Protein 2AKK (pdb70)

Organism: Rhodopseudomonas palustris (strain ATCC BAA-98 / CGA009) (NCBI:txid258594)

InterPro domains:
  IPR013988 Protein YjdM, C-terminal [PF03831] (5-72)

CATH classification: 2.30.30.40

Solvent-accessible surface area: 5125 Å² total; per-residue (Å²): 237,84,75,86,0,112,9,52,114,41,33,94,8,48,110,55,29,44,0,21,7,53,102,68,42,132,83,185,50,117,82,48,87,24,125,171,55,41,96,1,162,16,0,105,55,35,152,35,90,83,46,0,40,3,109,20,159,172,69,159,48,30,84,26,129,4,93,22,0,86,51,11,76,132

Secondary structure (DSSP, 8-state):
-----B-SS--B--TTEEEEESS-EEETTTTEEE-TT-EEEEEEE-S-SSEEEEE-SS-EEEEEETTSEEE---

Structure (mmCIF, N/CA/C/O backbone):
data_2AKK
#
_entry.id   2AKK
#
loop_
_atom_site.group_PDB
_atom_site.id
_atom_site.type_symbol
_atom_site.label_atom_id
_atom_site.label_alt_id
_atom_site.label_comp_id
_atom_site.label_asym_id
_atom_site.label_entity_id
_atom_site.label_seq_id
_atom_site.pdbx_PDB_ins_code
_atom_site.Cartn_x
_atom_site.Cartn_y
_atom_site.Cartn_z
_atom_site.occupancy
_atom_site.B_iso_or_equiv
_atom_site.auth_seq_id
_atom_site.auth_comp_id
_atom_site.auth_asym_id
_atom_site.auth_atom_id
_atom_site.pdbx_PDB_model_num
ATOM 1 N N . MET A 1 1 ? -12.166 -18.600 -7.188 1.00 0.00 1 MET A N 1
ATOM 2 C CA . MET A 1 1 ? -11.030 -17.654 -7.155 1.00 0.00 1 MET A CA 1
ATOM 3 C C . MET A 1 1 ? -11.044 -16.859 -5.857 1.00 0.00 1 MET A C 1
ATOM 4 O O . MET A 1 1 ? -11.963 -16.079 -5.604 1.00 0.00 1 MET A O 1
ATOM 20 N N . SER A 1 2 ? -10.032 -17.075 -5.032 1.00 0.00 2 SER A N 1
ATOM 21 C CA . SER A 1 2 ? -9.906 -16.364 -3.773 1.00 0.00 2 SER A CA 1
ATOM 22 C C . SER A 1 2 ? -8.467 -15.917 -3.551 1.00 0.00 2 SER A C 1
ATOM 23 O O . SER A 1 2 ? -7.637 -16.676 -3.049 1.00 0.00 2 SER A O 1
ATOM 31 N N . ILE A 1 3 ? -8.173 -14.692 -3.957 1.00 0.00 3 ILE A N 1
ATOM 32 C CA . ILE A 1 3 ? -6.857 -14.108 -3.755 1.00 0.00 3 ILE A CA 1
ATOM 33 C C . ILE A 1 3 ? -6.964 -12.940 -2.787 1.00 0.00 3 ILE A C 1
ATOM 34 O O . ILE A 1 3 ? -6.535 -11.826 -3.076 1.00 0.00 3 ILE A O 1
ATOM 50 N N . GLU A 1 4 ? -7.561 -13.212 -1.634 1.00 0.00 4 GLU A N 1
ATOM 51 C CA . GLU A 1 4 ? -7.791 -12.190 -0.624 1.00 0.00 4 GLU A CA 1
ATOM 52 C C . GLU A 1 4 ? -6.488 -11.632 -0.090 1.00 0.00 4 GLU A C 1
ATOM 53 O O . GLU A 1 4 ? -5.829 -12.239 0.756 1.00 0.00 4 GLU A O 1
ATOM 65 N N . VAL A 1 5 ? -6.126 -10.476 -0.603 1.00 0.00 5 VAL A N 1
ATOM 66 C CA . VAL A 1 5 ? -4.931 -9.785 -0.164 1.00 0.00 5 VAL A CA 1
ATOM 67 C C . VAL A 1 5 ? -5.252 -8.935 1.054 1.00 0.00 5 VAL A C 1
ATOM 68 O O . VAL A 1 5 ? -6.136 -8.078 1.008 1.00 0.00 5 VAL A O 1
ATOM 81 N N . ARG A 1 6 ? -4.563 -9.198 2.149 1.00 0.00 6 ARG A N 1
ATOM 82 C CA . ARG A 1 6 ? -4.773 -8.460 3.379 1.00 0.00 6 ARG A CA 1
ATOM 83 C C . ARG A 1 6 ? -3.457 -7.871 3.859 1.00 0.00 6 ARG A C 1
ATOM 84 O O . ARG A 1 6 ? -2.390 -8.403 3.554 1.00 0.00 6 ARG A O 1
ATOM 105 N N . ASP A 1 7 ? -3.538 -6.773 4.597 1.00 0.00 7 ASP A N 1
ATOM 106 C CA . ASP A 1 7 ? -2.346 -6.079 5.083 1.00 0.00 7 ASP A CA 1
ATOM 107 C C . ASP A 1 7 ? -1.644 -6.889 6.172 1.00 0.00 7 ASP A C 1
ATOM 108 O O . ASP A 1 7 ? -2.033 -8.022 6.473 1.00 0.00 7 ASP A O 1
ATOM 117 N N . CYS A 1 8 ? -0.616 -6.293 6.767 1.00 0.00 8 CYS A N 1
ATOM 118 C CA . CYS A 1 8 ? 0.152 -6.933 7.828 1.00 0.00 8 CYS A CA 1
ATOM 119 C C . CYS A 1 8 ? -0.745 -7.367 8.990 1.00 0.00 8 CYS A C 1
ATOM 120 O O . CYS A 1 8 ? -0.453 -8.354 9.670 1.00 0.00 8 CYS A O 1
ATOM 128 N N . ASN A 1 9 ? -1.827 -6.630 9.215 1.00 0.00 9 ASN A N 1
ATOM 129 C CA . ASN A 1 9 ? -2.775 -6.953 10.260 1.00 0.00 9 ASN A CA 1
ATOM 130 C C . ASN A 1 9 ? -3.771 -7.991 9.768 1.00 0.00 9 ASN A C 1
ATOM 131 O O . ASN A 1 9 ? -3.908 -9.066 10.354 1.00 0.00 9 ASN A O 1
ATOM 142 N N . GLY A 1 10 ? -4.453 -7.670 8.679 1.00 0.00 10 GLY A N 1
ATOM 143 C CA . GLY A 1 10 ? -5.435 -8.581 8.129 1.00 0.00 10 GLY A CA 1
ATOM 144 C C . GLY A 1 10 ? -6.618 -7.874 7.493 1.00 0.00 10 GLY A C 1
ATOM 145 O O . GLY A 1 10 ? -7.675 -8.478 7.301 1.00 0.00 10 GLY A O 1
ATOM 149 N N . ALA A 1 11 ? -6.452 -6.602 7.160 1.00 0.00 11 ALA A N 1
ATOM 150 C CA . ALA A 1 11 ? -7.501 -5.849 6.496 1.00 0.00 11 ALA A CA 1
ATOM 151 C C . ALA A 1 11 ? -7.466 -6.116 4.996 1.00 0.00 11 ALA A C 1
ATOM 152 O O . ALA A 1 11 ? -6.398 -6.126 4.388 1.00 0.00 11 ALA A O 1
ATOM 159 N N . LEU A 1 12 ? -8.634 -6.334 4.413 1.00 0.00 12 LEU A N 1
ATOM 160 C CA . LEU A 1 12 ? -8.735 -6.721 3.010 1.00 0.00 12 LEU A CA 1
ATOM 161 C C . LEU A 1 12 ? -8.534 -5.543 2.066 1.00 0.00 12 LEU A C 1
ATOM 162 O O . LEU A 1 12 ? -9.082 -4.457 2.271 1.00 0.00 12 LEU A O 1
ATOM 178 N N . LEU A 1 13 ? -7.748 -5.781 1.027 1.00 0.00 13 LEU A N 1
ATOM 179 C CA . LEU A 1 13 ? -7.453 -4.773 0.022 1.00 0.00 13 LEU A CA 1
ATOM 180 C C . LEU A 1 13 ? -8.084 -5.143 -1.313 1.00 0.00 13 LEU A C 1
ATOM 181 O O . LEU A 1 13 ? -8.520 -6.280 -1.513 1.00 0.00 13 LEU A O 1
ATOM 197 N N . ALA A 1 14 ? -8.118 -4.181 -2.225 1.00 0.00 14 ALA A N 1
ATOM 198 C CA . ALA A 1 14 ? -8.678 -4.389 -3.554 1.00 0.00 14 ALA A CA 1
ATOM 199 C C . ALA A 1 14 ? -8.135 -3.346 -4.525 1.00 0.00 14 ALA A C 1
ATOM 200 O O . ALA A 1 14 ? -7.338 -2.492 -4.138 1.00 0.00 14 ALA A O 1
ATOM 207 N N . ASP A 1 15 ? -8.557 -3.425 -5.782 1.00 0.00 15 ASP A N 1
ATOM 208 C CA . ASP A 1 15 ? -8.156 -2.444 -6.789 1.00 0.00 15 ASP A CA 1
ATOM 209 C C . ASP A 1 15 ? -8.706 -1.067 -6.434 1.00 0.00 15 ASP A C 1
ATOM 210 O O . ASP A 1 15 ? -9.918 -0.878 -6.341 1.00 0.00 15 ASP A O 1
ATOM 219 N N . GLY A 1 16 ? -7.811 -0.121 -6.216 1.00 0.00 16 GLY A N 1
ATOM 220 C CA . GLY A 1 16 ? -8.216 1.227 -5.878 1.00 0.00 16 GLY A CA 1
ATOM 221 C C . GLY A 1 16 ? -8.117 1.499 -4.391 1.00 0.00 16 GLY A C 1
ATOM 222 O O . GLY A 1 16 ? -8.567 2.542 -3.912 1.00 0.00 16 GLY A O 1
ATOM 226 N N . ASP A 1 17 ? -7.525 0.565 -3.655 1.00 0.00 17 ASP A N 1
ATOM 227 C CA . ASP A 1 17 ? -7.387 0.703 -2.208 1.00 0.00 17 ASP A CA 1
ATOM 228 C C . ASP A 1 17 ? -6.097 1.430 -1.864 1.00 0.00 17 ASP A C 1
ATOM 229 O O . ASP A 1 17 ? -5.286 1.711 -2.743 1.00 0.00 17 ASP A O 1
ATOM 238 N N . ASN A 1 18 ? -5.903 1.728 -0.592 1.00 0.00 18 ASN A N 1
ATOM 239 C CA . ASN A 1 18 ? -4.730 2.471 -0.161 1.00 0.00 18 ASN A CA 1
ATOM 240 C C . ASN A 1 18 ? -4.083 1.836 1.054 1.00 0.00 18 ASN A C 1
ATOM 241 O O . ASN A 1 18 ? -4.758 1.370 1.974 1.00 0.00 18 ASN A O 1
ATOM 252 N N . VAL A 1 19 ? -2.762 1.820 1.041 1.00 0.00 19 VAL A N 1
ATOM 253 C CA . VAL A 1 19 ? -1.981 1.279 2.138 1.00 0.00 19 VAL A CA 1
ATOM 254 C C . VAL A 1 19 ? -0.878 2.253 2.529 1.00 0.00 19 VAL A C 1
ATOM 255 O O . VAL A 1 19 ? -0.696 3.288 1.888 1.00 0.00 19 VAL A O 1
ATOM 268 N N . SER A 1 20 ? -0.158 1.933 3.588 1.00 0.00 20 SER A N 1
ATOM 269 C CA . SER A 1 20 ? 0.946 2.757 4.043 1.00 0.00 20 SER A CA 1
ATOM 270 C C . SER A 1 20 ? 1.994 1.909 4.767 1.00 0.00 20 SER A C 1
ATOM 271 O O . SER A 1 20 ? 1.670 0.887 5.371 1.00 0.00 20 SER A O 1
ATOM 279 N N . LEU A 1 21 ? 3.251 2.332 4.663 1.00 0.00 21 LEU A N 1
ATOM 280 C CA . LEU A 1 21 ? 4.387 1.613 5.244 1.00 0.00 21 LEU A CA 1
ATOM 281 C C . LEU A 1 21 ? 4.276 1.487 6.762 1.00 0.00 21 LEU A C 1
ATOM 282 O O . LEU A 1 21 ? 4.059 2.482 7.459 1.00 0.00 21 LEU A O 1
ATOM 298 N N . ILE A 1 22 ? 4.450 0.265 7.271 1.00 0.00 22 ILE A N 1
ATOM 299 C CA . ILE A 1 22 ? 4.412 0.026 8.714 1.00 0.00 22 ILE A CA 1
ATOM 300 C C . ILE A 1 22 ? 5.807 0.142 9.312 1.00 0.00 22 ILE A C 1
ATOM 301 O O . ILE A 1 22 ? 5.976 0.175 10.529 1.00 0.00 22 ILE A O 1
ATOM 317 N N . LYS A 1 23 ? 6.798 0.194 8.438 1.00 0.00 23 LYS A N 1
ATOM 318 C CA . LYS A 1 23 ? 8.192 0.282 8.835 1.00 0.00 23 LYS A CA 1
ATOM 319 C C . LYS A 1 23 ? 8.999 0.892 7.702 1.00 0.00 23 LYS A C 1
ATOM 320 O O . LYS A 1 23 ? 8.448 1.203 6.645 1.00 0.00 23 LYS A O 1
ATOM 339 N N . ASP A 1 24 ? 10.290 1.072 7.921 1.00 0.00 24 ASP A N 1
ATOM 340 C CA . ASP A 1 24 ? 11.165 1.618 6.892 1.00 0.00 24 ASP A CA 1
ATOM 341 C C . ASP A 1 24 ? 11.771 0.482 6.070 1.00 0.00 24 ASP A C 1
ATOM 342 O O . ASP A 1 24 ? 12.428 -0.406 6.616 1.00 0.00 24 ASP A O 1
ATOM 351 N N . LEU A 1 25 ? 11.538 0.506 4.765 1.00 0.00 25 LEU A N 1
ATOM 352 C CA . LEU A 1 25 ? 12.041 -0.534 3.867 1.00 0.00 25 LEU A CA 1
ATOM 353 C C . LEU A 1 25 ? 13.009 0.068 2.857 1.00 0.00 25 LEU A C 1
ATOM 354 O O . LEU A 1 25 ? 12.665 1.008 2.144 1.00 0.00 25 LEU A O 1
ATOM 370 N N . LYS A 1 26 ? 14.211 -0.477 2.786 1.00 0.00 26 LYS A N 1
ATOM 371 C CA . LYS A 1 26 ? 15.219 0.046 1.878 1.00 0.00 26 LYS A CA 1
ATOM 372 C C . LYS A 1 26 ? 15.325 -0.809 0.623 1.00 0.00 26 LYS A C 1
ATOM 373 O O . LYS A 1 26 ? 15.292 -2.040 0.676 1.00 0.00 26 LYS A O 1
ATOM 392 N N . LEU A 1 27 ? 15.445 -0.131 -0.500 1.00 0.00 27 LEU A N 1
ATOM 393 C CA . LEU A 1 27 ? 15.627 -0.766 -1.793 1.00 0.00 27 LEU A CA 1
ATOM 394 C C . LEU A 1 27 ? 17.045 -0.521 -2.285 1.00 0.00 27 LEU A C 1
ATOM 395 O O . LEU A 1 27 ? 17.651 0.508 -1.978 1.00 0.00 27 LEU A O 1
ATOM 411 N N . LYS A 1 28 ? 17.565 -1.463 -3.050 1.00 0.00 28 LYS A N 1
ATOM 412 C CA . LYS A 1 28 ? 18.948 -1.400 -3.501 1.00 0.00 28 LYS A CA 1
ATOM 413 C C . LYS A 1 28 ? 19.147 -0.331 -4.566 1.00 0.00 28 LYS A C 1
ATOM 414 O O . LYS A 1 28 ? 20.200 0.303 -4.616 1.00 0.00 28 LYS A O 1
ATOM 433 N N . GLY A 1 29 ? 18.131 -0.126 -5.398 1.00 0.00 29 GLY A N 1
ATOM 434 C CA . GLY A 1 29 ? 18.234 0.821 -6.496 1.00 0.00 29 GLY A CA 1
ATOM 435 C C . GLY A 1 29 ? 18.607 2.217 -6.040 1.00 0.00 29 GLY A C 1
ATOM 436 O O . GLY A 1 29 ? 17.790 2.920 -5.444 1.00 0.00 29 GLY A O 1
ATOM 440 N N . SER A 1 30 ? 19.863 2.597 -6.295 1.00 0.00 30 SER A N 1
ATOM 441 C CA . SER A 1 30 ? 20.376 3.922 -5.950 1.00 0.00 30 SER A CA 1
ATOM 442 C C . SER A 1 30 ? 20.275 4.183 -4.447 1.00 0.00 30 SER A C 1
ATOM 443 O O . SER A 1 30 ? 20.320 5.332 -4.005 1.00 0.00 30 SER A O 1
ATOM 451 N N . SER A 1 31 ? 20.174 3.101 -3.675 1.00 0.00 31 SER A N 1
ATOM 452 C CA . SER A 1 31 ? 19.976 3.182 -2.233 1.00 0.00 31 SER A CA 1
ATOM 453 C C . SER A 1 31 ? 18.729 4.010 -1.915 1.00 0.00 31 SER A C 1
ATOM 454 O O . SER A 1 31 ? 18.819 5.166 -1.491 1.00 0.00 31 SER A O 1
ATOM 462 N N . THR A 1 32 ? 17.564 3.427 -2.158 1.00 0.00 32 THR A N 1
ATOM 463 C CA . THR A 1 32 ? 16.311 4.102 -1.877 1.00 0.00 32 THR A CA 1
ATOM 464 C C . THR A 1 32 ? 15.721 3.575 -0.577 1.00 0.00 32 THR A C 1
ATOM 465 O O . THR A 1 32 ? 15.167 2.480 -0.535 1.00 0.00 32 THR A O 1
ATOM 476 N N . VAL A 1 33 ? 15.853 4.350 0.484 1.00 0.00 33 VAL A N 1
ATOM 477 C CA . VAL A 1 33 ? 15.360 3.942 1.788 1.00 0.00 33 VAL A CA 1
ATOM 478 C C . VAL A 1 33 ? 13.985 4.547 2.038 1.00 0.00 33 VAL A C 1
ATOM 479 O O . VAL A 1 33 ? 13.870 5.736 2.345 1.00 0.00 33 VAL A O 1
ATOM 492 N N . LEU A 1 34 ? 12.945 3.744 1.875 1.00 0.00 34 LEU A N 1
ATOM 493 C CA . LEU A 1 34 ? 11.595 4.200 2.155 1.00 0.00 34 LEU A CA 1
ATOM 494 C C . LEU A 1 34 ? 11.359 4.195 3.651 1.00 0.00 34 LEU A C 1
ATOM 495 O O . LEU A 1 34 ? 11.904 3.361 4.372 1.00 0.00 34 LEU A O 1
ATOM 511 N N . LYS A 1 35 ? 10.550 5.124 4.113 1.00 0.00 35 LYS A N 1
ATOM 512 C CA . LYS A 1 35 ? 10.328 5.294 5.536 1.00 0.00 35 LYS A CA 1
ATOM 513 C C . LYS A 1 35 ? 8.929 4.870 5.939 1.00 0.00 35 LYS A C 1
ATOM 514 O O . LYS A 1 35 ? 8.024 4.767 5.111 1.00 0.00 35 LYS A O 1
ATOM 533 N N . ARG A 1 36 ? 8.777 4.619 7.221 1.00 0.00 36 ARG A N 1
ATOM 534 C CA . ARG A 1 36 ? 7.487 4.317 7.805 1.00 0.00 36 ARG A CA 1
ATOM 535 C C . ARG A 1 36 ? 6.543 5.498 7.621 1.00 0.00 36 ARG A C 1
ATOM 536 O O . ARG A 1 36 ? 6.949 6.653 7.759 1.00 0.00 36 ARG A O 1
ATOM 557 N N . GLY A 1 37 ? 5.293 5.216 7.290 1.00 0.00 37 GLY A N 1
ATOM 558 C CA . GLY A 1 37 ? 4.330 6.281 7.096 1.00 0.00 37 GLY A CA 1
ATOM 559 C C . GLY A 1 37 ? 4.145 6.641 5.636 1.00 0.00 37 GLY A C 1
ATOM 560 O O . GLY A 1 37 ? 3.204 7.358 5.289 1.00 0.00 37 GLY A O 1
ATOM 564 N N . THR A 1 38 ? 5.046 6.156 4.783 1.00 0.00 38 THR A N 1
ATOM 565 C CA . THR A 1 38 ? 4.936 6.376 3.346 1.00 0.00 38 THR A CA 1
ATOM 566 C C . THR A 1 38 ? 3.617 5.813 2.830 1.00 0.00 38 THR A C 1
ATOM 567 O O . THR A 1 38 ? 3.350 4.617 2.962 1.00 0.00 38 THR A O 1
ATOM 578 N N . MET A 1 39 ? 2.790 6.677 2.267 1.00 0.00 39 MET A N 1
ATOM 579 C CA . MET A 1 39 ? 1.481 6.267 1.809 1.00 0.00 39 MET A CA 1
ATOM 580 C C . MET A 1 39 ? 1.546 5.759 0.385 1.00 0.00 39 MET A C 1
ATOM 581 O O . MET A 1 39 ? 2.038 6.442 -0.517 1.00 0.00 39 MET A O 1
ATOM 595 N N . ILE A 1 40 ? 1.070 4.544 0.208 1.00 0.00 40 ILE A N 1
ATOM 596 C CA . ILE A 1 40 ? 0.931 3.949 -1.107 1.00 0.00 40 ILE A CA 1
ATOM 597 C C . ILE A 1 40 ? -0.549 3.740 -1.393 1.00 0.00 40 ILE A C 1
ATOM 598 O O . ILE A 1 40 ? -1.128 2.718 -1.027 1.00 0.00 40 ILE A O 1
ATOM 614 N N . ARG A 1 41 ? -1.172 4.729 -2.003 1.00 0.00 41 ARG A N 1
ATOM 615 C CA . ARG A 1 41 ? -2.602 4.670 -2.249 1.00 0.00 41 ARG A CA 1
ATOM 616 C C . ARG A 1 41 ? -2.885 4.466 -3.729 1.00 0.00 41 ARG A C 1
ATOM 617 O O . ARG A 1 41 ? -2.113 4.895 -4.581 1.00 0.00 41 ARG A O 1
ATOM 638 N N . GLY A 1 42 ? -3.989 3.798 -4.027 1.00 0.00 42 GLY A N 1
ATOM 639 C CA . GLY A 1 42 ? -4.283 3.438 -5.394 1.00 0.00 42 GLY A CA 1
ATOM 640 C C . GLY A 1 42 ? -3.628 2.125 -5.768 1.00 0.00 42 GLY A C 1
ATOM 641 O O . GLY A 1 42 ? -3.059 1.989 -6.853 1.00 0.00 42 GLY A O 1
ATOM 645 N N . ILE A 1 43 ? -3.697 1.164 -4.854 1.00 0.00 43 ILE A N 1
ATOM 646 C CA . ILE A 1 43 ? -3.093 -0.144 -5.062 1.00 0.00 43 ILE A CA 1
ATOM 647 C C . ILE A 1 43 ? -4.105 -1.091 -5.683 1.00 0.00 43 ILE A C 1
ATOM 648 O O . ILE A 1 43 ? -5.307 -0.856 -5.611 1.00 0.00 43 ILE A O 1
ATOM 664 N N . ARG A 1 44 ? -3.620 -2.154 -6.292 1.00 0.00 44 ARG A N 1
ATOM 665 C CA . ARG A 1 44 ? -4.492 -3.165 -6.860 1.00 0.00 44 ARG A CA 1
ATOM 666 C C . ARG A 1 44 ? -3.923 -4.552 -6.627 1.00 0.00 44 ARG A C 1
ATOM 667 O O . ARG A 1 44 ? -2.732 -4.706 -6.347 1.00 0.00 44 ARG A O 1
ATOM 688 N N . LEU A 1 45 ? -4.782 -5.553 -6.739 1.00 0.00 45 LEU A N 1
ATOM 689 C CA . LEU A 1 45 ? -4.393 -6.929 -6.480 1.00 0.00 45 LEU A CA 1
ATOM 690 C C . LEU A 1 45 ? -3.662 -7.506 -7.686 1.00 0.00 45 LEU A C 1
ATOM 691 O O . LEU A 1 45 ? -3.866 -7.058 -8.814 1.00 0.00 45 LEU A O 1
ATOM 707 N N . THR A 1 46 ? -2.813 -8.491 -7.444 1.00 0.00 46 THR A N 1
ATOM 708 C CA . THR A 1 46 ? -1.994 -9.070 -8.498 1.00 0.00 46 THR A CA 1
ATOM 709 C C . THR A 1 46 ? -2.267 -10.567 -8.626 1.00 0.00 46 THR A C 1
ATOM 710 O O . THR A 1 46 ? -3.316 -11.053 -8.197 1.00 0.00 46 THR A O 1
ATOM 721 N N . ASP A 1 47 ? -1.327 -11.298 -9.223 1.00 0.00 47 ASP A N 1
ATOM 722 C CA . ASP A 1 47 ? -1.398 -12.756 -9.253 1.00 0.00 47 ASP A CA 1
ATOM 723 C C . ASP A 1 47 ? -1.123 -13.300 -7.861 1.00 0.00 47 ASP A C 1
ATOM 724 O O . ASP A 1 47 ? -1.360 -14.472 -7.566 1.00 0.00 47 ASP A O 1
ATOM 733 N N . SER A 1 48 ? -0.602 -12.432 -7.013 1.00 0.00 48 SER A N 1
ATOM 734 C CA . SER A 1 48 ? -0.238 -12.788 -5.667 1.00 0.00 48 SER A CA 1
ATOM 735 C C . SER A 1 48 ? -1.285 -12.334 -4.664 1.00 0.00 48 SER A C 1
ATOM 736 O O . SER A 1 48 ? -1.947 -11.313 -4.849 1.00 0.00 48 SER A O 1
ATOM 744 N N . GLU A 1 49 ? -1.415 -13.105 -3.601 1.00 0.00 49 GLU A N 1
ATOM 745 C CA . GLU A 1 49 ? -2.243 -12.730 -2.468 1.00 0.00 49 GLU A CA 1
ATOM 746 C C . GLU A 1 49 ? -1.368 -12.011 -1.460 1.00 0.00 49 GLU A C 1
ATOM 747 O O . GLU A 1 49 ? -1.842 -11.342 -0.545 1.00 0.00 49 GLU A O 1
ATOM 759 N N . ASP A 1 50 ? -0.072 -12.187 -1.648 1.00 0.00 50 ASP A N 1
ATOM 760 C CA . ASP A 1 50 ? 0.935 -11.663 -0.744 1.00 0.00 50 ASP A CA 1
ATOM 761 C C . ASP A 1 50 ? 1.452 -10.323 -1.246 1.00 0.00 50 ASP A C 1
ATOM 762 O O . ASP A 1 50 ? 2.087 -9.570 -0.510 1.00 0.00 50 ASP A O 1
ATOM 771 N N . GLU A 1 51 ? 1.158 -10.029 -2.504 1.00 0.00 51 GLU A N 1
ATOM 772 C CA . GLU A 1 51 ? 1.660 -8.826 -3.150 1.00 0.00 51 GLU A CA 1
ATOM 773 C C . GLU A 1 51 ? 0.533 -7.998 -3.739 1.00 0.00 51 GLU A C 1
ATOM 774 O O . GLU A 1 51 ? -0.486 -8.526 -4.185 1.00 0.00 51 GLU A O 1
ATOM 786 N N . ILE A 1 52 ? 0.747 -6.700 -3.750 1.00 0.00 52 ILE A N 1
ATOM 787 C CA . ILE A 1 52 ? -0.132 -5.765 -4.423 1.00 0.00 52 ILE A CA 1
ATOM 788 C C . ILE A 1 52 ? 0.699 -4.811 -5.260 1.00 0.00 52 ILE A C 1
ATOM 789 O O . ILE A 1 52 ? 1.898 -4.673 -5.041 1.00 0.00 52 ILE A O 1
ATOM 805 N N . GLU A 1 53 ? 0.075 -4.164 -6.216 1.00 0.00 53 GLU A N 1
ATOM 806 C CA . GLU A 1 53 ? 0.764 -3.183 -7.027 1.00 0.00 53 GLU A CA 1
ATOM 807 C C . GLU A 1 53 ? 0.153 -1.816 -6.784 1.00 0.00 53 GLU A C 1
ATOM 808 O O . GLU A 1 53 ? -1.049 -1.629 -6.962 1.00 0.00 53 GLU A O 1
ATOM 820 N N . GLY A 1 54 ? 0.970 -0.870 -6.365 1.00 0.00 54 GLY A N 1
ATOM 821 C CA . GLY A 1 54 ? 0.454 0.433 -6.018 1.00 0.00 54 GLY A CA 1
ATOM 822 C C . GLY A 1 54 ? 1.262 1.557 -6.615 1.00 0.00 54 GLY A C 1
ATOM 823 O O . GLY A 1 54 ? 1.944 1.380 -7.625 1.00 0.00 54 GLY A O 1
ATOM 827 N N . ARG A 1 55 ? 1.189 2.718 -5.992 1.00 0.00 55 ARG A N 1
ATOM 828 C CA . ARG A 1 55 ? 1.902 3.885 -6.468 1.00 0.00 55 ARG A CA 1
ATOM 829 C C . ARG A 1 55 ? 2.272 4.776 -5.293 1.00 0.00 55 ARG A C 1
ATOM 830 O O . ARG A 1 55 ? 1.567 4.815 -4.285 1.00 0.00 55 ARG A O 1
ATOM 851 N N . THR A 1 56 ? 3.390 5.456 -5.418 1.00 0.00 56 THR A N 1
ATOM 852 C CA . THR A 1 56 ? 3.826 6.407 -4.418 1.00 0.00 56 THR A CA 1
ATOM 853 C C . THR A 1 56 ? 4.000 7.765 -5.077 1.00 0.00 56 THR A C 1
ATOM 854 O O . THR A 1 56 ? 3.709 7.922 -6.268 1.00 0.00 56 THR A O 1
ATOM 865 N N . ASP A 1 57 ? 4.474 8.735 -4.317 1.00 0.00 57 ASP A N 1
ATOM 866 C CA . ASP A 1 57 ? 4.747 10.060 -4.854 1.00 0.00 57 ASP A CA 1
ATOM 867 C C . ASP A 1 57 ? 5.865 10.001 -5.893 1.00 0.00 57 ASP A C 1
ATOM 868 O O . ASP A 1 57 ? 5.817 10.688 -6.917 1.00 0.00 57 ASP A O 1
ATOM 877 N N . LYS A 1 58 ? 6.861 9.164 -5.634 1.00 0.00 58 LYS A N 1
ATOM 878 C CA . LYS A 1 58 ? 8.033 9.091 -6.496 1.00 0.00 58 LYS A CA 1
ATOM 879 C C . LYS A 1 58 ? 7.973 7.876 -7.417 1.00 0.00 58 LYS A C 1
ATOM 880 O O . LYS A 1 58 ? 8.343 7.953 -8.589 1.00 0.00 58 LYS A O 1
ATOM 899 N N . ILE A 1 59 ? 7.509 6.758 -6.880 1.00 0.00 59 ILE A N 1
ATOM 900 C CA . ILE A 1 59 ? 7.485 5.498 -7.617 1.00 0.00 59 ILE A CA 1
ATOM 901 C C . ILE A 1 59 ? 6.053 5.043 -7.858 1.00 0.00 59 ILE A C 1
ATOM 902 O O . ILE A 1 59 ? 5.398 4.553 -6.943 1.00 0.00 59 ILE A O 1
ATOM 918 N N . LYS A 1 60 ? 5.561 5.201 -9.068 1.00 0.00 60 LYS A N 1
ATOM 919 C CA . LYS A 1 60 ? 4.231 4.717 -9.393 1.00 0.00 60 LYS A CA 1
ATOM 920 C C . LYS A 1 60 ? 4.313 3.391 -10.128 1.00 0.00 60 LYS A C 1
ATOM 921 O O . LYS A 1 60 ? 5.284 3.121 -10.834 1.00 0.00 60 LYS A O 1
ATOM 940 N N . GLY A 1 61 ? 3.303 2.563 -9.933 1.00 0.00 61 GLY A N 1
ATOM 941 C CA . GLY A 1 61 ? 3.259 1.271 -10.582 1.00 0.00 61 GLY A CA 1
ATOM 942 C C . GLY A 1 61 ? 4.329 0.330 -10.078 1.00 0.00 61 GLY A C 1
ATOM 943 O O . GLY A 1 61 ? 5.071 -0.254 -10.866 1.00 0.00 61 GLY A O 1
ATOM 947 N N . LEU A 1 62 ? 4.428 0.185 -8.764 1.00 0.00 62 LEU A N 1
ATOM 948 C CA . LEU A 1 62 ? 5.398 -0.724 -8.191 1.00 0.00 62 LEU A CA 1
ATOM 949 C C . LEU A 1 62 ? 4.685 -1.858 -7.464 1.00 0.00 62 LEU A C 1
ATOM 950 O O . LEU A 1 62 ? 3.709 -1.637 -6.739 1.00 0.00 62 LEU A O 1
ATOM 966 N N . VAL A 1 63 ? 5.160 -3.069 -7.685 1.00 0.00 63 VAL A N 1
ATOM 967 C CA . VAL A 1 63 ? 4.582 -4.248 -7.064 1.00 0.00 63 VAL A CA 1
ATOM 968 C C . VAL A 1 63 ? 5.314 -4.555 -5.767 1.00 0.00 63 VAL A C 1
ATOM 969 O O . VAL A 1 63 ? 6.532 -4.742 -5.763 1.00 0.00 63 VAL A O 1
ATOM 982 N N . LEU A 1 64 ? 4.578 -4.594 -4.673 1.00 0.00 64 LEU A N 1
ATOM 983 C CA . LEU A 1 64 ? 5.179 -4.847 -3.370 1.00 0.00 64 LEU A CA 1
ATOM 984 C C . LEU A 1 64 ? 4.400 -5.867 -2.570 1.00 0.00 64 LEU A C 1
ATOM 985 O O . LEU A 1 64 ? 3.179 -5.964 -2.673 1.00 0.00 64 LEU A O 1
ATOM 1001 N N . ARG A 1 65 ? 5.131 -6.634 -1.780 1.00 0.00 65 ARG A N 1
ATOM 1002 C CA . ARG A 1 65 ? 4.533 -7.525 -0.810 1.00 0.00 65 ARG A CA 1
ATOM 1003 C C . ARG A 1 65 ? 3.828 -6.718 0.271 1.00 0.00 65 ARG A C 1
ATOM 1004 O O . ARG A 1 65 ? 4.404 -5.799 0.854 1.00 0.00 65 ARG A O 1
ATOM 1025 N N . THR A 1 66 ? 2.593 -7.078 0.550 1.00 0.00 66 THR A N 1
ATOM 1026 C CA . THR A 1 66 ? 1.768 -6.333 1.484 1.00 0.00 66 THR A CA 1
ATOM 1027 C C . THR A 1 66 ? 2.008 -6.806 2.921 1.00 0.00 66 THR A C 1
ATOM 1028 O O . THR A 1 66 ? 1.158 -6.643 3.798 1.00 0.00 66 THR A O 1
ATOM 1039 N N . GLU A 1 67 ? 3.197 -7.342 3.174 1.00 0.00 67 GLU A N 1
ATOM 1040 C CA . GLU A 1 67 ? 3.512 -7.906 4.476 1.00 0.00 67 GLU A CA 1
ATOM 1041 C C . GLU A 1 67 ? 3.966 -6.809 5.408 1.00 0.00 67 GLU A C 1
ATOM 1042 O O . GLU A 1 67 ? 3.892 -6.927 6.630 1.00 0.00 67 GLU A O 1
ATOM 1054 N N . PHE A 1 68 ? 4.429 -5.737 4.801 1.00 0.00 68 PHE A N 1
ATOM 1055 C CA . PHE A 1 68 ? 4.918 -4.591 5.539 1.00 0.00 68 PHE A CA 1
ATOM 1056 C C . PHE A 1 68 ? 4.072 -3.361 5.247 1.00 0.00 68 PHE A C 1
ATOM 1057 O O . PHE A 1 68 ? 4.486 -2.225 5.495 1.00 0.00 68 PHE A O 1
ATOM 1074 N N . LEU A 1 69 ? 2.870 -3.593 4.745 1.00 0.00 69 LEU A N 1
ATOM 1075 C CA . LEU A 1 69 ? 1.972 -2.506 4.417 1.00 0.00 69 LEU A CA 1
ATOM 1076 C C . LEU A 1 69 ? 0.730 -2.582 5.279 1.00 0.00 69 LEU A C 1
ATOM 1077 O O . LEU A 1 69 ? 0.265 -3.664 5.634 1.00 0.00 69 LEU A O 1
ATOM 1093 N N . LYS A 1 70 ? 0.220 -1.420 5.619 1.00 0.00 70 LYS A N 1
ATOM 1094 C CA . LYS A 1 70 ? -0.965 -1.303 6.440 1.00 0.00 70 LYS A CA 1
ATOM 1095 C C . LYS A 1 70 ? -2.080 -0.687 5.622 1.00 0.00 70 LYS A C 1
ATOM 1096 O O . LYS A 1 70 ? -1.852 0.303 4.931 1.00 0.00 70 LYS A O 1
ATOM 1115 N N . LYS A 1 71 ? -3.270 -1.265 5.681 1.00 0.00 71 LYS A N 1
ATOM 1116 C CA . LYS A 1 71 ? -4.423 -0.658 5.039 1.00 0.00 71 LYS A CA 1
ATOM 1117 C C . LYS A 1 71 ? -4.628 0.736 5.617 1.00 0.00 71 LYS A C 1
ATOM 1118 O O . LYS A 1 71 ? -4.774 0.896 6.832 1.00 0.00 71 LYS A O 1
ATOM 1137 N N . ALA A 1 72 ? -4.614 1.737 4.758 1.00 0.00 72 ALA A N 1
ATOM 1138 C CA . ALA A 1 72 ? -4.695 3.113 5.208 1.00 0.00 72 ALA A CA 1
ATOM 1139 C C . ALA A 1 72 ? -6.143 3.571 5.298 1.00 0.00 72 ALA A C 1
ATOM 1140 O O . ALA A 1 72 ? -7.060 2.850 4.894 1.00 0.00 72 ALA A O 1
ATOM 1147 N N . GLY A 1 73 ? -6.343 4.766 5.834 1.00 0.00 73 GLY A N 1
ATOM 1148 C CA . GLY A 1 73 ? -7.680 5.291 6.004 1.00 0.00 73 GLY A CA 1
ATOM 1149 C C . GLY A 1 73 ? -8.350 4.720 7.235 1.00 0.00 73 GLY A C 1
ATOM 1150 O O . GLY A 1 73 ? -8.244 5.283 8.329 1.00 0.00 73 GLY A O 1
ATOM 1154 N N . SER A 1 74 ? -9.032 3.599 7.064 1.00 0.00 74 SER A N 1
ATOM 1155 C CA . SER A 1 74 ? -9.705 2.925 8.163 1.00 0.00 74 SER A CA 1
ATOM 1156 C C . SER A 1 74 ? -9.831 1.435 7.861 1.00 0.00 74 SER A C 1
ATOM 1157 O O . SER A 1 74 ? -9.011 0.649 8.380 1.00 0.00 74 SER A O 1
ATOM 1166 N N . MET A 1 1 ? -11.667 -19.612 -7.353 1.00 0.00 1 MET A N 2
ATOM 1167 C CA . MET A 1 1 ? -10.711 -18.489 -7.488 1.00 0.00 1 MET A CA 2
ATOM 1168 C C . MET A 1 1 ? -10.599 -17.739 -6.168 1.00 0.00 1 MET A C 2
ATOM 1169 O O . MET A 1 1 ? -11.513 -17.011 -5.779 1.00 0.00 1 MET A O 2
ATOM 1185 N N . SER A 1 2 ? -9.488 -17.927 -5.470 1.00 0.00 2 SER A N 2
ATOM 1186 C CA . SER A 1 2 ? -9.290 -17.287 -4.182 1.00 0.00 2 SER A CA 2
ATOM 1187 C C . SER A 1 2 ? -7.946 -16.564 -4.124 1.00 0.00 2 SER A C 2
ATOM 1188 O O . SER A 1 2 ? -6.892 -17.200 -4.131 1.00 0.00 2 SER A O 2
ATOM 1196 N N . ILE A 1 3 ? -7.996 -15.235 -4.105 1.00 0.00 3 ILE A N 2
ATOM 1197 C CA . ILE A 1 3 ? -6.810 -14.420 -3.886 1.00 0.00 3 ILE A CA 2
ATOM 1198 C C . ILE A 1 3 ? -7.138 -13.251 -2.963 1.00 0.00 3 ILE A C 2
ATOM 1199 O O . ILE A 1 3 ? -7.169 -12.092 -3.377 1.00 0.00 3 ILE A O 2
ATOM 1215 N N . GLU A 1 4 ? -7.415 -13.568 -1.713 1.00 0.00 4 GLU A N 2
ATOM 1216 C CA . GLU A 1 4 ? -7.716 -12.544 -0.731 1.00 0.00 4 GLU A CA 2
ATOM 1217 C C . GLU A 1 4 ? -6.446 -11.865 -0.255 1.00 0.00 4 GLU A C 2
ATOM 1218 O O . GLU A 1 4 ? -5.681 -12.412 0.541 1.00 0.00 4 GLU A O 2
ATOM 1230 N N . VAL A 1 5 ? -6.226 -10.676 -0.769 1.00 0.00 5 VAL A N 2
ATOM 1231 C CA . VAL A 1 5 ? -5.065 -9.890 -0.403 1.00 0.00 5 VAL A CA 2
ATOM 1232 C C . VAL A 1 5 ? -5.407 -8.981 0.771 1.00 0.00 5 VAL A C 2
ATOM 1233 O O . VAL A 1 5 ? -6.420 -8.283 0.746 1.00 0.00 5 VAL A O 2
ATOM 1246 N N . ARG A 1 6 ? -4.575 -9.003 1.802 1.00 0.00 6 ARG A N 2
ATOM 1247 C CA . ARG A 1 6 ? -4.810 -8.183 2.986 1.00 0.00 6 ARG A CA 2
ATOM 1248 C C . ARG A 1 6 ? -3.519 -7.486 3.397 1.00 0.00 6 ARG A C 2
ATOM 1249 O O . ARG A 1 6 ? -2.458 -7.779 2.853 1.00 0.00 6 ARG A O 2
ATOM 1270 N N . ASP A 1 7 ? -3.611 -6.564 4.346 1.00 0.00 7 ASP A N 2
ATOM 1271 C CA . ASP A 1 7 ? -2.427 -5.890 4.879 1.00 0.00 7 ASP A CA 2
ATOM 1272 C C . ASP A 1 7 ? -1.739 -6.786 5.905 1.00 0.00 7 ASP A C 2
ATOM 1273 O O . ASP A 1 7 ? -2.093 -7.960 6.051 1.00 0.00 7 ASP A O 2
ATOM 1282 N N . CYS A 1 8 ? -0.775 -6.229 6.626 1.00 0.00 8 CYS A N 2
ATOM 1283 C CA . CYS A 1 8 ? -0.019 -6.991 7.609 1.00 0.00 8 CYS A CA 2
ATOM 1284 C C . CYS A 1 8 ? -0.907 -7.428 8.776 1.00 0.00 8 CYS A C 2
ATOM 1285 O O . CYS A 1 8 ? -0.652 -8.452 9.412 1.00 0.00 8 CYS A O 2
ATOM 1293 N N . ASN A 1 9 ? -1.952 -6.652 9.044 1.00 0.00 9 ASN A N 2
ATOM 1294 C CA . ASN A 1 9 ? -2.874 -6.950 10.120 1.00 0.00 9 ASN A CA 2
ATOM 1295 C C . ASN A 1 9 ? -3.907 -7.971 9.673 1.00 0.00 9 ASN A C 2
ATOM 1296 O O . ASN A 1 9 ? -4.122 -8.986 10.339 1.00 0.00 9 ASN A O 2
ATOM 1307 N N . GLY A 1 10 ? -4.538 -7.706 8.544 1.00 0.00 10 GLY A N 2
ATOM 1308 C CA . GLY A 1 10 ? -5.532 -8.623 8.031 1.00 0.00 10 GLY A CA 2
ATOM 1309 C C . GLY A 1 10 ? -6.744 -7.916 7.464 1.00 0.00 10 GLY A C 2
ATOM 1310 O O . GLY A 1 10 ? -7.849 -8.461 7.471 1.00 0.00 10 GLY A O 2
ATOM 1314 N N . ALA A 1 11 ? -6.552 -6.695 6.998 1.00 0.00 11 ALA A N 2
ATOM 1315 C CA . ALA A 1 11 ? -7.616 -5.961 6.341 1.00 0.00 11 ALA A CA 2
ATOM 1316 C C . ALA A 1 11 ? -7.497 -6.109 4.831 1.00 0.00 11 ALA A C 2
ATOM 1317 O O . ALA A 1 11 ? -6.450 -5.820 4.251 1.00 0.00 11 ALA A O 2
ATOM 1324 N N . LEU A 1 12 ? -8.565 -6.590 4.211 1.00 0.00 12 LEU A N 2
ATOM 1325 C CA . LEU A 1 12 ? -8.586 -6.863 2.778 1.00 0.00 12 LEU A CA 2
ATOM 1326 C C . LEU A 1 12 ? -8.325 -5.615 1.938 1.00 0.00 12 LEU A C 2
ATOM 1327 O O . LEU A 1 12 ? -8.748 -4.506 2.282 1.00 0.00 12 LEU A O 2
ATOM 1343 N N . LEU A 1 13 ? -7.618 -5.821 0.839 1.00 0.00 13 LEU A N 2
ATOM 1344 C CA . LEU A 1 13 ? -7.303 -4.760 -0.103 1.00 0.00 13 LEU A CA 2
ATOM 1345 C C . LEU A 1 13 ? -8.050 -4.981 -1.410 1.00 0.00 13 LEU A C 2
ATOM 1346 O O . LEU A 1 13 ? -8.647 -6.038 -1.619 1.00 0.00 13 LEU A O 2
ATOM 1362 N N . ALA A 1 14 ? -8.002 -3.991 -2.289 1.00 0.00 14 ALA A N 2
ATOM 1363 C CA . ALA A 1 14 ? -8.667 -4.084 -3.579 1.00 0.00 14 ALA A CA 2
ATOM 1364 C C . ALA A 1 14 ? -8.117 -3.043 -4.541 1.00 0.00 14 ALA A C 2
ATOM 1365 O O . ALA A 1 14 ? -7.242 -2.259 -4.178 1.00 0.00 14 ALA A O 2
ATOM 1372 N N . ASP A 1 15 ? -8.618 -3.050 -5.768 1.00 0.00 15 ASP A N 2
ATOM 1373 C CA . ASP A 1 15 ? -8.217 -2.060 -6.766 1.00 0.00 15 ASP A CA 2
ATOM 1374 C C . ASP A 1 15 ? -8.608 -0.653 -6.326 1.00 0.00 15 ASP A C 2
ATOM 1375 O O . ASP A 1 15 ? -9.780 -0.372 -6.063 1.00 0.00 15 ASP A O 2
ATOM 1384 N N . GLY A 1 16 ? -7.614 0.216 -6.230 1.00 0.00 16 GLY A N 2
ATOM 1385 C CA . GLY A 1 16 ? -7.850 1.594 -5.852 1.00 0.00 16 GLY A CA 2
ATOM 1386 C C . GLY A 1 16 ? -7.694 1.818 -4.362 1.00 0.00 16 GLY A C 2
ATOM 1387 O O . GLY A 1 16 ? -7.920 2.925 -3.869 1.00 0.00 16 GLY A O 2
ATOM 1391 N N . ASP A 1 17 ? -7.290 0.777 -3.645 1.00 0.00 17 ASP A N 2
ATOM 1392 C CA . ASP A 1 17 ? -7.193 0.843 -2.190 1.00 0.00 17 ASP A CA 2
ATOM 1393 C C . ASP A 1 17 ? -5.924 1.575 -1.767 1.00 0.00 17 ASP A C 2
ATOM 1394 O O . ASP A 1 17 ? -5.086 1.915 -2.603 1.00 0.00 17 ASP A O 2
ATOM 1403 N N . ASN A 1 18 ? -5.783 1.830 -0.473 1.00 0.00 18 ASN A N 2
ATOM 1404 C CA . ASN A 1 18 ? -4.630 2.567 0.039 1.00 0.00 18 ASN A CA 2
ATOM 1405 C C . ASN A 1 18 ? -3.917 1.763 1.105 1.00 0.00 18 ASN A C 2
ATOM 1406 O O . ASN A 1 18 ? -4.542 1.061 1.901 1.00 0.00 18 ASN A O 2
ATOM 1417 N N . VAL A 1 19 ? -2.615 1.921 1.146 1.00 0.00 19 VAL A N 2
ATOM 1418 C CA . VAL A 1 19 ? -1.778 1.276 2.147 1.00 0.00 19 VAL A CA 2
ATOM 1419 C C . VAL A 1 19 ? -0.664 2.223 2.565 1.00 0.00 19 VAL A C 2
ATOM 1420 O O . VAL A 1 19 ? -0.487 3.284 1.968 1.00 0.00 19 VAL A O 2
ATOM 1433 N N . SER A 1 20 ? 0.068 1.858 3.599 1.00 0.00 20 SER A N 2
ATOM 1434 C CA . SER A 1 20 ? 1.175 2.670 4.072 1.00 0.00 20 SER A CA 2
ATOM 1435 C C . SER A 1 20 ? 2.222 1.802 4.773 1.00 0.00 20 SER A C 2
ATOM 1436 O O . SER A 1 20 ? 1.929 0.690 5.205 1.00 0.00 20 SER A O 2
ATOM 1444 N N . LEU A 1 21 ? 3.442 2.315 4.856 1.00 0.00 21 LEU A N 2
ATOM 1445 C CA . LEU A 1 21 ? 4.570 1.595 5.447 1.00 0.00 21 LEU A CA 2
ATOM 1446 C C . LEU A 1 21 ? 4.387 1.404 6.953 1.00 0.00 21 LEU A C 2
ATOM 1447 O O . LEU A 1 21 ? 4.002 2.342 7.659 1.00 0.00 21 LEU A O 2
ATOM 1463 N N . ILE A 1 22 ? 4.664 0.191 7.443 1.00 0.00 22 ILE A N 2
ATOM 1464 C CA . ILE A 1 22 ? 4.565 -0.096 8.878 1.00 0.00 22 ILE A CA 2
ATOM 1465 C C . ILE A 1 22 ? 5.929 0.021 9.550 1.00 0.00 22 ILE A C 2
ATOM 1466 O O . ILE A 1 22 ? 6.040 0.011 10.774 1.00 0.00 22 ILE A O 2
ATOM 1482 N N . LYS A 1 23 ? 6.960 0.123 8.730 1.00 0.00 23 LYS A N 2
ATOM 1483 C CA . LYS A 1 23 ? 8.329 0.259 9.201 1.00 0.00 23 LYS A CA 2
ATOM 1484 C C . LYS A 1 23 ? 9.162 0.931 8.123 1.00 0.00 23 LYS A C 2
ATOM 1485 O O . LYS A 1 23 ? 8.662 1.184 7.026 1.00 0.00 23 LYS A O 2
ATOM 1504 N N . ASP A 1 24 ? 10.415 1.229 8.429 1.00 0.00 24 ASP A N 2
ATOM 1505 C CA . ASP A 1 24 ? 11.295 1.867 7.460 1.00 0.00 24 ASP A CA 2
ATOM 1506 C C . ASP A 1 24 ? 11.963 0.806 6.592 1.00 0.00 24 ASP A C 2
ATOM 1507 O O . ASP A 1 24 ? 12.840 0.073 7.055 1.00 0.00 24 ASP A O 2
ATOM 1516 N N . LEU A 1 25 ? 11.539 0.716 5.340 1.00 0.00 25 LEU A N 2
ATOM 1517 C CA . LEU A 1 25 ? 12.054 -0.301 4.430 1.00 0.00 25 LEU A CA 2
ATOM 1518 C C . LEU A 1 25 ? 13.088 0.279 3.490 1.00 0.00 25 LEU A C 2
ATOM 1519 O O . LEU A 1 25 ? 12.790 1.140 2.668 1.00 0.00 25 LEU A O 2
ATOM 1535 N N . LYS A 1 26 ? 14.304 -0.199 3.617 1.00 0.00 26 LYS A N 2
ATOM 1536 C CA . LYS A 1 26 ? 15.367 0.186 2.715 1.00 0.00 26 LYS A CA 2
ATOM 1537 C C . LYS A 1 26 ? 15.545 -0.889 1.654 1.00 0.00 26 LYS A C 2
ATOM 1538 O O . LYS A 1 26 ? 15.600 -2.081 1.961 1.00 0.00 26 LYS A O 2
ATOM 1557 N N . LEU A 1 27 ? 15.625 -0.454 0.419 1.00 0.00 27 LEU A N 2
ATOM 1558 C CA . LEU A 1 27 ? 15.681 -1.346 -0.719 1.00 0.00 27 LEU A CA 2
ATOM 1559 C C . LEU A 1 27 ? 17.093 -1.425 -1.284 1.00 0.00 27 LEU A C 2
ATOM 1560 O O . LEU A 1 27 ? 17.910 -0.522 -1.079 1.00 0.00 27 LEU A O 2
ATOM 1576 N N . LYS A 1 28 ? 17.369 -2.513 -1.987 1.00 0.00 28 LYS A N 2
ATOM 1577 C CA . LYS A 1 28 ? 18.676 -2.737 -2.585 1.00 0.00 28 LYS A CA 2
ATOM 1578 C C . LYS A 1 28 ? 18.838 -1.903 -3.853 1.00 0.00 28 LYS A C 2
ATOM 1579 O O . LYS A 1 28 ? 17.868 -1.637 -4.561 1.00 0.00 28 LYS A O 2
ATOM 1598 N N . GLY A 1 29 ? 20.068 -1.491 -4.125 1.00 0.00 29 GLY A N 2
ATOM 1599 C CA . GLY A 1 29 ? 20.347 -0.694 -5.298 1.00 0.00 29 GLY A CA 2
ATOM 1600 C C . GLY A 1 29 ? 21.216 0.491 -4.959 1.00 0.00 29 GLY A C 2
ATOM 1601 O O . GLY A 1 29 ? 22.317 0.330 -4.434 1.00 0.00 29 GLY A O 2
ATOM 1605 N N . SER A 1 30 ? 20.703 1.684 -5.211 1.00 0.00 30 SER A N 2
ATOM 1606 C CA . SER A 1 30 ? 21.416 2.912 -4.895 1.00 0.00 30 SER A CA 2
ATOM 1607 C C . SER A 1 30 ? 21.144 3.334 -3.451 1.00 0.00 30 SER A C 2
ATOM 1608 O O . SER A 1 30 ? 21.309 4.505 -3.094 1.00 0.00 30 SER A O 2
ATOM 1616 N N . SER A 1 31 ? 20.763 2.355 -2.628 1.00 0.00 31 SER A N 2
ATOM 1617 C CA . SER A 1 31 ? 20.357 2.589 -1.244 1.00 0.00 31 SER A CA 2
ATOM 1618 C C . SER A 1 31 ? 19.095 3.441 -1.193 1.00 0.00 31 SER A C 2
ATOM 1619 O O . SER A 1 31 ? 19.146 4.656 -0.994 1.00 0.00 31 SER A O 2
ATOM 1627 N N . THR A 1 32 ? 17.961 2.799 -1.419 1.00 0.00 32 THR A N 2
ATOM 1628 C CA . THR A 1 32 ? 16.683 3.483 -1.401 1.00 0.00 32 THR A CA 2
ATOM 1629 C C . THR A 1 32 ? 15.974 3.225 -0.077 1.00 0.00 32 THR A C 2
ATOM 1630 O O . THR A 1 32 ? 15.441 2.147 0.153 1.00 0.00 32 THR A O 2
ATOM 1641 N N . VAL A 1 33 ? 15.984 4.215 0.795 1.00 0.00 33 VAL A N 2
ATOM 1642 C CA . VAL A 1 33 ? 15.415 4.062 2.122 1.00 0.00 33 VAL A CA 2
ATOM 1643 C C . VAL A 1 33 ? 14.018 4.669 2.176 1.00 0.00 33 VAL A C 2
ATOM 1644 O O . VAL A 1 33 ? 13.849 5.873 1.965 1.00 0.00 33 VAL A O 2
ATOM 1657 N N . LEU A 1 34 ? 13.022 3.837 2.423 1.00 0.00 34 LEU A N 2
ATOM 1658 C CA . LEU A 1 34 ? 11.670 4.316 2.652 1.00 0.00 34 LEU A CA 2
ATOM 1659 C C . LEU A 1 34 ? 11.387 4.328 4.142 1.00 0.00 34 LEU A C 2
ATOM 1660 O O . LEU A 1 34 ? 11.885 3.482 4.879 1.00 0.00 34 LEU A O 2
ATOM 1676 N N . LYS A 1 35 ? 10.590 5.279 4.581 1.00 0.00 35 LYS A N 2
ATOM 1677 C CA . LYS A 1 35 ? 10.329 5.447 6.002 1.00 0.00 35 LYS A CA 2
ATOM 1678 C C . LYS A 1 35 ? 8.931 4.988 6.377 1.00 0.00 35 LYS A C 2
ATOM 1679 O O . LYS A 1 35 ? 8.050 4.849 5.527 1.00 0.00 35 LYS A O 2
ATOM 1698 N N . ARG A 1 36 ? 8.750 4.746 7.661 1.00 0.00 36 ARG A N 2
ATOM 1699 C CA . ARG A 1 36 ? 7.458 4.388 8.214 1.00 0.00 36 ARG A CA 2
ATOM 1700 C C . ARG A 1 36 ? 6.457 5.513 7.986 1.00 0.00 36 ARG A C 2
ATOM 1701 O O . ARG A 1 36 ? 6.800 6.691 8.098 1.00 0.00 36 ARG A O 2
ATOM 1722 N N . GLY A 1 37 ? 5.231 5.150 7.642 1.00 0.00 37 GLY A N 2
ATOM 1723 C CA . GLY A 1 37 ? 4.201 6.147 7.436 1.00 0.00 37 GLY A CA 2
ATOM 1724 C C . GLY A 1 37 ? 4.040 6.538 5.981 1.00 0.00 37 GLY A C 2
ATOM 1725 O O . GLY A 1 37 ? 3.096 7.248 5.634 1.00 0.00 37 GLY A O 2
ATOM 1729 N N . THR A 1 38 ? 4.965 6.090 5.133 1.00 0.00 38 THR A N 2
ATOM 1730 C CA . THR A 1 38 ? 4.883 6.356 3.699 1.00 0.00 38 THR A CA 2
ATOM 1731 C C . THR A 1 38 ? 3.578 5.812 3.136 1.00 0.00 38 THR A C 2
ATOM 1732 O O . THR A 1 38 ? 3.300 4.617 3.242 1.00 0.00 38 THR A O 2
ATOM 1743 N N . MET A 1 39 ? 2.783 6.687 2.548 1.00 0.00 39 MET A N 2
ATOM 1744 C CA . MET A 1 39 ? 1.484 6.300 2.038 1.00 0.00 39 MET A CA 2
ATOM 1745 C C . MET A 1 39 ? 1.558 5.893 0.576 1.00 0.00 39 MET A C 2
ATOM 1746 O O . MET A 1 39 ? 1.897 6.694 -0.296 1.00 0.00 39 MET A O 2
ATOM 1760 N N . ILE A 1 40 ? 1.239 4.639 0.324 1.00 0.00 40 ILE A N 2
ATOM 1761 C CA . ILE A 1 40 ? 1.107 4.147 -1.035 1.00 0.00 40 ILE A CA 2
ATOM 1762 C C . ILE A 1 40 ? -0.373 4.008 -1.359 1.00 0.00 40 ILE A C 2
ATOM 1763 O O . ILE A 1 40 ? -1.011 3.017 -1.009 1.00 0.00 40 ILE A O 2
ATOM 1779 N N . ARG A 1 41 ? -0.928 5.028 -1.983 1.00 0.00 41 ARG A N 2
ATOM 1780 C CA . ARG A 1 41 ? -2.355 5.063 -2.248 1.00 0.00 41 ARG A CA 2
ATOM 1781 C C . ARG A 1 41 ? -2.653 4.813 -3.721 1.00 0.00 41 ARG A C 2
ATOM 1782 O O . ARG A 1 41 ? -1.995 5.360 -4.605 1.00 0.00 41 ARG A O 2
ATOM 1803 N N . GLY A 1 42 ? -3.647 3.980 -3.979 1.00 0.00 42 GLY A N 2
ATOM 1804 C CA . GLY A 1 42 ? -3.961 3.602 -5.337 1.00 0.00 42 GLY A CA 2
ATOM 1805 C C . GLY A 1 42 ? -3.322 2.283 -5.702 1.00 0.00 42 GLY A C 2
ATOM 1806 O O . GLY A 1 42 ? -2.669 2.163 -6.740 1.00 0.00 42 GLY A O 2
ATOM 1810 N N . ILE A 1 43 ? -3.494 1.295 -4.835 1.00 0.00 43 ILE A N 2
ATOM 1811 C CA . ILE A 1 43 ? -2.924 -0.020 -5.057 1.00 0.00 43 ILE A CA 2
ATOM 1812 C C . ILE A 1 43 ? -3.948 -0.920 -5.733 1.00 0.00 43 ILE A C 2
ATOM 1813 O O . ILE A 1 43 ? -5.141 -0.639 -5.707 1.00 0.00 43 ILE A O 2
ATOM 1829 N N . ARG A 1 44 ? -3.479 -1.989 -6.340 1.00 0.00 44 ARG A N 2
ATOM 1830 C CA . ARG A 1 44 ? -4.356 -2.941 -6.995 1.00 0.00 44 ARG A CA 2
ATOM 1831 C C . ARG A 1 44 ? -3.889 -4.360 -6.715 1.00 0.00 44 ARG A C 2
ATOM 1832 O O . ARG A 1 44 ? -2.733 -4.580 -6.343 1.00 0.00 44 ARG A O 2
ATOM 1853 N N . LEU A 1 45 ? -4.790 -5.315 -6.886 1.00 0.00 45 LEU A N 2
ATOM 1854 C CA . LEU A 1 45 ? -4.503 -6.702 -6.551 1.00 0.00 45 LEU A CA 2
ATOM 1855 C C . LEU A 1 45 ? -3.820 -7.409 -7.715 1.00 0.00 45 LEU A C 2
ATOM 1856 O O . LEU A 1 45 ? -4.198 -7.226 -8.873 1.00 0.00 45 LEU A O 2
ATOM 1872 N N . THR A 1 46 ? -2.817 -8.211 -7.397 1.00 0.00 46 THR A N 2
ATOM 1873 C CA . THR A 1 46 ? -2.092 -8.970 -8.402 1.00 0.00 46 THR A CA 2
ATOM 1874 C C . THR A 1 46 ? -2.625 -10.399 -8.454 1.00 0.00 46 THR A C 2
ATOM 1875 O O . THR A 1 46 ? -3.769 -10.652 -8.076 1.00 0.00 46 THR A O 2
ATOM 1886 N N . ASP A 1 47 ? -1.812 -11.328 -8.938 1.00 0.00 47 ASP A N 2
ATOM 1887 C CA . ASP A 1 47 ? -2.178 -12.739 -8.909 1.00 0.00 47 ASP A CA 2
ATOM 1888 C C . ASP A 1 47 ? -1.686 -13.369 -7.615 1.00 0.00 47 ASP A C 2
ATOM 1889 O O . ASP A 1 47 ? -1.907 -14.552 -7.352 1.00 0.00 47 ASP A O 2
ATOM 1898 N N . SER A 1 48 ? -1.008 -12.561 -6.814 1.00 0.00 48 SER A N 2
ATOM 1899 C CA . SER A 1 48 ? -0.544 -12.972 -5.510 1.00 0.00 48 SER A CA 2
ATOM 1900 C C . SER A 1 48 ? -1.503 -12.487 -4.432 1.00 0.00 48 SER A C 2
ATOM 1901 O O . SER A 1 48 ? -2.136 -11.442 -4.577 1.00 0.00 48 SER A O 2
ATOM 1909 N N . GLU A 1 49 ? -1.604 -13.247 -3.354 1.00 0.00 49 GLU A N 2
ATOM 1910 C CA . GLU A 1 49 ? -2.438 -12.863 -2.220 1.00 0.00 49 GLU A CA 2
ATOM 1911 C C . GLU A 1 49 ? -1.585 -12.150 -1.186 1.00 0.00 49 GLU A C 2
ATOM 1912 O O . GLU A 1 49 ? -2.090 -11.513 -0.260 1.00 0.00 49 GLU A O 2
ATOM 1924 N N . ASP A 1 50 ? -0.280 -12.292 -1.351 1.00 0.00 50 ASP A N 2
ATOM 1925 C CA . ASP A 1 50 ? 0.687 -11.738 -0.419 1.00 0.00 50 ASP A CA 2
ATOM 1926 C C . ASP A 1 50 ? 1.413 -10.549 -1.044 1.00 0.00 50 ASP A C 2
ATOM 1927 O O . ASP A 1 50 ? 2.230 -9.892 -0.396 1.00 0.00 50 ASP A O 2
ATOM 1936 N N . GLU A 1 51 ? 1.102 -10.266 -2.304 1.00 0.00 51 GLU A N 2
ATOM 1937 C CA . GLU A 1 51 ? 1.729 -9.156 -3.014 1.00 0.00 51 GLU A CA 2
ATOM 1938 C C . GLU A 1 51 ? 0.684 -8.273 -3.679 1.00 0.00 51 GLU A C 2
ATOM 1939 O O . GLU A 1 51 ? -0.361 -8.748 -4.125 1.00 0.00 51 GLU A O 2
ATOM 1951 N N . ILE A 1 52 ? 0.990 -6.992 -3.753 1.00 0.00 52 ILE A N 2
ATOM 1952 C CA . ILE A 1 52 ? 0.153 -6.031 -4.449 1.00 0.00 52 ILE A CA 2
ATOM 1953 C C . ILE A 1 52 ? 1.017 -5.127 -5.301 1.00 0.00 52 ILE A C 2
ATOM 1954 O O . ILE A 1 52 ? 2.239 -5.213 -5.267 1.00 0.00 52 ILE A O 2
ATOM 1970 N N . GLU A 1 53 ? 0.381 -4.262 -6.055 1.00 0.00 53 GLU A N 2
ATOM 1971 C CA . GLU A 1 53 ? 1.082 -3.241 -6.795 1.00 0.00 53 GLU A CA 2
ATOM 1972 C C . GLU A 1 53 ? 0.416 -1.903 -6.533 1.00 0.00 53 GLU A C 2
ATOM 1973 O O . GLU A 1 53 ? -0.807 -1.811 -6.542 1.00 0.00 53 GLU A O 2
ATOM 1985 N N . GLY A 1 54 ? 1.201 -0.876 -6.286 1.00 0.00 54 GLY A N 2
ATOM 1986 C CA . GLY A 1 54 ? 0.624 0.409 -5.958 1.00 0.00 54 GLY A CA 2
ATOM 1987 C C . GLY A 1 54 ? 1.360 1.550 -6.613 1.00 0.00 54 GLY A C 2
ATOM 1988 O O . GLY A 1 54 ? 2.304 1.332 -7.368 1.00 0.00 54 GLY A O 2
ATOM 1992 N N . ARG A 1 55 ? 0.932 2.771 -6.330 1.00 0.00 55 ARG A N 2
ATOM 1993 C CA . ARG A 1 55 ? 1.599 3.937 -6.872 1.00 0.00 55 ARG A CA 2
ATOM 1994 C C . ARG A 1 55 ? 1.901 4.932 -5.762 1.00 0.00 55 ARG A C 2
ATOM 1995 O O . ARG A 1 55 ? 1.084 5.160 -4.869 1.00 0.00 55 ARG A O 2
ATOM 2016 N N . THR A 1 56 ? 3.094 5.487 -5.805 1.00 0.00 56 THR A N 2
ATOM 2017 C CA . THR A 1 56 ? 3.523 6.463 -4.823 1.00 0.00 56 THR A CA 2
ATOM 2018 C C . THR A 1 56 ? 3.486 7.851 -5.446 1.00 0.00 56 THR A C 2
ATOM 2019 O O . THR A 1 56 ? 2.983 8.025 -6.561 1.00 0.00 56 THR A O 2
ATOM 2030 N N . ASP A 1 57 ? 4.013 8.833 -4.735 1.00 0.00 57 ASP A N 2
ATOM 2031 C CA . ASP A 1 57 ? 4.136 10.177 -5.275 1.00 0.00 57 ASP A CA 2
ATOM 2032 C C . ASP A 1 57 ? 5.211 10.216 -6.353 1.00 0.00 57 ASP A C 2
ATOM 2033 O O . ASP A 1 57 ? 5.196 11.075 -7.230 1.00 0.00 57 ASP A O 2
ATOM 2042 N N . LYS A 1 58 ? 6.138 9.268 -6.288 1.00 0.00 58 LYS A N 2
ATOM 2043 C CA . LYS A 1 58 ? 7.224 9.189 -7.256 1.00 0.00 58 LYS A CA 2
ATOM 2044 C C . LYS A 1 58 ? 7.026 7.999 -8.186 1.00 0.00 58 LYS A C 2
ATOM 2045 O O . LYS A 1 58 ? 6.650 8.154 -9.347 1.00 0.00 58 LYS A O 2
ATOM 2064 N N . ILE A 1 59 ? 7.269 6.810 -7.651 1.00 0.00 59 ILE A N 2
ATOM 2065 C CA . ILE A 1 59 ? 7.176 5.573 -8.415 1.00 0.00 59 ILE A CA 2
ATOM 2066 C C . ILE A 1 59 ? 5.731 5.105 -8.493 1.00 0.00 59 ILE A C 2
ATOM 2067 O O . ILE A 1 59 ? 5.123 4.805 -7.469 1.00 0.00 59 ILE A O 2
ATOM 2083 N N . LYS A 1 60 ? 5.181 5.046 -9.691 1.00 0.00 60 LYS A N 2
ATOM 2084 C CA . LYS A 1 60 ? 3.835 4.531 -9.866 1.00 0.00 60 LYS A CA 2
ATOM 2085 C C . LYS A 1 60 ? 3.889 3.155 -10.514 1.00 0.00 60 LYS A C 2
ATOM 2086 O O . LYS A 1 60 ? 4.650 2.934 -11.455 1.00 0.00 60 LYS A O 2
ATOM 2105 N N . GLY A 1 61 ? 3.109 2.228 -9.983 1.00 0.00 61 GLY A N 2
ATOM 2106 C CA . GLY A 1 61 ? 3.061 0.893 -10.540 1.00 0.00 61 GLY A CA 2
ATOM 2107 C C . GLY A 1 61 ? 4.221 0.031 -10.089 1.00 0.00 61 GLY A C 2
ATOM 2108 O O . GLY A 1 61 ? 4.893 -0.594 -10.911 1.00 0.00 61 GLY A O 2
ATOM 2112 N N . LEU A 1 62 ? 4.474 0.002 -8.785 1.00 0.00 62 LEU A N 2
ATOM 2113 C CA . LEU A 1 62 ? 5.520 -0.852 -8.246 1.00 0.00 62 LEU A CA 2
ATOM 2114 C C . LEU A 1 62 ? 4.896 -1.978 -7.432 1.00 0.00 62 LEU A C 2
ATOM 2115 O O . LEU A 1 62 ? 3.977 -1.754 -6.640 1.00 0.00 62 LEU A O 2
ATOM 2131 N N . VAL A 1 63 ? 5.384 -3.186 -7.650 1.00 0.00 63 VAL A N 2
ATOM 2132 C CA . VAL A 1 63 ? 4.832 -4.364 -7.002 1.00 0.00 63 VAL A CA 2
ATOM 2133 C C . VAL A 1 63 ? 5.573 -4.636 -5.707 1.00 0.00 63 VAL A C 2
ATOM 2134 O O . VAL A 1 63 ? 6.799 -4.758 -5.700 1.00 0.00 63 VAL A O 2
ATOM 2147 N N . LEU A 1 64 ? 4.827 -4.724 -4.618 1.00 0.00 64 LEU A N 2
ATOM 2148 C CA . LEU A 1 64 ? 5.416 -4.923 -3.305 1.00 0.00 64 LEU A CA 2
ATOM 2149 C C . LEU A 1 64 ? 4.639 -5.940 -2.491 1.00 0.00 64 LEU A C 2
ATOM 2150 O O . LEU A 1 64 ? 3.416 -6.048 -2.611 1.00 0.00 64 LEU A O 2
ATOM 2166 N N . ARG A 1 65 ? 5.361 -6.700 -1.680 1.00 0.00 65 ARG A N 2
ATOM 2167 C CA . ARG A 1 65 ? 4.738 -7.591 -0.718 1.00 0.00 65 ARG A CA 2
ATOM 2168 C C . ARG A 1 65 ? 3.938 -6.782 0.288 1.00 0.00 65 ARG A C 2
ATOM 2169 O O . ARG A 1 65 ? 4.442 -5.826 0.875 1.00 0.00 65 ARG A O 2
ATOM 2190 N N . THR A 1 66 ? 2.702 -7.182 0.503 1.00 0.00 66 THR A N 2
ATOM 2191 C CA . THR A 1 66 ? 1.815 -6.467 1.401 1.00 0.00 66 THR A CA 2
ATOM 2192 C C . THR A 1 66 ? 2.055 -6.913 2.849 1.00 0.00 66 THR A C 2
ATOM 2193 O O . THR A 1 66 ? 1.207 -6.751 3.725 1.00 0.00 66 THR A O 2
ATOM 2204 N N . GLU A 1 67 ? 3.257 -7.424 3.105 1.00 0.00 67 GLU A N 2
ATOM 2205 C CA . GLU A 1 67 ? 3.580 -7.995 4.403 1.00 0.00 67 GLU A CA 2
ATOM 2206 C C . GLU A 1 67 ? 4.131 -6.925 5.319 1.00 0.00 67 GLU A C 2
ATOM 2207 O O . GLU A 1 67 ? 4.228 -7.104 6.532 1.00 0.00 67 GLU A O 2
ATOM 2219 N N . PHE A 1 68 ? 4.502 -5.816 4.718 1.00 0.00 68 PHE A N 2
ATOM 2220 C CA . PHE A 1 68 ? 5.012 -4.678 5.468 1.00 0.00 68 PHE A CA 2
ATOM 2221 C C . PHE A 1 68 ? 4.158 -3.447 5.205 1.00 0.00 68 PHE A C 2
ATOM 2222 O O . PHE A 1 68 ? 4.559 -2.319 5.501 1.00 0.00 68 PHE A O 2
ATOM 2239 N N . LEU A 1 69 ? 2.964 -3.670 4.674 1.00 0.00 69 LEU A N 2
ATOM 2240 C CA . LEU A 1 69 ? 2.074 -2.576 4.360 1.00 0.00 69 LEU A CA 2
ATOM 2241 C C . LEU A 1 69 ? 0.851 -2.629 5.250 1.00 0.00 69 LEU A C 2
ATOM 2242 O O . LEU A 1 69 ? 0.403 -3.698 5.665 1.00 0.00 69 LEU A O 2
ATOM 2258 N N . LYS A 1 70 ? 0.348 -1.461 5.563 1.00 0.00 70 LYS A N 2
ATOM 2259 C CA . LYS A 1 70 ? -0.810 -1.317 6.412 1.00 0.00 70 LYS A CA 2
ATOM 2260 C C . LYS A 1 70 ? -1.926 -0.665 5.622 1.00 0.00 70 LYS A C 2
ATOM 2261 O O . LYS A 1 70 ? -1.729 0.405 5.050 1.00 0.00 70 LYS A O 2
ATOM 2280 N N . LYS A 1 71 ? -3.080 -1.308 5.571 1.00 0.00 71 LYS A N 2
ATOM 2281 C CA . LYS A 1 71 ? -4.224 -0.733 4.891 1.00 0.00 71 LYS A CA 2
ATOM 2282 C C . LYS A 1 71 ? -4.583 0.593 5.541 1.00 0.00 71 LYS A C 2
ATOM 2283 O O . LYS A 1 71 ? -4.896 0.644 6.732 1.00 0.00 71 LYS A O 2
ATOM 2302 N N . ALA A 1 72 ? -4.516 1.665 4.770 1.00 0.00 72 ALA A N 2
ATOM 2303 C CA . ALA A 1 72 ? -4.789 2.989 5.296 1.00 0.00 72 ALA A CA 2
ATOM 2304 C C . ALA A 1 72 ? -6.248 3.093 5.715 1.00 0.00 72 ALA A C 2
ATOM 2305 O O . ALA A 1 72 ? -6.563 3.545 6.816 1.00 0.00 72 ALA A O 2
ATOM 2312 N N . GLY A 1 73 ? -7.127 2.629 4.843 1.00 0.00 73 GLY A N 2
ATOM 2313 C CA . GLY A 1 73 ? -8.542 2.659 5.123 1.00 0.00 73 GLY A CA 2
ATOM 2314 C C . GLY A 1 73 ? -9.345 2.856 3.862 1.00 0.00 73 GLY A C 2
ATOM 2315 O O . GLY A 1 73 ? -9.142 2.151 2.873 1.00 0.00 73 GLY A O 2
ATOM 2319 N N . SER A 1 74 ? -10.251 3.814 3.893 1.00 0.00 74 SER A N 2
ATOM 2320 C CA . SER A 1 74 ? -11.069 4.144 2.740 1.00 0.00 74 SER A CA 2
ATOM 2321 C C . SER A 1 74 ? -11.554 5.581 2.866 1.00 0.00 74 SER A C 2
ATOM 2322 O O . SER A 1 74 ? -12.579 5.810 3.539 1.00 0.00 74 SER A O 2
ATOM 2331 N N . MET A 1 1 ? -13.543 -18.777 -5.416 1.00 0.00 1 MET A N 3
ATOM 2332 C CA . MET A 1 1 ? -12.502 -17.855 -5.919 1.00 0.00 1 MET A CA 3
ATOM 2333 C C . MET A 1 1 ? -12.008 -16.956 -4.793 1.00 0.00 1 MET A C 3
ATOM 2334 O O . MET A 1 1 ? -12.617 -15.929 -4.492 1.00 0.00 1 MET A O 3
ATOM 2350 N N . SER A 1 2 ? -10.921 -17.358 -4.153 1.00 0.00 2 SER A N 3
ATOM 2351 C CA . SER A 1 2 ? -10.386 -16.609 -3.030 1.00 0.00 2 SER A CA 3
ATOM 2352 C C . SER A 1 2 ? -8.870 -16.471 -3.112 1.00 0.00 2 SER A C 3
ATOM 2353 O O . SER A 1 2 ? -8.135 -17.387 -2.755 1.00 0.00 2 SER A O 3
ATOM 2361 N N . ILE A 1 3 ? -8.418 -15.331 -3.611 1.00 0.00 3 ILE A N 3
ATOM 2362 C CA . ILE A 1 3 ? -7.010 -14.962 -3.544 1.00 0.00 3 ILE A CA 3
ATOM 2363 C C . ILE A 1 3 ? -6.876 -13.731 -2.664 1.00 0.00 3 ILE A C 3
ATOM 2364 O O . ILE A 1 3 ? -6.323 -12.707 -3.066 1.00 0.00 3 ILE A O 3
ATOM 2380 N N . GLU A 1 4 ? -7.428 -13.850 -1.462 1.00 0.00 4 GLU A N 3
ATOM 2381 C CA . GLU A 1 4 ? -7.518 -12.743 -0.520 1.00 0.00 4 GLU A CA 3
ATOM 2382 C C . GLU A 1 4 ? -6.169 -12.107 -0.241 1.00 0.00 4 GLU A C 3
ATOM 2383 O O . GLU A 1 4 ? -5.226 -12.772 0.186 1.00 0.00 4 GLU A O 3
ATOM 2395 N N . VAL A 1 5 ? -6.102 -10.810 -0.474 1.00 0.00 5 VAL A N 3
ATOM 2396 C CA . VAL A 1 5 ? -4.907 -10.038 -0.191 1.00 0.00 5 VAL A CA 3
ATOM 2397 C C . VAL A 1 5 ? -5.204 -9.064 0.938 1.00 0.00 5 VAL A C 3
ATOM 2398 O O . VAL A 1 5 ? -6.099 -8.228 0.817 1.00 0.00 5 VAL A O 3
ATOM 2411 N N . ARG A 1 6 ? -4.484 -9.189 2.039 1.00 0.00 6 ARG A N 3
ATOM 2412 C CA . ARG A 1 6 ? -4.727 -8.337 3.196 1.00 0.00 6 ARG A CA 3
ATOM 2413 C C . ARG A 1 6 ? -3.467 -7.569 3.578 1.00 0.00 6 ARG A C 3
ATOM 2414 O O . ARG A 1 6 ? -2.406 -7.778 2.996 1.00 0.00 6 ARG A O 3
ATOM 2435 N N . ASP A 1 7 ? -3.592 -6.683 4.559 1.00 0.00 7 ASP A N 3
ATOM 2436 C CA . ASP A 1 7 ? -2.465 -5.884 5.028 1.00 0.00 7 ASP A CA 3
ATOM 2437 C C . ASP A 1 7 ? -1.680 -6.656 6.088 1.00 0.00 7 ASP A C 3
ATOM 2438 O O . ASP A 1 7 ? -1.851 -7.867 6.239 1.00 0.00 7 ASP A O 3
ATOM 2447 N N . CYS A 1 8 ? -0.836 -5.947 6.829 1.00 0.00 8 CYS A N 3
ATOM 2448 C CA . CYS A 1 8 ? -0.043 -6.552 7.894 1.00 0.00 8 CYS A CA 3
ATOM 2449 C C . CYS A 1 8 ? -0.932 -7.108 9.011 1.00 0.00 8 CYS A C 3
ATOM 2450 O O . CYS A 1 8 ? -0.504 -7.953 9.796 1.00 0.00 8 CYS A O 3
ATOM 2458 N N . ASN A 1 9 ? -2.164 -6.621 9.083 1.00 0.00 9 ASN A N 3
ATOM 2459 C CA . ASN A 1 9 ? -3.089 -7.028 10.132 1.00 0.00 9 ASN A CA 3
ATOM 2460 C C . ASN A 1 9 ? -3.999 -8.147 9.652 1.00 0.00 9 ASN A C 3
ATOM 2461 O O . ASN A 1 9 ? -4.158 -9.168 10.325 1.00 0.00 9 ASN A O 3
ATOM 2472 N N . GLY A 1 10 ? -4.594 -7.948 8.487 1.00 0.00 10 GLY A N 3
ATOM 2473 C CA . GLY A 1 10 ? -5.544 -8.909 7.965 1.00 0.00 10 GLY A CA 3
ATOM 2474 C C . GLY A 1 10 ? -6.741 -8.246 7.310 1.00 0.00 10 GLY A C 3
ATOM 2475 O O . GLY A 1 10 ? -7.730 -8.909 6.995 1.00 0.00 10 GLY A O 3
ATOM 2479 N N . ALA A 1 11 ? -6.654 -6.939 7.104 1.00 0.00 11 ALA A N 3
ATOM 2480 C CA . ALA A 1 11 ? -7.704 -6.198 6.429 1.00 0.00 11 ALA A CA 3
ATOM 2481 C C . ALA A 1 11 ? -7.546 -6.348 4.925 1.00 0.00 11 ALA A C 3
ATOM 2482 O O . ALA A 1 11 ? -6.456 -6.159 4.389 1.00 0.00 11 ALA A O 3
ATOM 2489 N N . LEU A 1 12 ? -8.630 -6.691 4.252 1.00 0.00 12 LEU A N 3
ATOM 2490 C CA . LEU A 1 12 ? -8.580 -7.009 2.832 1.00 0.00 12 LEU A CA 3
ATOM 2491 C C . LEU A 1 12 ? -8.367 -5.771 1.970 1.00 0.00 12 LEU A C 3
ATOM 2492 O O . LEU A 1 12 ? -8.862 -4.683 2.275 1.00 0.00 12 LEU A O 3
ATOM 2508 N N . LEU A 1 13 ? -7.606 -5.951 0.901 1.00 0.00 13 LEU A N 3
ATOM 2509 C CA . LEU A 1 13 ? -7.310 -4.882 -0.038 1.00 0.00 13 LEU A CA 3
ATOM 2510 C C . LEU A 1 13 ? -7.985 -5.149 -1.375 1.00 0.00 13 LEU A C 3
ATOM 2511 O O . LEU A 1 13 ? -8.440 -6.266 -1.637 1.00 0.00 13 LEU A O 3
ATOM 2527 N N . ALA A 1 14 ? -8.033 -4.125 -2.215 1.00 0.00 14 ALA A N 3
ATOM 2528 C CA . ALA A 1 14 ? -8.612 -4.236 -3.546 1.00 0.00 14 ALA A CA 3
ATOM 2529 C C . ALA A 1 14 ? -8.057 -3.138 -4.447 1.00 0.00 14 ALA A C 3
ATOM 2530 O O . ALA A 1 14 ? -7.312 -2.277 -3.984 1.00 0.00 14 ALA A O 3
ATOM 2537 N N . ASP A 1 15 ? -8.404 -3.179 -5.727 1.00 0.00 15 ASP A N 3
ATOM 2538 C CA . ASP A 1 15 ? -7.977 -2.144 -6.670 1.00 0.00 15 ASP A CA 3
ATOM 2539 C C . ASP A 1 15 ? -8.573 -0.795 -6.288 1.00 0.00 15 ASP A C 3
ATOM 2540 O O . ASP A 1 15 ? -9.793 -0.645 -6.207 1.00 0.00 15 ASP A O 3
ATOM 2549 N N . GLY A 1 16 ? -7.707 0.176 -6.049 1.00 0.00 16 GLY A N 3
ATOM 2550 C CA . GLY A 1 16 ? -8.151 1.501 -5.675 1.00 0.00 16 GLY A CA 3
ATOM 2551 C C . GLY A 1 16 ? -8.020 1.744 -4.187 1.00 0.00 16 GLY A C 3
ATOM 2552 O O . GLY A 1 16 ? -8.375 2.812 -3.690 1.00 0.00 16 GLY A O 3
ATOM 2556 N N . ASP A 1 17 ? -7.501 0.749 -3.478 1.00 0.00 17 ASP A N 3
ATOM 2557 C CA . ASP A 1 17 ? -7.354 0.832 -2.029 1.00 0.00 17 ASP A CA 3
ATOM 2558 C C . ASP A 1 17 ? -6.095 1.606 -1.667 1.00 0.00 17 ASP A C 3
ATOM 2559 O O . ASP A 1 17 ? -5.304 1.964 -2.542 1.00 0.00 17 ASP A O 3
ATOM 2568 N N . ASN A 1 18 ? -5.902 1.862 -0.385 1.00 0.00 18 ASN A N 3
ATOM 2569 C CA . ASN A 1 18 ? -4.741 2.606 0.068 1.00 0.00 18 ASN A CA 3
ATOM 2570 C C . ASN A 1 18 ? -4.065 1.927 1.243 1.00 0.00 18 ASN A C 3
ATOM 2571 O O . ASN A 1 18 ? -4.713 1.348 2.113 1.00 0.00 18 ASN A O 3
ATOM 2582 N N . VAL A 1 19 ? -2.747 1.998 1.250 1.00 0.00 19 VAL A N 3
ATOM 2583 C CA . VAL A 1 19 ? -1.945 1.429 2.318 1.00 0.00 19 VAL A CA 3
ATOM 2584 C C . VAL A 1 19 ? -0.830 2.388 2.695 1.00 0.00 19 VAL A C 3
ATOM 2585 O O . VAL A 1 19 ? -0.668 3.436 2.071 1.00 0.00 19 VAL A O 3
ATOM 2598 N N . SER A 1 20 ? -0.080 2.050 3.726 1.00 0.00 20 SER A N 3
ATOM 2599 C CA . SER A 1 20 ? 1.054 2.857 4.141 1.00 0.00 20 SER A CA 3
ATOM 2600 C C . SER A 1 20 ? 2.109 1.993 4.829 1.00 0.00 20 SER A C 3
ATOM 2601 O O . SER A 1 20 ? 1.790 0.962 5.417 1.00 0.00 20 SER A O 3
ATOM 2609 N N . LEU A 1 21 ? 3.364 2.412 4.718 1.00 0.00 21 LEU A N 3
ATOM 2610 C CA . LEU A 1 21 ? 4.496 1.683 5.293 1.00 0.00 21 LEU A CA 3
ATOM 2611 C C . LEU A 1 21 ? 4.392 1.588 6.815 1.00 0.00 21 LEU A C 3
ATOM 2612 O O . LEU A 1 21 ? 4.218 2.603 7.495 1.00 0.00 21 LEU A O 3
ATOM 2628 N N . ILE A 1 22 ? 4.511 0.369 7.347 1.00 0.00 22 ILE A N 3
ATOM 2629 C CA . ILE A 1 22 ? 4.447 0.155 8.796 1.00 0.00 22 ILE A CA 3
ATOM 2630 C C . ILE A 1 22 ? 5.833 0.262 9.421 1.00 0.00 22 ILE A C 3
ATOM 2631 O O . ILE A 1 22 ? 5.982 0.288 10.642 1.00 0.00 22 ILE A O 3
ATOM 2647 N N . LYS A 1 23 ? 6.839 0.313 8.567 1.00 0.00 23 LYS A N 3
ATOM 2648 C CA . LYS A 1 23 ? 8.228 0.384 8.989 1.00 0.00 23 LYS A CA 3
ATOM 2649 C C . LYS A 1 23 ? 9.063 0.924 7.839 1.00 0.00 23 LYS A C 3
ATOM 2650 O O . LYS A 1 23 ? 8.540 1.128 6.743 1.00 0.00 23 LYS A O 3
ATOM 2669 N N . ASP A 1 24 ? 10.340 1.167 8.081 1.00 0.00 24 ASP A N 3
ATOM 2670 C CA . ASP A 1 24 ? 11.231 1.625 7.017 1.00 0.00 24 ASP A CA 3
ATOM 2671 C C . ASP A 1 24 ? 11.772 0.426 6.239 1.00 0.00 24 ASP A C 3
ATOM 2672 O O . ASP A 1 24 ? 12.445 -0.438 6.805 1.00 0.00 24 ASP A O 3
ATOM 2681 N N . LEU A 1 25 ? 11.470 0.372 4.949 1.00 0.00 25 LEU A N 3
ATOM 2682 C CA . LEU A 1 25 ? 11.941 -0.712 4.090 1.00 0.00 25 LEU A CA 3
ATOM 2683 C C . LEU A 1 25 ? 12.942 -0.188 3.078 1.00 0.00 25 LEU A C 3
ATOM 2684 O O . LEU A 1 25 ? 12.581 0.526 2.145 1.00 0.00 25 LEU A O 3
ATOM 2700 N N . LYS A 1 26 ? 14.195 -0.538 3.258 1.00 0.00 26 LYS A N 3
ATOM 2701 C CA . LYS A 1 26 ? 15.222 -0.134 2.316 1.00 0.00 26 LYS A CA 3
ATOM 2702 C C . LYS A 1 26 ? 15.446 -1.246 1.297 1.00 0.00 26 LYS A C 3
ATOM 2703 O O . LYS A 1 26 ? 15.616 -2.413 1.658 1.00 0.00 26 LYS A O 3
ATOM 2722 N N . LEU A 1 27 ? 15.439 -0.868 0.031 1.00 0.00 27 LEU A N 3
ATOM 2723 C CA . LEU A 1 27 ? 15.510 -1.817 -1.070 1.00 0.00 27 LEU A CA 3
ATOM 2724 C C . LEU A 1 27 ? 16.936 -2.320 -1.284 1.00 0.00 27 LEU A C 3
ATOM 2725 O O . LEU A 1 27 ? 17.905 -1.614 -1.009 1.00 0.00 27 LEU A O 3
ATOM 2741 N N . LYS A 1 28 ? 17.048 -3.541 -1.789 1.00 0.00 28 LYS A N 3
ATOM 2742 C CA . LYS A 1 28 ? 18.341 -4.189 -1.976 1.00 0.00 28 LYS A CA 3
ATOM 2743 C C . LYS A 1 28 ? 18.949 -3.820 -3.322 1.00 0.00 28 LYS A C 3
ATOM 2744 O O . LYS A 1 28 ? 20.117 -3.442 -3.404 1.00 0.00 28 LYS A O 3
ATOM 2763 N N . GLY A 1 29 ? 18.141 -3.913 -4.374 1.00 0.00 29 GLY A N 3
ATOM 2764 C CA . GLY A 1 29 ? 18.636 -3.694 -5.724 1.00 0.00 29 GLY A CA 3
ATOM 2765 C C . GLY A 1 29 ? 18.863 -2.229 -6.049 1.00 0.00 29 GLY A C 3
ATOM 2766 O O . GLY A 1 29 ? 19.069 -1.869 -7.209 1.00 0.00 29 GLY A O 3
ATOM 2770 N N . SER A 1 30 ? 18.818 -1.385 -5.028 1.00 0.00 30 SER A N 3
ATOM 2771 C CA . SER A 1 30 ? 19.029 0.043 -5.186 1.00 0.00 30 SER A CA 3
ATOM 2772 C C . SER A 1 30 ? 19.412 0.659 -3.844 1.00 0.00 30 SER A C 3
ATOM 2773 O O . SER A 1 30 ? 19.606 -0.055 -2.858 1.00 0.00 30 SER A O 3
ATOM 2781 N N . SER A 1 31 ? 19.522 1.977 -3.806 1.00 0.00 31 SER A N 3
ATOM 2782 C CA . SER A 1 31 ? 19.757 2.690 -2.562 1.00 0.00 31 SER A CA 3
ATOM 2783 C C . SER A 1 31 ? 18.458 3.345 -2.109 1.00 0.00 31 SER A C 3
ATOM 2784 O O . SER A 1 31 ? 18.449 4.295 -1.324 1.00 0.00 31 SER A O 3
ATOM 2792 N N . THR A 1 32 ? 17.363 2.815 -2.626 1.00 0.00 32 THR A N 3
ATOM 2793 C CA . THR A 1 32 ? 16.033 3.299 -2.318 1.00 0.00 32 THR A CA 3
ATOM 2794 C C . THR A 1 32 ? 15.637 2.934 -0.889 1.00 0.00 32 THR A C 3
ATOM 2795 O O . THR A 1 32 ? 15.329 1.779 -0.597 1.00 0.00 32 THR A O 3
ATOM 2806 N N . VAL A 1 33 ? 15.668 3.914 -0.001 1.00 0.00 33 VAL A N 3
ATOM 2807 C CA . VAL A 1 33 ? 15.283 3.697 1.385 1.00 0.00 33 VAL A CA 3
ATOM 2808 C C . VAL A 1 33 ? 13.868 4.210 1.617 1.00 0.00 33 VAL A C 3
ATOM 2809 O O . VAL A 1 33 ? 13.650 5.417 1.716 1.00 0.00 33 VAL A O 3
ATOM 2822 N N . LEU A 1 34 ? 12.905 3.304 1.679 1.00 0.00 34 LEU A N 3
ATOM 2823 C CA . LEU A 1 34 ? 11.538 3.693 1.975 1.00 0.00 34 LEU A CA 3
ATOM 2824 C C . LEU A 1 34 ? 11.353 3.824 3.472 1.00 0.00 34 LEU A C 3
ATOM 2825 O O . LEU A 1 34 ? 11.894 3.038 4.243 1.00 0.00 34 LEU A O 3
ATOM 2841 N N . LYS A 1 35 ? 10.598 4.821 3.879 1.00 0.00 35 LYS A N 3
ATOM 2842 C CA . LYS A 1 35 ? 10.411 5.090 5.294 1.00 0.00 35 LYS A CA 3
ATOM 2843 C C . LYS A 1 35 ? 8.987 4.804 5.733 1.00 0.00 35 LYS A C 3
ATOM 2844 O O . LYS A 1 35 ? 8.058 4.788 4.922 1.00 0.00 35 LYS A O 3
ATOM 2863 N N . ARG A 1 36 ? 8.839 4.577 7.024 1.00 0.00 36 ARG A N 3
ATOM 2864 C CA . ARG A 1 36 ? 7.544 4.361 7.641 1.00 0.00 36 ARG A CA 3
ATOM 2865 C C . ARG A 1 36 ? 6.644 5.573 7.428 1.00 0.00 36 ARG A C 3
ATOM 2866 O O . ARG A 1 36 ? 7.117 6.708 7.393 1.00 0.00 36 ARG A O 3
ATOM 2887 N N . GLY A 1 37 ? 5.352 5.329 7.270 1.00 0.00 37 GLY A N 3
ATOM 2888 C CA . GLY A 1 37 ? 4.415 6.423 7.124 1.00 0.00 37 GLY A CA 3
ATOM 2889 C C . GLY A 1 37 ? 4.179 6.798 5.676 1.00 0.00 37 GLY A C 3
ATOM 2890 O O . GLY A 1 37 ? 3.309 7.615 5.382 1.00 0.00 37 GLY A O 3
ATOM 2894 N N . THR A 1 38 ? 4.961 6.214 4.775 1.00 0.00 38 THR A N 3
ATOM 2895 C CA . THR A 1 38 ? 4.787 6.451 3.350 1.00 0.00 38 THR A CA 3
ATOM 2896 C C . THR A 1 38 ? 3.444 5.907 2.884 1.00 0.00 38 THR A C 3
ATOM 2897 O O . THR A 1 38 ? 3.216 4.695 2.901 1.00 0.00 38 THR A O 3
ATOM 2908 N N . MET A 1 39 ? 2.552 6.804 2.494 1.00 0.00 39 MET A N 3
ATOM 2909 C CA . MET A 1 39 ? 1.239 6.409 2.024 1.00 0.00 39 MET A CA 3
ATOM 2910 C C . MET A 1 39 ? 1.289 5.980 0.568 1.00 0.00 39 MET A C 3
ATOM 2911 O O . MET A 1 39 ? 1.627 6.763 -0.321 1.00 0.00 39 MET A O 3
ATOM 2925 N N . ILE A 1 40 ? 0.958 4.724 0.346 1.00 0.00 40 ILE A N 3
ATOM 2926 C CA . ILE A 1 40 ? 0.844 4.183 -0.996 1.00 0.00 40 ILE A CA 3
ATOM 2927 C C . ILE A 1 40 ? -0.625 3.935 -1.306 1.00 0.00 40 ILE A C 3
ATOM 2928 O O . ILE A 1 40 ? -1.208 2.946 -0.863 1.00 0.00 40 ILE A O 3
ATOM 2944 N N . ARG A 1 41 ? -1.235 4.849 -2.035 1.00 0.00 41 ARG A N 3
ATOM 2945 C CA . ARG A 1 41 ? -2.659 4.757 -2.324 1.00 0.00 41 ARG A CA 3
ATOM 2946 C C . ARG A 1 41 ? -2.902 4.459 -3.798 1.00 0.00 41 ARG A C 3
ATOM 2947 O O . ARG A 1 41 ? -2.049 4.723 -4.646 1.00 0.00 41 ARG A O 3
ATOM 2968 N N . GLY A 1 42 ? -4.062 3.890 -4.089 1.00 0.00 42 GLY A N 3
ATOM 2969 C CA . GLY A 1 42 ? -4.384 3.504 -5.445 1.00 0.00 42 GLY A CA 3
ATOM 2970 C C . GLY A 1 42 ? -3.804 2.149 -5.788 1.00 0.00 42 GLY A C 3
ATOM 2971 O O . GLY A 1 42 ? -3.509 1.867 -6.947 1.00 0.00 42 GLY A O 3
ATOM 2975 N N . ILE A 1 43 ? -3.648 1.306 -4.772 1.00 0.00 43 ILE A N 3
ATOM 2976 C CA . ILE A 1 43 ? -3.043 -0.005 -4.950 1.00 0.00 43 ILE A CA 3
ATOM 2977 C C . ILE A 1 43 ? -4.050 -0.978 -5.541 1.00 0.00 43 ILE A C 3
ATOM 2978 O O . ILE A 1 43 ? -5.252 -0.736 -5.501 1.00 0.00 43 ILE A O 3
ATOM 2994 N N . ARG A 1 44 ? -3.558 -2.066 -6.092 1.00 0.00 44 ARG A N 3
ATOM 2995 C CA . ARG A 1 44 ? -4.417 -3.089 -6.657 1.00 0.00 44 ARG A CA 3
ATOM 2996 C C . ARG A 1 44 ? -3.881 -4.475 -6.354 1.00 0.00 44 ARG A C 3
ATOM 2997 O O . ARG A 1 44 ? -2.730 -4.633 -5.944 1.00 0.00 44 ARG A O 3
ATOM 3018 N N . LEU A 1 45 ? -4.720 -5.474 -6.570 1.00 0.00 45 LEU A N 3
ATOM 3019 C CA . LEU A 1 45 ? -4.356 -6.853 -6.305 1.00 0.00 45 LEU A CA 3
ATOM 3020 C C . LEU A 1 45 ? -3.697 -7.462 -7.534 1.00 0.00 45 LEU A C 3
ATOM 3021 O O . LEU A 1 45 ? -4.144 -7.240 -8.660 1.00 0.00 45 LEU A O 3
ATOM 3037 N N . THR A 1 46 ? -2.638 -8.220 -7.317 1.00 0.00 46 THR A N 3
ATOM 3038 C CA . THR A 1 46 ? -1.940 -8.875 -8.410 1.00 0.00 46 THR A CA 3
ATOM 3039 C C . THR A 1 46 ? -2.458 -10.303 -8.569 1.00 0.00 46 THR A C 3
ATOM 3040 O O . THR A 1 46 ? -3.564 -10.620 -8.125 1.00 0.00 46 THR A O 3
ATOM 3051 N N . ASP A 1 47 ? -1.674 -11.153 -9.215 1.00 0.00 47 ASP A N 3
ATOM 3052 C CA . ASP A 1 47 ? -1.991 -12.574 -9.280 1.00 0.00 47 ASP A CA 3
ATOM 3053 C C . ASP A 1 47 ? -1.524 -13.257 -8.001 1.00 0.00 47 ASP A C 3
ATOM 3054 O O . ASP A 1 47 ? -1.764 -14.446 -7.784 1.00 0.00 47 ASP A O 3
ATOM 3063 N N . SER A 1 48 ? -0.858 -12.480 -7.160 1.00 0.00 48 SER A N 3
ATOM 3064 C CA . SER A 1 48 ? -0.353 -12.951 -5.892 1.00 0.00 48 SER A CA 3
ATOM 3065 C C . SER A 1 48 ? -1.287 -12.549 -4.757 1.00 0.00 48 SER A C 3
ATOM 3066 O O . SER A 1 48 ? -1.903 -11.485 -4.797 1.00 0.00 48 SER A O 3
ATOM 3074 N N . GLU A 1 49 ? -1.373 -13.397 -3.745 1.00 0.00 49 GLU A N 3
ATOM 3075 C CA . GLU A 1 49 ? -2.196 -13.122 -2.571 1.00 0.00 49 GLU A CA 3
ATOM 3076 C C . GLU A 1 49 ? -1.369 -12.394 -1.516 1.00 0.00 49 GLU A C 3
ATOM 3077 O O . GLU A 1 49 ? -1.902 -11.826 -0.564 1.00 0.00 49 GLU A O 3
ATOM 3089 N N . ASP A 1 50 ? -0.057 -12.430 -1.695 1.00 0.00 50 ASP A N 3
ATOM 3090 C CA . ASP A 1 50 ? 0.868 -11.799 -0.763 1.00 0.00 50 ASP A CA 3
ATOM 3091 C C . ASP A 1 50 ? 1.439 -10.516 -1.344 1.00 0.00 50 ASP A C 3
ATOM 3092 O O . ASP A 1 50 ? 2.156 -9.781 -0.664 1.00 0.00 50 ASP A O 3
ATOM 3101 N N . GLU A 1 51 ? 1.114 -10.239 -2.598 1.00 0.00 51 GLU A N 3
ATOM 3102 C CA . GLU A 1 51 ? 1.670 -9.082 -3.278 1.00 0.00 51 GLU A CA 3
ATOM 3103 C C . GLU A 1 51 ? 0.586 -8.202 -3.871 1.00 0.00 51 GLU A C 3
ATOM 3104 O O . GLU A 1 51 ? -0.441 -8.683 -4.352 1.00 0.00 51 GLU A O 3
ATOM 3116 N N . ILE A 1 52 ? 0.846 -6.914 -3.847 1.00 0.00 52 ILE A N 3
ATOM 3117 C CA . ILE A 1 52 ? -0.018 -5.931 -4.472 1.00 0.00 52 ILE A CA 3
ATOM 3118 C C . ILE A 1 52 ? 0.821 -5.002 -5.328 1.00 0.00 52 ILE A C 3
ATOM 3119 O O . ILE A 1 52 ? 2.045 -5.067 -5.307 1.00 0.00 52 ILE A O 3
ATOM 3135 N N . GLU A 1 53 ? 0.167 -4.143 -6.072 1.00 0.00 53 GLU A N 3
ATOM 3136 C CA . GLU A 1 53 ? 0.850 -3.162 -6.884 1.00 0.00 53 GLU A CA 3
ATOM 3137 C C . GLU A 1 53 ? 0.279 -1.789 -6.576 1.00 0.00 53 GLU A C 3
ATOM 3138 O O . GLU A 1 53 ? -0.937 -1.618 -6.536 1.00 0.00 53 GLU A O 3
ATOM 3150 N N . GLY A 1 54 ? 1.143 -0.824 -6.330 1.00 0.00 54 GLY A N 3
ATOM 3151 C CA . GLY A 1 54 ? 0.674 0.491 -5.968 1.00 0.00 54 GLY A CA 3
ATOM 3152 C C . GLY A 1 54 ? 1.551 1.592 -6.512 1.00 0.00 54 GLY A C 3
ATOM 3153 O O . GLY A 1 54 ? 2.399 1.358 -7.375 1.00 0.00 54 GLY A O 3
ATOM 3157 N N . ARG A 1 55 ? 1.363 2.797 -6.005 1.00 0.00 55 ARG A N 3
ATOM 3158 C CA . ARG A 1 55 ? 2.074 3.945 -6.524 1.00 0.00 55 ARG A CA 3
ATOM 3159 C C . ARG A 1 55 ? 2.275 5.000 -5.450 1.00 0.00 55 ARG A C 3
ATOM 3160 O O . ARG A 1 55 ? 1.455 5.157 -4.544 1.00 0.00 55 ARG A O 3
ATOM 3181 N N . THR A 1 56 ? 3.381 5.706 -5.561 1.00 0.00 56 THR A N 3
ATOM 3182 C CA . THR A 1 56 ? 3.756 6.728 -4.603 1.00 0.00 56 THR A CA 3
ATOM 3183 C C . THR A 1 56 ? 3.924 8.055 -5.329 1.00 0.00 56 THR A C 3
ATOM 3184 O O . THR A 1 56 ? 3.585 8.164 -6.512 1.00 0.00 56 THR A O 3
ATOM 3195 N N . ASP A 1 57 ? 4.445 9.053 -4.628 1.00 0.00 57 ASP A N 3
ATOM 3196 C CA . ASP A 1 57 ? 4.733 10.343 -5.238 1.00 0.00 57 ASP A CA 3
ATOM 3197 C C . ASP A 1 57 ? 5.723 10.177 -6.382 1.00 0.00 57 ASP A C 3
ATOM 3198 O O . ASP A 1 57 ? 5.519 10.705 -7.477 1.00 0.00 57 ASP A O 3
ATOM 3207 N N . LYS A 1 58 ? 6.790 9.430 -6.131 1.00 0.00 58 LYS A N 3
ATOM 3208 C CA . LYS A 1 58 ? 7.793 9.181 -7.151 1.00 0.00 58 LYS A CA 3
ATOM 3209 C C . LYS A 1 58 ? 7.536 7.842 -7.825 1.00 0.00 58 LYS A C 3
ATOM 3210 O O . LYS A 1 58 ? 7.100 7.787 -8.976 1.00 0.00 58 LYS A O 3
ATOM 3229 N N . ILE A 1 59 ? 7.768 6.766 -7.083 1.00 0.00 59 ILE A N 3
ATOM 3230 C CA . ILE A 1 59 ? 7.663 5.424 -7.631 1.00 0.00 59 ILE A CA 3
ATOM 3231 C C . ILE A 1 59 ? 6.206 5.051 -7.796 1.00 0.00 59 ILE A C 3
ATOM 3232 O O . ILE A 1 59 ? 5.533 4.716 -6.826 1.00 0.00 59 ILE A O 3
ATOM 3248 N N . LYS A 1 60 ? 5.717 5.116 -9.009 1.00 0.00 60 LYS A N 3
ATOM 3249 C CA . LYS A 1 60 ? 4.342 4.771 -9.275 1.00 0.00 60 LYS A CA 3
ATOM 3250 C C . LYS A 1 60 ? 4.282 3.605 -10.243 1.00 0.00 60 LYS A C 3
ATOM 3251 O O . LYS A 1 60 ? 4.775 3.686 -11.368 1.00 0.00 60 LYS A O 3
ATOM 3270 N N . GLY A 1 61 ? 3.707 2.513 -9.781 1.00 0.00 61 GLY A N 3
ATOM 3271 C CA . GLY A 1 61 ? 3.689 1.302 -10.563 1.00 0.00 61 GLY A CA 3
ATOM 3272 C C . GLY A 1 61 ? 4.694 0.298 -10.048 1.00 0.00 61 GLY A C 3
ATOM 3273 O O . GLY A 1 61 ? 5.418 -0.325 -10.828 1.00 0.00 61 GLY A O 3
ATOM 3277 N N . LEU A 1 62 ? 4.760 0.151 -8.730 1.00 0.00 62 LEU A N 3
ATOM 3278 C CA . LEU A 1 62 ? 5.678 -0.790 -8.129 1.00 0.00 62 LEU A CA 3
ATOM 3279 C C . LEU A 1 62 ? 4.903 -1.890 -7.411 1.00 0.00 62 LEU A C 3
ATOM 3280 O O . LEU A 1 62 ? 3.949 -1.624 -6.672 1.00 0.00 62 LEU A O 3
ATOM 3296 N N . VAL A 1 63 ? 5.302 -3.122 -7.659 1.00 0.00 63 VAL A N 3
ATOM 3297 C CA . VAL A 1 63 ? 4.667 -4.276 -7.042 1.00 0.00 63 VAL A CA 3
ATOM 3298 C C . VAL A 1 63 ? 5.378 -4.618 -5.742 1.00 0.00 63 VAL A C 3
ATOM 3299 O O . VAL A 1 63 ? 6.593 -4.824 -5.727 1.00 0.00 63 VAL A O 3
ATOM 3312 N N . LEU A 1 64 ? 4.628 -4.671 -4.656 1.00 0.00 64 LEU A N 3
ATOM 3313 C CA . LEU A 1 64 ? 5.210 -4.946 -3.350 1.00 0.00 64 LEU A CA 3
ATOM 3314 C C . LEU A 1 64 ? 4.416 -5.974 -2.576 1.00 0.00 64 LEU A C 3
ATOM 3315 O O . LEU A 1 64 ? 3.193 -6.054 -2.688 1.00 0.00 64 LEU A O 3
ATOM 3331 N N . ARG A 1 65 ? 5.131 -6.765 -1.800 1.00 0.00 65 ARG A N 3
ATOM 3332 C CA . ARG A 1 65 ? 4.513 -7.661 -0.846 1.00 0.00 65 ARG A CA 3
ATOM 3333 C C . ARG A 1 65 ? 3.789 -6.858 0.220 1.00 0.00 65 ARG A C 3
ATOM 3334 O O . ARG A 1 65 ? 4.350 -5.935 0.814 1.00 0.00 65 ARG A O 3
ATOM 3355 N N . THR A 1 66 ? 2.554 -7.226 0.471 1.00 0.00 66 THR A N 3
ATOM 3356 C CA . THR A 1 66 ? 1.704 -6.490 1.388 1.00 0.00 66 THR A CA 3
ATOM 3357 C C . THR A 1 66 ? 1.914 -6.964 2.833 1.00 0.00 66 THR A C 3
ATOM 3358 O O . THR A 1 66 ? 1.001 -6.938 3.656 1.00 0.00 66 THR A O 3
ATOM 3369 N N . GLU A 1 67 ? 3.140 -7.364 3.158 1.00 0.00 67 GLU A N 3
ATOM 3370 C CA . GLU A 1 67 ? 3.430 -7.861 4.496 1.00 0.00 67 GLU A CA 3
ATOM 3371 C C . GLU A 1 67 ? 3.756 -6.710 5.420 1.00 0.00 67 GLU A C 3
ATOM 3372 O O . GLU A 1 67 ? 3.514 -6.766 6.624 1.00 0.00 67 GLU A O 3
ATOM 3384 N N . PHE A 1 68 ? 4.309 -5.669 4.832 1.00 0.00 68 PHE A N 3
ATOM 3385 C CA . PHE A 1 68 ? 4.796 -4.531 5.590 1.00 0.00 68 PHE A CA 3
ATOM 3386 C C . PHE A 1 68 ? 3.973 -3.286 5.293 1.00 0.00 68 PHE A C 3
ATOM 3387 O O . PHE A 1 68 ? 4.397 -2.159 5.568 1.00 0.00 68 PHE A O 3
ATOM 3404 N N . LEU A 1 69 ? 2.782 -3.493 4.756 1.00 0.00 69 LEU A N 3
ATOM 3405 C CA . LEU A 1 69 ? 1.908 -2.389 4.421 1.00 0.00 69 LEU A CA 3
ATOM 3406 C C . LEU A 1 69 ? 0.679 -2.414 5.308 1.00 0.00 69 LEU A C 3
ATOM 3407 O O . LEU A 1 69 ? 0.184 -3.479 5.686 1.00 0.00 69 LEU A O 3
ATOM 3423 N N . LYS A 1 70 ? 0.210 -1.237 5.650 1.00 0.00 70 LYS A N 3
ATOM 3424 C CA . LYS A 1 70 ? -0.947 -1.087 6.504 1.00 0.00 70 LYS A CA 3
ATOM 3425 C C . LYS A 1 70 ? -2.082 -0.456 5.719 1.00 0.00 70 LYS A C 3
ATOM 3426 O O . LYS A 1 70 ? -1.920 0.632 5.176 1.00 0.00 70 LYS A O 3
ATOM 3445 N N . LYS A 1 71 ? -3.214 -1.141 5.655 1.00 0.00 71 LYS A N 3
ATOM 3446 C CA . LYS A 1 71 ? -4.396 -0.598 5.002 1.00 0.00 71 LYS A CA 3
ATOM 3447 C C . LYS A 1 71 ? -4.777 0.723 5.662 1.00 0.00 71 LYS A C 3
ATOM 3448 O O . LYS A 1 71 ? -5.041 0.768 6.865 1.00 0.00 71 LYS A O 3
ATOM 3467 N N . ALA A 1 72 ? -4.796 1.790 4.880 1.00 0.00 72 ALA A N 3
ATOM 3468 C CA . ALA A 1 72 ? -5.035 3.118 5.418 1.00 0.00 72 ALA A CA 3
ATOM 3469 C C . ALA A 1 72 ? -6.517 3.328 5.686 1.00 0.00 72 ALA A C 3
ATOM 3470 O O . ALA A 1 72 ? -7.292 3.614 4.777 1.00 0.00 72 ALA A O 3
ATOM 3477 N N . GLY A 1 73 ? -6.908 3.167 6.937 1.00 0.00 73 GLY A N 3
ATOM 3478 C CA . GLY A 1 73 ? -8.302 3.297 7.296 1.00 0.00 73 GLY A CA 3
ATOM 3479 C C . GLY A 1 73 ? -8.487 4.144 8.533 1.00 0.00 73 GLY A C 3
ATOM 3480 O O . GLY A 1 73 ? -9.481 4.005 9.243 1.00 0.00 73 GLY A O 3
ATOM 3484 N N . SER A 1 74 ? -7.522 5.012 8.793 1.00 0.00 74 SER A N 3
ATOM 3485 C CA . SER A 1 74 ? -7.575 5.897 9.943 1.00 0.00 74 SER A CA 3
ATOM 3486 C C . SER A 1 74 ? -8.706 6.906 9.760 1.00 0.00 74 SER A C 3
ATOM 3487 O O . SER A 1 74 ? -8.571 7.811 8.906 1.00 0.00 74 SER A O 3
ATOM 3496 N N . MET A 1 1 ? -7.297 -20.609 -5.536 1.00 0.00 1 MET A N 4
ATOM 3497 C CA . MET A 1 1 ? -8.560 -20.221 -6.206 1.00 0.00 1 MET A CA 4
ATOM 3498 C C . MET A 1 1 ? -8.853 -18.739 -5.986 1.00 0.00 1 MET A C 4
ATOM 3499 O O . MET A 1 1 ? -9.256 -18.036 -6.911 1.00 0.00 1 MET A O 4
ATOM 3515 N N . SER A 1 2 ? -8.620 -18.260 -4.772 1.00 0.00 2 SER A N 4
ATOM 3516 C CA . SER A 1 2 ? -8.881 -16.872 -4.437 1.00 0.00 2 SER A CA 4
ATOM 3517 C C . SER A 1 2 ? -7.570 -16.124 -4.256 1.00 0.00 2 SER A C 4
ATOM 3518 O O . SER A 1 2 ? -6.554 -16.717 -3.894 1.00 0.00 2 SER A O 4
ATOM 3526 N N . ILE A 1 3 ? -7.590 -14.830 -4.524 1.00 0.00 3 ILE A N 4
ATOM 3527 C CA . ILE A 1 3 ? -6.412 -14.001 -4.321 1.00 0.00 3 ILE A CA 4
ATOM 3528 C C . ILE A 1 3 ? -6.704 -12.894 -3.318 1.00 0.00 3 ILE A C 4
ATOM 3529 O O . ILE A 1 3 ? -6.297 -11.750 -3.505 1.00 0.00 3 ILE A O 4
ATOM 3545 N N . GLU A 1 4 ? -7.408 -13.241 -2.248 1.00 0.00 4 GLU A N 4
ATOM 3546 C CA . GLU A 1 4 ? -7.734 -12.269 -1.214 1.00 0.00 4 GLU A CA 4
ATOM 3547 C C . GLU A 1 4 ? -6.470 -11.724 -0.579 1.00 0.00 4 GLU A C 4
ATOM 3548 O O . GLU A 1 4 ? -5.733 -12.435 0.102 1.00 0.00 4 GLU A O 4
ATOM 3560 N N . VAL A 1 5 ? -6.222 -10.462 -0.833 1.00 0.00 5 VAL A N 4
ATOM 3561 C CA . VAL A 1 5 ? -5.037 -9.803 -0.327 1.00 0.00 5 VAL A CA 4
ATOM 3562 C C . VAL A 1 5 ? -5.361 -9.089 0.978 1.00 0.00 5 VAL A C 4
ATOM 3563 O O . VAL A 1 5 ? -6.369 -8.392 1.069 1.00 0.00 5 VAL A O 4
ATOM 3576 N N . ARG A 1 6 ? -4.530 -9.282 1.991 1.00 0.00 6 ARG A N 4
ATOM 3577 C CA . ARG A 1 6 ? -4.730 -8.631 3.281 1.00 0.00 6 ARG A CA 4
ATOM 3578 C C . ARG A 1 6 ? -3.413 -8.017 3.743 1.00 0.00 6 ARG A C 4
ATOM 3579 O O . ARG A 1 6 ? -2.348 -8.537 3.417 1.00 0.00 6 ARG A O 4
ATOM 3600 N N . ASP A 1 7 ? -3.486 -6.927 4.504 1.00 0.00 7 ASP A N 4
ATOM 3601 C CA . ASP A 1 7 ? -2.290 -6.189 4.913 1.00 0.00 7 ASP A CA 4
ATOM 3602 C C . ASP A 1 7 ? -1.576 -6.911 6.056 1.00 0.00 7 ASP A C 4
ATOM 3603 O O . ASP A 1 7 ? -1.835 -8.087 6.317 1.00 0.00 7 ASP A O 4
ATOM 3612 N N . CYS A 1 8 ? -0.687 -6.203 6.745 1.00 0.00 8 CYS A N 4
ATOM 3613 C CA . CYS A 1 8 ? 0.067 -6.790 7.848 1.00 0.00 8 CYS A CA 4
ATOM 3614 C C . CYS A 1 8 ? -0.850 -7.033 9.048 1.00 0.00 8 CYS A C 4
ATOM 3615 O O . CYS A 1 8 ? -0.519 -7.776 9.974 1.00 0.00 8 CYS A O 4
ATOM 3623 N N . ASN A 1 9 ? -2.015 -6.404 9.014 1.00 0.00 9 ASN A N 4
ATOM 3624 C CA . ASN A 1 9 ? -3.032 -6.594 10.035 1.00 0.00 9 ASN A CA 4
ATOM 3625 C C . ASN A 1 9 ? -3.884 -7.799 9.690 1.00 0.00 9 ASN A C 4
ATOM 3626 O O . ASN A 1 9 ? -4.033 -8.729 10.480 1.00 0.00 9 ASN A O 4
ATOM 3637 N N . GLY A 1 10 ? -4.433 -7.764 8.489 1.00 0.00 10 GLY A N 4
ATOM 3638 C CA . GLY A 1 10 ? -5.366 -8.777 8.061 1.00 0.00 10 GLY A CA 4
ATOM 3639 C C . GLY A 1 10 ? -6.595 -8.168 7.420 1.00 0.00 10 GLY A C 4
ATOM 3640 O O . GLY A 1 10 ? -7.586 -8.854 7.181 1.00 0.00 10 GLY A O 4
ATOM 3644 N N . ALA A 1 11 ? -6.536 -6.868 7.146 1.00 0.00 11 ALA A N 4
ATOM 3645 C CA . ALA A 1 11 ? -7.623 -6.181 6.474 1.00 0.00 11 ALA A CA 4
ATOM 3646 C C . ALA A 1 11 ? -7.536 -6.435 4.980 1.00 0.00 11 ALA A C 4
ATOM 3647 O O . ALA A 1 11 ? -6.459 -6.338 4.392 1.00 0.00 11 ALA A O 4
ATOM 3654 N N . LEU A 1 12 ? -8.660 -6.780 4.377 1.00 0.00 12 LEU A N 4
ATOM 3655 C CA . LEU A 1 12 ? -8.695 -7.114 2.963 1.00 0.00 12 LEU A CA 4
ATOM 3656 C C . LEU A 1 12 ? -8.531 -5.877 2.090 1.00 0.00 12 LEU A C 4
ATOM 3657 O O . LEU A 1 12 ? -9.149 -4.836 2.334 1.00 0.00 12 LEU A O 4
ATOM 3673 N N . LEU A 1 13 ? -7.691 -6.010 1.079 1.00 0.00 13 LEU A N 4
ATOM 3674 C CA . LEU A 1 13 ? -7.434 -4.954 0.121 1.00 0.00 13 LEU A CA 4
ATOM 3675 C C . LEU A 1 13 ? -8.188 -5.244 -1.163 1.00 0.00 13 LEU A C 4
ATOM 3676 O O . LEU A 1 13 ? -8.627 -6.373 -1.388 1.00 0.00 13 LEU A O 4
ATOM 3692 N N . ALA A 1 14 ? -8.329 -4.238 -2.000 1.00 0.00 14 ALA A N 4
ATOM 3693 C CA . ALA A 1 14 ? -9.012 -4.403 -3.265 1.00 0.00 14 ALA A CA 4
ATOM 3694 C C . ALA A 1 14 ? -8.437 -3.462 -4.312 1.00 0.00 14 ALA A C 4
ATOM 3695 O O . ALA A 1 14 ? -7.528 -2.683 -4.026 1.00 0.00 14 ALA A O 4
ATOM 3702 N N . ASP A 1 15 ? -8.950 -3.558 -5.526 1.00 0.00 15 ASP A N 4
ATOM 3703 C CA . ASP A 1 15 ? -8.525 -2.683 -6.607 1.00 0.00 15 ASP A CA 4
ATOM 3704 C C . ASP A 1 15 ? -8.933 -1.242 -6.320 1.00 0.00 15 ASP A C 4
ATOM 3705 O O . ASP A 1 15 ? -10.121 -0.937 -6.191 1.00 0.00 15 ASP A O 4
ATOM 3714 N N . GLY A 1 16 ? -7.947 -0.366 -6.207 1.00 0.00 16 GLY A N 4
ATOM 3715 C CA . GLY A 1 16 ? -8.217 1.020 -5.890 1.00 0.00 16 GLY A CA 4
ATOM 3716 C C . GLY A 1 16 ? -8.175 1.270 -4.397 1.00 0.00 16 GLY A C 4
ATOM 3717 O O . GLY A 1 16 ? -8.869 2.150 -3.884 1.00 0.00 16 GLY A O 4
ATOM 3721 N N . ASP A 1 17 ? -7.373 0.478 -3.697 1.00 0.00 17 ASP A N 4
ATOM 3722 C CA . ASP A 1 17 ? -7.246 0.591 -2.249 1.00 0.00 17 ASP A CA 4
ATOM 3723 C C . ASP A 1 17 ? -6.001 1.393 -1.886 1.00 0.00 17 ASP A C 4
ATOM 3724 O O . ASP A 1 17 ? -5.219 1.766 -2.761 1.00 0.00 17 ASP A O 4
ATOM 3733 N N . ASN A 1 18 ? -5.820 1.656 -0.601 1.00 0.00 18 ASN A N 4
ATOM 3734 C CA . ASN A 1 18 ? -4.682 2.434 -0.134 1.00 0.00 18 ASN A CA 4
ATOM 3735 C C . ASN A 1 18 ? -3.993 1.773 1.051 1.00 0.00 18 ASN A C 4
ATOM 3736 O O . ASN A 1 18 ? -4.634 1.213 1.942 1.00 0.00 18 ASN A O 4
ATOM 3747 N N . VAL A 1 19 ? -2.676 1.855 1.046 1.00 0.00 19 VAL A N 4
ATOM 3748 C CA . VAL A 1 19 ? -1.855 1.291 2.109 1.00 0.00 19 VAL A CA 4
ATOM 3749 C C . VAL A 1 19 ? -0.751 2.267 2.491 1.00 0.00 19 VAL A C 4
ATOM 3750 O O . VAL A 1 19 ? -0.602 3.321 1.875 1.00 0.00 19 VAL A O 4
ATOM 3763 N N . SER A 1 20 ? 0.002 1.931 3.523 1.00 0.00 20 SER A N 4
ATOM 3764 C CA . SER A 1 20 ? 1.116 2.754 3.963 1.00 0.00 20 SER A CA 4
ATOM 3765 C C . SER A 1 20 ? 2.176 1.902 4.666 1.00 0.00 20 SER A C 4
ATOM 3766 O O . SER A 1 20 ? 1.864 0.860 5.238 1.00 0.00 20 SER A O 4
ATOM 3774 N N . LEU A 1 21 ? 3.429 2.339 4.584 1.00 0.00 21 LEU A N 4
ATOM 3775 C CA . LEU A 1 21 ? 4.560 1.621 5.178 1.00 0.00 21 LEU A CA 4
ATOM 3776 C C . LEU A 1 21 ? 4.460 1.569 6.701 1.00 0.00 21 LEU A C 4
ATOM 3777 O O . LEU A 1 21 ? 4.284 2.601 7.351 1.00 0.00 21 LEU A O 4
ATOM 3793 N N . ILE A 1 22 ? 4.599 0.370 7.268 1.00 0.00 22 ILE A N 4
ATOM 3794 C CA . ILE A 1 22 ? 4.562 0.207 8.723 1.00 0.00 22 ILE A CA 4
ATOM 3795 C C . ILE A 1 22 ? 5.965 0.315 9.312 1.00 0.00 22 ILE A C 4
ATOM 3796 O O . ILE A 1 22 ? 6.147 0.286 10.527 1.00 0.00 22 ILE A O 4
ATOM 3812 N N . LYS A 1 23 ? 6.945 0.434 8.430 1.00 0.00 23 LYS A N 4
ATOM 3813 C CA . LYS A 1 23 ? 8.346 0.545 8.810 1.00 0.00 23 LYS A CA 4
ATOM 3814 C C . LYS A 1 23 ? 9.144 1.031 7.611 1.00 0.00 23 LYS A C 4
ATOM 3815 O O . LYS A 1 23 ? 8.570 1.275 6.548 1.00 0.00 23 LYS A O 4
ATOM 3834 N N . ASP A 1 24 ? 10.452 1.175 7.769 1.00 0.00 24 ASP A N 4
ATOM 3835 C CA . ASP A 1 24 ? 11.296 1.604 6.662 1.00 0.00 24 ASP A CA 4
ATOM 3836 C C . ASP A 1 24 ? 11.842 0.376 5.940 1.00 0.00 24 ASP A C 4
ATOM 3837 O O . ASP A 1 24 ? 12.572 -0.421 6.525 1.00 0.00 24 ASP A O 4
ATOM 3846 N N . LEU A 1 25 ? 11.470 0.215 4.678 1.00 0.00 25 LEU A N 4
ATOM 3847 C CA . LEU A 1 25 ? 11.892 -0.945 3.898 1.00 0.00 25 LEU A CA 4
ATOM 3848 C C . LEU A 1 25 ? 12.879 -0.541 2.822 1.00 0.00 25 LEU A C 4
ATOM 3849 O O . LEU A 1 25 ? 12.550 0.226 1.920 1.00 0.00 25 LEU A O 4
ATOM 3865 N N . LYS A 1 26 ? 14.083 -1.062 2.910 1.00 0.00 26 LYS A N 4
ATOM 3866 C CA . LYS A 1 26 ? 15.080 -0.807 1.892 1.00 0.00 26 LYS A CA 4
ATOM 3867 C C . LYS A 1 26 ? 15.145 -1.990 0.934 1.00 0.00 26 LYS A C 4
ATOM 3868 O O . LYS A 1 26 ? 15.244 -3.145 1.352 1.00 0.00 26 LYS A O 4
ATOM 3887 N N . LEU A 1 27 ? 15.089 -1.682 -0.344 1.00 0.00 27 LEU A N 4
ATOM 3888 C CA . LEU A 1 27 ? 14.967 -2.685 -1.387 1.00 0.00 27 LEU A CA 4
ATOM 3889 C C . LEU A 1 27 ? 16.291 -2.924 -2.098 1.00 0.00 27 LEU A C 4
ATOM 3890 O O . LEU A 1 27 ? 17.154 -2.042 -2.150 1.00 0.00 27 LEU A O 4
ATOM 3906 N N . LYS A 1 28 ? 16.435 -4.123 -2.647 1.00 0.00 28 LYS A N 4
ATOM 3907 C CA . LYS A 1 28 ? 17.617 -4.494 -3.407 1.00 0.00 28 LYS A CA 4
ATOM 3908 C C . LYS A 1 28 ? 17.509 -3.999 -4.849 1.00 0.00 28 LYS A C 4
ATOM 3909 O O . LYS A 1 28 ? 16.423 -3.978 -5.433 1.00 0.00 28 LYS A O 4
ATOM 3928 N N . GLY A 1 29 ? 18.638 -3.597 -5.413 1.00 0.00 29 GLY A N 4
ATOM 3929 C CA . GLY A 1 29 ? 18.666 -3.119 -6.780 1.00 0.00 29 GLY A CA 4
ATOM 3930 C C . GLY A 1 29 ? 19.621 -1.961 -6.933 1.00 0.00 29 GLY A C 4
ATOM 3931 O O . GLY A 1 29 ? 20.611 -2.047 -7.659 1.00 0.00 29 GLY A O 4
ATOM 3935 N N . SER A 1 30 ? 19.329 -0.886 -6.225 1.00 0.00 30 SER A N 4
ATOM 3936 C CA . SER A 1 30 ? 20.203 0.269 -6.194 1.00 0.00 30 SER A CA 4
ATOM 3937 C C . SER A 1 30 ? 20.491 0.653 -4.747 1.00 0.00 30 SER A C 4
ATOM 3938 O O . SER A 1 30 ? 21.559 0.350 -4.215 1.00 0.00 30 SER A O 4
ATOM 3946 N N . SER A 1 31 ? 19.511 1.292 -4.118 1.00 0.00 31 SER A N 4
ATOM 3947 C CA . SER A 1 31 ? 19.598 1.690 -2.721 1.00 0.00 31 SER A CA 4
ATOM 3948 C C . SER A 1 31 ? 18.267 2.309 -2.311 1.00 0.00 31 SER A C 4
ATOM 3949 O O . SER A 1 31 ? 18.218 3.331 -1.628 1.00 0.00 31 SER A O 4
ATOM 3957 N N . THR A 1 32 ? 17.180 1.676 -2.735 1.00 0.00 32 THR A N 4
ATOM 3958 C CA . THR A 1 32 ? 15.854 2.222 -2.516 1.00 0.00 32 THR A CA 4
ATOM 3959 C C . THR A 1 32 ? 15.430 2.041 -1.063 1.00 0.00 32 THR A C 4
ATOM 3960 O O . THR A 1 32 ? 15.068 0.946 -0.650 1.00 0.00 32 THR A O 4
ATOM 3971 N N . VAL A 1 33 ? 15.483 3.116 -0.293 1.00 0.00 33 VAL A N 4
ATOM 3972 C CA . VAL A 1 33 ? 15.114 3.065 1.115 1.00 0.00 33 VAL A CA 4
ATOM 3973 C C . VAL A 1 33 ? 13.751 3.714 1.325 1.00 0.00 33 VAL A C 4
ATOM 3974 O O . VAL A 1 33 ? 13.637 4.941 1.346 1.00 0.00 33 VAL A O 4
ATOM 3987 N N . LEU A 1 34 ? 12.715 2.899 1.445 1.00 0.00 34 LEU A N 4
ATOM 3988 C CA . LEU A 1 34 ? 11.389 3.412 1.747 1.00 0.00 34 LEU A CA 4
ATOM 3989 C C . LEU A 1 34 ? 11.273 3.677 3.235 1.00 0.00 34 LEU A C 4
ATOM 3990 O O . LEU A 1 34 ? 11.884 2.981 4.040 1.00 0.00 34 LEU A O 4
ATOM 4006 N N . LYS A 1 35 ? 10.498 4.679 3.598 1.00 0.00 35 LYS A N 4
ATOM 4007 C CA . LYS A 1 35 ? 10.395 5.078 4.992 1.00 0.00 35 LYS A CA 4
ATOM 4008 C C . LYS A 1 35 ? 9.020 4.770 5.567 1.00 0.00 35 LYS A C 4
ATOM 4009 O O . LYS A 1 35 ? 8.047 4.599 4.834 1.00 0.00 35 LYS A O 4
ATOM 4028 N N . ARG A 1 36 ? 8.961 4.692 6.883 1.00 0.00 36 ARG A N 4
ATOM 4029 C CA . ARG A 1 36 ? 7.719 4.448 7.595 1.00 0.00 36 ARG A CA 4
ATOM 4030 C C . ARG A 1 36 ? 6.743 5.594 7.371 1.00 0.00 36 ARG A C 4
ATOM 4031 O O . ARG A 1 36 ? 7.139 6.760 7.350 1.00 0.00 36 ARG A O 4
ATOM 4052 N N . GLY A 1 37 ? 5.475 5.261 7.201 1.00 0.00 37 GLY A N 4
ATOM 4053 C CA . GLY A 1 37 ? 4.468 6.284 7.003 1.00 0.00 37 GLY A CA 4
ATOM 4054 C C . GLY A 1 37 ? 4.281 6.651 5.544 1.00 0.00 37 GLY A C 4
ATOM 4055 O O . GLY A 1 37 ? 3.401 7.443 5.212 1.00 0.00 37 GLY A O 4
ATOM 4059 N N . THR A 1 38 ? 5.112 6.090 4.670 1.00 0.00 38 THR A N 4
ATOM 4060 C CA . THR A 1 38 ? 4.978 6.333 3.241 1.00 0.00 38 THR A CA 4
ATOM 4061 C C . THR A 1 38 ? 3.653 5.773 2.737 1.00 0.00 38 THR A C 4
ATOM 4062 O O . THR A 1 38 ? 3.430 4.561 2.770 1.00 0.00 38 THR A O 4
ATOM 4073 N N . MET A 1 39 ? 2.774 6.656 2.296 1.00 0.00 39 MET A N 4
ATOM 4074 C CA . MET A 1 39 ? 1.473 6.247 1.813 1.00 0.00 39 MET A CA 4
ATOM 4075 C C . MET A 1 39 ? 1.551 5.759 0.379 1.00 0.00 39 MET A C 4
ATOM 4076 O O . MET A 1 39 ? 1.945 6.493 -0.531 1.00 0.00 39 MET A O 4
ATOM 4090 N N . ILE A 1 40 ? 1.182 4.507 0.200 1.00 0.00 40 ILE A N 4
ATOM 4091 C CA . ILE A 1 40 ? 1.044 3.930 -1.120 1.00 0.00 40 ILE A CA 4
ATOM 4092 C C . ILE A 1 40 ? -0.439 3.773 -1.425 1.00 0.00 40 ILE A C 4
ATOM 4093 O O . ILE A 1 40 ? -1.055 2.766 -1.083 1.00 0.00 40 ILE A O 4
ATOM 4109 N N . ARG A 1 41 ? -1.018 4.793 -2.019 1.00 0.00 41 ARG A N 4
ATOM 4110 C CA . ARG A 1 41 ? -2.442 4.789 -2.296 1.00 0.00 41 ARG A CA 4
ATOM 4111 C C . ARG A 1 41 ? -2.694 4.448 -3.759 1.00 0.00 41 ARG A C 4
ATOM 4112 O O . ARG A 1 41 ? -1.784 4.530 -4.585 1.00 0.00 41 ARG A O 4
ATOM 4133 N N . GLY A 1 42 ? -3.920 4.064 -4.071 1.00 0.00 42 GLY A N 4
ATOM 4134 C CA . GLY A 1 42 ? -4.250 3.681 -5.425 1.00 0.00 42 GLY A CA 4
ATOM 4135 C C . GLY A 1 42 ? -3.549 2.404 -5.840 1.00 0.00 42 GLY A C 4
ATOM 4136 O O . GLY A 1 42 ? -2.931 2.347 -6.905 1.00 0.00 42 GLY A O 4
ATOM 4140 N N . ILE A 1 43 ? -3.632 1.390 -4.991 1.00 0.00 43 ILE A N 4
ATOM 4141 C CA . ILE A 1 43 ? -3.022 0.104 -5.274 1.00 0.00 43 ILE A CA 4
ATOM 4142 C C . ILE A 1 43 ? -4.031 -0.812 -5.943 1.00 0.00 43 ILE A C 4
ATOM 4143 O O . ILE A 1 43 ? -5.236 -0.554 -5.919 1.00 0.00 43 ILE A O 4
ATOM 4159 N N . ARG A 1 44 ? -3.541 -1.872 -6.545 1.00 0.00 44 ARG A N 4
ATOM 4160 C CA . ARG A 1 44 ? -4.403 -2.869 -7.146 1.00 0.00 44 ARG A CA 4
ATOM 4161 C C . ARG A 1 44 ? -3.905 -4.260 -6.794 1.00 0.00 44 ARG A C 4
ATOM 4162 O O . ARG A 1 44 ? -2.738 -4.439 -6.431 1.00 0.00 44 ARG A O 4
ATOM 4183 N N . LEU A 1 45 ? -4.789 -5.235 -6.893 1.00 0.00 45 LEU A N 4
ATOM 4184 C CA . LEU A 1 45 ? -4.463 -6.595 -6.511 1.00 0.00 45 LEU A CA 4
ATOM 4185 C C . LEU A 1 45 ? -3.725 -7.281 -7.647 1.00 0.00 45 LEU A C 4
ATOM 4186 O O . LEU A 1 45 ? -4.164 -7.240 -8.798 1.00 0.00 45 LEU A O 4
ATOM 4202 N N . THR A 1 46 ? -2.602 -7.899 -7.327 1.00 0.00 46 THR A N 4
ATOM 4203 C CA . THR A 1 46 ? -1.790 -8.562 -8.332 1.00 0.00 46 THR A CA 4
ATOM 4204 C C . THR A 1 46 ? -2.256 -10.003 -8.521 1.00 0.00 46 THR A C 4
ATOM 4205 O O . THR A 1 46 ? -3.398 -10.343 -8.202 1.00 0.00 46 THR A O 4
ATOM 4216 N N . ASP A 1 47 ? -1.381 -10.845 -9.052 1.00 0.00 47 ASP A N 4
ATOM 4217 C CA . ASP A 1 47 ? -1.681 -12.260 -9.194 1.00 0.00 47 ASP A CA 4
ATOM 4218 C C . ASP A 1 47 ? -1.328 -12.969 -7.888 1.00 0.00 47 ASP A C 4
ATOM 4219 O O . ASP A 1 47 ? -1.632 -14.146 -7.686 1.00 0.00 47 ASP A O 4
ATOM 4228 N N . SER A 1 48 ? -0.683 -12.215 -7.004 1.00 0.00 48 SER A N 4
ATOM 4229 C CA . SER A 1 48 ? -0.291 -12.689 -5.693 1.00 0.00 48 SER A CA 4
ATOM 4230 C C . SER A 1 48 ? -1.317 -12.271 -4.639 1.00 0.00 48 SER A C 4
ATOM 4231 O O . SER A 1 48 ? -1.975 -11.239 -4.776 1.00 0.00 48 SER A O 4
ATOM 4239 N N . GLU A 1 49 ? -1.447 -13.073 -3.593 1.00 0.00 49 GLU A N 4
ATOM 4240 C CA . GLU A 1 49 ? -2.346 -12.752 -2.487 1.00 0.00 49 GLU A CA 4
ATOM 4241 C C . GLU A 1 49 ? -1.602 -11.953 -1.430 1.00 0.00 49 GLU A C 4
ATOM 4242 O O . GLU A 1 49 ? -2.199 -11.258 -0.612 1.00 0.00 49 GLU A O 4
ATOM 4254 N N . ASP A 1 50 ? -0.291 -12.099 -1.434 1.00 0.00 50 ASP A N 4
ATOM 4255 C CA . ASP A 1 50 ? 0.553 -11.493 -0.418 1.00 0.00 50 ASP A CA 4
ATOM 4256 C C . ASP A 1 50 ? 1.221 -10.243 -0.958 1.00 0.00 50 ASP A C 4
ATOM 4257 O O . ASP A 1 50 ? 1.983 -9.577 -0.256 1.00 0.00 50 ASP A O 4
ATOM 4266 N N . GLU A 1 51 ? 0.916 -9.917 -2.206 1.00 0.00 51 GLU A N 4
ATOM 4267 C CA . GLU A 1 51 ? 1.534 -8.785 -2.871 1.00 0.00 51 GLU A CA 4
ATOM 4268 C C . GLU A 1 51 ? 0.501 -7.929 -3.575 1.00 0.00 51 GLU A C 4
ATOM 4269 O O . GLU A 1 51 ? -0.485 -8.427 -4.120 1.00 0.00 51 GLU A O 4
ATOM 4281 N N . ILE A 1 52 ? 0.747 -6.640 -3.558 1.00 0.00 52 ILE A N 4
ATOM 4282 C CA . ILE A 1 52 ? -0.064 -5.684 -4.284 1.00 0.00 52 ILE A CA 4
ATOM 4283 C C . ILE A 1 52 ? 0.832 -4.757 -5.078 1.00 0.00 52 ILE A C 4
ATOM 4284 O O . ILE A 1 52 ? 2.008 -4.603 -4.760 1.00 0.00 52 ILE A O 4
ATOM 4300 N N . GLU A 1 53 ? 0.296 -4.160 -6.115 1.00 0.00 53 GLU A N 4
ATOM 4301 C CA . GLU A 1 53 ? 1.049 -3.199 -6.889 1.00 0.00 53 GLU A CA 4
ATOM 4302 C C . GLU A 1 53 ? 0.419 -1.836 -6.722 1.00 0.00 53 GLU A C 4
ATOM 4303 O O . GLU A 1 53 ? -0.782 -1.669 -6.938 1.00 0.00 53 GLU A O 4
ATOM 4315 N N . GLY A 1 54 ? 1.215 -0.871 -6.320 1.00 0.00 54 GLY A N 4
ATOM 4316 C CA . GLY A 1 54 ? 0.680 0.433 -6.044 1.00 0.00 54 GLY A CA 4
ATOM 4317 C C . GLY A 1 54 ? 1.545 1.540 -6.575 1.00 0.00 54 GLY A C 4
ATOM 4318 O O . GLY A 1 54 ? 2.386 1.327 -7.448 1.00 0.00 54 GLY A O 4
ATOM 4322 N N . ARG A 1 55 ? 1.340 2.724 -6.037 1.00 0.00 55 ARG A N 4
ATOM 4323 C CA . ARG A 1 55 ? 2.058 3.901 -6.465 1.00 0.00 55 ARG A CA 4
ATOM 4324 C C . ARG A 1 55 ? 2.228 4.856 -5.300 1.00 0.00 55 ARG A C 4
ATOM 4325 O O . ARG A 1 55 ? 1.365 4.964 -4.429 1.00 0.00 55 ARG A O 4
ATOM 4346 N N . THR A 1 56 ? 3.355 5.521 -5.286 1.00 0.00 56 THR A N 4
ATOM 4347 C CA . THR A 1 56 ? 3.663 6.490 -4.258 1.00 0.00 56 THR A CA 4
ATOM 4348 C C . THR A 1 56 ? 3.670 7.880 -4.874 1.00 0.00 56 THR A C 4
ATOM 4349 O O . THR A 1 56 ? 3.259 8.053 -6.023 1.00 0.00 56 THR A O 4
ATOM 4360 N N . ASP A 1 57 ? 4.130 8.865 -4.123 1.00 0.00 57 ASP A N 4
ATOM 4361 C CA . ASP A 1 57 ? 4.228 10.227 -4.634 1.00 0.00 57 ASP A CA 4
ATOM 4362 C C . ASP A 1 57 ? 5.461 10.378 -5.525 1.00 0.00 57 ASP A C 4
ATOM 4363 O O . ASP A 1 57 ? 5.850 11.489 -5.883 1.00 0.00 57 ASP A O 4
ATOM 4372 N N . LYS A 1 58 ? 6.074 9.249 -5.872 1.00 0.00 58 LYS A N 4
ATOM 4373 C CA . LYS A 1 58 ? 7.208 9.230 -6.775 1.00 0.00 58 LYS A CA 4
ATOM 4374 C C . LYS A 1 58 ? 7.207 7.948 -7.604 1.00 0.00 58 LYS A C 4
ATOM 4375 O O . LYS A 1 58 ? 7.198 7.988 -8.832 1.00 0.00 58 LYS A O 4
ATOM 4394 N N . ILE A 1 59 ? 7.197 6.814 -6.918 1.00 0.00 59 ILE A N 4
ATOM 4395 C CA . ILE A 1 59 ? 7.300 5.514 -7.571 1.00 0.00 59 ILE A CA 4
ATOM 4396 C C . ILE A 1 59 ? 5.919 4.963 -7.887 1.00 0.00 59 ILE A C 4
ATOM 4397 O O . ILE A 1 59 ? 5.211 4.497 -6.997 1.00 0.00 59 ILE A O 4
ATOM 4413 N N . LYS A 1 60 ? 5.538 5.033 -9.147 1.00 0.00 60 LYS A N 4
ATOM 4414 C CA . LYS A 1 60 ? 4.255 4.508 -9.585 1.00 0.00 60 LYS A CA 4
ATOM 4415 C C . LYS A 1 60 ? 4.427 3.136 -10.222 1.00 0.00 60 LYS A C 4
ATOM 4416 O O . LYS A 1 60 ? 5.276 2.948 -11.094 1.00 0.00 60 LYS A O 4
ATOM 4435 N N . GLY A 1 61 ? 3.632 2.179 -9.772 1.00 0.00 61 GLY A N 4
ATOM 4436 C CA . GLY A 1 61 ? 3.638 0.864 -10.379 1.00 0.00 61 GLY A CA 4
ATOM 4437 C C . GLY A 1 61 ? 4.712 -0.036 -9.816 1.00 0.00 61 GLY A C 4
ATOM 4438 O O . GLY A 1 61 ? 5.448 -0.680 -10.566 1.00 0.00 61 GLY A O 4
ATOM 4442 N N . LEU A 1 62 ? 4.815 -0.084 -8.496 1.00 0.00 62 LEU A N 4
ATOM 4443 C CA . LEU A 1 62 ? 5.768 -0.966 -7.859 1.00 0.00 62 LEU A CA 4
ATOM 4444 C C . LEU A 1 62 ? 5.021 -2.077 -7.124 1.00 0.00 62 LEU A C 4
ATOM 4445 O O . LEU A 1 62 ? 4.039 -1.823 -6.420 1.00 0.00 62 LEU A O 4
ATOM 4461 N N . VAL A 1 63 ? 5.470 -3.306 -7.317 1.00 0.00 63 VAL A N 4
ATOM 4462 C CA . VAL A 1 63 ? 4.812 -4.466 -6.728 1.00 0.00 63 VAL A CA 4
ATOM 4463 C C . VAL A 1 63 ? 5.447 -4.806 -5.399 1.00 0.00 63 VAL A C 4
ATOM 4464 O O . VAL A 1 63 ? 6.612 -5.201 -5.336 1.00 0.00 63 VAL A O 4
ATOM 4477 N N . LEU A 1 64 ? 4.678 -4.669 -4.343 1.00 0.00 64 LEU A N 4
ATOM 4478 C CA . LEU A 1 64 ? 5.190 -4.928 -3.013 1.00 0.00 64 LEU A CA 4
ATOM 4479 C C . LEU A 1 64 ? 4.307 -5.867 -2.233 1.00 0.00 64 LEU A C 4
ATOM 4480 O O . LEU A 1 64 ? 3.078 -5.769 -2.252 1.00 0.00 64 LEU A O 4
ATOM 4496 N N . ARG A 1 65 ? 4.958 -6.800 -1.578 1.00 0.00 65 ARG A N 4
ATOM 4497 C CA . ARG A 1 65 ? 4.321 -7.624 -0.579 1.00 0.00 65 ARG A CA 4
ATOM 4498 C C . ARG A 1 65 ? 3.712 -6.751 0.503 1.00 0.00 65 ARG A C 4
ATOM 4499 O O . ARG A 1 65 ? 4.370 -5.874 1.063 1.00 0.00 65 ARG A O 4
ATOM 4520 N N . THR A 1 66 ? 2.464 -7.013 0.810 1.00 0.00 66 THR A N 4
ATOM 4521 C CA . THR A 1 66 ? 1.714 -6.184 1.729 1.00 0.00 66 THR A CA 4
ATOM 4522 C C . THR A 1 66 ? 1.906 -6.662 3.172 1.00 0.00 66 THR A C 4
ATOM 4523 O O . THR A 1 66 ? 1.064 -6.427 4.040 1.00 0.00 66 THR A O 4
ATOM 4534 N N . GLU A 1 67 ? 3.055 -7.280 3.440 1.00 0.00 67 GLU A N 4
ATOM 4535 C CA . GLU A 1 67 ? 3.323 -7.851 4.756 1.00 0.00 67 GLU A CA 4
ATOM 4536 C C . GLU A 1 67 ? 3.895 -6.786 5.659 1.00 0.00 67 GLU A C 4
ATOM 4537 O O . GLU A 1 67 ? 3.945 -6.925 6.878 1.00 0.00 67 GLU A O 4
ATOM 4549 N N . PHE A 1 68 ? 4.337 -5.726 5.030 1.00 0.00 68 PHE A N 4
ATOM 4550 C CA . PHE A 1 68 ? 4.881 -4.590 5.742 1.00 0.00 68 PHE A CA 4
ATOM 4551 C C . PHE A 1 68 ? 4.073 -3.342 5.429 1.00 0.00 68 PHE A C 4
ATOM 4552 O O . PHE A 1 68 ? 4.523 -2.215 5.649 1.00 0.00 68 PHE A O 4
ATOM 4569 N N . LEU A 1 69 ? 2.862 -3.553 4.936 1.00 0.00 69 LEU A N 4
ATOM 4570 C CA . LEU A 1 69 ? 1.995 -2.454 4.573 1.00 0.00 69 LEU A CA 4
ATOM 4571 C C . LEU A 1 69 ? 0.755 -2.463 5.436 1.00 0.00 69 LEU A C 4
ATOM 4572 O O . LEU A 1 69 ? 0.286 -3.517 5.869 1.00 0.00 69 LEU A O 4
ATOM 4588 N N . LYS A 1 70 ? 0.248 -1.279 5.687 1.00 0.00 70 LYS A N 4
ATOM 4589 C CA . LYS A 1 70 ? -0.936 -1.103 6.492 1.00 0.00 70 LYS A CA 4
ATOM 4590 C C . LYS A 1 70 ? -2.047 -0.516 5.641 1.00 0.00 70 LYS A C 4
ATOM 4591 O O . LYS A 1 70 ? -1.846 0.506 4.990 1.00 0.00 70 LYS A O 4
ATOM 4610 N N . LYS A 1 71 ? -3.202 -1.162 5.631 1.00 0.00 71 LYS A N 4
ATOM 4611 C CA . LYS A 1 71 ? -4.357 -0.613 4.944 1.00 0.00 71 LYS A CA 4
ATOM 4612 C C . LYS A 1 71 ? -4.762 0.691 5.621 1.00 0.00 71 LYS A C 4
ATOM 4613 O O . LYS A 1 71 ? -5.037 0.719 6.821 1.00 0.00 71 LYS A O 4
ATOM 4632 N N . ALA A 1 72 ? -4.785 1.764 4.851 1.00 0.00 72 ALA A N 4
ATOM 4633 C CA . ALA A 1 72 ? -5.048 3.085 5.402 1.00 0.00 72 ALA A CA 4
ATOM 4634 C C . ALA A 1 72 ? -6.527 3.247 5.732 1.00 0.00 72 ALA A C 4
ATOM 4635 O O . ALA A 1 72 ? -7.390 3.090 4.866 1.00 0.00 72 ALA A O 4
ATOM 4642 N N . GLY A 1 73 ? -6.811 3.524 6.998 1.00 0.00 73 GLY A N 4
ATOM 4643 C CA . GLY A 1 73 ? -8.181 3.701 7.437 1.00 0.00 73 GLY A CA 4
ATOM 4644 C C . GLY A 1 73 ? -8.588 2.669 8.468 1.00 0.00 73 GLY A C 4
ATOM 4645 O O . GLY A 1 73 ? -9.302 2.977 9.423 1.00 0.00 73 GLY A O 4
ATOM 4649 N N . SER A 1 74 ? -8.120 1.444 8.286 1.00 0.00 74 SER A N 4
ATOM 4650 C CA . SER A 1 74 ? -8.455 0.353 9.186 1.00 0.00 74 SER A CA 4
ATOM 4651 C C . SER A 1 74 ? -7.189 -0.374 9.623 1.00 0.00 74 SER A C 4
ATOM 4652 O O . SER A 1 74 ? -6.709 -0.119 10.752 1.00 0.00 74 SER A O 4
ATOM 4661 N N . MET A 1 1 ? -11.498 -19.471 -7.338 1.00 0.00 1 MET A N 5
ATOM 4662 C CA . MET A 1 1 ? -10.357 -18.532 -7.314 1.00 0.00 1 MET A CA 5
ATOM 4663 C C . MET A 1 1 ? -10.481 -17.578 -6.136 1.00 0.00 1 MET A C 5
ATOM 4664 O O . MET A 1 1 ? -11.277 -16.635 -6.163 1.00 0.00 1 MET A O 5
ATOM 4680 N N . SER A 1 2 ? -9.700 -17.834 -5.102 1.00 0.00 2 SER A N 5
ATOM 4681 C CA . SER A 1 2 ? -9.719 -17.014 -3.907 1.00 0.00 2 SER A CA 5
ATOM 4682 C C . SER A 1 2 ? -8.302 -16.621 -3.510 1.00 0.00 2 SER A C 5
ATOM 4683 O O . SER A 1 2 ? -7.670 -17.281 -2.686 1.00 0.00 2 SER A O 5
ATOM 4691 N N . ILE A 1 3 ? -7.803 -15.562 -4.125 1.00 0.00 3 ILE A N 5
ATOM 4692 C CA . ILE A 1 3 ? -6.474 -15.051 -3.822 1.00 0.00 3 ILE A CA 5
ATOM 4693 C C . ILE A 1 3 ? -6.587 -13.753 -3.039 1.00 0.00 3 ILE A C 5
ATOM 4694 O O . ILE A 1 3 ? -5.973 -12.744 -3.378 1.00 0.00 3 ILE A O 5
ATOM 4710 N N . GLU A 1 4 ? -7.395 -13.802 -1.991 1.00 0.00 4 GLU A N 5
ATOM 4711 C CA . GLU A 1 4 ? -7.665 -12.641 -1.158 1.00 0.00 4 GLU A CA 5
ATOM 4712 C C . GLU A 1 4 ? -6.380 -12.024 -0.627 1.00 0.00 4 GLU A C 5
ATOM 4713 O O . GLU A 1 4 ? -5.542 -12.699 -0.038 1.00 0.00 4 GLU A O 5
ATOM 4725 N N . VAL A 1 5 ? -6.241 -10.734 -0.851 1.00 0.00 5 VAL A N 5
ATOM 4726 C CA . VAL A 1 5 ? -5.054 -10.006 -0.430 1.00 0.00 5 VAL A CA 5
ATOM 4727 C C . VAL A 1 5 ? -5.394 -9.085 0.735 1.00 0.00 5 VAL A C 5
ATOM 4728 O O . VAL A 1 5 ? -6.372 -8.341 0.671 1.00 0.00 5 VAL A O 5
ATOM 4741 N N . ARG A 1 6 ? -4.601 -9.139 1.800 1.00 0.00 6 ARG A N 5
ATOM 4742 C CA . ARG A 1 6 ? -4.851 -8.303 2.972 1.00 0.00 6 ARG A CA 5
ATOM 4743 C C . ARG A 1 6 ? -3.570 -7.609 3.414 1.00 0.00 6 ARG A C 5
ATOM 4744 O O . ARG A 1 6 ? -2.478 -7.997 3.004 1.00 0.00 6 ARG A O 5
ATOM 4765 N N . ASP A 1 7 ? -3.713 -6.599 4.262 1.00 0.00 7 ASP A N 5
ATOM 4766 C CA . ASP A 1 7 ? -2.569 -5.846 4.783 1.00 0.00 7 ASP A CA 5
ATOM 4767 C C . ASP A 1 7 ? -1.887 -6.615 5.914 1.00 0.00 7 ASP A C 5
ATOM 4768 O O . ASP A 1 7 ? -2.146 -7.803 6.115 1.00 0.00 7 ASP A O 5
ATOM 4777 N N . CYS A 1 8 ? -1.020 -5.926 6.649 1.00 0.00 8 CYS A N 5
ATOM 4778 C CA . CYS A 1 8 ? -0.310 -6.523 7.770 1.00 0.00 8 CYS A CA 5
ATOM 4779 C C . CYS A 1 8 ? -1.279 -6.997 8.855 1.00 0.00 8 CYS A C 5
ATOM 4780 O O . CYS A 1 8 ? -1.039 -8.016 9.507 1.00 0.00 8 CYS A O 5
ATOM 4788 N N . ASN A 1 9 ? -2.378 -6.269 9.037 1.00 0.00 9 ASN A N 5
ATOM 4789 C CA . ASN A 1 9 ? -3.344 -6.597 10.065 1.00 0.00 9 ASN A CA 5
ATOM 4790 C C . ASN A 1 9 ? -4.259 -7.721 9.606 1.00 0.00 9 ASN A C 5
ATOM 4791 O O . ASN A 1 9 ? -4.597 -8.617 10.378 1.00 0.00 9 ASN A O 5
ATOM 4802 N N . GLY A 1 10 ? -4.660 -7.669 8.348 1.00 0.00 10 GLY A N 5
ATOM 4803 C CA . GLY A 1 10 ? -5.528 -8.696 7.815 1.00 0.00 10 GLY A CA 5
ATOM 4804 C C . GLY A 1 10 ? -6.775 -8.120 7.183 1.00 0.00 10 GLY A C 5
ATOM 4805 O O . GLY A 1 10 ? -7.773 -8.820 7.013 1.00 0.00 10 GLY A O 5
ATOM 4809 N N . ALA A 1 11 ? -6.721 -6.845 6.832 1.00 0.00 11 ALA A N 5
ATOM 4810 C CA . ALA A 1 11 ? -7.830 -6.194 6.164 1.00 0.00 11 ALA A CA 5
ATOM 4811 C C . ALA A 1 11 ? -7.662 -6.314 4.657 1.00 0.00 11 ALA A C 5
ATOM 4812 O O . ALA A 1 11 ? -6.584 -6.057 4.124 1.00 0.00 11 ALA A O 5
ATOM 4819 N N . LEU A 1 12 ? -8.727 -6.711 3.983 1.00 0.00 12 LEU A N 5
ATOM 4820 C CA . LEU A 1 12 ? -8.671 -7.023 2.564 1.00 0.00 12 LEU A CA 5
ATOM 4821 C C . LEU A 1 12 ? -8.479 -5.772 1.714 1.00 0.00 12 LEU A C 5
ATOM 4822 O O . LEU A 1 12 ? -9.014 -4.702 2.018 1.00 0.00 12 LEU A O 5
ATOM 4838 N N . LEU A 1 13 ? -7.699 -5.923 0.655 1.00 0.00 13 LEU A N 5
ATOM 4839 C CA . LEU A 1 13 ? -7.392 -4.827 -0.252 1.00 0.00 13 LEU A CA 5
ATOM 4840 C C . LEU A 1 13 ? -8.095 -5.025 -1.592 1.00 0.00 13 LEU A C 5
ATOM 4841 O O . LEU A 1 13 ? -8.702 -6.071 -1.835 1.00 0.00 13 LEU A O 5
ATOM 4857 N N . ALA A 1 14 ? -7.992 -4.021 -2.457 1.00 0.00 14 ALA A N 5
ATOM 4858 C CA . ALA A 1 14 ? -8.572 -4.075 -3.795 1.00 0.00 14 ALA A CA 5
ATOM 4859 C C . ALA A 1 14 ? -7.981 -2.971 -4.660 1.00 0.00 14 ALA A C 5
ATOM 4860 O O . ALA A 1 14 ? -7.183 -2.168 -4.177 1.00 0.00 14 ALA A O 5
ATOM 4867 N N . ASP A 1 15 ? -8.350 -2.942 -5.937 1.00 0.00 15 ASP A N 5
ATOM 4868 C CA . ASP A 1 15 ? -7.909 -1.872 -6.832 1.00 0.00 15 ASP A CA 5
ATOM 4869 C C . ASP A 1 15 ? -8.430 -0.519 -6.349 1.00 0.00 15 ASP A C 5
ATOM 4870 O O . ASP A 1 15 ? -9.631 -0.339 -6.130 1.00 0.00 15 ASP A O 5
ATOM 4879 N N . GLY A 1 16 ? -7.515 0.418 -6.165 1.00 0.00 16 GLY A N 5
ATOM 4880 C CA . GLY A 1 16 ? -7.882 1.739 -5.712 1.00 0.00 16 GLY A CA 5
ATOM 4881 C C . GLY A 1 16 ? -7.900 1.834 -4.202 1.00 0.00 16 GLY A C 5
ATOM 4882 O O . GLY A 1 16 ? -8.475 2.766 -3.639 1.00 0.00 16 GLY A O 5
ATOM 4886 N N . ASP A 1 17 ? -7.290 0.859 -3.544 1.00 0.00 17 ASP A N 5
ATOM 4887 C CA . ASP A 1 17 ? -7.220 0.852 -2.090 1.00 0.00 17 ASP A CA 5
ATOM 4888 C C . ASP A 1 17 ? -5.969 1.582 -1.638 1.00 0.00 17 ASP A C 5
ATOM 4889 O O . ASP A 1 17 ? -5.129 1.949 -2.460 1.00 0.00 17 ASP A O 5
ATOM 4898 N N . ASN A 1 18 ? -5.840 1.812 -0.343 1.00 0.00 18 ASN A N 5
ATOM 4899 C CA . ASN A 1 18 ? -4.702 2.567 0.177 1.00 0.00 18 ASN A CA 5
ATOM 4900 C C . ASN A 1 18 ? -3.956 1.760 1.218 1.00 0.00 18 ASN A C 5
ATOM 4901 O O . ASN A 1 18 ? -4.552 1.023 2.001 1.00 0.00 18 ASN A O 5
ATOM 4912 N N . VAL A 1 19 ? -2.656 1.949 1.240 1.00 0.00 19 VAL A N 5
ATOM 4913 C CA . VAL A 1 19 ? -1.786 1.311 2.216 1.00 0.00 19 VAL A CA 5
ATOM 4914 C C . VAL A 1 19 ? -0.651 2.259 2.582 1.00 0.00 19 VAL A C 5
ATOM 4915 O O . VAL A 1 19 ? -0.506 3.323 1.980 1.00 0.00 19 VAL A O 5
ATOM 4928 N N . SER A 1 20 ? 0.134 1.891 3.577 1.00 0.00 20 SER A N 5
ATOM 4929 C CA . SER A 1 20 ? 1.256 2.708 4.010 1.00 0.00 20 SER A CA 5
ATOM 4930 C C . SER A 1 20 ? 2.320 1.848 4.693 1.00 0.00 20 SER A C 5
ATOM 4931 O O . SER A 1 20 ? 2.024 0.761 5.188 1.00 0.00 20 SER A O 5
ATOM 4939 N N . LEU A 1 21 ? 3.554 2.338 4.693 1.00 0.00 21 LEU A N 5
ATOM 4940 C CA . LEU A 1 21 ? 4.685 1.628 5.289 1.00 0.00 21 LEU A CA 5
ATOM 4941 C C . LEU A 1 21 ? 4.594 1.602 6.813 1.00 0.00 21 LEU A C 5
ATOM 4942 O O . LEU A 1 21 ? 4.437 2.647 7.448 1.00 0.00 21 LEU A O 5
ATOM 4958 N N . ILE A 1 22 ? 4.707 0.410 7.395 1.00 0.00 22 ILE A N 5
ATOM 4959 C CA . ILE A 1 22 ? 4.658 0.262 8.853 1.00 0.00 22 ILE A CA 5
ATOM 4960 C C . ILE A 1 22 ? 6.056 0.337 9.452 1.00 0.00 22 ILE A C 5
ATOM 4961 O O . ILE A 1 22 ? 6.223 0.408 10.667 1.00 0.00 22 ILE A O 5
ATOM 4977 N N . LYS A 1 23 ? 7.052 0.309 8.585 1.00 0.00 23 LYS A N 5
ATOM 4978 C CA . LYS A 1 23 ? 8.445 0.382 8.993 1.00 0.00 23 LYS A CA 5
ATOM 4979 C C . LYS A 1 23 ? 9.286 0.865 7.827 1.00 0.00 23 LYS A C 5
ATOM 4980 O O . LYS A 1 23 ? 8.761 1.072 6.731 1.00 0.00 23 LYS A O 5
ATOM 4999 N N . ASP A 1 24 ? 10.576 1.055 8.055 1.00 0.00 24 ASP A N 5
ATOM 5000 C CA . ASP A 1 24 ? 11.470 1.461 6.980 1.00 0.00 24 ASP A CA 5
ATOM 5001 C C . ASP A 1 24 ? 11.953 0.231 6.219 1.00 0.00 24 ASP A C 5
ATOM 5002 O O . ASP A 1 24 ? 12.584 -0.658 6.796 1.00 0.00 24 ASP A O 5
ATOM 5011 N N . LEU A 1 25 ? 11.635 0.178 4.933 1.00 0.00 25 LEU A N 5
ATOM 5012 C CA . LEU A 1 25 ? 12.057 -0.922 4.073 1.00 0.00 25 LEU A CA 5
ATOM 5013 C C . LEU A 1 25 ? 13.021 -0.408 3.015 1.00 0.00 25 LEU A C 5
ATOM 5014 O O . LEU A 1 25 ? 12.629 0.313 2.098 1.00 0.00 25 LEU A O 5
ATOM 5030 N N . LYS A 1 26 ? 14.279 -0.781 3.137 1.00 0.00 26 LYS A N 5
ATOM 5031 C CA . LYS A 1 26 ? 15.300 -0.325 2.209 1.00 0.00 26 LYS A CA 5
ATOM 5032 C C . LYS A 1 26 ? 15.431 -1.304 1.047 1.00 0.00 26 LYS A C 5
ATOM 5033 O O . LYS A 1 26 ? 15.267 -2.514 1.214 1.00 0.00 26 LYS A O 5
ATOM 5052 N N . LEU A 1 27 ? 15.701 -0.771 -0.130 1.00 0.00 27 LEU A N 5
ATOM 5053 C CA . LEU A 1 27 ? 15.843 -1.571 -1.332 1.00 0.00 27 LEU A CA 5
ATOM 5054 C C . LEU A 1 27 ? 17.310 -1.839 -1.623 1.00 0.00 27 LEU A C 5
ATOM 5055 O O . LEU A 1 27 ? 18.152 -0.962 -1.440 1.00 0.00 27 LEU A O 5
ATOM 5071 N N . LYS A 1 28 ? 17.610 -3.040 -2.089 1.00 0.00 28 LYS A N 5
ATOM 5072 C CA . LYS A 1 28 ? 18.981 -3.404 -2.413 1.00 0.00 28 LYS A CA 5
ATOM 5073 C C . LYS A 1 28 ? 19.365 -2.891 -3.798 1.00 0.00 28 LYS A C 5
ATOM 5074 O O . LYS A 1 28 ? 18.496 -2.554 -4.608 1.00 0.00 28 LYS A O 5
ATOM 5093 N N . GLY A 1 29 ? 20.661 -2.814 -4.058 1.00 0.00 29 GLY A N 5
ATOM 5094 C CA . GLY A 1 29 ? 21.139 -2.364 -5.350 1.00 0.00 29 GLY A CA 5
ATOM 5095 C C . GLY A 1 29 ? 21.580 -0.918 -5.317 1.00 0.00 29 GLY A C 5
ATOM 5096 O O . GLY A 1 29 ? 22.674 -0.580 -5.770 1.00 0.00 29 GLY A O 5
ATOM 5100 N N . SER A 1 30 ? 20.729 -0.065 -4.774 1.00 0.00 30 SER A N 5
ATOM 5101 C CA . SER A 1 30 ? 21.035 1.346 -4.643 1.00 0.00 30 SER A CA 5
ATOM 5102 C C . SER A 1 30 ? 20.617 1.855 -3.266 1.00 0.00 30 SER A C 5
ATOM 5103 O O . SER A 1 30 ? 20.068 1.103 -2.462 1.00 0.00 30 SER A O 5
ATOM 5111 N N . SER A 1 31 ? 20.863 3.128 -3.002 1.00 0.00 31 SER A N 5
ATOM 5112 C CA . SER A 1 31 ? 20.626 3.702 -1.684 1.00 0.00 31 SER A CA 5
ATOM 5113 C C . SER A 1 31 ? 19.168 4.131 -1.491 1.00 0.00 31 SER A C 5
ATOM 5114 O O . SER A 1 31 ? 18.896 5.176 -0.895 1.00 0.00 31 SER A O 5
ATOM 5122 N N . THR A 1 32 ? 18.232 3.318 -1.966 1.00 0.00 32 THR A N 5
ATOM 5123 C CA . THR A 1 32 ? 16.820 3.642 -1.842 1.00 0.00 32 THR A CA 5
ATOM 5124 C C . THR A 1 32 ? 16.253 3.081 -0.541 1.00 0.00 32 THR A C 5
ATOM 5125 O O . THR A 1 32 ? 16.029 1.878 -0.414 1.00 0.00 32 THR A O 5
ATOM 5136 N N . VAL A 1 33 ? 16.035 3.959 0.424 1.00 0.00 33 VAL A N 5
ATOM 5137 C CA . VAL A 1 33 ? 15.530 3.555 1.726 1.00 0.00 33 VAL A CA 5
ATOM 5138 C C . VAL A 1 33 ? 14.124 4.104 1.936 1.00 0.00 33 VAL A C 5
ATOM 5139 O O . VAL A 1 33 ? 13.951 5.300 2.179 1.00 0.00 33 VAL A O 5
ATOM 5152 N N . LEU A 1 34 ? 13.120 3.246 1.814 1.00 0.00 34 LEU A N 5
ATOM 5153 C CA . LEU A 1 34 ? 11.751 3.656 2.084 1.00 0.00 34 LEU A CA 5
ATOM 5154 C C . LEU A 1 34 ? 11.530 3.732 3.581 1.00 0.00 34 LEU A C 5
ATOM 5155 O O . LEU A 1 34 ? 12.043 2.909 4.332 1.00 0.00 34 LEU A O 5
ATOM 5171 N N . LYS A 1 35 ? 10.775 4.722 4.009 1.00 0.00 35 LYS A N 5
ATOM 5172 C CA . LYS A 1 35 ? 10.602 4.976 5.428 1.00 0.00 35 LYS A CA 5
ATOM 5173 C C . LYS A 1 35 ? 9.189 4.674 5.895 1.00 0.00 35 LYS A C 5
ATOM 5174 O O . LYS A 1 35 ? 8.246 4.614 5.103 1.00 0.00 35 LYS A O 5
ATOM 5193 N N . ARG A 1 36 ? 9.069 4.478 7.191 1.00 0.00 36 ARG A N 5
ATOM 5194 C CA . ARG A 1 36 ? 7.791 4.291 7.846 1.00 0.00 36 ARG A CA 5
ATOM 5195 C C . ARG A 1 36 ? 6.900 5.507 7.630 1.00 0.00 36 ARG A C 5
ATOM 5196 O O . ARG A 1 36 ? 7.356 6.644 7.736 1.00 0.00 36 ARG A O 5
ATOM 5217 N N . GLY A 1 37 ? 5.637 5.265 7.325 1.00 0.00 37 GLY A N 5
ATOM 5218 C CA . GLY A 1 37 ? 4.710 6.355 7.102 1.00 0.00 37 GLY A CA 5
ATOM 5219 C C . GLY A 1 37 ? 4.519 6.675 5.634 1.00 0.00 37 GLY A C 5
ATOM 5220 O O . GLY A 1 37 ? 3.635 7.458 5.280 1.00 0.00 37 GLY A O 5
ATOM 5224 N N . THR A 1 38 ? 5.348 6.086 4.777 1.00 0.00 38 THR A N 5
ATOM 5225 C CA . THR A 1 38 ? 5.213 6.274 3.338 1.00 0.00 38 THR A CA 5
ATOM 5226 C C . THR A 1 38 ? 3.844 5.794 2.866 1.00 0.00 38 THR A C 5
ATOM 5227 O O . THR A 1 38 ? 3.515 4.612 2.975 1.00 0.00 38 THR A O 5
ATOM 5238 N N . MET A 1 39 ? 3.044 6.722 2.366 1.00 0.00 39 MET A N 5
ATOM 5239 C CA . MET A 1 39 ? 1.699 6.411 1.929 1.00 0.00 39 MET A CA 5
ATOM 5240 C C . MET A 1 39 ? 1.682 5.948 0.485 1.00 0.00 39 MET A C 5
ATOM 5241 O O . MET A 1 39 ? 2.151 6.641 -0.417 1.00 0.00 39 MET A O 5
ATOM 5255 N N . ILE A 1 40 ? 1.141 4.763 0.285 1.00 0.00 40 ILE A N 5
ATOM 5256 C CA . ILE A 1 40 ? 0.927 4.232 -1.046 1.00 0.00 40 ILE A CA 5
ATOM 5257 C C . ILE A 1 40 ? -0.571 4.098 -1.296 1.00 0.00 40 ILE A C 5
ATOM 5258 O O . ILE A 1 40 ? -1.199 3.124 -0.881 1.00 0.00 40 ILE A O 5
ATOM 5274 N N . ARG A 1 41 ? -1.152 5.098 -1.937 1.00 0.00 41 ARG A N 5
ATOM 5275 C CA . ARG A 1 41 ? -2.586 5.104 -2.179 1.00 0.00 41 ARG A CA 5
ATOM 5276 C C . ARG A 1 41 ? -2.885 4.845 -3.646 1.00 0.00 41 ARG A C 5
ATOM 5277 O O . ARG A 1 41 ? -2.238 5.397 -4.531 1.00 0.00 41 ARG A O 5
ATOM 5298 N N . GLY A 1 42 ? -3.866 3.992 -3.889 1.00 0.00 42 GLY A N 5
ATOM 5299 C CA . GLY A 1 42 ? -4.208 3.617 -5.240 1.00 0.00 42 GLY A CA 5
ATOM 5300 C C . GLY A 1 42 ? -3.560 2.308 -5.637 1.00 0.00 42 GLY A C 5
ATOM 5301 O O . GLY A 1 42 ? -3.093 2.155 -6.765 1.00 0.00 42 GLY A O 5
ATOM 5305 N N . ILE A 1 43 ? -3.541 1.364 -4.706 1.00 0.00 43 ILE A N 5
ATOM 5306 C CA . ILE A 1 43 ? -2.919 0.073 -4.940 1.00 0.00 43 ILE A CA 5
ATOM 5307 C C . ILE A 1 43 ? -3.900 -0.864 -5.626 1.00 0.00 43 ILE A C 5
ATOM 5308 O O . ILE A 1 43 ? -5.090 -0.575 -5.705 1.00 0.00 43 ILE A O 5
ATOM 5324 N N . ARG A 1 44 ? -3.400 -1.974 -6.121 1.00 0.00 44 ARG A N 5
ATOM 5325 C CA . ARG A 1 44 ? -4.218 -2.943 -6.823 1.00 0.00 44 ARG A CA 5
ATOM 5326 C C . ARG A 1 44 ? -3.751 -4.355 -6.497 1.00 0.00 44 ARG A C 5
ATOM 5327 O O . ARG A 1 44 ? -2.613 -4.553 -6.062 1.00 0.00 44 ARG A O 5
ATOM 5348 N N . LEU A 1 45 ? -4.628 -5.328 -6.698 1.00 0.00 45 LEU A N 5
ATOM 5349 C CA . LEU A 1 45 ? -4.312 -6.713 -6.381 1.00 0.00 45 LEU A CA 5
ATOM 5350 C C . LEU A 1 45 ? -3.555 -7.367 -7.529 1.00 0.00 45 LEU A C 5
ATOM 5351 O O . LEU A 1 45 ? -3.553 -6.861 -8.653 1.00 0.00 45 LEU A O 5
ATOM 5367 N N . THR A 1 46 ? -2.909 -8.485 -7.239 1.00 0.00 46 THR A N 5
ATOM 5368 C CA . THR A 1 46 ? -2.189 -9.235 -8.252 1.00 0.00 46 THR A CA 5
ATOM 5369 C C . THR A 1 46 ? -2.654 -10.687 -8.239 1.00 0.00 46 THR A C 5
ATOM 5370 O O . THR A 1 46 ? -3.667 -11.010 -7.619 1.00 0.00 46 THR A O 5
ATOM 5381 N N . ASP A 1 47 ? -1.923 -11.557 -8.924 1.00 0.00 47 ASP A N 5
ATOM 5382 C CA . ASP A 1 47 ? -2.210 -12.988 -8.880 1.00 0.00 47 ASP A CA 5
ATOM 5383 C C . ASP A 1 47 ? -1.663 -13.578 -7.586 1.00 0.00 47 ASP A C 5
ATOM 5384 O O . ASP A 1 47 ? -1.879 -14.752 -7.276 1.00 0.00 47 ASP A O 5
ATOM 5393 N N . SER A 1 48 ? -0.941 -12.746 -6.844 1.00 0.00 48 SER A N 5
ATOM 5394 C CA . SER A 1 48 ? -0.378 -13.120 -5.565 1.00 0.00 48 SER A CA 5
ATOM 5395 C C . SER A 1 48 ? -1.286 -12.657 -4.427 1.00 0.00 48 SER A C 5
ATOM 5396 O O . SER A 1 48 ? -1.919 -11.606 -4.521 1.00 0.00 48 SER A O 5
ATOM 5404 N N . GLU A 1 49 ? -1.341 -13.437 -3.356 1.00 0.00 49 GLU A N 5
ATOM 5405 C CA . GLU A 1 49 ? -2.207 -13.120 -2.222 1.00 0.00 49 GLU A CA 5
ATOM 5406 C C . GLU A 1 49 ? -1.473 -12.247 -1.215 1.00 0.00 49 GLU A C 5
ATOM 5407 O O . GLU A 1 49 ? -2.087 -11.537 -0.421 1.00 0.00 49 GLU A O 5
ATOM 5419 N N . ASP A 1 50 ? -0.156 -12.329 -1.235 1.00 0.00 50 ASP A N 5
ATOM 5420 C CA . ASP A 1 50 ? 0.666 -11.627 -0.263 1.00 0.00 50 ASP A CA 5
ATOM 5421 C C . ASP A 1 50 ? 1.351 -10.425 -0.896 1.00 0.00 50 ASP A C 5
ATOM 5422 O O . ASP A 1 50 ? 2.034 -9.657 -0.218 1.00 0.00 50 ASP A O 5
ATOM 5431 N N . GLU A 1 51 ? 1.155 -10.258 -2.194 1.00 0.00 51 GLU A N 5
ATOM 5432 C CA . GLU A 1 51 ? 1.788 -9.171 -2.925 1.00 0.00 51 GLU A CA 5
ATOM 5433 C C . GLU A 1 51 ? 0.746 -8.301 -3.610 1.00 0.00 51 GLU A C 5
ATOM 5434 O O . GLU A 1 51 ? -0.294 -8.784 -4.058 1.00 0.00 51 GLU A O 5
ATOM 5446 N N . ILE A 1 52 ? 1.039 -7.020 -3.688 1.00 0.00 52 ILE A N 5
ATOM 5447 C CA . ILE A 1 52 ? 0.190 -6.073 -4.391 1.00 0.00 52 ILE A CA 5
ATOM 5448 C C . ILE A 1 52 ? 1.038 -5.182 -5.276 1.00 0.00 52 ILE A C 5
ATOM 5449 O O . ILE A 1 52 ? 2.260 -5.291 -5.294 1.00 0.00 52 ILE A O 5
ATOM 5465 N N . GLU A 1 53 ? 0.387 -4.303 -5.996 1.00 0.00 53 GLU A N 5
ATOM 5466 C CA . GLU A 1 53 ? 1.068 -3.327 -6.811 1.00 0.00 53 GLU A CA 5
ATOM 5467 C C . GLU A 1 53 ? 0.445 -1.967 -6.541 1.00 0.00 53 GLU A C 5
ATOM 5468 O O . GLU A 1 53 ? -0.771 -1.829 -6.590 1.00 0.00 53 GLU A O 5
ATOM 5480 N N . GLY A 1 54 ? 1.257 -0.979 -6.222 1.00 0.00 54 GLY A N 5
ATOM 5481 C CA . GLY A 1 54 ? 0.709 0.302 -5.836 1.00 0.00 54 GLY A CA 5
ATOM 5482 C C . GLY A 1 54 ? 1.464 1.469 -6.422 1.00 0.00 54 GLY A C 5
ATOM 5483 O O . GLY A 1 54 ? 2.461 1.290 -7.118 1.00 0.00 54 GLY A O 5
ATOM 5487 N N . ARG A 1 55 ? 0.997 2.671 -6.132 1.00 0.00 55 ARG A N 5
ATOM 5488 C CA . ARG A 1 55 ? 1.639 3.866 -6.632 1.00 0.00 55 ARG A CA 5
ATOM 5489 C C . ARG A 1 55 ? 1.743 4.922 -5.541 1.00 0.00 55 ARG A C 5
ATOM 5490 O O . ARG A 1 55 ? 0.844 5.081 -4.714 1.00 0.00 55 ARG A O 5
ATOM 5511 N N . THR A 1 56 ? 2.864 5.608 -5.538 1.00 0.00 56 THR A N 5
ATOM 5512 C CA . THR A 1 56 ? 3.116 6.696 -4.612 1.00 0.00 56 THR A CA 5
ATOM 5513 C C . THR A 1 56 ? 3.052 8.013 -5.379 1.00 0.00 56 THR A C 5
ATOM 5514 O O . THR A 1 56 ? 2.641 8.036 -6.545 1.00 0.00 56 THR A O 5
ATOM 5525 N N . ASP A 1 57 ? 3.453 9.103 -4.741 1.00 0.00 57 ASP A N 5
ATOM 5526 C CA . ASP A 1 57 ? 3.532 10.394 -5.414 1.00 0.00 57 ASP A CA 5
ATOM 5527 C C . ASP A 1 57 ? 4.762 10.438 -6.315 1.00 0.00 57 ASP A C 5
ATOM 5528 O O . ASP A 1 57 ? 4.871 11.283 -7.203 1.00 0.00 57 ASP A O 5
ATOM 5537 N N . LYS A 1 58 ? 5.679 9.510 -6.074 1.00 0.00 58 LYS A N 5
ATOM 5538 C CA . LYS A 1 58 ? 6.927 9.433 -6.821 1.00 0.00 58 LYS A CA 5
ATOM 5539 C C . LYS A 1 58 ? 6.987 8.146 -7.643 1.00 0.00 58 LYS A C 5
ATOM 5540 O O . LYS A 1 58 ? 6.824 8.168 -8.864 1.00 0.00 58 LYS A O 5
ATOM 5559 N N . ILE A 1 59 ? 7.211 7.027 -6.963 1.00 0.00 59 ILE A N 5
ATOM 5560 C CA . ILE A 1 59 ? 7.228 5.716 -7.608 1.00 0.00 59 ILE A CA 5
ATOM 5561 C C . ILE A 1 59 ? 5.804 5.250 -7.841 1.00 0.00 59 ILE A C 5
ATOM 5562 O O . ILE A 1 59 ? 5.104 4.914 -6.888 1.00 0.00 59 ILE A O 5
ATOM 5578 N N . LYS A 1 60 ? 5.363 5.231 -9.082 1.00 0.00 60 LYS A N 5
ATOM 5579 C CA . LYS A 1 60 ? 4.014 4.789 -9.373 1.00 0.00 60 LYS A CA 5
ATOM 5580 C C . LYS A 1 60 ? 4.038 3.482 -10.155 1.00 0.00 60 LYS A C 5
ATOM 5581 O O . LYS A 1 60 ? 4.657 3.387 -11.213 1.00 0.00 60 LYS A O 5
ATOM 5600 N N . GLY A 1 61 ? 3.394 2.466 -9.602 1.00 0.00 61 GLY A N 5
ATOM 5601 C CA . GLY A 1 61 ? 3.319 1.189 -10.271 1.00 0.00 61 GLY A CA 5
ATOM 5602 C C . GLY A 1 61 ? 4.431 0.252 -9.859 1.00 0.00 61 GLY A C 5
ATOM 5603 O O . GLY A 1 61 ? 5.121 -0.310 -10.709 1.00 0.00 61 GLY A O 5
ATOM 5607 N N . LEU A 1 62 ? 4.609 0.078 -8.557 1.00 0.00 62 LEU A N 5
ATOM 5608 C CA . LEU A 1 62 ? 5.621 -0.828 -8.051 1.00 0.00 62 LEU A CA 5
ATOM 5609 C C . LEU A 1 62 ? 4.957 -1.984 -7.307 1.00 0.00 62 LEU A C 5
ATOM 5610 O O . LEU A 1 62 ? 4.023 -1.781 -6.525 1.00 0.00 62 LEU A O 5
ATOM 5626 N N . VAL A 1 63 ? 5.422 -3.196 -7.572 1.00 0.00 63 VAL A N 5
ATOM 5627 C CA . VAL A 1 63 ? 4.845 -4.385 -6.958 1.00 0.00 63 VAL A CA 5
ATOM 5628 C C . VAL A 1 63 ? 5.558 -4.699 -5.655 1.00 0.00 63 VAL A C 5
ATOM 5629 O O . VAL A 1 63 ? 6.768 -4.944 -5.637 1.00 0.00 63 VAL A O 5
ATOM 5642 N N . LEU A 1 64 ? 4.806 -4.693 -4.571 1.00 0.00 64 LEU A N 5
ATOM 5643 C CA . LEU A 1 64 ? 5.367 -4.927 -3.251 1.00 0.00 64 LEU A CA 5
ATOM 5644 C C . LEU A 1 64 ? 4.545 -5.923 -2.464 1.00 0.00 64 LEU A C 5
ATOM 5645 O O . LEU A 1 64 ? 3.319 -5.950 -2.557 1.00 0.00 64 LEU A O 5
ATOM 5661 N N . ARG A 1 65 ? 5.234 -6.750 -1.701 1.00 0.00 65 ARG A N 5
ATOM 5662 C CA . ARG A 1 65 ? 4.582 -7.626 -0.753 1.00 0.00 65 ARG A CA 5
ATOM 5663 C C . ARG A 1 65 ? 3.891 -6.800 0.317 1.00 0.00 65 ARG A C 5
ATOM 5664 O O . ARG A 1 65 ? 4.484 -5.892 0.903 1.00 0.00 65 ARG A O 5
ATOM 5685 N N . THR A 1 66 ? 2.649 -7.126 0.582 1.00 0.00 66 THR A N 5
ATOM 5686 C CA . THR A 1 66 ? 1.835 -6.348 1.493 1.00 0.00 66 THR A CA 5
ATOM 5687 C C . THR A 1 66 ? 2.004 -6.839 2.936 1.00 0.00 66 THR A C 5
ATOM 5688 O O . THR A 1 66 ? 1.120 -6.665 3.777 1.00 0.00 66 THR A O 5
ATOM 5699 N N . GLU A 1 67 ? 3.172 -7.407 3.240 1.00 0.00 67 GLU A N 5
ATOM 5700 C CA . GLU A 1 67 ? 3.421 -7.945 4.572 1.00 0.00 67 GLU A CA 5
ATOM 5701 C C . GLU A 1 67 ? 3.775 -6.813 5.508 1.00 0.00 67 GLU A C 5
ATOM 5702 O O . GLU A 1 67 ? 3.557 -6.878 6.716 1.00 0.00 67 GLU A O 5
ATOM 5714 N N . PHE A 1 68 ? 4.333 -5.777 4.921 1.00 0.00 68 PHE A N 5
ATOM 5715 C CA . PHE A 1 68 ? 4.801 -4.633 5.673 1.00 0.00 68 PHE A CA 5
ATOM 5716 C C . PHE A 1 68 ? 3.980 -3.396 5.340 1.00 0.00 68 PHE A C 5
ATOM 5717 O O . PHE A 1 68 ? 4.385 -2.267 5.628 1.00 0.00 68 PHE A O 5
ATOM 5734 N N . LEU A 1 69 ? 2.808 -3.610 4.758 1.00 0.00 69 LEU A N 5
ATOM 5735 C CA . LEU A 1 69 ? 1.953 -2.505 4.387 1.00 0.00 69 LEU A CA 5
ATOM 5736 C C . LEU A 1 69 ? 0.704 -2.506 5.235 1.00 0.00 69 LEU A C 5
ATOM 5737 O O . LEU A 1 69 ? 0.150 -3.556 5.559 1.00 0.00 69 LEU A O 5
ATOM 5753 N N . LYS A 1 70 ? 0.286 -1.319 5.593 1.00 0.00 70 LYS A N 5
ATOM 5754 C CA . LYS A 1 70 ? -0.860 -1.129 6.446 1.00 0.00 70 LYS A CA 5
ATOM 5755 C C . LYS A 1 70 ? -1.990 -0.511 5.645 1.00 0.00 70 LYS A C 5
ATOM 5756 O O . LYS A 1 70 ? -1.821 0.562 5.070 1.00 0.00 70 LYS A O 5
ATOM 5775 N N . LYS A 1 71 ? -3.129 -1.186 5.601 1.00 0.00 71 LYS A N 5
ATOM 5776 C CA . LYS A 1 71 ? -4.299 -0.643 4.934 1.00 0.00 71 LYS A CA 5
ATOM 5777 C C . LYS A 1 71 ? -4.675 0.682 5.585 1.00 0.00 71 LYS A C 5
ATOM 5778 O O . LYS A 1 71 ? -4.929 0.737 6.794 1.00 0.00 71 LYS A O 5
ATOM 5797 N N . ALA A 1 72 ? -4.694 1.744 4.791 1.00 0.00 72 ALA A N 5
ATOM 5798 C CA . ALA A 1 72 ? -4.952 3.080 5.311 1.00 0.00 72 ALA A CA 5
ATOM 5799 C C . ALA A 1 72 ? -6.443 3.285 5.576 1.00 0.00 72 ALA A C 5
ATOM 5800 O O . ALA A 1 72 ? -7.120 4.053 4.889 1.00 0.00 72 ALA A O 5
ATOM 5807 N N . GLY A 1 73 ? -6.945 2.560 6.565 1.00 0.00 73 GLY A N 5
ATOM 5808 C CA . GLY A 1 73 ? -8.330 2.666 6.960 1.00 0.00 73 GLY A CA 5
ATOM 5809 C C . GLY A 1 73 ? -8.504 2.341 8.426 1.00 0.00 73 GLY A C 5
ATOM 5810 O O . GLY A 1 73 ? -8.051 1.292 8.892 1.00 0.00 73 GLY A O 5
ATOM 5814 N N . SER A 1 74 ? -9.135 3.242 9.156 1.00 0.00 74 SER A N 5
ATOM 5815 C CA . SER A 1 74 ? -9.337 3.060 10.580 1.00 0.00 74 SER A CA 5
ATOM 5816 C C . SER A 1 74 ? -10.658 3.700 10.986 1.00 0.00 74 SER A C 5
ATOM 5817 O O . SER A 1 74 ? -10.685 4.933 11.204 1.00 0.00 74 SER A O 5
ATOM 5826 N N . MET A 1 1 ? -11.538 -19.244 -7.355 1.00 0.00 1 MET A N 6
ATOM 5827 C CA . MET A 1 1 ? -11.015 -17.864 -7.268 1.00 0.00 1 MET A CA 6
ATOM 5828 C C . MET A 1 1 ? -10.822 -17.459 -5.814 1.00 0.00 1 MET A C 6
ATOM 5829 O O . MET A 1 1 ? -11.785 -17.131 -5.120 1.00 0.00 1 MET A O 6
ATOM 5845 N N . SER A 1 2 ? -9.581 -17.500 -5.353 1.00 0.00 2 SER A N 6
ATOM 5846 C CA . SER A 1 2 ? -9.255 -17.096 -3.998 1.00 0.00 2 SER A CA 6
ATOM 5847 C C . SER A 1 2 ? -7.839 -16.528 -3.944 1.00 0.00 2 SER A C 6
ATOM 5848 O O . SER A 1 2 ? -6.857 -17.269 -3.874 1.00 0.00 2 SER A O 6
ATOM 5856 N N . ILE A 1 3 ? -7.746 -15.209 -4.012 1.00 0.00 3 ILE A N 6
ATOM 5857 C CA . ILE A 1 3 ? -6.467 -14.516 -3.930 1.00 0.00 3 ILE A CA 6
ATOM 5858 C C . ILE A 1 3 ? -6.581 -13.310 -3.013 1.00 0.00 3 ILE A C 6
ATOM 5859 O O . ILE A 1 3 ? -5.857 -12.334 -3.177 1.00 0.00 3 ILE A O 6
ATOM 5875 N N . GLU A 1 4 ? -7.492 -13.397 -2.044 1.00 0.00 4 GLU A N 6
ATOM 5876 C CA . GLU A 1 4 ? -7.763 -12.294 -1.120 1.00 0.00 4 GLU A CA 6
ATOM 5877 C C . GLU A 1 4 ? -6.473 -11.736 -0.523 1.00 0.00 4 GLU A C 6
ATOM 5878 O O . GLU A 1 4 ? -5.780 -12.406 0.241 1.00 0.00 4 GLU A O 6
ATOM 5890 N N . VAL A 1 5 ? -6.153 -10.506 -0.888 1.00 0.00 5 VAL A N 6
ATOM 5891 C CA . VAL A 1 5 ? -4.962 -9.853 -0.379 1.00 0.00 5 VAL A CA 6
ATOM 5892 C C . VAL A 1 5 ? -5.327 -8.983 0.818 1.00 0.00 5 VAL A C 6
ATOM 5893 O O . VAL A 1 5 ? -6.320 -8.253 0.782 1.00 0.00 5 VAL A O 6
ATOM 5906 N N . ARG A 1 6 ? -4.543 -9.078 1.883 1.00 0.00 6 ARG A N 6
ATOM 5907 C CA . ARG A 1 6 ? -4.792 -8.294 3.089 1.00 0.00 6 ARG A CA 6
ATOM 5908 C C . ARG A 1 6 ? -3.503 -7.614 3.534 1.00 0.00 6 ARG A C 6
ATOM 5909 O O . ARG A 1 6 ? -2.425 -7.961 3.062 1.00 0.00 6 ARG A O 6
ATOM 5930 N N . ASP A 1 7 ? -3.615 -6.649 4.436 1.00 0.00 7 ASP A N 6
ATOM 5931 C CA . ASP A 1 7 ? -2.441 -5.953 4.959 1.00 0.00 7 ASP A CA 6
ATOM 5932 C C . ASP A 1 7 ? -1.781 -6.784 6.059 1.00 0.00 7 ASP A C 6
ATOM 5933 O O . ASP A 1 7 ? -2.190 -7.918 6.327 1.00 0.00 7 ASP A O 6
ATOM 5942 N N . CYS A 1 8 ? -0.764 -6.208 6.688 1.00 0.00 8 CYS A N 6
ATOM 5943 C CA . CYS A 1 8 ? -0.045 -6.863 7.774 1.00 0.00 8 CYS A CA 6
ATOM 5944 C C . CYS A 1 8 ? -0.983 -7.250 8.920 1.00 0.00 8 CYS A C 6
ATOM 5945 O O . CYS A 1 8 ? -0.796 -8.282 9.569 1.00 0.00 8 CYS A O 6
ATOM 5953 N N . ASN A 1 9 ? -1.998 -6.426 9.159 1.00 0.00 9 ASN A N 6
ATOM 5954 C CA . ASN A 1 9 ? -2.943 -6.666 10.233 1.00 0.00 9 ASN A CA 6
ATOM 5955 C C . ASN A 1 9 ? -3.967 -7.713 9.828 1.00 0.00 9 ASN A C 6
ATOM 5956 O O . ASN A 1 9 ? -4.298 -8.605 10.611 1.00 0.00 9 ASN A O 6
ATOM 5967 N N . GLY A 1 10 ? -4.462 -7.606 8.606 1.00 0.00 10 GLY A N 6
ATOM 5968 C CA . GLY A 1 10 ? -5.419 -8.574 8.110 1.00 0.00 10 GLY A CA 6
ATOM 5969 C C . GLY A 1 10 ? -6.636 -7.922 7.489 1.00 0.00 10 GLY A C 6
ATOM 5970 O O . GLY A 1 10 ? -7.678 -8.560 7.329 1.00 0.00 10 GLY A O 6
ATOM 5974 N N . ALA A 1 11 ? -6.510 -6.650 7.140 1.00 0.00 11 ALA A N 6
ATOM 5975 C CA . ALA A 1 11 ? -7.585 -5.938 6.477 1.00 0.00 11 ALA A CA 6
ATOM 5976 C C . ALA A 1 11 ? -7.496 -6.157 4.975 1.00 0.00 11 ALA A C 6
ATOM 5977 O O . ALA A 1 11 ? -6.440 -5.969 4.373 1.00 0.00 11 ALA A O 6
ATOM 5984 N N . LEU A 1 12 ? -8.604 -6.571 4.385 1.00 0.00 12 LEU A N 6
ATOM 5985 C CA . LEU A 1 12 ? -8.648 -6.887 2.964 1.00 0.00 12 LEU A CA 6
ATOM 5986 C C . LEU A 1 12 ? -8.414 -5.652 2.099 1.00 0.00 12 LEU A C 6
ATOM 5987 O O . LEU A 1 12 ? -8.857 -4.546 2.427 1.00 0.00 12 LEU A O 6
ATOM 6003 N N . LEU A 1 13 ? -7.701 -5.855 1.005 1.00 0.00 13 LEU A N 6
ATOM 6004 C CA . LEU A 1 13 ? -7.414 -4.798 0.051 1.00 0.00 13 LEU A CA 6
ATOM 6005 C C . LEU A 1 13 ? -8.176 -5.053 -1.237 1.00 0.00 13 LEU A C 6
ATOM 6006 O O . LEU A 1 13 ? -8.770 -6.116 -1.411 1.00 0.00 13 LEU A O 6
ATOM 6022 N N . ALA A 1 14 ? -8.146 -4.088 -2.138 1.00 0.00 14 ALA A N 6
ATOM 6023 C CA . ALA A 1 14 ? -8.834 -4.216 -3.410 1.00 0.00 14 ALA A CA 6
ATOM 6024 C C . ALA A 1 14 ? -8.163 -3.358 -4.473 1.00 0.00 14 ALA A C 6
ATOM 6025 O O . ALA A 1 14 ? -7.177 -2.675 -4.199 1.00 0.00 14 ALA A O 6
ATOM 6032 N N . ASP A 1 15 ? -8.690 -3.407 -5.687 1.00 0.00 15 ASP A N 6
ATOM 6033 C CA . ASP A 1 15 ? -8.162 -2.601 -6.781 1.00 0.00 15 ASP A CA 6
ATOM 6034 C C . ASP A 1 15 ? -8.597 -1.150 -6.611 1.00 0.00 15 ASP A C 6
ATOM 6035 O O . ASP A 1 15 ? -9.780 -0.827 -6.742 1.00 0.00 15 ASP A O 6
ATOM 6044 N N . GLY A 1 16 ? -7.641 -0.285 -6.311 1.00 0.00 16 GLY A N 6
ATOM 6045 C CA . GLY A 1 16 ? -7.947 1.106 -6.041 1.00 0.00 16 GLY A CA 6
ATOM 6046 C C . GLY A 1 16 ? -7.931 1.402 -4.554 1.00 0.00 16 GLY A C 6
ATOM 6047 O O . GLY A 1 16 ? -8.543 2.366 -4.092 1.00 0.00 16 GLY A O 6
ATOM 6051 N N . ASP A 1 17 ? -7.222 0.569 -3.805 1.00 0.00 17 ASP A N 6
ATOM 6052 C CA . ASP A 1 17 ? -7.150 0.701 -2.354 1.00 0.00 17 ASP A CA 6
ATOM 6053 C C . ASP A 1 17 ? -5.900 1.467 -1.952 1.00 0.00 17 ASP A C 6
ATOM 6054 O O . ASP A 1 17 ? -5.096 1.837 -2.804 1.00 0.00 17 ASP A O 6
ATOM 6063 N N . ASN A 1 18 ? -5.738 1.723 -0.668 1.00 0.00 18 ASN A N 6
ATOM 6064 C CA . ASN A 1 18 ? -4.591 2.481 -0.194 1.00 0.00 18 ASN A CA 6
ATOM 6065 C C . ASN A 1 18 ? -3.962 1.839 1.032 1.00 0.00 18 ASN A C 6
ATOM 6066 O O . ASN A 1 18 ? -4.652 1.334 1.919 1.00 0.00 18 ASN A O 6
ATOM 6077 N N . VAL A 1 19 ? -2.642 1.863 1.063 1.00 0.00 19 VAL A N 6
ATOM 6078 C CA . VAL A 1 19 ? -1.879 1.314 2.175 1.00 0.00 19 VAL A CA 6
ATOM 6079 C C . VAL A 1 19 ? -0.759 2.270 2.568 1.00 0.00 19 VAL A C 6
ATOM 6080 O O . VAL A 1 19 ? -0.569 3.310 1.940 1.00 0.00 19 VAL A O 6
ATOM 6093 N N . SER A 1 20 ? -0.034 1.932 3.620 1.00 0.00 20 SER A N 6
ATOM 6094 C CA . SER A 1 20 ? 1.092 2.737 4.058 1.00 0.00 20 SER A CA 6
ATOM 6095 C C . SER A 1 20 ? 2.160 1.870 4.721 1.00 0.00 20 SER A C 6
ATOM 6096 O O . SER A 1 20 ? 1.876 0.766 5.185 1.00 0.00 20 SER A O 6
ATOM 6104 N N . LEU A 1 21 ? 3.387 2.378 4.734 1.00 0.00 21 LEU A N 6
ATOM 6105 C CA . LEU A 1 21 ? 4.537 1.661 5.282 1.00 0.00 21 LEU A CA 6
ATOM 6106 C C . LEU A 1 21 ? 4.459 1.541 6.800 1.00 0.00 21 LEU A C 6
ATOM 6107 O O . LEU A 1 21 ? 4.300 2.542 7.500 1.00 0.00 21 LEU A O 6
ATOM 6123 N N . ILE A 1 22 ? 4.586 0.315 7.303 1.00 0.00 22 ILE A N 6
ATOM 6124 C CA . ILE A 1 22 ? 4.620 0.076 8.747 1.00 0.00 22 ILE A CA 6
ATOM 6125 C C . ILE A 1 22 ? 6.058 0.077 9.251 1.00 0.00 22 ILE A C 6
ATOM 6126 O O . ILE A 1 22 ? 6.312 0.046 10.454 1.00 0.00 22 ILE A O 6
ATOM 6142 N N . LYS A 1 23 ? 6.997 0.094 8.315 1.00 0.00 23 LYS A N 6
ATOM 6143 C CA . LYS A 1 23 ? 8.412 0.063 8.639 1.00 0.00 23 LYS A CA 6
ATOM 6144 C C . LYS A 1 23 ? 9.176 0.942 7.671 1.00 0.00 23 LYS A C 6
ATOM 6145 O O . LYS A 1 23 ? 8.590 1.534 6.767 1.00 0.00 23 LYS A O 6
ATOM 6164 N N . ASP A 1 24 ? 10.481 0.998 7.853 1.00 0.00 24 ASP A N 6
ATOM 6165 C CA . ASP A 1 24 ? 11.353 1.676 6.905 1.00 0.00 24 ASP A CA 6
ATOM 6166 C C . ASP A 1 24 ? 11.968 0.646 5.971 1.00 0.00 24 ASP A C 6
ATOM 6167 O O . ASP A 1 24 ? 12.978 0.019 6.303 1.00 0.00 24 ASP A O 6
ATOM 6176 N N . LEU A 1 25 ? 11.349 0.452 4.822 1.00 0.00 25 LEU A N 6
ATOM 6177 C CA . LEU A 1 25 ? 11.826 -0.522 3.851 1.00 0.00 25 LEU A CA 6
ATOM 6178 C C . LEU A 1 25 ? 12.687 0.174 2.807 1.00 0.00 25 LEU A C 6
ATOM 6179 O O . LEU A 1 25 ? 12.188 0.930 1.979 1.00 0.00 25 LEU A O 6
ATOM 6195 N N . LYS A 1 26 ? 13.980 -0.070 2.859 1.00 0.00 26 LYS A N 6
ATOM 6196 C CA . LYS A 1 26 ? 14.901 0.573 1.939 1.00 0.00 26 LYS A CA 6
ATOM 6197 C C . LYS A 1 26 ? 15.054 -0.286 0.689 1.00 0.00 26 LYS A C 6
ATOM 6198 O O . LYS A 1 26 ? 15.318 -1.488 0.778 1.00 0.00 26 LYS A O 6
ATOM 6217 N N . LEU A 1 27 ? 14.873 0.336 -0.468 1.00 0.00 27 LEU A N 6
ATOM 6218 C CA . LEU A 1 27 ? 14.889 -0.373 -1.739 1.00 0.00 27 LEU A CA 6
ATOM 6219 C C . LEU A 1 27 ? 16.260 -0.985 -1.994 1.00 0.00 27 LEU A C 6
ATOM 6220 O O . LEU A 1 27 ? 17.293 -0.353 -1.774 1.00 0.00 27 LEU A O 6
ATOM 6236 N N . LYS A 1 28 ? 16.252 -2.220 -2.457 1.00 0.00 28 LYS A N 6
ATOM 6237 C CA . LYS A 1 28 ? 17.487 -2.951 -2.702 1.00 0.00 28 LYS A CA 6
ATOM 6238 C C . LYS A 1 28 ? 18.069 -2.589 -4.063 1.00 0.00 28 LYS A C 6
ATOM 6239 O O . LYS A 1 28 ? 17.469 -2.853 -5.107 1.00 0.00 28 LYS A O 6
ATOM 6258 N N . GLY A 1 29 ? 19.228 -1.954 -4.039 1.00 0.00 29 GLY A N 6
ATOM 6259 C CA . GLY A 1 29 ? 19.880 -1.549 -5.268 1.00 0.00 29 GLY A CA 6
ATOM 6260 C C . GLY A 1 29 ? 19.641 -0.088 -5.586 1.00 0.00 29 GLY A C 6
ATOM 6261 O O . GLY A 1 29 ? 19.990 0.385 -6.667 1.00 0.00 29 GLY A O 6
ATOM 6265 N N . SER A 1 30 ? 19.021 0.621 -4.654 1.00 0.00 30 SER A N 6
ATOM 6266 C CA . SER A 1 30 ? 18.790 2.051 -4.795 1.00 0.00 30 SER A CA 6
ATOM 6267 C C . SER A 1 30 ? 18.759 2.714 -3.422 1.00 0.00 30 SER A C 6
ATOM 6268 O O . SER A 1 30 ? 18.446 2.070 -2.422 1.00 0.00 30 SER A O 6
ATOM 6276 N N . SER A 1 31 ? 19.077 3.997 -3.380 1.00 0.00 31 SER A N 6
ATOM 6277 C CA . SER A 1 31 ? 19.146 4.736 -2.125 1.00 0.00 31 SER A CA 6
ATOM 6278 C C . SER A 1 31 ? 17.770 5.235 -1.675 1.00 0.00 31 SER A C 6
ATOM 6279 O O . SER A 1 31 ? 17.670 6.113 -0.816 1.00 0.00 31 SER A O 6
ATOM 6287 N N . THR A 1 32 ? 16.714 4.668 -2.245 1.00 0.00 32 THR A N 6
ATOM 6288 C CA . THR A 1 32 ? 15.364 5.045 -1.874 1.00 0.00 32 THR A CA 6
ATOM 6289 C C . THR A 1 32 ? 14.952 4.339 -0.590 1.00 0.00 32 THR A C 6
ATOM 6290 O O . THR A 1 32 ? 14.670 3.139 -0.586 1.00 0.00 32 THR A O 6
ATOM 6301 N N . VAL A 1 33 ? 14.945 5.081 0.504 1.00 0.00 33 VAL A N 6
ATOM 6302 C CA . VAL A 1 33 ? 14.527 4.535 1.780 1.00 0.00 33 VAL A CA 6
ATOM 6303 C C . VAL A 1 33 ? 13.051 4.830 1.989 1.00 0.00 33 VAL A C 6
ATOM 6304 O O . VAL A 1 33 ? 12.674 5.971 2.266 1.00 0.00 33 VAL A O 6
ATOM 6317 N N . LEU A 1 34 ? 12.213 3.826 1.817 1.00 0.00 34 LEU A N 6
ATOM 6318 C CA . LEU A 1 34 ? 10.790 3.997 2.030 1.00 0.00 34 LEU A CA 6
ATOM 6319 C C . LEU A 1 34 ? 10.488 3.920 3.516 1.00 0.00 34 LEU A C 6
ATOM 6320 O O . LEU A 1 34 ? 10.257 2.847 4.071 1.00 0.00 34 LEU A O 6
ATOM 6336 N N . LYS A 1 35 ? 10.521 5.083 4.147 1.00 0.00 35 LYS A N 6
ATOM 6337 C CA . LYS A 1 35 ? 10.412 5.198 5.591 1.00 0.00 35 LYS A CA 6
ATOM 6338 C C . LYS A 1 35 ? 9.009 4.888 6.087 1.00 0.00 35 LYS A C 6
ATOM 6339 O O . LYS A 1 35 ? 8.038 4.923 5.331 1.00 0.00 35 LYS A O 6
ATOM 6358 N N . ARG A 1 36 ? 8.925 4.587 7.368 1.00 0.00 36 ARG A N 6
ATOM 6359 C CA . ARG A 1 36 ? 7.665 4.324 8.028 1.00 0.00 36 ARG A CA 6
ATOM 6360 C C . ARG A 1 36 ? 6.725 5.513 7.870 1.00 0.00 36 ARG A C 6
ATOM 6361 O O . ARG A 1 36 ? 7.132 6.665 8.043 1.00 0.00 36 ARG A O 6
ATOM 6382 N N . GLY A 1 37 ? 5.480 5.235 7.522 1.00 0.00 37 GLY A N 6
ATOM 6383 C CA . GLY A 1 37 ? 4.519 6.299 7.324 1.00 0.00 37 GLY A CA 6
ATOM 6384 C C . GLY A 1 37 ? 4.326 6.656 5.862 1.00 0.00 37 GLY A C 6
ATOM 6385 O O . GLY A 1 37 ? 3.427 7.429 5.528 1.00 0.00 37 GLY A O 6
ATOM 6389 N N . THR A 1 38 ? 5.172 6.108 4.989 1.00 0.00 38 THR A N 6
ATOM 6390 C CA . THR A 1 38 ? 5.043 6.341 3.553 1.00 0.00 38 THR A CA 6
ATOM 6391 C C . THR A 1 38 ? 3.693 5.837 3.057 1.00 0.00 38 THR A C 6
ATOM 6392 O O . THR A 1 38 ? 3.381 4.652 3.185 1.00 0.00 38 THR A O 6
ATOM 6403 N N . MET A 1 39 ? 2.893 6.734 2.506 1.00 0.00 39 MET A N 6
ATOM 6404 C CA . MET A 1 39 ? 1.581 6.369 2.012 1.00 0.00 39 MET A CA 6
ATOM 6405 C C . MET A 1 39 ? 1.648 5.906 0.568 1.00 0.00 39 MET A C 6
ATOM 6406 O O . MET A 1 39 ? 2.111 6.627 -0.317 1.00 0.00 39 MET A O 6
ATOM 6420 N N . ILE A 1 40 ? 1.191 4.692 0.351 1.00 0.00 40 ILE A N 6
ATOM 6421 C CA . ILE A 1 40 ? 1.049 4.153 -0.988 1.00 0.00 40 ILE A CA 6
ATOM 6422 C C . ILE A 1 40 ? -0.430 3.959 -1.287 1.00 0.00 40 ILE A C 6
ATOM 6423 O O . ILE A 1 40 ? -1.012 2.928 -0.955 1.00 0.00 40 ILE A O 6
ATOM 6439 N N . ARG A 1 41 ? -1.053 4.965 -1.873 1.00 0.00 41 ARG A N 6
ATOM 6440 C CA . ARG A 1 41 ? -2.478 4.896 -2.137 1.00 0.00 41 ARG A CA 6
ATOM 6441 C C . ARG A 1 41 ? -2.743 4.795 -3.631 1.00 0.00 41 ARG A C 6
ATOM 6442 O O . ARG A 1 41 ? -2.135 5.499 -4.437 1.00 0.00 41 ARG A O 6
ATOM 6463 N N . GLY A 1 42 ? -3.651 3.904 -3.985 1.00 0.00 42 GLY A N 6
ATOM 6464 C CA . GLY A 1 42 ? -3.871 3.576 -5.373 1.00 0.00 42 GLY A CA 6
ATOM 6465 C C . GLY A 1 42 ? -3.246 2.240 -5.713 1.00 0.00 42 GLY A C 6
ATOM 6466 O O . GLY A 1 42 ? -2.588 2.090 -6.742 1.00 0.00 42 GLY A O 6
ATOM 6470 N N . ILE A 1 43 ? -3.438 1.274 -4.827 1.00 0.00 43 ILE A N 6
ATOM 6471 C CA . ILE A 1 43 ? -2.878 -0.050 -5.006 1.00 0.00 43 ILE A CA 6
ATOM 6472 C C . ILE A 1 43 ? -3.930 -0.980 -5.575 1.00 0.00 43 ILE A C 6
ATOM 6473 O O . ILE A 1 43 ? -5.127 -0.723 -5.453 1.00 0.00 43 ILE A O 6
ATOM 6489 N N . ARG A 1 44 ? -3.491 -2.050 -6.198 1.00 0.00 44 ARG A N 6
ATOM 6490 C CA . ARG A 1 44 ? -4.402 -3.036 -6.736 1.00 0.00 44 ARG A CA 6
ATOM 6491 C C . ARG A 1 44 ? -3.944 -4.442 -6.406 1.00 0.00 44 ARG A C 6
ATOM 6492 O O . ARG A 1 44 ? -2.760 -4.680 -6.155 1.00 0.00 44 ARG A O 6
ATOM 6513 N N . LEU A 1 45 ? -4.893 -5.365 -6.400 1.00 0.00 45 LEU A N 6
ATOM 6514 C CA . LEU A 1 45 ? -4.594 -6.765 -6.168 1.00 0.00 45 LEU A CA 6
ATOM 6515 C C . LEU A 1 45 ? -3.975 -7.357 -7.422 1.00 0.00 45 LEU A C 6
ATOM 6516 O O . LEU A 1 45 ? -4.280 -6.921 -8.534 1.00 0.00 45 LEU A O 6
ATOM 6532 N N . THR A 1 46 ? -3.106 -8.331 -7.243 1.00 0.00 46 THR A N 6
ATOM 6533 C CA . THR A 1 46 ? -2.465 -8.982 -8.367 1.00 0.00 46 THR A CA 6
ATOM 6534 C C . THR A 1 46 ? -2.826 -10.461 -8.371 1.00 0.00 46 THR A C 6
ATOM 6535 O O . THR A 1 46 ? -3.723 -10.885 -7.644 1.00 0.00 46 THR A O 6
ATOM 6546 N N . ASP A 1 47 ? -2.130 -11.244 -9.184 1.00 0.00 47 ASP A N 6
ATOM 6547 C CA . ASP A 1 47 ? -2.296 -12.691 -9.163 1.00 0.00 47 ASP A CA 6
ATOM 6548 C C . ASP A 1 47 ? -1.604 -13.279 -7.939 1.00 0.00 47 ASP A C 6
ATOM 6549 O O . ASP A 1 47 ? -1.654 -14.486 -7.699 1.00 0.00 47 ASP A O 6
ATOM 6558 N N . SER A 1 48 ? -0.939 -12.418 -7.183 1.00 0.00 48 SER A N 6
ATOM 6559 C CA . SER A 1 48 ? -0.349 -12.793 -5.924 1.00 0.00 48 SER A CA 6
ATOM 6560 C C . SER A 1 48 ? -1.245 -12.338 -4.777 1.00 0.00 48 SER A C 6
ATOM 6561 O O . SER A 1 48 ? -1.782 -11.233 -4.801 1.00 0.00 48 SER A O 6
ATOM 6569 N N . GLU A 1 49 ? -1.399 -13.192 -3.783 1.00 0.00 49 GLU A N 6
ATOM 6570 C CA . GLU A 1 49 ? -2.253 -12.893 -2.640 1.00 0.00 49 GLU A CA 6
ATOM 6571 C C . GLU A 1 49 ? -1.436 -12.254 -1.526 1.00 0.00 49 GLU A C 6
ATOM 6572 O O . GLU A 1 49 ? -1.983 -11.689 -0.579 1.00 0.00 49 GLU A O 6
ATOM 6584 N N . ASP A 1 50 ? -0.121 -12.366 -1.639 1.00 0.00 50 ASP A N 6
ATOM 6585 C CA . ASP A 1 50 ? 0.782 -11.805 -0.641 1.00 0.00 50 ASP A CA 6
ATOM 6586 C C . ASP A 1 50 ? 1.461 -10.553 -1.197 1.00 0.00 50 ASP A C 6
ATOM 6587 O O . ASP A 1 50 ? 2.173 -9.842 -0.487 1.00 0.00 50 ASP A O 6
ATOM 6596 N N . GLU A 1 51 ? 1.206 -10.274 -2.472 1.00 0.00 51 GLU A N 6
ATOM 6597 C CA . GLU A 1 51 ? 1.787 -9.112 -3.131 1.00 0.00 51 GLU A CA 6
ATOM 6598 C C . GLU A 1 51 ? 0.708 -8.248 -3.763 1.00 0.00 51 GLU A C 6
ATOM 6599 O O . GLU A 1 51 ? -0.311 -8.745 -4.243 1.00 0.00 51 GLU A O 6
ATOM 6611 N N . ILE A 1 52 ? 0.952 -6.955 -3.762 1.00 0.00 52 ILE A N 6
ATOM 6612 C CA . ILE A 1 52 ? 0.098 -6.002 -4.449 1.00 0.00 52 ILE A CA 6
ATOM 6613 C C . ILE A 1 52 ? 0.950 -5.074 -5.292 1.00 0.00 52 ILE A C 6
ATOM 6614 O O . ILE A 1 52 ? 2.171 -5.105 -5.213 1.00 0.00 52 ILE A O 6
ATOM 6630 N N . GLU A 1 53 ? 0.308 -4.256 -6.092 1.00 0.00 53 GLU A N 6
ATOM 6631 C CA . GLU A 1 53 ? 1.004 -3.250 -6.863 1.00 0.00 53 GLU A CA 6
ATOM 6632 C C . GLU A 1 53 ? 0.383 -1.895 -6.584 1.00 0.00 53 GLU A C 6
ATOM 6633 O O . GLU A 1 53 ? -0.833 -1.745 -6.651 1.00 0.00 53 GLU A O 6
ATOM 6645 N N . GLY A 1 54 ? 1.204 -0.916 -6.262 1.00 0.00 54 GLY A N 6
ATOM 6646 C CA . GLY A 1 54 ? 0.677 0.380 -5.910 1.00 0.00 54 GLY A CA 6
ATOM 6647 C C . GLY A 1 54 ? 1.457 1.511 -6.530 1.00 0.00 54 GLY A C 6
ATOM 6648 O O . GLY A 1 54 ? 2.274 1.296 -7.422 1.00 0.00 54 GLY A O 6
ATOM 6652 N N . ARG A 1 55 ? 1.209 2.718 -6.052 1.00 0.00 55 ARG A N 6
ATOM 6653 C CA . ARG A 1 55 ? 1.871 3.903 -6.564 1.00 0.00 55 ARG A CA 6
ATOM 6654 C C . ARG A 1 55 ? 2.044 4.931 -5.458 1.00 0.00 55 ARG A C 6
ATOM 6655 O O . ARG A 1 55 ? 1.200 5.058 -4.569 1.00 0.00 55 ARG A O 6
ATOM 6676 N N . THR A 1 56 ? 3.151 5.640 -5.512 1.00 0.00 56 THR A N 6
ATOM 6677 C CA . THR A 1 56 ? 3.472 6.652 -4.524 1.00 0.00 56 THR A CA 6
ATOM 6678 C C . THR A 1 56 ? 3.517 8.021 -5.188 1.00 0.00 56 THR A C 6
ATOM 6679 O O . THR A 1 56 ? 3.150 8.164 -6.357 1.00 0.00 56 THR A O 6
ATOM 6690 N N . ASP A 1 57 ? 3.973 9.016 -4.440 1.00 0.00 57 ASP A N 6
ATOM 6691 C CA . ASP A 1 57 ? 4.171 10.362 -4.965 1.00 0.00 57 ASP A CA 6
ATOM 6692 C C . ASP A 1 57 ? 5.218 10.348 -6.076 1.00 0.00 57 ASP A C 6
ATOM 6693 O O . ASP A 1 57 ? 5.225 11.208 -6.958 1.00 0.00 57 ASP A O 6
ATOM 6702 N N . LYS A 1 58 ? 6.108 9.362 -6.019 1.00 0.00 58 LYS A N 6
ATOM 6703 C CA . LYS A 1 58 ? 7.216 9.268 -6.959 1.00 0.00 58 LYS A CA 6
ATOM 6704 C C . LYS A 1 58 ? 7.153 7.963 -7.745 1.00 0.00 58 LYS A C 6
ATOM 6705 O O . LYS A 1 58 ? 6.853 7.960 -8.942 1.00 0.00 58 LYS A O 6
ATOM 6724 N N . ILE A 1 59 ? 7.437 6.860 -7.064 1.00 0.00 59 ILE A N 6
ATOM 6725 C CA . ILE A 1 59 ? 7.419 5.542 -7.686 1.00 0.00 59 ILE A CA 6
ATOM 6726 C C . ILE A 1 59 ? 5.986 5.091 -7.917 1.00 0.00 59 ILE A C 6
ATOM 6727 O O . ILE A 1 59 ? 5.266 4.787 -6.967 1.00 0.00 59 ILE A O 6
ATOM 6743 N N . LYS A 1 60 ? 5.569 5.062 -9.167 1.00 0.00 60 LYS A N 6
ATOM 6744 C CA . LYS A 1 60 ? 4.235 4.602 -9.501 1.00 0.00 60 LYS A CA 6
ATOM 6745 C C . LYS A 1 60 ? 4.318 3.248 -10.194 1.00 0.00 60 LYS A C 6
ATOM 6746 O O . LYS A 1 60 ? 5.208 3.015 -11.015 1.00 0.00 60 LYS A O 6
ATOM 6765 N N . GLY A 1 61 ? 3.410 2.352 -9.843 1.00 0.00 61 GLY A N 6
ATOM 6766 C CA . GLY A 1 61 ? 3.402 1.034 -10.440 1.00 0.00 61 GLY A CA 6
ATOM 6767 C C . GLY A 1 61 ? 4.523 0.160 -9.919 1.00 0.00 61 GLY A C 6
ATOM 6768 O O . GLY A 1 61 ? 5.292 -0.408 -10.698 1.00 0.00 61 GLY A O 6
ATOM 6772 N N . LEU A 1 62 ? 4.637 0.067 -8.602 1.00 0.00 62 LEU A N 6
ATOM 6773 C CA . LEU A 1 62 ? 5.630 -0.799 -7.996 1.00 0.00 62 LEU A CA 6
ATOM 6774 C C . LEU A 1 62 ? 4.930 -1.938 -7.261 1.00 0.00 62 LEU A C 6
ATOM 6775 O O . LEU A 1 62 ? 3.936 -1.724 -6.563 1.00 0.00 62 LEU A O 6
ATOM 6791 N N . VAL A 1 63 ? 5.438 -3.143 -7.445 1.00 0.00 63 VAL A N 6
ATOM 6792 C CA . VAL A 1 63 ? 4.822 -4.331 -6.875 1.00 0.00 63 VAL A CA 6
ATOM 6793 C C . VAL A 1 63 ? 5.499 -4.693 -5.566 1.00 0.00 63 VAL A C 6
ATOM 6794 O O . VAL A 1 63 ? 6.703 -4.954 -5.529 1.00 0.00 63 VAL A O 6
ATOM 6807 N N . LEU A 1 64 ? 4.727 -4.704 -4.497 1.00 0.00 64 LEU A N 6
ATOM 6808 C CA . LEU A 1 64 ? 5.275 -4.965 -3.177 1.00 0.00 64 LEU A CA 6
ATOM 6809 C C . LEU A 1 64 ? 4.452 -5.970 -2.400 1.00 0.00 64 LEU A C 6
ATOM 6810 O O . LEU A 1 64 ? 3.219 -5.962 -2.437 1.00 0.00 64 LEU A O 6
ATOM 6826 N N . ARG A 1 65 ? 5.161 -6.849 -1.718 1.00 0.00 65 ARG A N 6
ATOM 6827 C CA . ARG A 1 65 ? 4.566 -7.728 -0.733 1.00 0.00 65 ARG A CA 6
ATOM 6828 C C . ARG A 1 65 ? 3.845 -6.917 0.329 1.00 0.00 65 ARG A C 6
ATOM 6829 O O . ARG A 1 65 ? 4.381 -5.943 0.862 1.00 0.00 65 ARG A O 6
ATOM 6850 N N . THR A 1 66 ? 2.645 -7.341 0.650 1.00 0.00 66 THR A N 6
ATOM 6851 C CA . THR A 1 66 ? 1.792 -6.612 1.565 1.00 0.00 66 THR A CA 6
ATOM 6852 C C . THR A 1 66 ? 2.041 -7.063 3.013 1.00 0.00 66 THR A C 6
ATOM 6853 O O . THR A 1 66 ? 1.148 -7.025 3.859 1.00 0.00 66 THR A O 6
ATOM 6864 N N . GLU A 1 67 ? 3.282 -7.451 3.308 1.00 0.00 67 GLU A N 6
ATOM 6865 C CA . GLU A 1 67 ? 3.627 -7.914 4.647 1.00 0.00 67 GLU A CA 6
ATOM 6866 C C . GLU A 1 67 ? 3.882 -6.733 5.548 1.00 0.00 67 GLU A C 6
ATOM 6867 O O . GLU A 1 67 ? 3.635 -6.770 6.751 1.00 0.00 67 GLU A O 6
ATOM 6879 N N . PHE A 1 68 ? 4.410 -5.699 4.941 1.00 0.00 68 PHE A N 6
ATOM 6880 C CA . PHE A 1 68 ? 4.849 -4.530 5.669 1.00 0.00 68 PHE A CA 6
ATOM 6881 C C . PHE A 1 68 ? 4.016 -3.310 5.293 1.00 0.00 68 PHE A C 6
ATOM 6882 O O . PHE A 1 68 ? 4.422 -2.166 5.514 1.00 0.00 68 PHE A O 6
ATOM 6899 N N . LEU A 1 69 ? 2.834 -3.562 4.752 1.00 0.00 69 LEU A N 6
ATOM 6900 C CA . LEU A 1 69 ? 1.943 -2.487 4.370 1.00 0.00 69 LEU A CA 6
ATOM 6901 C C . LEU A 1 69 ? 0.679 -2.543 5.197 1.00 0.00 69 LEU A C 6
ATOM 6902 O O . LEU A 1 69 ? 0.190 -3.617 5.542 1.00 0.00 69 LEU A O 6
ATOM 6918 N N . LYS A 1 70 ? 0.174 -1.375 5.523 1.00 0.00 70 LYS A N 6
ATOM 6919 C CA . LYS A 1 70 ? -0.994 -1.247 6.368 1.00 0.00 70 LYS A CA 6
ATOM 6920 C C . LYS A 1 70 ? -2.099 -0.527 5.618 1.00 0.00 70 LYS A C 6
ATOM 6921 O O . LYS A 1 70 ? -1.869 0.548 5.070 1.00 0.00 70 LYS A O 6
ATOM 6940 N N . LYS A 1 71 ? -3.291 -1.107 5.605 1.00 0.00 71 LYS A N 6
ATOM 6941 C CA . LYS A 1 71 ? -4.426 -0.491 4.928 1.00 0.00 71 LYS A CA 6
ATOM 6942 C C . LYS A 1 71 ? -4.699 0.878 5.543 1.00 0.00 71 LYS A C 6
ATOM 6943 O O . LYS A 1 71 ? -4.838 1.004 6.761 1.00 0.00 71 LYS A O 6
ATOM 6962 N N . ALA A 1 72 ? -4.747 1.901 4.708 1.00 0.00 72 ALA A N 6
ATOM 6963 C CA . ALA A 1 72 ? -4.845 3.273 5.181 1.00 0.00 72 ALA A CA 6
ATOM 6964 C C . ALA A 1 72 ? -6.278 3.788 5.082 1.00 0.00 72 ALA A C 6
ATOM 6965 O O . ALA A 1 72 ? -7.235 3.034 5.275 1.00 0.00 72 ALA A O 6
ATOM 6972 N N . GLY A 1 73 ? -6.413 5.079 4.805 1.00 0.00 73 GLY A N 6
ATOM 6973 C CA . GLY A 1 73 ? -7.714 5.670 4.590 1.00 0.00 73 GLY A CA 6
ATOM 6974 C C . GLY A 1 73 ? -7.666 6.757 3.534 1.00 0.00 73 GLY A C 6
ATOM 6975 O O . GLY A 1 73 ? -6.668 7.474 3.431 1.00 0.00 73 GLY A O 6
ATOM 6979 N N . SER A 1 74 ? -8.747 6.863 2.756 1.00 0.00 74 SER A N 6
ATOM 6980 C CA . SER A 1 74 ? -8.909 7.888 1.711 1.00 0.00 74 SER A CA 6
ATOM 6981 C C . SER A 1 74 ? -7.725 7.932 0.731 1.00 0.00 74 SER A C 6
ATOM 6982 O O . SER A 1 74 ? -7.730 7.149 -0.246 1.00 0.00 74 SER A O 6
ATOM 6991 N N . MET A 1 1 ? -12.700 -16.862 -6.711 1.00 0.00 1 MET A N 7
ATOM 6992 C CA . MET A 1 1 ? -11.221 -16.823 -6.755 1.00 0.00 1 MET A CA 7
ATOM 6993 C C . MET A 1 1 ? -10.664 -16.374 -5.414 1.00 0.00 1 MET A C 7
ATOM 6994 O O . MET A 1 1 ? -10.609 -15.175 -5.124 1.00 0.00 1 MET A O 7
ATOM 7010 N N . SER A 1 2 ? -10.257 -17.331 -4.594 1.00 0.00 2 SER A N 7
ATOM 7011 C CA . SER A 1 2 ? -9.723 -17.022 -3.281 1.00 0.00 2 SER A CA 7
ATOM 7012 C C . SER A 1 2 ? -8.278 -16.551 -3.387 1.00 0.00 2 SER A C 7
ATOM 7013 O O . SER A 1 2 ? -7.344 -17.350 -3.331 1.00 0.00 2 SER A O 7
ATOM 7021 N N . ILE A 1 3 ? -8.115 -15.257 -3.607 1.00 0.00 3 ILE A N 7
ATOM 7022 C CA . ILE A 1 3 ? -6.805 -14.625 -3.600 1.00 0.00 3 ILE A CA 7
ATOM 7023 C C . ILE A 1 3 ? -6.848 -13.405 -2.698 1.00 0.00 3 ILE A C 7
ATOM 7024 O O . ILE A 1 3 ? -6.348 -12.338 -3.042 1.00 0.00 3 ILE A O 7
ATOM 7040 N N . GLU A 1 4 ? -7.459 -13.583 -1.535 1.00 0.00 4 GLU A N 7
ATOM 7041 C CA . GLU A 1 4 ? -7.673 -12.491 -0.602 1.00 0.00 4 GLU A CA 7
ATOM 7042 C C . GLU A 1 4 ? -6.360 -11.887 -0.145 1.00 0.00 4 GLU A C 7
ATOM 7043 O O . GLU A 1 4 ? -5.617 -12.483 0.634 1.00 0.00 4 GLU A O 7
ATOM 7055 N N . VAL A 1 5 ? -6.086 -10.706 -0.649 1.00 0.00 5 VAL A N 7
ATOM 7056 C CA . VAL A 1 5 ? -4.904 -9.966 -0.260 1.00 0.00 5 VAL A CA 7
ATOM 7057 C C . VAL A 1 5 ? -5.258 -9.033 0.886 1.00 0.00 5 VAL A C 7
ATOM 7058 O O . VAL A 1 5 ? -6.188 -8.233 0.776 1.00 0.00 5 VAL A O 7
ATOM 7071 N N . ARG A 1 6 ? -4.550 -9.156 1.992 1.00 0.00 6 ARG A N 7
ATOM 7072 C CA . ARG A 1 6 ? -4.790 -8.298 3.143 1.00 0.00 6 ARG A CA 7
ATOM 7073 C C . ARG A 1 6 ? -3.486 -7.636 3.568 1.00 0.00 6 ARG A C 7
ATOM 7074 O O . ARG A 1 6 ? -2.418 -7.994 3.078 1.00 0.00 6 ARG A O 7
ATOM 7095 N N . ASP A 1 7 ? -3.576 -6.676 4.473 1.00 0.00 7 ASP A N 7
ATOM 7096 C CA . ASP A 1 7 ? -2.398 -5.974 4.968 1.00 0.00 7 ASP A CA 7
ATOM 7097 C C . ASP A 1 7 ? -1.751 -6.769 6.098 1.00 0.00 7 ASP A C 7
ATOM 7098 O O . ASP A 1 7 ? -2.033 -7.957 6.274 1.00 0.00 7 ASP A O 7
ATOM 7107 N N . CYS A 1 8 ? -0.907 -6.114 6.880 1.00 0.00 8 CYS A N 7
ATOM 7108 C CA . CYS A 1 8 ? -0.231 -6.774 7.993 1.00 0.00 8 CYS A CA 7
ATOM 7109 C C . CYS A 1 8 ? -1.175 -6.912 9.191 1.00 0.00 8 CYS A C 7
ATOM 7110 O O . CYS A 1 8 ? -0.754 -7.239 10.303 1.00 0.00 8 CYS A O 7
ATOM 7118 N N . ASN A 1 9 ? -2.453 -6.664 8.950 1.00 0.00 9 ASN A N 7
ATOM 7119 C CA . ASN A 1 9 ? -3.465 -6.715 9.991 1.00 0.00 9 ASN A CA 7
ATOM 7120 C C . ASN A 1 9 ? -4.494 -7.782 9.671 1.00 0.00 9 ASN A C 7
ATOM 7121 O O . ASN A 1 9 ? -4.838 -8.614 10.508 1.00 0.00 9 ASN A O 7
ATOM 7132 N N . GLY A 1 10 ? -4.963 -7.752 8.440 1.00 0.00 10 GLY A N 7
ATOM 7133 C CA . GLY A 1 10 ? -6.034 -8.624 8.027 1.00 0.00 10 GLY A CA 7
ATOM 7134 C C . GLY A 1 10 ? -7.106 -7.857 7.288 1.00 0.00 10 GLY A C 7
ATOM 7135 O O . GLY A 1 10 ? -8.154 -8.404 6.949 1.00 0.00 10 GLY A O 7
ATOM 7139 N N . ALA A 1 11 ? -6.843 -6.577 7.045 1.00 0.00 11 ALA A N 7
ATOM 7140 C CA . ALA A 1 11 ? -7.751 -5.746 6.279 1.00 0.00 11 ALA A CA 7
ATOM 7141 C C . ALA A 1 11 ? -7.590 -6.042 4.797 1.00 0.00 11 ALA A C 7
ATOM 7142 O O . ALA A 1 11 ? -6.482 -5.996 4.263 1.00 0.00 11 ALA A O 7
ATOM 7149 N N . LEU A 1 12 ? -8.694 -6.365 4.147 1.00 0.00 12 LEU A N 7
ATOM 7150 C CA . LEU A 1 12 ? -8.674 -6.772 2.750 1.00 0.00 12 LEU A CA 7
ATOM 7151 C C . LEU A 1 12 ? -8.394 -5.597 1.826 1.00 0.00 12 LEU A C 7
ATOM 7152 O O . LEU A 1 12 ? -8.963 -4.516 1.982 1.00 0.00 12 LEU A O 7
ATOM 7168 N N . LEU A 1 13 ? -7.512 -5.824 0.869 1.00 0.00 13 LEU A N 7
ATOM 7169 C CA . LEU A 1 13 ? -7.150 -4.812 -0.104 1.00 0.00 13 LEU A CA 7
ATOM 7170 C C . LEU A 1 13 ? -7.794 -5.114 -1.445 1.00 0.00 13 LEU A C 7
ATOM 7171 O O . LEU A 1 13 ? -8.226 -6.240 -1.699 1.00 0.00 13 LEU A O 7
ATOM 7187 N N . ALA A 1 14 ? -7.845 -4.108 -2.298 1.00 0.00 14 ALA A N 7
ATOM 7188 C CA . ALA A 1 14 ? -8.409 -4.254 -3.629 1.00 0.00 14 ALA A CA 7
ATOM 7189 C C . ALA A 1 14 ? -7.898 -3.145 -4.534 1.00 0.00 14 ALA A C 7
ATOM 7190 O O . ALA A 1 14 ? -7.119 -2.299 -4.100 1.00 0.00 14 ALA A O 7
ATOM 7197 N N . ASP A 1 15 ? -8.323 -3.158 -5.787 1.00 0.00 15 ASP A N 7
ATOM 7198 C CA . ASP A 1 15 ? -7.956 -2.100 -6.723 1.00 0.00 15 ASP A CA 7
ATOM 7199 C C . ASP A 1 15 ? -8.550 -0.771 -6.267 1.00 0.00 15 ASP A C 7
ATOM 7200 O O . ASP A 1 15 ? -9.755 -0.670 -6.018 1.00 0.00 15 ASP A O 7
ATOM 7209 N N . GLY A 1 16 ? -7.697 0.231 -6.127 1.00 0.00 16 GLY A N 7
ATOM 7210 C CA . GLY A 1 16 ? -8.147 1.542 -5.713 1.00 0.00 16 GLY A CA 7
ATOM 7211 C C . GLY A 1 16 ? -8.109 1.713 -4.210 1.00 0.00 16 GLY A C 7
ATOM 7212 O O . GLY A 1 16 ? -8.742 2.618 -3.665 1.00 0.00 16 GLY A O 7
ATOM 7216 N N . ASP A 1 17 ? -7.372 0.836 -3.541 1.00 0.00 17 ASP A N 7
ATOM 7217 C CA . ASP A 1 17 ? -7.247 0.885 -2.089 1.00 0.00 17 ASP A CA 7
ATOM 7218 C C . ASP A 1 17 ? -5.981 1.637 -1.698 1.00 0.00 17 ASP A C 7
ATOM 7219 O O . ASP A 1 17 ? -5.196 2.035 -2.561 1.00 0.00 17 ASP A O 7
ATOM 7228 N N . ASN A 1 18 ? -5.783 1.841 -0.407 1.00 0.00 18 ASN A N 7
ATOM 7229 C CA . ASN A 1 18 ? -4.626 2.577 0.071 1.00 0.00 18 ASN A CA 7
ATOM 7230 C C . ASN A 1 18 ? -3.906 1.845 1.187 1.00 0.00 18 ASN A C 7
ATOM 7231 O O . ASN A 1 18 ? -4.520 1.273 2.086 1.00 0.00 18 ASN A O 7
ATOM 7242 N N . VAL A 1 19 ? -2.588 1.883 1.121 1.00 0.00 19 VAL A N 7
ATOM 7243 C CA . VAL A 1 19 ? -1.746 1.252 2.123 1.00 0.00 19 VAL A CA 7
ATOM 7244 C C . VAL A 1 19 ? -0.675 2.229 2.586 1.00 0.00 19 VAL A C 7
ATOM 7245 O O . VAL A 1 19 ? -0.557 3.331 2.049 1.00 0.00 19 VAL A O 7
ATOM 7258 N N . SER A 1 20 ? 0.083 1.842 3.594 1.00 0.00 20 SER A N 7
ATOM 7259 C CA . SER A 1 20 ? 1.176 2.660 4.086 1.00 0.00 20 SER A CA 7
ATOM 7260 C C . SER A 1 20 ? 2.254 1.788 4.728 1.00 0.00 20 SER A C 7
ATOM 7261 O O . SER A 1 20 ? 1.972 0.692 5.211 1.00 0.00 20 SER A O 7
ATOM 7269 N N . LEU A 1 21 ? 3.486 2.275 4.695 1.00 0.00 21 LEU A N 7
ATOM 7270 C CA . LEU A 1 21 ? 4.640 1.560 5.238 1.00 0.00 21 LEU A CA 7
ATOM 7271 C C . LEU A 1 21 ? 4.532 1.383 6.750 1.00 0.00 21 LEU A C 7
ATOM 7272 O O . LEU A 1 21 ? 4.316 2.354 7.475 1.00 0.00 21 LEU A O 7
ATOM 7288 N N . ILE A 1 22 ? 4.698 0.150 7.227 1.00 0.00 22 ILE A N 7
ATOM 7289 C CA . ILE A 1 22 ? 4.666 -0.112 8.667 1.00 0.00 22 ILE A CA 7
ATOM 7290 C C . ILE A 1 22 ? 6.072 -0.055 9.247 1.00 0.00 22 ILE A C 7
ATOM 7291 O O . ILE A 1 22 ? 6.261 -0.081 10.462 1.00 0.00 22 ILE A O 7
ATOM 7307 N N . LYS A 1 23 ? 7.048 0.011 8.355 1.00 0.00 23 LYS A N 7
ATOM 7308 C CA . LYS A 1 23 ? 8.453 0.060 8.728 1.00 0.00 23 LYS A CA 7
ATOM 7309 C C . LYS A 1 23 ? 9.185 0.932 7.733 1.00 0.00 23 LYS A C 7
ATOM 7310 O O . LYS A 1 23 ? 8.572 1.503 6.832 1.00 0.00 23 LYS A O 7
ATOM 7329 N N . ASP A 1 24 ? 10.491 1.014 7.882 1.00 0.00 24 ASP A N 7
ATOM 7330 C CA . ASP A 1 24 ? 11.321 1.669 6.887 1.00 0.00 24 ASP A CA 7
ATOM 7331 C C . ASP A 1 24 ? 11.939 0.608 5.987 1.00 0.00 24 ASP A C 7
ATOM 7332 O O . ASP A 1 24 ? 12.797 -0.168 6.420 1.00 0.00 24 ASP A O 7
ATOM 7341 N N . LEU A 1 25 ? 11.476 0.552 4.750 1.00 0.00 25 LEU A N 7
ATOM 7342 C CA . LEU A 1 25 ? 11.946 -0.447 3.799 1.00 0.00 25 LEU A CA 7
ATOM 7343 C C . LEU A 1 25 ? 12.787 0.219 2.719 1.00 0.00 25 LEU A C 7
ATOM 7344 O O . LEU A 1 25 ? 12.280 0.993 1.910 1.00 0.00 25 LEU A O 7
ATOM 7360 N N . LYS A 1 26 ? 14.074 -0.071 2.721 1.00 0.00 26 LYS A N 7
ATOM 7361 C CA . LYS A 1 26 ? 14.990 0.519 1.760 1.00 0.00 26 LYS A CA 7
ATOM 7362 C C . LYS A 1 26 ? 15.167 -0.407 0.558 1.00 0.00 26 LYS A C 7
ATOM 7363 O O . LYS A 1 26 ? 15.193 -1.628 0.699 1.00 0.00 26 LYS A O 7
ATOM 7382 N N . LEU A 1 27 ? 15.287 0.188 -0.618 1.00 0.00 27 LEU A N 7
ATOM 7383 C CA . LEU A 1 27 ? 15.370 -0.566 -1.859 1.00 0.00 27 LEU A CA 7
ATOM 7384 C C . LEU A 1 27 ? 16.814 -0.913 -2.177 1.00 0.00 27 LEU A C 7
ATOM 7385 O O . LEU A 1 27 ? 17.720 -0.091 -2.027 1.00 0.00 27 LEU A O 7
ATOM 7401 N N . LYS A 1 28 ? 17.012 -2.129 -2.631 1.00 0.00 28 LYS A N 7
ATOM 7402 C CA . LYS A 1 28 ? 18.340 -2.614 -2.971 1.00 0.00 28 LYS A CA 7
ATOM 7403 C C . LYS A 1 28 ? 18.680 -2.255 -4.412 1.00 0.00 28 LYS A C 7
ATOM 7404 O O . LYS A 1 28 ? 17.905 -2.530 -5.330 1.00 0.00 28 LYS A O 7
ATOM 7423 N N . GLY A 1 29 ? 19.838 -1.644 -4.605 1.00 0.00 29 GLY A N 7
ATOM 7424 C CA . GLY A 1 29 ? 20.253 -1.246 -5.935 1.00 0.00 29 GLY A CA 7
ATOM 7425 C C . GLY A 1 29 ? 19.923 0.201 -6.220 1.00 0.00 29 GLY A C 7
ATOM 7426 O O . GLY A 1 29 ? 19.965 0.643 -7.369 1.00 0.00 29 GLY A O 7
ATOM 7430 N N . SER A 1 30 ? 19.588 0.934 -5.171 1.00 0.00 30 SER A N 7
ATOM 7431 C CA . SER A 1 30 ? 19.274 2.346 -5.282 1.00 0.00 30 SER A CA 7
ATOM 7432 C C . SER A 1 30 ? 19.321 2.984 -3.895 1.00 0.00 30 SER A C 7
ATOM 7433 O O . SER A 1 30 ? 19.473 2.287 -2.891 1.00 0.00 30 SER A O 7
ATOM 7441 N N . SER A 1 31 ? 19.192 4.301 -3.843 1.00 0.00 31 SER A N 7
ATOM 7442 C CA . SER A 1 31 ? 19.246 5.030 -2.588 1.00 0.00 31 SER A CA 7
ATOM 7443 C C . SER A 1 31 ? 17.844 5.246 -2.025 1.00 0.00 31 SER A C 7
ATOM 7444 O O . SER A 1 31 ? 17.665 5.978 -1.046 1.00 0.00 31 SER A O 7
ATOM 7452 N N . THR A 1 32 ? 16.856 4.610 -2.647 1.00 0.00 32 THR A N 7
ATOM 7453 C CA . THR A 1 32 ? 15.469 4.763 -2.242 1.00 0.00 32 THR A CA 7
ATOM 7454 C C . THR A 1 32 ? 15.228 4.115 -0.882 1.00 0.00 32 THR A C 7
ATOM 7455 O O . THR A 1 32 ? 15.176 2.892 -0.768 1.00 0.00 32 THR A O 7
ATOM 7466 N N . VAL A 1 33 ? 15.108 4.937 0.147 1.00 0.00 33 VAL A N 7
ATOM 7467 C CA . VAL A 1 33 ? 14.834 4.443 1.487 1.00 0.00 33 VAL A CA 7
ATOM 7468 C C . VAL A 1 33 ? 13.433 4.859 1.900 1.00 0.00 33 VAL A C 7
ATOM 7469 O O . VAL A 1 33 ? 13.208 6.012 2.273 1.00 0.00 33 VAL A O 7
ATOM 7482 N N . LEU A 1 34 ? 12.486 3.943 1.799 1.00 0.00 34 LEU A N 7
ATOM 7483 C CA . LEU A 1 34 ? 11.125 4.237 2.205 1.00 0.00 34 LEU A CA 7
ATOM 7484 C C . LEU A 1 34 ? 11.027 4.214 3.715 1.00 0.00 34 LEU A C 7
ATOM 7485 O O . LEU A 1 34 ? 11.635 3.375 4.372 1.00 0.00 34 LEU A O 7
ATOM 7501 N N . LYS A 1 35 ? 10.270 5.142 4.258 1.00 0.00 35 LYS A N 7
ATOM 7502 C CA . LYS A 1 35 ? 10.179 5.294 5.698 1.00 0.00 35 LYS A CA 7
ATOM 7503 C C . LYS A 1 35 ? 8.814 4.881 6.209 1.00 0.00 35 LYS A C 7
ATOM 7504 O O . LYS A 1 35 ? 7.842 4.820 5.456 1.00 0.00 35 LYS A O 7
ATOM 7523 N N . ARG A 1 36 ? 8.757 4.594 7.491 1.00 0.00 36 ARG A N 7
ATOM 7524 C CA . ARG A 1 36 ? 7.520 4.229 8.146 1.00 0.00 36 ARG A CA 7
ATOM 7525 C C . ARG A 1 36 ? 6.501 5.355 8.025 1.00 0.00 36 ARG A C 7
ATOM 7526 O O . ARG A 1 36 ? 6.814 6.518 8.286 1.00 0.00 36 ARG A O 7
ATOM 7547 N N . GLY A 1 37 ? 5.290 5.008 7.627 1.00 0.00 37 GLY A N 7
ATOM 7548 C CA . GLY A 1 37 ? 4.256 6.009 7.453 1.00 0.00 37 GLY A CA 7
ATOM 7549 C C . GLY A 1 37 ? 4.105 6.466 6.012 1.00 0.00 37 GLY A C 7
ATOM 7550 O O . GLY A 1 37 ? 3.227 7.272 5.708 1.00 0.00 37 GLY A O 7
ATOM 7554 N N . THR A 1 38 ? 4.959 5.965 5.122 1.00 0.00 38 THR A N 7
ATOM 7555 C CA . THR A 1 38 ? 4.857 6.302 3.706 1.00 0.00 38 THR A CA 7
ATOM 7556 C C . THR A 1 38 ? 3.557 5.760 3.124 1.00 0.00 38 THR A C 7
ATOM 7557 O O . THR A 1 38 ? 3.364 4.546 3.044 1.00 0.00 38 THR A O 7
ATOM 7568 N N . MET A 1 39 ? 2.667 6.658 2.736 1.00 0.00 39 MET A N 7
ATOM 7569 C CA . MET A 1 39 ? 1.381 6.261 2.200 1.00 0.00 39 MET A CA 7
ATOM 7570 C C . MET A 1 39 ? 1.474 5.924 0.725 1.00 0.00 39 MET A C 7
ATOM 7571 O O . MET A 1 39 ? 1.890 6.742 -0.099 1.00 0.00 39 MET A O 7
ATOM 7585 N N . ILE A 1 40 ? 1.081 4.709 0.412 1.00 0.00 40 ILE A N 7
ATOM 7586 C CA . ILE A 1 40 ? 0.961 4.265 -0.963 1.00 0.00 40 ILE A CA 7
ATOM 7587 C C . ILE A 1 40 ? -0.511 4.033 -1.281 1.00 0.00 40 ILE A C 7
ATOM 7588 O O . ILE A 1 40 ? -1.064 2.972 -0.997 1.00 0.00 40 ILE A O 7
ATOM 7604 N N . ARG A 1 41 ? -1.160 5.048 -1.825 1.00 0.00 41 ARG A N 7
ATOM 7605 C CA . ARG A 1 41 ? -2.574 4.947 -2.149 1.00 0.00 41 ARG A CA 7
ATOM 7606 C C . ARG A 1 41 ? -2.770 4.724 -3.641 1.00 0.00 41 ARG A C 7
ATOM 7607 O O . ARG A 1 41 ? -1.958 5.165 -4.453 1.00 0.00 41 ARG A O 7
ATOM 7628 N N . GLY A 1 42 ? -3.836 4.027 -3.990 1.00 0.00 42 GLY A N 7
ATOM 7629 C CA . GLY A 1 42 ? -4.073 3.684 -5.373 1.00 0.00 42 GLY A CA 7
ATOM 7630 C C . GLY A 1 42 ? -3.415 2.373 -5.727 1.00 0.00 42 GLY A C 7
ATOM 7631 O O . GLY A 1 42 ? -2.787 2.245 -6.778 1.00 0.00 42 GLY A O 7
ATOM 7635 N N . ILE A 1 43 ? -3.539 1.401 -4.832 1.00 0.00 43 ILE A N 7
ATOM 7636 C CA . ILE A 1 43 ? -2.943 0.094 -5.050 1.00 0.00 43 ILE A CA 7
ATOM 7637 C C . ILE A 1 43 ? -3.933 -0.828 -5.742 1.00 0.00 43 ILE A C 7
ATOM 7638 O O . ILE A 1 43 ? -5.123 -0.526 -5.830 1.00 0.00 43 ILE A O 7
ATOM 7654 N N . ARG A 1 44 ? -3.435 -1.943 -6.232 1.00 0.00 44 ARG A N 7
ATOM 7655 C CA . ARG A 1 44 ? -4.254 -2.922 -6.916 1.00 0.00 44 ARG A CA 7
ATOM 7656 C C . ARG A 1 44 ? -3.708 -4.318 -6.653 1.00 0.00 44 ARG A C 7
ATOM 7657 O O . ARG A 1 44 ? -2.530 -4.477 -6.323 1.00 0.00 44 ARG A O 7
ATOM 7678 N N . LEU A 1 45 ? -4.560 -5.319 -6.789 1.00 0.00 45 LEU A N 7
ATOM 7679 C CA . LEU A 1 45 ? -4.177 -6.689 -6.484 1.00 0.00 45 LEU A CA 7
ATOM 7680 C C . LEU A 1 45 ? -3.491 -7.330 -7.679 1.00 0.00 45 LEU A C 7
ATOM 7681 O O . LEU A 1 45 ? -3.657 -6.885 -8.815 1.00 0.00 45 LEU A O 7
ATOM 7697 N N . THR A 1 46 ? -2.720 -8.370 -7.420 1.00 0.00 46 THR A N 7
ATOM 7698 C CA . THR A 1 46 ? -2.056 -9.104 -8.480 1.00 0.00 46 THR A CA 7
ATOM 7699 C C . THR A 1 46 ? -2.556 -10.545 -8.482 1.00 0.00 46 THR A C 7
ATOM 7700 O O . THR A 1 46 ? -3.605 -10.837 -7.906 1.00 0.00 46 THR A O 7
ATOM 7711 N N . ASP A 1 47 ? -1.825 -11.439 -9.132 1.00 0.00 47 ASP A N 7
ATOM 7712 C CA . ASP A 1 47 ? -2.152 -12.860 -9.078 1.00 0.00 47 ASP A CA 7
ATOM 7713 C C . ASP A 1 47 ? -1.746 -13.417 -7.720 1.00 0.00 47 ASP A C 7
ATOM 7714 O O . ASP A 1 47 ? -2.190 -14.485 -7.299 1.00 0.00 47 ASP A O 7
ATOM 7723 N N . SER A 1 48 ? -0.908 -12.659 -7.037 1.00 0.00 48 SER A N 7
ATOM 7724 C CA . SER A 1 48 ? -0.387 -13.036 -5.744 1.00 0.00 48 SER A CA 7
ATOM 7725 C C . SER A 1 48 ? -1.327 -12.590 -4.628 1.00 0.00 48 SER A C 7
ATOM 7726 O O . SER A 1 48 ? -1.950 -11.532 -4.717 1.00 0.00 48 SER A O 7
ATOM 7734 N N . GLU A 1 49 ? -1.419 -13.394 -3.576 1.00 0.00 49 GLU A N 7
ATOM 7735 C CA . GLU A 1 49 ? -2.244 -13.050 -2.423 1.00 0.00 49 GLU A CA 7
ATOM 7736 C C . GLU A 1 49 ? -1.407 -12.303 -1.397 1.00 0.00 49 GLU A C 7
ATOM 7737 O O . GLU A 1 49 ? -1.925 -11.717 -0.447 1.00 0.00 49 GLU A O 7
ATOM 7749 N N . ASP A 1 50 ? -0.101 -12.355 -1.589 1.00 0.00 50 ASP A N 7
ATOM 7750 C CA . ASP A 1 50 ? 0.836 -11.762 -0.651 1.00 0.00 50 ASP A CA 7
ATOM 7751 C C . ASP A 1 50 ? 1.510 -10.542 -1.261 1.00 0.00 50 ASP A C 7
ATOM 7752 O O . ASP A 1 50 ? 2.250 -9.823 -0.589 1.00 0.00 50 ASP A O 7
ATOM 7761 N N . GLU A 1 51 ? 1.238 -10.304 -2.534 1.00 0.00 51 GLU A N 7
ATOM 7762 C CA . GLU A 1 51 ? 1.831 -9.181 -3.243 1.00 0.00 51 GLU A CA 7
ATOM 7763 C C . GLU A 1 51 ? 0.758 -8.288 -3.839 1.00 0.00 51 GLU A C 7
ATOM 7764 O O . GLU A 1 51 ? -0.289 -8.756 -4.286 1.00 0.00 51 GLU A O 7
ATOM 7776 N N . ILE A 1 52 ? 1.044 -7.004 -3.855 1.00 0.00 52 ILE A N 7
ATOM 7777 C CA . ILE A 1 52 ? 0.187 -6.025 -4.502 1.00 0.00 52 ILE A CA 7
ATOM 7778 C C . ILE A 1 52 ? 1.038 -5.063 -5.306 1.00 0.00 52 ILE A C 7
ATOM 7779 O O . ILE A 1 52 ? 2.260 -5.127 -5.267 1.00 0.00 52 ILE A O 7
ATOM 7795 N N . GLU A 1 53 ? 0.392 -4.177 -6.026 1.00 0.00 53 GLU A N 7
ATOM 7796 C CA . GLU A 1 53 ? 1.084 -3.145 -6.760 1.00 0.00 53 GLU A CA 7
ATOM 7797 C C . GLU A 1 53 ? 0.439 -1.803 -6.457 1.00 0.00 53 GLU A C 7
ATOM 7798 O O . GLU A 1 53 ? -0.779 -1.709 -6.400 1.00 0.00 53 GLU A O 7
ATOM 7810 N N . GLY A 1 54 ? 1.239 -0.774 -6.250 1.00 0.00 54 GLY A N 7
ATOM 7811 C CA . GLY A 1 54 ? 0.677 0.518 -5.918 1.00 0.00 54 GLY A CA 7
ATOM 7812 C C . GLY A 1 54 ? 1.404 1.658 -6.588 1.00 0.00 54 GLY A C 7
ATOM 7813 O O . GLY A 1 54 ? 2.213 1.440 -7.491 1.00 0.00 54 GLY A O 7
ATOM 7817 N N . ARG A 1 55 ? 1.120 2.874 -6.151 1.00 0.00 55 ARG A N 7
ATOM 7818 C CA . ARG A 1 55 ? 1.737 4.060 -6.722 1.00 0.00 55 ARG A CA 7
ATOM 7819 C C . ARG A 1 55 ? 1.971 5.108 -5.639 1.00 0.00 55 ARG A C 7
ATOM 7820 O O . ARG A 1 55 ? 1.155 5.281 -4.730 1.00 0.00 55 ARG A O 7
ATOM 7841 N N . THR A 1 56 ? 3.091 5.788 -5.740 1.00 0.00 56 THR A N 7
ATOM 7842 C CA . THR A 1 56 ? 3.473 6.800 -4.771 1.00 0.00 56 THR A CA 7
ATOM 7843 C C . THR A 1 56 ? 3.501 8.167 -5.440 1.00 0.00 56 THR A C 7
ATOM 7844 O O . THR A 1 56 ? 3.034 8.321 -6.570 1.00 0.00 56 THR A O 7
ATOM 7855 N N . ASP A 1 57 ? 4.023 9.155 -4.727 1.00 0.00 57 ASP A N 7
ATOM 7856 C CA . ASP A 1 57 ? 4.271 10.482 -5.292 1.00 0.00 57 ASP A CA 7
ATOM 7857 C C . ASP A 1 57 ? 5.178 10.395 -6.522 1.00 0.00 57 ASP A C 7
ATOM 7858 O O . ASP A 1 57 ? 5.039 11.170 -7.472 1.00 0.00 57 ASP A O 7
ATOM 7867 N N . LYS A 1 58 ? 6.090 9.429 -6.504 1.00 0.00 58 LYS A N 7
ATOM 7868 C CA . LYS A 1 58 ? 7.086 9.293 -7.558 1.00 0.00 58 LYS A CA 7
ATOM 7869 C C . LYS A 1 58 ? 7.029 7.915 -8.205 1.00 0.00 58 LYS A C 7
ATOM 7870 O O . LYS A 1 58 ? 6.697 7.788 -9.384 1.00 0.00 58 LYS A O 7
ATOM 7889 N N . ILE A 1 59 ? 7.355 6.892 -7.429 1.00 0.00 59 ILE A N 7
ATOM 7890 C CA . ILE A 1 59 ? 7.326 5.517 -7.913 1.00 0.00 59 ILE A CA 7
ATOM 7891 C C . ILE A 1 59 ? 5.892 5.074 -8.159 1.00 0.00 59 ILE A C 7
ATOM 7892 O O . ILE A 1 59 ? 5.138 4.856 -7.212 1.00 0.00 59 ILE A O 7
ATOM 7908 N N . LYS A 1 60 ? 5.513 4.955 -9.416 1.00 0.00 60 LYS A N 7
ATOM 7909 C CA . LYS A 1 60 ? 4.187 4.472 -9.760 1.00 0.00 60 LYS A CA 7
ATOM 7910 C C . LYS A 1 60 ? 4.269 3.061 -10.314 1.00 0.00 60 LYS A C 7
ATOM 7911 O O . LYS A 1 60 ? 5.232 2.704 -10.994 1.00 0.00 60 LYS A O 7
ATOM 7930 N N . GLY A 1 61 ? 3.268 2.264 -9.998 1.00 0.00 61 GLY A N 7
ATOM 7931 C CA . GLY A 1 61 ? 3.216 0.901 -10.482 1.00 0.00 61 GLY A CA 7
ATOM 7932 C C . GLY A 1 61 ? 4.351 0.044 -9.957 1.00 0.00 61 GLY A C 7
ATOM 7933 O O . GLY A 1 61 ? 5.024 -0.642 -10.728 1.00 0.00 61 GLY A O 7
ATOM 7937 N N . LEU A 1 62 ? 4.578 0.082 -8.650 1.00 0.00 62 LEU A N 7
ATOM 7938 C CA . LEU A 1 62 ? 5.596 -0.759 -8.049 1.00 0.00 62 LEU A CA 7
ATOM 7939 C C . LEU A 1 62 ? 4.931 -1.911 -7.304 1.00 0.00 62 LEU A C 7
ATOM 7940 O O . LEU A 1 62 ? 3.953 -1.715 -6.576 1.00 0.00 62 LEU A O 7
ATOM 7956 N N . VAL A 1 63 ? 5.450 -3.109 -7.508 1.00 0.00 63 VAL A N 7
ATOM 7957 C CA . VAL A 1 63 ? 4.869 -4.305 -6.918 1.00 0.00 63 VAL A CA 7
ATOM 7958 C C . VAL A 1 63 ? 5.572 -4.638 -5.613 1.00 0.00 63 VAL A C 7
ATOM 7959 O O . VAL A 1 63 ? 6.783 -4.861 -5.584 1.00 0.00 63 VAL A O 7
ATOM 7972 N N . LEU A 1 64 ? 4.807 -4.671 -4.540 1.00 0.00 64 LEU A N 7
ATOM 7973 C CA . LEU A 1 64 ? 5.359 -4.903 -3.218 1.00 0.00 64 LEU A CA 7
ATOM 7974 C C . LEU A 1 64 ? 4.570 -5.947 -2.456 1.00 0.00 64 LEU A C 7
ATOM 7975 O O . LEU A 1 64 ? 3.349 -6.044 -2.586 1.00 0.00 64 LEU A O 7
ATOM 7991 N N . ARG A 1 65 ? 5.284 -6.739 -1.674 1.00 0.00 65 ARG A N 7
ATOM 7992 C CA . ARG A 1 65 ? 4.653 -7.664 -0.751 1.00 0.00 65 ARG A CA 7
ATOM 7993 C C . ARG A 1 65 ? 3.886 -6.890 0.310 1.00 0.00 65 ARG A C 7
ATOM 7994 O O . ARG A 1 65 ? 4.402 -5.943 0.903 1.00 0.00 65 ARG A O 7
ATOM 8015 N N . THR A 1 66 ? 2.666 -7.313 0.562 1.00 0.00 66 THR A N 7
ATOM 8016 C CA . THR A 1 66 ? 1.785 -6.613 1.483 1.00 0.00 66 THR A CA 7
ATOM 8017 C C . THR A 1 66 ? 2.037 -7.066 2.928 1.00 0.00 66 THR A C 7
ATOM 8018 O O . THR A 1 66 ? 1.175 -6.949 3.798 1.00 0.00 66 THR A O 7
ATOM 8029 N N . GLU A 1 67 ? 3.253 -7.531 3.194 1.00 0.00 67 GLU A N 7
ATOM 8030 C CA . GLU A 1 67 ? 3.587 -8.076 4.503 1.00 0.00 67 GLU A CA 7
ATOM 8031 C C . GLU A 1 67 ? 4.054 -6.970 5.425 1.00 0.00 67 GLU A C 7
ATOM 8032 O O . GLU A 1 67 ? 4.041 -7.101 6.648 1.00 0.00 67 GLU A O 7
ATOM 8044 N N . PHE A 1 68 ? 4.480 -5.884 4.819 1.00 0.00 68 PHE A N 7
ATOM 8045 C CA . PHE A 1 68 ? 4.985 -4.746 5.565 1.00 0.00 68 PHE A CA 7
ATOM 8046 C C . PHE A 1 68 ? 4.162 -3.501 5.262 1.00 0.00 68 PHE A C 7
ATOM 8047 O O . PHE A 1 68 ? 4.604 -2.371 5.487 1.00 0.00 68 PHE A O 7
ATOM 8064 N N . LEU A 1 69 ? 2.948 -3.710 4.780 1.00 0.00 69 LEU A N 7
ATOM 8065 C CA . LEU A 1 69 ? 2.082 -2.603 4.436 1.00 0.00 69 LEU A CA 7
ATOM 8066 C C . LEU A 1 69 ? 0.843 -2.623 5.308 1.00 0.00 69 LEU A C 7
ATOM 8067 O O . LEU A 1 69 ? 0.392 -3.679 5.754 1.00 0.00 69 LEU A O 7
ATOM 8083 N N . LYS A 1 70 ? 0.324 -1.447 5.574 1.00 0.00 70 LYS A N 7
ATOM 8084 C CA . LYS A 1 70 ? -0.848 -1.296 6.410 1.00 0.00 70 LYS A CA 7
ATOM 8085 C C . LYS A 1 70 ? -1.957 -0.619 5.623 1.00 0.00 70 LYS A C 7
ATOM 8086 O O . LYS A 1 70 ? -1.718 0.395 4.977 1.00 0.00 70 LYS A O 7
ATOM 8105 N N . LYS A 1 71 ? -3.159 -1.174 5.670 1.00 0.00 71 LYS A N 7
ATOM 8106 C CA . LYS A 1 71 ? -4.298 -0.551 5.017 1.00 0.00 71 LYS A CA 7
ATOM 8107 C C . LYS A 1 71 ? -4.581 0.784 5.695 1.00 0.00 71 LYS A C 7
ATOM 8108 O O . LYS A 1 71 ? -4.800 0.842 6.906 1.00 0.00 71 LYS A O 7
ATOM 8127 N N . ALA A 1 72 ? -4.556 1.850 4.911 1.00 0.00 72 ALA A N 7
ATOM 8128 C CA . ALA A 1 72 ? -4.645 3.201 5.453 1.00 0.00 72 ALA A CA 7
ATOM 8129 C C . ALA A 1 72 ? -6.064 3.525 5.898 1.00 0.00 72 ALA A C 7
ATOM 8130 O O . ALA A 1 72 ? -6.306 3.823 7.068 1.00 0.00 72 ALA A O 7
ATOM 8137 N N . GLY A 1 73 ? -6.995 3.470 4.961 1.00 0.00 73 GLY A N 7
ATOM 8138 C CA . GLY A 1 73 ? -8.381 3.727 5.280 1.00 0.00 73 GLY A CA 7
ATOM 8139 C C . GLY A 1 73 ? -9.107 4.395 4.139 1.00 0.00 73 GLY A C 7
ATOM 8140 O O . GLY A 1 73 ? -8.597 5.342 3.541 1.00 0.00 73 GLY A O 7
ATOM 8144 N N . SER A 1 74 ? -10.283 3.891 3.819 1.00 0.00 74 SER A N 7
ATOM 8145 C CA . SER A 1 74 ? -11.091 4.459 2.758 1.00 0.00 74 SER A CA 7
ATOM 8146 C C . SER A 1 74 ? -12.538 4.604 3.221 1.00 0.00 74 SER A C 7
ATOM 8147 O O . SER A 1 74 ? -13.394 3.802 2.797 1.00 0.00 74 SER A O 7
ATOM 8156 N N . MET A 1 1 ? -9.630 -17.861 -8.682 1.00 0.00 1 MET A N 8
ATOM 8157 C CA . MET A 1 1 ? -8.814 -16.754 -8.137 1.00 0.00 1 MET A CA 8
ATOM 8158 C C . MET A 1 1 ? -8.753 -16.817 -6.615 1.00 0.00 1 MET A C 8
ATOM 8159 O O . MET A 1 1 ? -7.866 -17.466 -6.059 1.00 0.00 1 MET A O 8
ATOM 8175 N N . SER A 1 2 ? -9.711 -16.163 -5.951 1.00 0.00 2 SER A N 8
ATOM 8176 C CA . SER A 1 2 ? -9.740 -16.094 -4.491 1.00 0.00 2 SER A CA 8
ATOM 8177 C C . SER A 1 2 ? -8.437 -15.498 -3.962 1.00 0.00 2 SER A C 8
ATOM 8178 O O . SER A 1 2 ? -7.883 -15.961 -2.963 1.00 0.00 2 SER A O 8
ATOM 8186 N N . ILE A 1 3 ? -7.975 -14.444 -4.618 1.00 0.00 3 ILE A N 8
ATOM 8187 C CA . ILE A 1 3 ? -6.707 -13.825 -4.276 1.00 0.00 3 ILE A CA 8
ATOM 8188 C C . ILE A 1 3 ? -6.928 -12.716 -3.264 1.00 0.00 3 ILE A C 8
ATOM 8189 O O . ILE A 1 3 ? -6.566 -11.561 -3.482 1.00 0.00 3 ILE A O 8
ATOM 8205 N N . GLU A 1 4 ? -7.574 -13.083 -2.173 1.00 0.00 4 GLU A N 8
ATOM 8206 C CA . GLU A 1 4 ? -7.815 -12.167 -1.069 1.00 0.00 4 GLU A CA 8
ATOM 8207 C C . GLU A 1 4 ? -6.514 -11.738 -0.414 1.00 0.00 4 GLU A C 8
ATOM 8208 O O . GLU A 1 4 ? -5.965 -12.435 0.440 1.00 0.00 4 GLU A O 8
ATOM 8220 N N . VAL A 1 5 ? -6.030 -10.594 -0.844 1.00 0.00 5 VAL A N 8
ATOM 8221 C CA . VAL A 1 5 ? -4.808 -10.022 -0.306 1.00 0.00 5 VAL A CA 8
ATOM 8222 C C . VAL A 1 5 ? -5.136 -9.160 0.909 1.00 0.00 5 VAL A C 8
ATOM 8223 O O . VAL A 1 5 ? -6.052 -8.339 0.861 1.00 0.00 5 VAL A O 8
ATOM 8236 N N . ARG A 1 6 ? -4.407 -9.359 1.997 1.00 0.00 6 ARG A N 8
ATOM 8237 C CA . ARG A 1 6 ? -4.642 -8.603 3.220 1.00 0.00 6 ARG A CA 8
ATOM 8238 C C . ARG A 1 6 ? -3.372 -7.864 3.631 1.00 0.00 6 ARG A C 8
ATOM 8239 O O . ARG A 1 6 ? -2.297 -8.133 3.102 1.00 0.00 6 ARG A O 8
ATOM 8260 N N . ASP A 1 7 ? -3.499 -6.933 4.564 1.00 0.00 7 ASP A N 8
ATOM 8261 C CA . ASP A 1 7 ? -2.362 -6.139 5.019 1.00 0.00 7 ASP A CA 8
ATOM 8262 C C . ASP A 1 7 ? -1.671 -6.823 6.197 1.00 0.00 7 ASP A C 8
ATOM 8263 O O . ASP A 1 7 ? -1.873 -8.016 6.440 1.00 0.00 7 ASP A O 8
ATOM 8272 N N . CYS A 1 8 ? -0.872 -6.066 6.940 1.00 0.00 8 CYS A N 8
ATOM 8273 C CA . CYS A 1 8 ? -0.160 -6.610 8.095 1.00 0.00 8 CYS A CA 8
ATOM 8274 C C . CYS A 1 8 ? -1.106 -6.784 9.281 1.00 0.00 8 CYS A C 8
ATOM 8275 O O . CYS A 1 8 ? -0.692 -7.157 10.381 1.00 0.00 8 CYS A O 8
ATOM 8283 N N . ASN A 1 9 ? -2.376 -6.496 9.044 1.00 0.00 9 ASN A N 8
ATOM 8284 C CA . ASN A 1 9 ? -3.407 -6.631 10.054 1.00 0.00 9 ASN A CA 8
ATOM 8285 C C . ASN A 1 9 ? -4.267 -7.838 9.748 1.00 0.00 9 ASN A C 8
ATOM 8286 O O . ASN A 1 9 ? -4.527 -8.679 10.606 1.00 0.00 9 ASN A O 8
ATOM 8297 N N . GLY A 1 10 ? -4.684 -7.909 8.497 1.00 0.00 10 GLY A N 8
ATOM 8298 C CA . GLY A 1 10 ? -5.614 -8.923 8.069 1.00 0.00 10 GLY A CA 8
ATOM 8299 C C . GLY A 1 10 ? -6.802 -8.305 7.365 1.00 0.00 10 GLY A C 8
ATOM 8300 O O . GLY A 1 10 ? -7.777 -8.985 7.048 1.00 0.00 10 GLY A O 8
ATOM 8304 N N . ALA A 1 11 ? -6.712 -7.000 7.124 1.00 0.00 11 ALA A N 8
ATOM 8305 C CA . ALA A 1 11 ? -7.744 -6.277 6.401 1.00 0.00 11 ALA A CA 8
ATOM 8306 C C . ALA A 1 11 ? -7.557 -6.487 4.909 1.00 0.00 11 ALA A C 8
ATOM 8307 O O . ALA A 1 11 ? -6.434 -6.440 4.406 1.00 0.00 11 ALA A O 8
ATOM 8314 N N . LEU A 1 12 ? -8.649 -6.726 4.210 1.00 0.00 12 LEU A N 8
ATOM 8315 C CA . LEU A 1 12 ? -8.592 -7.085 2.805 1.00 0.00 12 LEU A CA 8
ATOM 8316 C C . LEU A 1 12 ? -8.416 -5.867 1.910 1.00 0.00 12 LEU A C 8
ATOM 8317 O O . LEU A 1 12 ? -9.067 -4.835 2.098 1.00 0.00 12 LEU A O 8
ATOM 8333 N N . LEU A 1 13 ? -7.522 -6.008 0.942 1.00 0.00 13 LEU A N 8
ATOM 8334 C CA . LEU A 1 13 ? -7.222 -4.955 -0.011 1.00 0.00 13 LEU A CA 8
ATOM 8335 C C . LEU A 1 13 ? -7.920 -5.225 -1.335 1.00 0.00 13 LEU A C 8
ATOM 8336 O O . LEU A 1 13 ? -8.408 -6.330 -1.576 1.00 0.00 13 LEU A O 8
ATOM 8352 N N . ALA A 1 14 ? -7.948 -4.215 -2.192 1.00 0.00 14 ALA A N 8
ATOM 8353 C CA . ALA A 1 14 ? -8.555 -4.337 -3.506 1.00 0.00 14 ALA A CA 8
ATOM 8354 C C . ALA A 1 14 ? -8.066 -3.225 -4.425 1.00 0.00 14 ALA A C 8
ATOM 8355 O O . ALA A 1 14 ? -7.331 -2.336 -3.995 1.00 0.00 14 ALA A O 8
ATOM 8362 N N . ASP A 1 15 ? -8.461 -3.294 -5.688 1.00 0.00 15 ASP A N 8
ATOM 8363 C CA . ASP A 1 15 ? -8.103 -2.268 -6.665 1.00 0.00 15 ASP A CA 8
ATOM 8364 C C . ASP A 1 15 ? -8.709 -0.921 -6.282 1.00 0.00 15 ASP A C 8
ATOM 8365 O O . ASP A 1 15 ? -9.929 -0.782 -6.204 1.00 0.00 15 ASP A O 8
ATOM 8374 N N . GLY A 1 16 ? -7.847 0.055 -6.036 1.00 0.00 16 GLY A N 8
ATOM 8375 C CA . GLY A 1 16 ? -8.298 1.381 -5.669 1.00 0.00 16 GLY A CA 8
ATOM 8376 C C . GLY A 1 16 ? -8.081 1.669 -4.198 1.00 0.00 16 GLY A C 8
ATOM 8377 O O . GLY A 1 16 ? -8.386 2.764 -3.717 1.00 0.00 16 GLY A O 8
ATOM 8381 N N . ASP A 1 17 ? -7.543 0.692 -3.481 1.00 0.00 17 ASP A N 8
ATOM 8382 C CA . ASP A 1 17 ? -7.336 0.823 -2.045 1.00 0.00 17 ASP A CA 8
ATOM 8383 C C . ASP A 1 17 ? -6.039 1.565 -1.754 1.00 0.00 17 ASP A C 8
ATOM 8384 O O . ASP A 1 17 ? -5.281 1.898 -2.666 1.00 0.00 17 ASP A O 8
ATOM 8393 N N . ASN A 1 18 ? -5.795 1.831 -0.485 1.00 0.00 18 ASN A N 8
ATOM 8394 C CA . ASN A 1 18 ? -4.624 2.585 -0.063 1.00 0.00 18 ASN A CA 8
ATOM 8395 C C . ASN A 1 18 ? -3.958 1.937 1.138 1.00 0.00 18 ASN A C 8
ATOM 8396 O O . ASN A 1 18 ? -4.625 1.485 2.069 1.00 0.00 18 ASN A O 8
ATOM 8407 N N . VAL A 1 19 ? -2.637 1.891 1.101 1.00 0.00 19 VAL A N 8
ATOM 8408 C CA . VAL A 1 19 ? -1.855 1.304 2.179 1.00 0.00 19 VAL A CA 8
ATOM 8409 C C . VAL A 1 19 ? -0.766 2.265 2.636 1.00 0.00 19 VAL A C 8
ATOM 8410 O O . VAL A 1 19 ? -0.485 3.261 1.967 1.00 0.00 19 VAL A O 8
ATOM 8423 N N . SER A 1 20 ? -0.156 1.969 3.769 1.00 0.00 20 SER A N 8
ATOM 8424 C CA . SER A 1 20 ? 0.905 2.806 4.297 1.00 0.00 20 SER A CA 8
ATOM 8425 C C . SER A 1 20 ? 2.030 1.948 4.875 1.00 0.00 20 SER A C 8
ATOM 8426 O O . SER A 1 20 ? 1.801 0.812 5.297 1.00 0.00 20 SER A O 8
ATOM 8434 N N . LEU A 1 21 ? 3.240 2.490 4.865 1.00 0.00 21 LEU A N 8
ATOM 8435 C CA . LEU A 1 21 ? 4.416 1.800 5.391 1.00 0.00 21 LEU A CA 8
ATOM 8436 C C . LEU A 1 21 ? 4.395 1.742 6.914 1.00 0.00 21 LEU A C 8
ATOM 8437 O O . LEU A 1 21 ? 4.349 2.776 7.582 1.00 0.00 21 LEU A O 8
ATOM 8453 N N . ILE A 1 22 ? 4.458 0.531 7.459 1.00 0.00 22 ILE A N 8
ATOM 8454 C CA . ILE A 1 22 ? 4.430 0.337 8.911 1.00 0.00 22 ILE A CA 8
ATOM 8455 C C . ILE A 1 22 ? 5.835 0.397 9.500 1.00 0.00 22 ILE A C 8
ATOM 8456 O O . ILE A 1 22 ? 6.015 0.377 10.718 1.00 0.00 22 ILE A O 8
ATOM 8472 N N . LYS A 1 23 ? 6.821 0.455 8.621 1.00 0.00 23 LYS A N 8
ATOM 8473 C CA . LYS A 1 23 ? 8.219 0.550 9.012 1.00 0.00 23 LYS A CA 8
ATOM 8474 C C . LYS A 1 23 ? 9.029 1.085 7.843 1.00 0.00 23 LYS A C 8
ATOM 8475 O O . LYS A 1 23 ? 8.468 1.417 6.801 1.00 0.00 23 LYS A O 8
ATOM 8494 N N . ASP A 1 24 ? 10.336 1.170 8.014 1.00 0.00 24 ASP A N 8
ATOM 8495 C CA . ASP A 1 24 ? 11.204 1.667 6.962 1.00 0.00 24 ASP A CA 8
ATOM 8496 C C . ASP A 1 24 ? 11.728 0.493 6.144 1.00 0.00 24 ASP A C 8
ATOM 8497 O O . ASP A 1 24 ? 12.416 -0.380 6.677 1.00 0.00 24 ASP A O 8
ATOM 8506 N N . LEU A 1 25 ? 11.388 0.462 4.864 1.00 0.00 25 LEU A N 8
ATOM 8507 C CA . LEU A 1 25 ? 11.818 -0.619 3.985 1.00 0.00 25 LEU A CA 8
ATOM 8508 C C . LEU A 1 25 ? 12.764 -0.088 2.923 1.00 0.00 25 LEU A C 8
ATOM 8509 O O . LEU A 1 25 ? 12.397 0.763 2.116 1.00 0.00 25 LEU A O 8
ATOM 8525 N N . LYS A 1 26 ? 13.981 -0.588 2.930 1.00 0.00 26 LYS A N 8
ATOM 8526 C CA . LYS A 1 26 ? 14.977 -0.164 1.967 1.00 0.00 26 LYS A CA 8
ATOM 8527 C C . LYS A 1 26 ? 15.036 -1.144 0.800 1.00 0.00 26 LYS A C 8
ATOM 8528 O O . LYS A 1 26 ? 14.862 -2.349 0.977 1.00 0.00 26 LYS A O 8
ATOM 8547 N N . LEU A 1 27 ? 15.270 -0.611 -0.383 1.00 0.00 27 LEU A N 8
ATOM 8548 C CA . LEU A 1 27 ? 15.319 -1.396 -1.600 1.00 0.00 27 LEU A CA 8
ATOM 8549 C C . LEU A 1 27 ? 16.703 -1.320 -2.236 1.00 0.00 27 LEU A C 8
ATOM 8550 O O . LEU A 1 27 ? 17.460 -0.376 -1.976 1.00 0.00 27 LEU A O 8
ATOM 8566 N N . LYS A 1 28 ? 17.015 -2.319 -3.064 1.00 0.00 28 LYS A N 8
ATOM 8567 C CA . LYS A 1 28 ? 18.268 -2.388 -3.818 1.00 0.00 28 LYS A CA 8
ATOM 8568 C C . LYS A 1 28 ? 19.457 -2.701 -2.909 1.00 0.00 28 LYS A C 8
ATOM 8569 O O . LYS A 1 28 ? 20.109 -3.734 -3.059 1.00 0.00 28 LYS A O 8
ATOM 8588 N N . GLY A 1 29 ? 19.726 -1.815 -1.963 1.00 0.00 29 GLY A N 8
ATOM 8589 C CA . GLY A 1 29 ? 20.847 -1.995 -1.066 1.00 0.00 29 GLY A CA 8
ATOM 8590 C C . GLY A 1 29 ? 21.327 -0.679 -0.497 1.00 0.00 29 GLY A C 8
ATOM 8591 O O . GLY A 1 29 ? 21.345 -0.486 0.718 1.00 0.00 29 GLY A O 8
ATOM 8595 N N . SER A 1 30 ? 21.697 0.234 -1.377 1.00 0.00 30 SER A N 8
ATOM 8596 C CA . SER A 1 30 ? 22.159 1.550 -0.966 1.00 0.00 30 SER A CA 8
ATOM 8597 C C . SER A 1 30 ? 21.700 2.617 -1.959 1.00 0.00 30 SER A C 8
ATOM 8598 O O . SER A 1 30 ? 22.509 3.361 -2.519 1.00 0.00 30 SER A O 8
ATOM 8606 N N . SER A 1 31 ? 20.394 2.677 -2.190 1.00 0.00 31 SER A N 8
ATOM 8607 C CA . SER A 1 31 ? 19.829 3.661 -3.101 1.00 0.00 31 SER A CA 8
ATOM 8608 C C . SER A 1 31 ? 18.481 4.160 -2.593 1.00 0.00 31 SER A C 8
ATOM 8609 O O . SER A 1 31 ? 18.375 5.271 -2.077 1.00 0.00 31 SER A O 8
ATOM 8617 N N . THR A 1 32 ? 17.455 3.326 -2.723 1.00 0.00 32 THR A N 8
ATOM 8618 C CA . THR A 1 32 ? 16.111 3.724 -2.347 1.00 0.00 32 THR A CA 8
ATOM 8619 C C . THR A 1 32 ? 15.751 3.183 -0.969 1.00 0.00 32 THR A C 8
ATOM 8620 O O . THR A 1 32 ? 15.494 1.995 -0.804 1.00 0.00 32 THR A O 8
ATOM 8631 N N . VAL A 1 33 ? 15.764 4.057 0.023 1.00 0.00 33 VAL A N 8
ATOM 8632 C CA . VAL A 1 33 ? 15.377 3.687 1.375 1.00 0.00 33 VAL A CA 8
ATOM 8633 C C . VAL A 1 33 ? 14.032 4.323 1.704 1.00 0.00 33 VAL A C 8
ATOM 8634 O O . VAL A 1 33 ? 13.936 5.548 1.826 1.00 0.00 33 VAL A O 8
ATOM 8647 N N . LEU A 1 34 ? 12.990 3.510 1.804 1.00 0.00 34 LEU A N 8
ATOM 8648 C CA . LEU A 1 34 ? 11.673 4.016 2.159 1.00 0.00 34 LEU A CA 8
ATOM 8649 C C . LEU A 1 34 ? 11.519 4.048 3.667 1.00 0.00 34 LEU A C 8
ATOM 8650 O O . LEU A 1 34 ? 12.058 3.200 4.375 1.00 0.00 34 LEU A O 8
ATOM 8666 N N . LYS A 1 35 ? 10.784 5.027 4.154 1.00 0.00 35 LYS A N 8
ATOM 8667 C CA . LYS A 1 35 ? 10.640 5.226 5.584 1.00 0.00 35 LYS A CA 8
ATOM 8668 C C . LYS A 1 35 ? 9.230 4.910 6.051 1.00 0.00 35 LYS A C 8
ATOM 8669 O O . LYS A 1 35 ? 8.299 4.820 5.250 1.00 0.00 35 LYS A O 8
ATOM 8688 N N . ARG A 1 36 ? 9.092 4.726 7.350 1.00 0.00 36 ARG A N 8
ATOM 8689 C CA . ARG A 1 36 ? 7.798 4.503 7.967 1.00 0.00 36 ARG A CA 8
ATOM 8690 C C . ARG A 1 36 ? 6.881 5.694 7.723 1.00 0.00 36 ARG A C 8
ATOM 8691 O O . ARG A 1 36 ? 7.298 6.846 7.850 1.00 0.00 36 ARG A O 8
ATOM 8712 N N . GLY A 1 37 ? 5.637 5.415 7.370 1.00 0.00 37 GLY A N 8
ATOM 8713 C CA . GLY A 1 37 ? 4.694 6.478 7.090 1.00 0.00 37 GLY A CA 8
ATOM 8714 C C . GLY A 1 37 ? 4.564 6.775 5.609 1.00 0.00 37 GLY A C 8
ATOM 8715 O O . GLY A 1 37 ? 3.800 7.658 5.218 1.00 0.00 37 GLY A O 8
ATOM 8719 N N . THR A 1 38 ? 5.318 6.054 4.782 1.00 0.00 38 THR A N 8
ATOM 8720 C CA . THR A 1 38 ? 5.201 6.201 3.336 1.00 0.00 38 THR A CA 8
ATOM 8721 C C . THR A 1 38 ? 3.811 5.783 2.880 1.00 0.00 38 THR A C 8
ATOM 8722 O O . THR A 1 38 ? 3.392 4.645 3.094 1.00 0.00 38 THR A O 8
ATOM 8733 N N . MET A 1 39 ? 3.100 6.711 2.266 1.00 0.00 39 MET A N 8
ATOM 8734 C CA . MET A 1 39 ? 1.725 6.477 1.879 1.00 0.00 39 MET A CA 8
ATOM 8735 C C . MET A 1 39 ? 1.650 5.975 0.445 1.00 0.00 39 MET A C 8
ATOM 8736 O O . MET A 1 39 ? 1.998 6.692 -0.496 1.00 0.00 39 MET A O 8
ATOM 8750 N N . ILE A 1 40 ? 1.203 4.741 0.284 1.00 0.00 40 ILE A N 8
ATOM 8751 C CA . ILE A 1 40 ? 1.022 4.161 -1.035 1.00 0.00 40 ILE A CA 8
ATOM 8752 C C . ILE A 1 40 ? -0.467 3.976 -1.308 1.00 0.00 40 ILE A C 8
ATOM 8753 O O . ILE A 1 40 ? -1.062 2.954 -0.963 1.00 0.00 40 ILE A O 8
ATOM 8769 N N . ARG A 1 41 ? -1.072 4.990 -1.895 1.00 0.00 41 ARG A N 8
ATOM 8770 C CA . ARG A 1 41 ? -2.503 4.981 -2.138 1.00 0.00 41 ARG A CA 8
ATOM 8771 C C . ARG A 1 41 ? -2.795 4.763 -3.615 1.00 0.00 41 ARG A C 8
ATOM 8772 O O . ARG A 1 41 ? -2.132 5.333 -4.478 1.00 0.00 41 ARG A O 8
ATOM 8793 N N . GLY A 1 42 ? -3.775 3.919 -3.895 1.00 0.00 42 GLY A N 8
ATOM 8794 C CA . GLY A 1 42 ? -4.083 3.565 -5.264 1.00 0.00 42 GLY A CA 8
ATOM 8795 C C . GLY A 1 42 ? -3.456 2.242 -5.641 1.00 0.00 42 GLY A C 8
ATOM 8796 O O . GLY A 1 42 ? -2.834 2.115 -6.700 1.00 0.00 42 GLY A O 8
ATOM 8800 N N . ILE A 1 43 ? -3.605 1.260 -4.759 1.00 0.00 43 ILE A N 8
ATOM 8801 C CA . ILE A 1 43 ? -3.037 -0.060 -4.974 1.00 0.00 43 ILE A CA 8
ATOM 8802 C C . ILE A 1 43 ? -4.060 -0.975 -5.633 1.00 0.00 43 ILE A C 8
ATOM 8803 O O . ILE A 1 43 ? -5.240 -0.641 -5.717 1.00 0.00 43 ILE A O 8
ATOM 8819 N N . ARG A 1 44 ? -3.603 -2.120 -6.100 1.00 0.00 44 ARG A N 8
ATOM 8820 C CA . ARG A 1 44 ? -4.488 -3.114 -6.685 1.00 0.00 44 ARG A CA 8
ATOM 8821 C C . ARG A 1 44 ? -3.923 -4.512 -6.507 1.00 0.00 44 ARG A C 8
ATOM 8822 O O . ARG A 1 44 ? -2.716 -4.687 -6.324 1.00 0.00 44 ARG A O 8
ATOM 8843 N N . LEU A 1 45 ? -4.804 -5.502 -6.548 1.00 0.00 45 LEU A N 8
ATOM 8844 C CA . LEU A 1 45 ? -4.399 -6.890 -6.414 1.00 0.00 45 LEU A CA 8
ATOM 8845 C C . LEU A 1 45 ? -3.826 -7.371 -7.740 1.00 0.00 45 LEU A C 8
ATOM 8846 O O . LEU A 1 45 ? -4.459 -7.221 -8.787 1.00 0.00 45 LEU A O 8
ATOM 8862 N N . THR A 1 46 ? -2.634 -7.933 -7.691 1.00 0.00 46 THR A N 8
ATOM 8863 C CA . THR A 1 46 ? -1.912 -8.298 -8.899 1.00 0.00 46 THR A CA 8
ATOM 8864 C C . THR A 1 46 ? -2.362 -9.645 -9.443 1.00 0.00 46 THR A C 8
ATOM 8865 O O . THR A 1 46 ? -3.009 -9.749 -10.488 1.00 0.00 46 THR A O 8
ATOM 8876 N N . ASP A 1 47 ? -2.016 -10.645 -8.681 1.00 0.00 47 ASP A N 8
ATOM 8877 C CA . ASP A 1 47 ? -2.198 -12.048 -9.015 1.00 0.00 47 ASP A CA 8
ATOM 8878 C C . ASP A 1 47 ? -1.731 -12.846 -7.817 1.00 0.00 47 ASP A C 8
ATOM 8879 O O . ASP A 1 47 ? -2.271 -13.899 -7.478 1.00 0.00 47 ASP A O 8
ATOM 8888 N N . SER A 1 48 ? -0.703 -12.298 -7.185 1.00 0.00 48 SER A N 8
ATOM 8889 C CA . SER A 1 48 ? -0.183 -12.804 -5.939 1.00 0.00 48 SER A CA 8
ATOM 8890 C C . SER A 1 48 ? -1.112 -12.434 -4.787 1.00 0.00 48 SER A C 8
ATOM 8891 O O . SER A 1 48 ? -1.750 -11.381 -4.805 1.00 0.00 48 SER A O 8
ATOM 8899 N N . GLU A 1 49 ? -1.196 -13.308 -3.800 1.00 0.00 49 GLU A N 8
ATOM 8900 C CA . GLU A 1 49 ? -2.037 -13.076 -2.635 1.00 0.00 49 GLU A CA 8
ATOM 8901 C C . GLU A 1 49 ? -1.241 -12.386 -1.545 1.00 0.00 49 GLU A C 8
ATOM 8902 O O . GLU A 1 49 ? -1.796 -11.805 -0.613 1.00 0.00 49 GLU A O 8
ATOM 8914 N N . ASP A 1 50 ? 0.068 -12.481 -1.655 1.00 0.00 50 ASP A N 8
ATOM 8915 C CA . ASP A 1 50 ? 0.962 -11.898 -0.668 1.00 0.00 50 ASP A CA 8
ATOM 8916 C C . ASP A 1 50 ? 1.582 -10.610 -1.196 1.00 0.00 50 ASP A C 8
ATOM 8917 O O . ASP A 1 50 ? 2.303 -9.909 -0.483 1.00 0.00 50 ASP A O 8
ATOM 8926 N N . GLU A 1 51 ? 1.278 -10.285 -2.445 1.00 0.00 51 GLU A N 8
ATOM 8927 C CA . GLU A 1 51 ? 1.835 -9.105 -3.078 1.00 0.00 51 GLU A CA 8
ATOM 8928 C C . GLU A 1 51 ? 0.766 -8.299 -3.775 1.00 0.00 51 GLU A C 8
ATOM 8929 O O . GLU A 1 51 ? -0.183 -8.840 -4.340 1.00 0.00 51 GLU A O 8
ATOM 8941 N N . ILE A 1 52 ? 0.953 -7.003 -3.745 1.00 0.00 52 ILE A N 8
ATOM 8942 C CA . ILE A 1 52 ? 0.070 -6.080 -4.427 1.00 0.00 52 ILE A CA 8
ATOM 8943 C C . ILE A 1 52 ? 0.892 -5.092 -5.223 1.00 0.00 52 ILE A C 8
ATOM 8944 O O . ILE A 1 52 ? 2.110 -5.079 -5.126 1.00 0.00 52 ILE A O 8
ATOM 8960 N N . GLU A 1 53 ? 0.233 -4.265 -5.999 1.00 0.00 53 GLU A N 8
ATOM 8961 C CA . GLU A 1 53 ? 0.911 -3.223 -6.730 1.00 0.00 53 GLU A CA 8
ATOM 8962 C C . GLU A 1 53 ? 0.280 -1.890 -6.393 1.00 0.00 53 GLU A C 8
ATOM 8963 O O . GLU A 1 53 ? -0.940 -1.787 -6.318 1.00 0.00 53 GLU A O 8
ATOM 8975 N N . GLY A 1 54 ? 1.096 -0.881 -6.181 1.00 0.00 54 GLY A N 8
ATOM 8976 C CA . GLY A 1 54 ? 0.567 0.415 -5.840 1.00 0.00 54 GLY A CA 8
ATOM 8977 C C . GLY A 1 54 ? 1.351 1.536 -6.474 1.00 0.00 54 GLY A C 8
ATOM 8978 O O . GLY A 1 54 ? 2.091 1.315 -7.431 1.00 0.00 54 GLY A O 8
ATOM 8982 N N . ARG A 1 55 ? 1.206 2.733 -5.941 1.00 0.00 55 ARG A N 8
ATOM 8983 C CA . ARG A 1 55 ? 1.848 3.900 -6.515 1.00 0.00 55 ARG A CA 8
ATOM 8984 C C . ARG A 1 55 ? 2.160 4.925 -5.436 1.00 0.00 55 ARG A C 8
ATOM 8985 O O . ARG A 1 55 ? 1.454 5.021 -4.431 1.00 0.00 55 ARG A O 8
ATOM 9006 N N . THR A 1 56 ? 3.228 5.665 -5.646 1.00 0.00 56 THR A N 8
ATOM 9007 C CA . THR A 1 56 ? 3.638 6.710 -4.729 1.00 0.00 56 THR A CA 8
ATOM 9008 C C . THR A 1 56 ? 3.705 8.033 -5.483 1.00 0.00 56 THR A C 8
ATOM 9009 O O . THR A 1 56 ? 3.296 8.111 -6.644 1.00 0.00 56 THR A O 8
ATOM 9020 N N . ASP A 1 57 ? 4.224 9.058 -4.824 1.00 0.00 57 ASP A N 8
ATOM 9021 C CA . ASP A 1 57 ? 4.497 10.340 -5.471 1.00 0.00 57 ASP A CA 8
ATOM 9022 C C . ASP A 1 57 ? 5.491 10.169 -6.624 1.00 0.00 57 ASP A C 8
ATOM 9023 O O . ASP A 1 57 ? 5.434 10.884 -7.627 1.00 0.00 57 ASP A O 8
ATOM 9032 N N . LYS A 1 58 ? 6.383 9.196 -6.481 1.00 0.00 58 LYS A N 8
ATOM 9033 C CA . LYS A 1 58 ? 7.435 8.968 -7.464 1.00 0.00 58 LYS A CA 8
ATOM 9034 C C . LYS A 1 58 ? 7.262 7.615 -8.149 1.00 0.00 58 LYS A C 8
ATOM 9035 O O . LYS A 1 58 ? 6.927 7.540 -9.333 1.00 0.00 58 LYS A O 8
ATOM 9054 N N . ILE A 1 59 ? 7.495 6.552 -7.397 1.00 0.00 59 ILE A N 8
ATOM 9055 C CA . ILE A 1 59 ? 7.369 5.198 -7.914 1.00 0.00 59 ILE A CA 8
ATOM 9056 C C . ILE A 1 59 ? 5.903 4.831 -8.059 1.00 0.00 59 ILE A C 8
ATOM 9057 O O . ILE A 1 59 ? 5.230 4.557 -7.069 1.00 0.00 59 ILE A O 8
ATOM 9073 N N . LYS A 1 60 ? 5.404 4.842 -9.276 1.00 0.00 60 LYS A N 8
ATOM 9074 C CA . LYS A 1 60 ? 4.033 4.441 -9.525 1.00 0.00 60 LYS A CA 8
ATOM 9075 C C . LYS A 1 60 ? 4.002 3.129 -10.294 1.00 0.00 60 LYS A C 8
ATOM 9076 O O . LYS A 1 60 ? 4.707 2.965 -11.292 1.00 0.00 60 LYS A O 8
ATOM 9095 N N . GLY A 1 61 ? 3.199 2.197 -9.815 1.00 0.00 61 GLY A N 8
ATOM 9096 C CA . GLY A 1 61 ? 3.112 0.901 -10.448 1.00 0.00 61 GLY A CA 8
ATOM 9097 C C . GLY A 1 61 ? 4.222 -0.027 -10.000 1.00 0.00 61 GLY A C 8
ATOM 9098 O O . GLY A 1 61 ? 4.890 -0.650 -10.826 1.00 0.00 61 GLY A O 8
ATOM 9102 N N . LEU A 1 62 ? 4.436 -0.107 -8.694 1.00 0.00 62 LEU A N 8
ATOM 9103 C CA . LEU A 1 62 ? 5.432 -1.013 -8.151 1.00 0.00 62 LEU A CA 8
ATOM 9104 C C . LEU A 1 62 ? 4.742 -2.118 -7.359 1.00 0.00 62 LEU A C 8
ATOM 9105 O O . LEU A 1 62 ? 3.802 -1.859 -6.601 1.00 0.00 62 LEU A O 8
ATOM 9121 N N . VAL A 1 63 ? 5.199 -3.346 -7.547 1.00 0.00 63 VAL A N 8
ATOM 9122 C CA . VAL A 1 63 ? 4.602 -4.488 -6.880 1.00 0.00 63 VAL A CA 8
ATOM 9123 C C . VAL A 1 63 ? 5.362 -4.791 -5.602 1.00 0.00 63 VAL A C 8
ATOM 9124 O O . VAL A 1 63 ? 6.559 -5.080 -5.630 1.00 0.00 63 VAL A O 8
ATOM 9137 N N . LEU A 1 64 ? 4.665 -4.717 -4.487 1.00 0.00 64 LEU A N 8
ATOM 9138 C CA . LEU A 1 64 ? 5.283 -4.940 -3.192 1.00 0.00 64 LEU A CA 8
ATOM 9139 C C . LEU A 1 64 ? 4.523 -5.966 -2.378 1.00 0.00 64 LEU A C 8
ATOM 9140 O O . LEU A 1 64 ? 3.299 -6.078 -2.470 1.00 0.00 64 LEU A O 8
ATOM 9156 N N . ARG A 1 65 ? 5.270 -6.727 -1.599 1.00 0.00 65 ARG A N 8
ATOM 9157 C CA . ARG A 1 65 ? 4.689 -7.643 -0.639 1.00 0.00 65 ARG A CA 8
ATOM 9158 C C . ARG A 1 65 ? 3.949 -6.874 0.438 1.00 0.00 65 ARG A C 8
ATOM 9159 O O . ARG A 1 65 ? 4.455 -5.891 0.980 1.00 0.00 65 ARG A O 8
ATOM 9180 N N . THR A 1 66 ? 2.768 -7.342 0.763 1.00 0.00 66 THR A N 8
ATOM 9181 C CA . THR A 1 66 ? 1.906 -6.649 1.696 1.00 0.00 66 THR A CA 8
ATOM 9182 C C . THR A 1 66 ? 2.185 -7.108 3.135 1.00 0.00 66 THR A C 8
ATOM 9183 O O . THR A 1 66 ? 1.299 -7.125 3.987 1.00 0.00 66 THR A O 8
ATOM 9194 N N . GLU A 1 67 ? 3.445 -7.441 3.417 1.00 0.00 67 GLU A N 8
ATOM 9195 C CA . GLU A 1 67 ? 3.819 -7.889 4.751 1.00 0.00 67 GLU A CA 8
ATOM 9196 C C . GLU A 1 67 ? 4.022 -6.689 5.646 1.00 0.00 67 GLU A C 8
ATOM 9197 O O . GLU A 1 67 ? 3.785 -6.728 6.853 1.00 0.00 67 GLU A O 8
ATOM 9209 N N . PHE A 1 68 ? 4.458 -5.619 5.023 1.00 0.00 68 PHE A N 8
ATOM 9210 C CA . PHE A 1 68 ? 4.854 -4.423 5.738 1.00 0.00 68 PHE A CA 8
ATOM 9211 C C . PHE A 1 68 ? 3.947 -3.244 5.401 1.00 0.00 68 PHE A C 8
ATOM 9212 O O . PHE A 1 68 ? 4.300 -2.085 5.638 1.00 0.00 68 PHE A O 8
ATOM 9229 N N . LEU A 1 69 ? 2.770 -3.541 4.872 1.00 0.00 69 LEU A N 8
ATOM 9230 C CA . LEU A 1 69 ? 1.834 -2.497 4.497 1.00 0.00 69 LEU A CA 8
ATOM 9231 C C . LEU A 1 69 ? 0.605 -2.549 5.381 1.00 0.00 69 LEU A C 8
ATOM 9232 O O . LEU A 1 69 ? 0.199 -3.613 5.847 1.00 0.00 69 LEU A O 8
ATOM 9248 N N . LYS A 1 70 ? 0.037 -1.391 5.628 1.00 0.00 70 LYS A N 8
ATOM 9249 C CA . LYS A 1 70 ? -1.158 -1.282 6.438 1.00 0.00 70 LYS A CA 8
ATOM 9250 C C . LYS A 1 70 ? -2.291 -0.712 5.606 1.00 0.00 70 LYS A C 8
ATOM 9251 O O . LYS A 1 70 ? -2.109 0.297 4.931 1.00 0.00 70 LYS A O 8
ATOM 9270 N N . LYS A 1 71 ? -3.448 -1.355 5.648 1.00 0.00 71 LYS A N 8
ATOM 9271 C CA . LYS A 1 71 ? -4.621 -0.839 4.967 1.00 0.00 71 LYS A CA 8
ATOM 9272 C C . LYS A 1 71 ? -5.052 0.451 5.649 1.00 0.00 71 LYS A C 8
ATOM 9273 O O . LYS A 1 71 ? -5.341 0.466 6.847 1.00 0.00 71 LYS A O 8
ATOM 9292 N N . ALA A 1 72 ? -5.083 1.525 4.885 1.00 0.00 72 ALA A N 8
ATOM 9293 C CA . ALA A 1 72 ? -5.315 2.844 5.448 1.00 0.00 72 ALA A CA 8
ATOM 9294 C C . ALA A 1 72 ? -6.800 3.113 5.631 1.00 0.00 72 ALA A C 8
ATOM 9295 O O . ALA A 1 72 ? -7.610 2.815 4.751 1.00 0.00 72 ALA A O 8
ATOM 9302 N N . GLY A 1 73 ? -7.151 3.658 6.786 1.00 0.00 73 GLY A N 8
ATOM 9303 C CA . GLY A 1 73 ? -8.533 3.986 7.065 1.00 0.00 73 GLY A CA 8
ATOM 9304 C C . GLY A 1 73 ? -9.292 2.808 7.635 1.00 0.00 73 GLY A C 8
ATOM 9305 O O . GLY A 1 73 ? -10.524 2.770 7.586 1.00 0.00 73 GLY A O 8
ATOM 9309 N N . SER A 1 74 ? -8.559 1.839 8.162 1.00 0.00 74 SER A N 8
ATOM 9310 C CA . SER A 1 74 ? -9.151 0.634 8.724 1.00 0.00 74 SER A CA 8
ATOM 9311 C C . SER A 1 74 ? -8.205 0.007 9.742 1.00 0.00 74 SER A C 8
ATOM 9312 O O . SER A 1 74 ? -8.673 -0.379 10.832 1.00 0.00 74 SER A O 8
ATOM 9321 N N . MET A 1 1 ? -9.706 -18.600 -7.625 1.00 0.00 1 MET A N 9
ATOM 9322 C CA . MET A 1 1 ? -10.414 -17.333 -7.331 1.00 0.00 1 MET A CA 9
ATOM 9323 C C . MET A 1 1 ? -10.029 -16.787 -5.957 1.00 0.00 1 MET A C 9
ATOM 9324 O O . MET A 1 1 ? -9.943 -15.572 -5.766 1.00 0.00 1 MET A O 9
ATOM 9340 N N . SER A 1 2 ? -9.799 -17.682 -5.004 1.00 0.00 2 SER A N 9
ATOM 9341 C CA . SER A 1 2 ? -9.493 -17.284 -3.638 1.00 0.00 2 SER A CA 9
ATOM 9342 C C . SER A 1 2 ? -8.064 -16.754 -3.512 1.00 0.00 2 SER A C 9
ATOM 9343 O O . SER A 1 2 ? -7.138 -17.493 -3.172 1.00 0.00 2 SER A O 9
ATOM 9351 N N . ILE A 1 3 ? -7.890 -15.477 -3.817 1.00 0.00 3 ILE A N 9
ATOM 9352 C CA . ILE A 1 3 ? -6.605 -14.811 -3.648 1.00 0.00 3 ILE A CA 9
ATOM 9353 C C . ILE A 1 3 ? -6.774 -13.545 -2.826 1.00 0.00 3 ILE A C 9
ATOM 9354 O O . ILE A 1 3 ? -6.202 -12.505 -3.146 1.00 0.00 3 ILE A O 9
ATOM 9370 N N . GLU A 1 4 ? -7.560 -13.645 -1.757 1.00 0.00 4 GLU A N 9
ATOM 9371 C CA . GLU A 1 4 ? -7.813 -12.503 -0.889 1.00 0.00 4 GLU A CA 9
ATOM 9372 C C . GLU A 1 4 ? -6.512 -11.893 -0.396 1.00 0.00 4 GLU A C 9
ATOM 9373 O O . GLU A 1 4 ? -5.731 -12.539 0.305 1.00 0.00 4 GLU A O 9
ATOM 9385 N N . VAL A 1 5 ? -6.290 -10.653 -0.778 1.00 0.00 5 VAL A N 9
ATOM 9386 C CA . VAL A 1 5 ? -5.090 -9.939 -0.385 1.00 0.00 5 VAL A CA 9
ATOM 9387 C C . VAL A 1 5 ? -5.366 -9.094 0.852 1.00 0.00 5 VAL A C 9
ATOM 9388 O O . VAL A 1 5 ? -6.256 -8.240 0.843 1.00 0.00 5 VAL A O 9
ATOM 9401 N N . ARG A 1 6 ? -4.621 -9.347 1.916 1.00 0.00 6 ARG A N 9
ATOM 9402 C CA . ARG A 1 6 ? -4.752 -8.565 3.138 1.00 0.00 6 ARG A CA 9
ATOM 9403 C C . ARG A 1 6 ? -3.390 -8.018 3.534 1.00 0.00 6 ARG A C 9
ATOM 9404 O O . ARG A 1 6 ? -2.364 -8.615 3.207 1.00 0.00 6 ARG A O 9
ATOM 9425 N N . ASP A 1 7 ? -3.382 -6.902 4.244 1.00 0.00 7 ASP A N 9
ATOM 9426 C CA . ASP A 1 7 ? -2.139 -6.252 4.639 1.00 0.00 7 ASP A CA 9
ATOM 9427 C C . ASP A 1 7 ? -1.539 -6.961 5.850 1.00 0.00 7 ASP A C 9
ATOM 9428 O O . ASP A 1 7 ? -2.007 -8.033 6.244 1.00 0.00 7 ASP A O 9
ATOM 9437 N N . CYS A 1 8 ? -0.510 -6.367 6.442 1.00 0.00 8 CYS A N 9
ATOM 9438 C CA . CYS A 1 8 ? 0.142 -6.958 7.606 1.00 0.00 8 CYS A CA 9
ATOM 9439 C C . CYS A 1 8 ? -0.824 -7.042 8.784 1.00 0.00 8 CYS A C 9
ATOM 9440 O O . CYS A 1 8 ? -0.686 -7.900 9.654 1.00 0.00 8 CYS A O 9
ATOM 9448 N N . ASN A 1 9 ? -1.808 -6.150 8.792 1.00 0.00 9 ASN A N 9
ATOM 9449 C CA . ASN A 1 9 ? -2.791 -6.104 9.862 1.00 0.00 9 ASN A CA 9
ATOM 9450 C C . ASN A 1 9 ? -3.789 -7.230 9.700 1.00 0.00 9 ASN A C 9
ATOM 9451 O O . ASN A 1 9 ? -4.214 -7.851 10.673 1.00 0.00 9 ASN A O 9
ATOM 9462 N N . GLY A 1 10 ? -4.158 -7.482 8.455 1.00 0.00 10 GLY A N 9
ATOM 9463 C CA . GLY A 1 10 ? -5.129 -8.504 8.160 1.00 0.00 10 GLY A CA 9
ATOM 9464 C C . GLY A 1 10 ? -6.363 -7.925 7.511 1.00 0.00 10 GLY A C 9
ATOM 9465 O O . GLY A 1 10 ? -7.390 -8.595 7.389 1.00 0.00 10 GLY A O 9
ATOM 9469 N N . ALA A 1 11 ? -6.263 -6.672 7.093 1.00 0.00 11 ALA A N 9
ATOM 9470 C CA . ALA A 1 11 ? -7.373 -5.989 6.457 1.00 0.00 11 ALA A CA 9
ATOM 9471 C C . ALA A 1 11 ? -7.373 -6.270 4.965 1.00 0.00 11 ALA A C 9
ATOM 9472 O O . ALA A 1 11 ? -6.336 -6.182 4.307 1.00 0.00 11 ALA A O 9
ATOM 9479 N N . LEU A 1 12 ? -8.533 -6.628 4.444 1.00 0.00 12 LEU A N 9
ATOM 9480 C CA . LEU A 1 12 ? -8.670 -6.954 3.034 1.00 0.00 12 LEU A CA 9
ATOM 9481 C C . LEU A 1 12 ? -8.505 -5.720 2.160 1.00 0.00 12 LEU A C 9
ATOM 9482 O O . LEU A 1 12 ? -9.124 -4.681 2.401 1.00 0.00 12 LEU A O 9
ATOM 9498 N N . LEU A 1 13 ? -7.673 -5.856 1.144 1.00 0.00 13 LEU A N 9
ATOM 9499 C CA . LEU A 1 13 ? -7.404 -4.782 0.211 1.00 0.00 13 LEU A CA 9
ATOM 9500 C C . LEU A 1 13 ? -8.266 -4.947 -1.024 1.00 0.00 13 LEU A C 9
ATOM 9501 O O . LEU A 1 13 ? -9.009 -5.927 -1.149 1.00 0.00 13 LEU A O 9
ATOM 9517 N N . ALA A 1 14 ? -8.163 -4.004 -1.938 1.00 0.00 14 ALA A N 9
ATOM 9518 C CA . ALA A 1 14 ? -8.937 -4.057 -3.156 1.00 0.00 14 ALA A CA 9
ATOM 9519 C C . ALA A 1 14 ? -8.247 -3.288 -4.267 1.00 0.00 14 ALA A C 9
ATOM 9520 O O . ALA A 1 14 ? -7.179 -2.712 -4.065 1.00 0.00 14 ALA A O 9
ATOM 9527 N N . ASP A 1 15 ? -8.853 -3.296 -5.439 1.00 0.00 15 ASP A N 9
ATOM 9528 C CA . ASP A 1 15 ? -8.293 -2.618 -6.591 1.00 0.00 15 ASP A CA 9
ATOM 9529 C C . ASP A 1 15 ? -8.602 -1.127 -6.510 1.00 0.00 15 ASP A C 9
ATOM 9530 O O . ASP A 1 15 ? -9.759 -0.718 -6.609 1.00 0.00 15 ASP A O 9
ATOM 9539 N N . GLY A 1 16 ? -7.566 -0.327 -6.302 1.00 0.00 16 GLY A N 9
ATOM 9540 C CA . GLY A 1 16 ? -7.746 1.101 -6.130 1.00 0.00 16 GLY A CA 9
ATOM 9541 C C . GLY A 1 16 ? -7.738 1.494 -4.664 1.00 0.00 16 GLY A C 9
ATOM 9542 O O . GLY A 1 16 ? -8.343 2.495 -4.275 1.00 0.00 16 GLY A O 9
ATOM 9546 N N . ASP A 1 17 ? -7.048 0.701 -3.856 1.00 0.00 17 ASP A N 9
ATOM 9547 C CA . ASP A 1 17 ? -6.996 0.911 -2.410 1.00 0.00 17 ASP A CA 9
ATOM 9548 C C . ASP A 1 17 ? -5.716 1.655 -2.026 1.00 0.00 17 ASP A C 9
ATOM 9549 O O . ASP A 1 17 ? -4.885 1.954 -2.881 1.00 0.00 17 ASP A O 9
ATOM 9558 N N . ASN A 1 18 ? -5.572 1.976 -0.751 1.00 0.00 18 ASN A N 9
ATOM 9559 C CA . ASN A 1 18 ? -4.390 2.675 -0.265 1.00 0.00 18 ASN A CA 9
ATOM 9560 C C . ASN A 1 18 ? -3.789 1.964 0.934 1.00 0.00 18 ASN A C 9
ATOM 9561 O O . ASN A 1 18 ? -4.494 1.532 1.843 1.00 0.00 18 ASN A O 9
ATOM 9572 N N . VAL A 1 19 ? -2.475 1.845 0.921 1.00 0.00 19 VAL A N 9
ATOM 9573 C CA . VAL A 1 19 ? -1.739 1.237 2.019 1.00 0.00 19 VAL A CA 9
ATOM 9574 C C . VAL A 1 19 ? -0.670 2.197 2.524 1.00 0.00 19 VAL A C 9
ATOM 9575 O O . VAL A 1 19 ? -0.546 3.311 2.019 1.00 0.00 19 VAL A O 9
ATOM 9588 N N . SER A 1 20 ? 0.087 1.783 3.529 1.00 0.00 20 SER A N 9
ATOM 9589 C CA . SER A 1 20 ? 1.164 2.605 4.063 1.00 0.00 20 SER A CA 9
ATOM 9590 C C . SER A 1 20 ? 2.239 1.745 4.730 1.00 0.00 20 SER A C 9
ATOM 9591 O O . SER A 1 20 ? 1.955 0.656 5.221 1.00 0.00 20 SER A O 9
ATOM 9599 N N . LEU A 1 21 ? 3.473 2.236 4.718 1.00 0.00 21 LEU A N 9
ATOM 9600 C CA . LEU A 1 21 ? 4.612 1.535 5.317 1.00 0.00 21 LEU A CA 9
ATOM 9601 C C . LEU A 1 21 ? 4.466 1.442 6.835 1.00 0.00 21 LEU A C 9
ATOM 9602 O O . LEU A 1 21 ? 4.209 2.448 7.499 1.00 0.00 21 LEU A O 9
ATOM 9618 N N . ILE A 1 22 ? 4.643 0.242 7.390 1.00 0.00 22 ILE A N 9
ATOM 9619 C CA . ILE A 1 22 ? 4.542 0.057 8.842 1.00 0.00 22 ILE A CA 9
ATOM 9620 C C . ILE A 1 22 ? 5.904 0.206 9.503 1.00 0.00 22 ILE A C 9
ATOM 9621 O O . ILE A 1 22 ? 6.018 0.258 10.727 1.00 0.00 22 ILE A O 9
ATOM 9637 N N . LYS A 1 23 ? 6.926 0.278 8.673 1.00 0.00 23 LYS A N 9
ATOM 9638 C CA . LYS A 1 23 ? 8.297 0.444 9.116 1.00 0.00 23 LYS A CA 9
ATOM 9639 C C . LYS A 1 23 ? 9.097 1.049 7.974 1.00 0.00 23 LYS A C 9
ATOM 9640 O O . LYS A 1 23 ? 8.535 1.329 6.915 1.00 0.00 23 LYS A O 9
ATOM 9659 N N . ASP A 1 24 ? 10.386 1.257 8.177 1.00 0.00 24 ASP A N 9
ATOM 9660 C CA . ASP A 1 24 ? 11.223 1.838 7.138 1.00 0.00 24 ASP A CA 9
ATOM 9661 C C . ASP A 1 24 ? 11.829 0.736 6.284 1.00 0.00 24 ASP A C 9
ATOM 9662 O O . ASP A 1 24 ? 12.709 0.001 6.735 1.00 0.00 24 ASP A O 9
ATOM 9671 N N . LEU A 1 25 ? 11.344 0.616 5.062 1.00 0.00 25 LEU A N 9
ATOM 9672 C CA . LEU A 1 25 ? 11.838 -0.394 4.140 1.00 0.00 25 LEU A CA 9
ATOM 9673 C C . LEU A 1 25 ? 12.558 0.252 2.977 1.00 0.00 25 LEU A C 9
ATOM 9674 O O . LEU A 1 25 ? 11.942 0.912 2.142 1.00 0.00 25 LEU A O 9
ATOM 9690 N N . LYS A 1 26 ? 13.859 0.079 2.924 1.00 0.00 26 LYS A N 9
ATOM 9691 C CA . LYS A 1 26 ? 14.599 0.428 1.733 1.00 0.00 26 LYS A CA 9
ATOM 9692 C C . LYS A 1 26 ? 14.189 -0.553 0.641 1.00 0.00 26 LYS A C 9
ATOM 9693 O O . LYS A 1 26 ? 13.968 -1.725 0.939 1.00 0.00 26 LYS A O 9
ATOM 9712 N N . LEU A 1 27 ? 14.070 -0.071 -0.593 1.00 0.00 27 LEU A N 9
ATOM 9713 C CA . LEU A 1 27 ? 13.592 -0.890 -1.712 1.00 0.00 27 LEU A CA 9
ATOM 9714 C C . LEU A 1 27 ? 14.282 -2.260 -1.722 1.00 0.00 27 LEU A C 9
ATOM 9715 O O . LEU A 1 27 ? 13.660 -3.267 -1.391 1.00 0.00 27 LEU A O 9
ATOM 9731 N N . LYS A 1 28 ? 15.559 -2.278 -2.093 1.00 0.00 28 LYS A N 9
ATOM 9732 C CA . LYS A 1 28 ? 16.401 -3.478 -2.017 1.00 0.00 28 LYS A CA 9
ATOM 9733 C C . LYS A 1 28 ? 17.862 -3.056 -2.112 1.00 0.00 28 LYS A C 9
ATOM 9734 O O . LYS A 1 28 ? 18.461 -2.638 -1.119 1.00 0.00 28 LYS A O 9
ATOM 9753 N N . GLY A 1 29 ? 18.415 -3.126 -3.311 1.00 0.00 29 GLY A N 9
ATOM 9754 C CA . GLY A 1 29 ? 19.725 -2.564 -3.560 1.00 0.00 29 GLY A CA 9
ATOM 9755 C C . GLY A 1 29 ? 19.593 -1.204 -4.204 1.00 0.00 29 GLY A C 9
ATOM 9756 O O . GLY A 1 29 ? 20.096 -0.968 -5.301 1.00 0.00 29 GLY A O 9
ATOM 9760 N N . SER A 1 30 ? 18.898 -0.312 -3.517 1.00 0.00 30 SER A N 9
ATOM 9761 C CA . SER A 1 30 ? 18.535 0.978 -4.072 1.00 0.00 30 SER A CA 9
ATOM 9762 C C . SER A 1 30 ? 18.700 2.071 -3.026 1.00 0.00 30 SER A C 9
ATOM 9763 O O . SER A 1 30 ? 18.667 1.801 -1.826 1.00 0.00 30 SER A O 9
ATOM 9771 N N . SER A 1 31 ? 18.870 3.302 -3.485 1.00 0.00 31 SER A N 9
ATOM 9772 C CA . SER A 1 31 ? 19.019 4.440 -2.593 1.00 0.00 31 SER A CA 9
ATOM 9773 C C . SER A 1 31 ? 17.650 5.000 -2.200 1.00 0.00 31 SER A C 9
ATOM 9774 O O . SER A 1 31 ? 17.547 6.092 -1.640 1.00 0.00 31 SER A O 9
ATOM 9782 N N . THR A 1 32 ? 16.602 4.247 -2.504 1.00 0.00 32 THR A N 9
ATOM 9783 C CA . THR A 1 32 ? 15.254 4.618 -2.108 1.00 0.00 32 THR A CA 9
ATOM 9784 C C . THR A 1 32 ? 14.857 3.903 -0.817 1.00 0.00 32 THR A C 9
ATOM 9785 O O . THR A 1 32 ? 14.613 2.693 -0.810 1.00 0.00 32 THR A O 9
ATOM 9796 N N . VAL A 1 33 ? 14.826 4.654 0.275 1.00 0.00 33 VAL A N 9
ATOM 9797 C CA . VAL A 1 33 ? 14.407 4.126 1.563 1.00 0.00 33 VAL A CA 9
ATOM 9798 C C . VAL A 1 33 ? 12.978 4.571 1.852 1.00 0.00 33 VAL A C 9
ATOM 9799 O O . VAL A 1 33 ? 12.722 5.756 2.072 1.00 0.00 33 VAL A O 9
ATOM 9812 N N . LEU A 1 34 ? 12.052 3.634 1.830 1.00 0.00 34 LEU A N 9
ATOM 9813 C CA . LEU A 1 34 ? 10.653 3.944 2.060 1.00 0.00 34 LEU A CA 9
ATOM 9814 C C . LEU A 1 34 ? 10.350 3.942 3.552 1.00 0.00 34 LEU A C 9
ATOM 9815 O O . LEU A 1 34 ? 10.169 2.894 4.169 1.00 0.00 34 LEU A O 9
ATOM 9831 N N . LYS A 1 35 ? 10.327 5.138 4.116 1.00 0.00 35 LYS A N 9
ATOM 9832 C CA . LYS A 1 35 ? 10.172 5.332 5.553 1.00 0.00 35 LYS A CA 9
ATOM 9833 C C . LYS A 1 35 ? 8.790 4.924 6.047 1.00 0.00 35 LYS A C 9
ATOM 9834 O O . LYS A 1 35 ? 7.838 4.808 5.273 1.00 0.00 35 LYS A O 9
ATOM 9853 N N . ARG A 1 36 ? 8.701 4.718 7.347 1.00 0.00 36 ARG A N 9
ATOM 9854 C CA . ARG A 1 36 ? 7.449 4.396 8.006 1.00 0.00 36 ARG A CA 9
ATOM 9855 C C . ARG A 1 36 ? 6.426 5.507 7.793 1.00 0.00 36 ARG A C 9
ATOM 9856 O O . ARG A 1 36 ? 6.749 6.692 7.886 1.00 0.00 36 ARG A O 9
ATOM 9877 N N . GLY A 1 37 ? 5.196 5.118 7.497 1.00 0.00 37 GLY A N 9
ATOM 9878 C CA . GLY A 1 37 ? 4.145 6.093 7.294 1.00 0.00 37 GLY A CA 9
ATOM 9879 C C . GLY A 1 37 ? 4.015 6.531 5.849 1.00 0.00 37 GLY A C 9
ATOM 9880 O O . GLY A 1 37 ? 3.134 7.327 5.519 1.00 0.00 37 GLY A O 9
ATOM 9884 N N . THR A 1 38 ? 4.895 6.031 4.986 1.00 0.00 38 THR A N 9
ATOM 9885 C CA . THR A 1 38 ? 4.800 6.314 3.560 1.00 0.00 38 THR A CA 9
ATOM 9886 C C . THR A 1 38 ? 3.510 5.729 3.000 1.00 0.00 38 THR A C 9
ATOM 9887 O O . THR A 1 38 ? 3.335 4.510 2.963 1.00 0.00 38 THR A O 9
ATOM 9898 N N . MET A 1 39 ? 2.600 6.598 2.592 1.00 0.00 39 MET A N 9
ATOM 9899 C CA . MET A 1 39 ? 1.320 6.155 2.082 1.00 0.00 39 MET A CA 9
ATOM 9900 C C . MET A 1 39 ? 1.415 5.782 0.615 1.00 0.00 39 MET A C 9
ATOM 9901 O O . MET A 1 39 ? 1.704 6.619 -0.241 1.00 0.00 39 MET A O 9
ATOM 9915 N N . ILE A 1 40 ? 1.177 4.518 0.344 1.00 0.00 40 ILE A N 9
ATOM 9916 C CA . ILE A 1 40 ? 1.093 4.037 -1.020 1.00 0.00 40 ILE A CA 9
ATOM 9917 C C . ILE A 1 40 ? -0.373 3.914 -1.410 1.00 0.00 40 ILE A C 9
ATOM 9918 O O . ILE A 1 40 ? -1.007 2.887 -1.177 1.00 0.00 40 ILE A O 9
ATOM 9934 N N . ARG A 1 41 ? -0.924 4.985 -1.954 1.00 0.00 41 ARG A N 9
ATOM 9935 C CA . ARG A 1 41 ? -2.330 5.005 -2.328 1.00 0.00 41 ARG A CA 9
ATOM 9936 C C . ARG A 1 41 ? -2.497 4.772 -3.822 1.00 0.00 41 ARG A C 9
ATOM 9937 O O . ARG A 1 41 ? -1.767 5.331 -4.635 1.00 0.00 41 ARG A O 9
ATOM 9958 N N . GLY A 1 42 ? -3.453 3.927 -4.170 1.00 0.00 42 GLY A N 9
ATOM 9959 C CA . GLY A 1 42 ? -3.635 3.540 -5.549 1.00 0.00 42 GLY A CA 9
ATOM 9960 C C . GLY A 1 42 ? -3.019 2.185 -5.820 1.00 0.00 42 GLY A C 9
ATOM 9961 O O . GLY A 1 42 ? -2.283 2.006 -6.791 1.00 0.00 42 GLY A O 9
ATOM 9965 N N . ILE A 1 43 ? -3.300 1.233 -4.939 1.00 0.00 43 ILE A N 9
ATOM 9966 C CA . ILE A 1 43 ? -2.781 -0.111 -5.081 1.00 0.00 43 ILE A CA 9
ATOM 9967 C C . ILE A 1 43 ? -3.825 -0.997 -5.737 1.00 0.00 43 ILE A C 9
ATOM 9968 O O . ILE A 1 43 ? -5.025 -0.789 -5.567 1.00 0.00 43 ILE A O 9
ATOM 9984 N N . ARG A 1 44 ? -3.367 -1.966 -6.490 1.00 0.00 44 ARG A N 9
ATOM 9985 C CA . ARG A 1 44 ? -4.254 -2.886 -7.173 1.00 0.00 44 ARG A CA 9
ATOM 9986 C C . ARG A 1 44 ? -3.899 -4.318 -6.819 1.00 0.00 44 ARG A C 9
ATOM 9987 O O . ARG A 1 44 ? -2.721 -4.653 -6.650 1.00 0.00 44 ARG A O 9
ATOM 10008 N N . LEU A 1 45 ? -4.920 -5.149 -6.681 1.00 0.00 45 LEU A N 9
ATOM 10009 C CA . LEU A 1 45 ? -4.719 -6.550 -6.346 1.00 0.00 45 LEU A CA 9
ATOM 10010 C C . LEU A 1 45 ? -4.140 -7.278 -7.544 1.00 0.00 45 LEU A C 9
ATOM 10011 O O . LEU A 1 45 ? -4.622 -7.115 -8.669 1.00 0.00 45 LEU A O 9
ATOM 10027 N N . THR A 1 46 ? -3.105 -8.059 -7.306 1.00 0.00 46 THR A N 9
ATOM 10028 C CA . THR A 1 46 ? -2.470 -8.817 -8.364 1.00 0.00 46 THR A CA 9
ATOM 10029 C C . THR A 1 46 ? -3.002 -10.243 -8.366 1.00 0.00 46 THR A C 9
ATOM 10030 O O . THR A 1 46 ? -3.984 -10.545 -7.686 1.00 0.00 46 THR A O 9
ATOM 10041 N N . ASP A 1 47 ? -2.361 -11.116 -9.128 1.00 0.00 47 ASP A N 9
ATOM 10042 C CA . ASP A 1 47 ? -2.700 -12.535 -9.107 1.00 0.00 47 ASP A CA 9
ATOM 10043 C C . ASP A 1 47 ? -1.989 -13.214 -7.936 1.00 0.00 47 ASP A C 9
ATOM 10044 O O . ASP A 1 47 ? -2.008 -14.439 -7.795 1.00 0.00 47 ASP A O 9
ATOM 10053 N N . SER A 1 48 ? -1.360 -12.391 -7.107 1.00 0.00 48 SER A N 9
ATOM 10054 C CA . SER A 1 48 ? -0.732 -12.827 -5.883 1.00 0.00 48 SER A CA 9
ATOM 10055 C C . SER A 1 48 ? -1.528 -12.311 -4.684 1.00 0.00 48 SER A C 9
ATOM 10056 O O . SER A 1 48 ? -2.139 -11.245 -4.753 1.00 0.00 48 SER A O 9
ATOM 10064 N N . GLU A 1 49 ? -1.515 -13.059 -3.589 1.00 0.00 49 GLU A N 9
ATOM 10065 C CA . GLU A 1 49 ? -2.318 -12.711 -2.420 1.00 0.00 49 GLU A CA 9
ATOM 10066 C C . GLU A 1 49 ? -1.477 -12.094 -1.307 1.00 0.00 49 GLU A C 9
ATOM 10067 O O . GLU A 1 49 ? -2.012 -11.503 -0.368 1.00 0.00 49 GLU A O 9
ATOM 10079 N N . ASP A 1 50 ? -0.167 -12.234 -1.406 1.00 0.00 50 ASP A N 9
ATOM 10080 C CA . ASP A 1 50 ? 0.732 -11.603 -0.446 1.00 0.00 50 ASP A CA 9
ATOM 10081 C C . ASP A 1 50 ? 1.355 -10.353 -1.048 1.00 0.00 50 ASP A C 9
ATOM 10082 O O . ASP A 1 50 ? 2.015 -9.578 -0.354 1.00 0.00 50 ASP A O 9
ATOM 10091 N N . GLU A 1 51 ? 1.120 -10.146 -2.335 1.00 0.00 51 GLU A N 9
ATOM 10092 C CA . GLU A 1 51 ? 1.716 -9.027 -3.047 1.00 0.00 51 GLU A CA 9
ATOM 10093 C C . GLU A 1 51 ? 0.654 -8.160 -3.687 1.00 0.00 51 GLU A C 9
ATOM 10094 O O . GLU A 1 51 ? -0.404 -8.636 -4.096 1.00 0.00 51 GLU A O 9
ATOM 10106 N N . ILE A 1 52 ? 0.964 -6.888 -3.786 1.00 0.00 52 ILE A N 9
ATOM 10107 C CA . ILE A 1 52 ? 0.122 -5.942 -4.482 1.00 0.00 52 ILE A CA 9
ATOM 10108 C C . ILE A 1 52 ? 0.988 -5.043 -5.340 1.00 0.00 52 ILE A C 9
ATOM 10109 O O . ILE A 1 52 ? 2.209 -5.095 -5.264 1.00 0.00 52 ILE A O 9
ATOM 10125 N N . GLU A 1 53 ? 0.358 -4.225 -6.145 1.00 0.00 53 GLU A N 9
ATOM 10126 C CA . GLU A 1 53 ? 1.065 -3.235 -6.920 1.00 0.00 53 GLU A CA 9
ATOM 10127 C C . GLU A 1 53 ? 0.471 -1.870 -6.643 1.00 0.00 53 GLU A C 9
ATOM 10128 O O . GLU A 1 53 ? -0.719 -1.657 -6.860 1.00 0.00 53 GLU A O 9
ATOM 10140 N N . GLY A 1 54 ? 1.280 -0.945 -6.179 1.00 0.00 54 GLY A N 9
ATOM 10141 C CA . GLY A 1 54 ? 0.755 0.346 -5.814 1.00 0.00 54 GLY A CA 9
ATOM 10142 C C . GLY A 1 54 ? 1.506 1.484 -6.452 1.00 0.00 54 GLY A C 9
ATOM 10143 O O . GLY A 1 54 ? 2.327 1.277 -7.345 1.00 0.00 54 GLY A O 9
ATOM 10147 N N . ARG A 1 55 ? 1.222 2.688 -5.998 1.00 0.00 55 ARG A N 9
ATOM 10148 C CA . ARG A 1 55 ? 1.874 3.868 -6.520 1.00 0.00 55 ARG A CA 9
ATOM 10149 C C . ARG A 1 55 ? 2.027 4.912 -5.424 1.00 0.00 55 ARG A C 9
ATOM 10150 O O . ARG A 1 55 ? 1.185 5.029 -4.532 1.00 0.00 55 ARG A O 9
ATOM 10171 N N . THR A 1 56 ? 3.119 5.640 -5.486 1.00 0.00 56 THR A N 9
ATOM 10172 C CA . THR A 1 56 ? 3.441 6.643 -4.489 1.00 0.00 56 THR A CA 9
ATOM 10173 C C . THR A 1 56 ? 3.535 8.009 -5.151 1.00 0.00 56 THR A C 9
ATOM 10174 O O . THR A 1 56 ? 3.187 8.159 -6.325 1.00 0.00 56 THR A O 9
ATOM 10185 N N . ASP A 1 57 ? 4.000 8.997 -4.402 1.00 0.00 57 ASP A N 9
ATOM 10186 C CA . ASP A 1 57 ? 4.206 10.335 -4.940 1.00 0.00 57 ASP A CA 9
ATOM 10187 C C . ASP A 1 57 ? 5.310 10.318 -6.000 1.00 0.00 57 ASP A C 9
ATOM 10188 O O . ASP A 1 57 ? 5.323 11.137 -6.921 1.00 0.00 57 ASP A O 9
ATOM 10197 N N . LYS A 1 58 ? 6.225 9.363 -5.872 1.00 0.00 58 LYS A N 9
ATOM 10198 C CA . LYS A 1 58 ? 7.335 9.239 -6.802 1.00 0.00 58 LYS A CA 9
ATOM 10199 C C . LYS A 1 58 ? 7.221 7.955 -7.620 1.00 0.00 58 LYS A C 9
ATOM 10200 O O . LYS A 1 58 ? 7.059 7.989 -8.841 1.00 0.00 58 LYS A O 9
ATOM 10219 N N . ILE A 1 59 ? 7.302 6.824 -6.932 1.00 0.00 59 ILE A N 9
ATOM 10220 C CA . ILE A 1 59 ? 7.319 5.521 -7.579 1.00 0.00 59 ILE A CA 9
ATOM 10221 C C . ILE A 1 59 ? 5.903 5.040 -7.842 1.00 0.00 59 ILE A C 9
ATOM 10222 O O . ILE A 1 59 ? 5.183 4.688 -6.909 1.00 0.00 59 ILE A O 9
ATOM 10238 N N . LYS A 1 60 ? 5.497 5.037 -9.096 1.00 0.00 60 LYS A N 9
ATOM 10239 C CA . LYS A 1 60 ? 4.184 4.533 -9.453 1.00 0.00 60 LYS A CA 9
ATOM 10240 C C . LYS A 1 60 ? 4.309 3.172 -10.120 1.00 0.00 60 LYS A C 9
ATOM 10241 O O . LYS A 1 60 ? 5.236 2.933 -10.897 1.00 0.00 60 LYS A O 9
ATOM 10260 N N . GLY A 1 61 ? 3.390 2.281 -9.790 1.00 0.00 61 GLY A N 9
ATOM 10261 C CA . GLY A 1 61 ? 3.362 0.979 -10.416 1.00 0.00 61 GLY A CA 9
ATOM 10262 C C . GLY A 1 61 ? 4.461 0.068 -9.921 1.00 0.00 61 GLY A C 9
ATOM 10263 O O . GLY A 1 61 ? 5.113 -0.617 -10.711 1.00 0.00 61 GLY A O 9
ATOM 10267 N N . LEU A 1 62 ? 4.679 0.055 -8.616 1.00 0.00 62 LEU A N 9
ATOM 10268 C CA . LEU A 1 62 ? 5.672 -0.826 -8.040 1.00 0.00 62 LEU A CA 9
ATOM 10269 C C . LEU A 1 62 ? 4.980 -1.964 -7.301 1.00 0.00 62 LEU A C 9
ATOM 10270 O O . LEU A 1 62 ? 4.041 -1.746 -6.529 1.00 0.00 62 LEU A O 9
ATOM 10286 N N . VAL A 1 63 ? 5.420 -3.176 -7.575 1.00 0.00 63 VAL A N 9
ATOM 10287 C CA . VAL A 1 63 ? 4.828 -4.360 -6.975 1.00 0.00 63 VAL A CA 9
ATOM 10288 C C . VAL A 1 63 ? 5.537 -4.687 -5.671 1.00 0.00 63 VAL A C 9
ATOM 10289 O O . VAL A 1 63 ? 6.748 -4.914 -5.650 1.00 0.00 63 VAL A O 9
ATOM 10302 N N . LEU A 1 64 ? 4.783 -4.698 -4.589 1.00 0.00 64 LEU A N 9
ATOM 10303 C CA . LEU A 1 64 ? 5.351 -4.939 -3.273 1.00 0.00 64 LEU A CA 9
ATOM 10304 C C . LEU A 1 64 ? 4.527 -5.930 -2.477 1.00 0.00 64 LEU A C 9
ATOM 10305 O O . LEU A 1 64 ? 3.298 -5.930 -2.542 1.00 0.00 64 LEU A O 9
ATOM 10321 N N . ARG A 1 65 ? 5.219 -6.791 -1.749 1.00 0.00 65 ARG A N 9
ATOM 10322 C CA . ARG A 1 65 ? 4.579 -7.628 -0.755 1.00 0.00 65 ARG A CA 9
ATOM 10323 C C . ARG A 1 65 ? 3.884 -6.757 0.277 1.00 0.00 65 ARG A C 9
ATOM 10324 O O . ARG A 1 65 ? 4.477 -5.833 0.834 1.00 0.00 65 ARG A O 9
ATOM 10345 N N . THR A 1 66 ? 2.637 -7.064 0.547 1.00 0.00 66 THR A N 9
ATOM 10346 C CA . THR A 1 66 ? 1.836 -6.262 1.448 1.00 0.00 66 THR A CA 9
ATOM 10347 C C . THR A 1 66 ? 2.026 -6.738 2.890 1.00 0.00 66 THR A C 9
ATOM 10348 O O . THR A 1 66 ? 1.187 -6.503 3.760 1.00 0.00 66 THR A O 9
ATOM 10359 N N . GLU A 1 67 ? 3.178 -7.348 3.151 1.00 0.00 67 GLU A N 9
ATOM 10360 C CA . GLU A 1 67 ? 3.437 -7.971 4.439 1.00 0.00 67 GLU A CA 9
ATOM 10361 C C . GLU A 1 67 ? 4.053 -6.958 5.384 1.00 0.00 67 GLU A C 9
ATOM 10362 O O . GLU A 1 67 ? 4.196 -7.194 6.582 1.00 0.00 67 GLU A O 9
ATOM 10374 N N . PHE A 1 68 ? 4.415 -5.825 4.814 1.00 0.00 68 PHE A N 9
ATOM 10375 C CA . PHE A 1 68 ? 4.937 -4.709 5.586 1.00 0.00 68 PHE A CA 9
ATOM 10376 C C . PHE A 1 68 ? 4.123 -3.452 5.306 1.00 0.00 68 PHE A C 9
ATOM 10377 O O . PHE A 1 68 ? 4.535 -2.337 5.634 1.00 0.00 68 PHE A O 9
ATOM 10394 N N . LEU A 1 69 ? 2.953 -3.644 4.714 1.00 0.00 69 LEU A N 9
ATOM 10395 C CA . LEU A 1 69 ? 2.081 -2.533 4.386 1.00 0.00 69 LEU A CA 9
ATOM 10396 C C . LEU A 1 69 ? 0.833 -2.588 5.247 1.00 0.00 69 LEU A C 9
ATOM 10397 O O . LEU A 1 69 ? 0.394 -3.663 5.651 1.00 0.00 69 LEU A O 9
ATOM 10413 N N . LYS A 1 70 ? 0.291 -1.425 5.541 1.00 0.00 70 LYS A N 9
ATOM 10414 C CA . LYS A 1 70 ? -0.895 -1.311 6.366 1.00 0.00 70 LYS A CA 9
ATOM 10415 C C . LYS A 1 70 ? -2.006 -0.633 5.581 1.00 0.00 70 LYS A C 9
ATOM 10416 O O . LYS A 1 70 ? -1.791 0.425 4.991 1.00 0.00 70 LYS A O 9
ATOM 10435 N N . LYS A 1 71 ? -3.184 -1.237 5.581 1.00 0.00 71 LYS A N 9
ATOM 10436 C CA . LYS A 1 71 ? -4.326 -0.682 4.866 1.00 0.00 71 LYS A CA 9
ATOM 10437 C C . LYS A 1 71 ? -4.668 0.691 5.434 1.00 0.00 71 LYS A C 9
ATOM 10438 O O . LYS A 1 71 ? -4.952 0.829 6.624 1.00 0.00 71 LYS A O 9
ATOM 10457 N N . ALA A 1 72 ? -4.625 1.701 4.578 1.00 0.00 72 ALA A N 9
ATOM 10458 C CA . ALA A 1 72 ? -4.746 3.085 5.012 1.00 0.00 72 ALA A CA 9
ATOM 10459 C C . ALA A 1 72 ? -6.188 3.573 4.946 1.00 0.00 72 ALA A C 9
ATOM 10460 O O . ALA A 1 72 ? -7.098 2.810 4.625 1.00 0.00 72 ALA A O 9
ATOM 10467 N N . GLY A 1 73 ? -6.383 4.852 5.247 1.00 0.00 73 GLY A N 9
ATOM 10468 C CA . GLY A 1 73 ? -7.714 5.417 5.274 1.00 0.00 73 GLY A CA 9
ATOM 10469 C C . GLY A 1 73 ? -8.408 5.126 6.583 1.00 0.00 73 GLY A C 9
ATOM 10470 O O . GLY A 1 73 ? -8.384 5.943 7.508 1.00 0.00 73 GLY A O 9
ATOM 10474 N N . SER A 1 74 ? -9.019 3.961 6.667 1.00 0.00 74 SER A N 9
ATOM 10475 C CA . SER A 1 74 ? -9.659 3.510 7.885 1.00 0.00 74 SER A CA 9
ATOM 10476 C C . SER A 1 74 ? -9.649 1.987 7.922 1.00 0.00 74 SER A C 9
ATOM 10477 O O . SER A 1 74 ? -8.741 1.415 8.561 1.00 0.00 74 SER A O 9
ATOM 10486 N N . MET A 1 1 ? -7.525 -20.452 -2.451 1.00 0.00 1 MET A N 10
ATOM 10487 C CA . MET A 1 1 ? -8.234 -20.628 -3.740 1.00 0.00 1 MET A CA 10
ATOM 10488 C C . MET A 1 1 ? -8.517 -19.274 -4.374 1.00 0.00 1 MET A C 10
ATOM 10489 O O . MET A 1 1 ? -8.372 -19.101 -5.582 1.00 0.00 1 MET A O 10
ATOM 10505 N N . SER A 1 2 ? -8.921 -18.313 -3.552 1.00 0.00 2 SER A N 10
ATOM 10506 C CA . SER A 1 2 ? -9.141 -16.952 -4.017 1.00 0.00 2 SER A CA 10
ATOM 10507 C C . SER A 1 2 ? -7.829 -16.172 -3.957 1.00 0.00 2 SER A C 10
ATOM 10508 O O . SER A 1 2 ? -6.757 -16.769 -3.849 1.00 0.00 2 SER A O 10
ATOM 10516 N N . ILE A 1 3 ? -7.903 -14.852 -4.027 1.00 0.00 3 ILE A N 10
ATOM 10517 C CA . ILE A 1 3 ? -6.722 -14.028 -3.850 1.00 0.00 3 ILE A CA 10
ATOM 10518 C C . ILE A 1 3 ? -6.978 -12.980 -2.783 1.00 0.00 3 ILE A C 10
ATOM 10519 O O . ILE A 1 3 ? -7.002 -11.776 -3.043 1.00 0.00 3 ILE A O 10
ATOM 10535 N N . GLU A 1 4 ? -7.195 -13.458 -1.575 1.00 0.00 4 GLU A N 10
ATOM 10536 C CA . GLU A 1 4 ? -7.490 -12.589 -0.455 1.00 0.00 4 GLU A CA 10
ATOM 10537 C C . GLU A 1 4 ? -6.239 -11.894 0.034 1.00 0.00 4 GLU A C 10
ATOM 10538 O O . GLU A 1 4 ? -5.536 -12.383 0.921 1.00 0.00 4 GLU A O 10
ATOM 10550 N N . VAL A 1 5 ? -5.956 -10.767 -0.579 1.00 0.00 5 VAL A N 10
ATOM 10551 C CA . VAL A 1 5 ? -4.816 -9.960 -0.202 1.00 0.00 5 VAL A CA 10
ATOM 10552 C C . VAL A 1 5 ? -5.167 -9.123 1.017 1.00 0.00 5 VAL A C 10
ATOM 10553 O O . VAL A 1 5 ? -6.089 -8.309 0.977 1.00 0.00 5 VAL A O 10
ATOM 10566 N N . ARG A 1 6 ? -4.450 -9.345 2.104 1.00 0.00 6 ARG A N 10
ATOM 10567 C CA . ARG A 1 6 ? -4.707 -8.632 3.343 1.00 0.00 6 ARG A CA 10
ATOM 10568 C C . ARG A 1 6 ? -3.433 -7.945 3.817 1.00 0.00 6 ARG A C 10
ATOM 10569 O O . ARG A 1 6 ? -2.331 -8.385 3.486 1.00 0.00 6 ARG A O 10
ATOM 10590 N N . ASP A 1 7 ? -3.583 -6.882 4.596 1.00 0.00 7 ASP A N 10
ATOM 10591 C CA . ASP A 1 7 ? -2.443 -6.092 5.059 1.00 0.00 7 ASP A CA 10
ATOM 10592 C C . ASP A 1 7 ? -1.761 -6.784 6.237 1.00 0.00 7 ASP A C 10
ATOM 10593 O O . ASP A 1 7 ? -1.965 -7.975 6.473 1.00 0.00 7 ASP A O 10
ATOM 10602 N N . CYS A 1 8 ? -0.966 -6.036 6.986 1.00 0.00 8 CYS A N 10
ATOM 10603 C CA . CYS A 1 8 ? -0.255 -6.595 8.129 1.00 0.00 8 CYS A CA 10
ATOM 10604 C C . CYS A 1 8 ? -1.210 -6.829 9.304 1.00 0.00 8 CYS A C 10
ATOM 10605 O O . CYS A 1 8 ? -0.814 -7.327 10.358 1.00 0.00 8 CYS A O 10
ATOM 10613 N N . ASN A 1 9 ? -2.473 -6.475 9.103 1.00 0.00 9 ASN A N 10
ATOM 10614 C CA . ASN A 1 9 ? -3.501 -6.638 10.120 1.00 0.00 9 ASN A CA 10
ATOM 10615 C C . ASN A 1 9 ? -4.384 -7.824 9.788 1.00 0.00 9 ASN A C 10
ATOM 10616 O O . ASN A 1 9 ? -4.718 -8.641 10.648 1.00 0.00 9 ASN A O 10
ATOM 10627 N N . GLY A 1 10 ? -4.766 -7.893 8.525 1.00 0.00 10 GLY A N 10
ATOM 10628 C CA . GLY A 1 10 ? -5.705 -8.889 8.076 1.00 0.00 10 GLY A CA 10
ATOM 10629 C C . GLY A 1 10 ? -6.881 -8.248 7.370 1.00 0.00 10 GLY A C 10
ATOM 10630 O O . GLY A 1 10 ? -7.888 -8.903 7.099 1.00 0.00 10 GLY A O 10
ATOM 10634 N N . ALA A 1 11 ? -6.752 -6.958 7.081 1.00 0.00 11 ALA A N 10
ATOM 10635 C CA . ALA A 1 11 ? -7.776 -6.228 6.352 1.00 0.00 11 ALA A CA 10
ATOM 10636 C C . ALA A 1 11 ? -7.608 -6.464 4.860 1.00 0.00 11 ALA A C 10
ATOM 10637 O O . ALA A 1 11 ? -6.494 -6.408 4.341 1.00 0.00 11 ALA A O 10
ATOM 10644 N N . LEU A 1 12 ? -8.707 -6.736 4.180 1.00 0.00 12 LEU A N 10
ATOM 10645 C CA . LEU A 1 12 ? -8.664 -7.088 2.770 1.00 0.00 12 LEU A CA 10
ATOM 10646 C C . LEU A 1 12 ? -8.484 -5.865 1.882 1.00 0.00 12 LEU A C 10
ATOM 10647 O O . LEU A 1 12 ? -9.144 -4.839 2.062 1.00 0.00 12 LEU A O 10
ATOM 10663 N N . LEU A 1 13 ? -7.582 -5.992 0.925 1.00 0.00 13 LEU A N 10
ATOM 10664 C CA . LEU A 1 13 ? -7.294 -4.935 -0.025 1.00 0.00 13 LEU A CA 10
ATOM 10665 C C . LEU A 1 13 ? -7.993 -5.210 -1.344 1.00 0.00 13 LEU A C 10
ATOM 10666 O O . LEU A 1 13 ? -8.406 -6.339 -1.610 1.00 0.00 13 LEU A O 10
ATOM 10682 N N . ALA A 1 14 ? -8.113 -4.184 -2.168 1.00 0.00 14 ALA A N 10
ATOM 10683 C CA . ALA A 1 14 ? -8.747 -4.320 -3.465 1.00 0.00 14 ALA A CA 10
ATOM 10684 C C . ALA A 1 14 ? -8.233 -3.250 -4.419 1.00 0.00 14 ALA A C 10
ATOM 10685 O O . ALA A 1 14 ? -7.431 -2.399 -4.031 1.00 0.00 14 ALA A O 10
ATOM 10692 N N . ASP A 1 15 ? -8.683 -3.309 -5.663 1.00 0.00 15 ASP A N 10
ATOM 10693 C CA . ASP A 1 15 ? -8.296 -2.331 -6.676 1.00 0.00 15 ASP A CA 10
ATOM 10694 C C . ASP A 1 15 ? -8.719 -0.922 -6.271 1.00 0.00 15 ASP A C 10
ATOM 10695 O O . ASP A 1 15 ? -9.894 -0.670 -5.990 1.00 0.00 15 ASP A O 10
ATOM 10704 N N . GLY A 1 16 ? -7.751 -0.018 -6.210 1.00 0.00 16 GLY A N 10
ATOM 10705 C CA . GLY A 1 16 ? -8.038 1.371 -5.912 1.00 0.00 16 GLY A CA 10
ATOM 10706 C C . GLY A 1 16 ? -7.927 1.684 -4.435 1.00 0.00 16 GLY A C 10
ATOM 10707 O O . GLY A 1 16 ? -8.422 2.713 -3.973 1.00 0.00 16 GLY A O 10
ATOM 10711 N N . ASP A 1 17 ? -7.275 0.806 -3.689 1.00 0.00 17 ASP A N 10
ATOM 10712 C CA . ASP A 1 17 ? -7.137 0.989 -2.249 1.00 0.00 17 ASP A CA 10
ATOM 10713 C C . ASP A 1 17 ? -5.826 1.695 -1.918 1.00 0.00 17 ASP A C 10
ATOM 10714 O O . ASP A 1 17 ? -5.022 1.973 -2.806 1.00 0.00 17 ASP A O 10
ATOM 10723 N N . ASN A 1 18 ? -5.625 1.999 -0.649 1.00 0.00 18 ASN A N 10
ATOM 10724 C CA . ASN A 1 18 ? -4.423 2.689 -0.203 1.00 0.00 18 ASN A CA 10
ATOM 10725 C C . ASN A 1 18 ? -3.792 1.972 0.974 1.00 0.00 18 ASN A C 10
ATOM 10726 O O . ASN A 1 18 ? -4.477 1.546 1.902 1.00 0.00 18 ASN A O 10
ATOM 10737 N N . VAL A 1 19 ? -2.482 1.839 0.919 1.00 0.00 19 VAL A N 10
ATOM 10738 C CA . VAL A 1 19 ? -1.722 1.229 1.996 1.00 0.00 19 VAL A CA 10
ATOM 10739 C C . VAL A 1 19 ? -0.646 2.191 2.476 1.00 0.00 19 VAL A C 10
ATOM 10740 O O . VAL A 1 19 ? -0.492 3.278 1.924 1.00 0.00 19 VAL A O 10
ATOM 10753 N N . SER A 1 20 ? 0.079 1.813 3.511 1.00 0.00 20 SER A N 10
ATOM 10754 C CA . SER A 1 20 ? 1.176 2.629 4.006 1.00 0.00 20 SER A CA 10
ATOM 10755 C C . SER A 1 20 ? 2.264 1.769 4.648 1.00 0.00 20 SER A C 10
ATOM 10756 O O . SER A 1 20 ? 1.993 0.678 5.148 1.00 0.00 20 SER A O 10
ATOM 10764 N N . LEU A 1 21 ? 3.493 2.270 4.600 1.00 0.00 21 LEU A N 10
ATOM 10765 C CA . LEU A 1 21 ? 4.658 1.589 5.164 1.00 0.00 21 LEU A CA 10
ATOM 10766 C C . LEU A 1 21 ? 4.550 1.462 6.681 1.00 0.00 21 LEU A C 10
ATOM 10767 O O . LEU A 1 21 ? 4.342 2.459 7.376 1.00 0.00 21 LEU A O 10
ATOM 10783 N N . ILE A 1 22 ? 4.708 0.245 7.196 1.00 0.00 22 ILE A N 10
ATOM 10784 C CA . ILE A 1 22 ? 4.660 0.029 8.641 1.00 0.00 22 ILE A CA 10
ATOM 10785 C C . ILE A 1 22 ? 6.063 0.030 9.234 1.00 0.00 22 ILE A C 10
ATOM 10786 O O . ILE A 1 22 ? 6.236 0.018 10.452 1.00 0.00 22 ILE A O 10
ATOM 10802 N N . LYS A 1 23 ? 7.059 0.046 8.359 1.00 0.00 23 LYS A N 10
ATOM 10803 C CA . LYS A 1 23 ? 8.460 0.066 8.760 1.00 0.00 23 LYS A CA 10
ATOM 10804 C C . LYS A 1 23 ? 9.214 0.972 7.797 1.00 0.00 23 LYS A C 10
ATOM 10805 O O . LYS A 1 23 ? 8.619 1.522 6.869 1.00 0.00 23 LYS A O 10
ATOM 10824 N N . ASP A 1 24 ? 10.508 1.116 8.009 1.00 0.00 24 ASP A N 10
ATOM 10825 C CA . ASP A 1 24 ? 11.363 1.794 7.049 1.00 0.00 24 ASP A CA 10
ATOM 10826 C C . ASP A 1 24 ? 12.046 0.744 6.180 1.00 0.00 24 ASP A C 10
ATOM 10827 O O . ASP A 1 24 ? 13.012 0.107 6.602 1.00 0.00 24 ASP A O 10
ATOM 10836 N N . LEU A 1 25 ? 11.523 0.548 4.978 1.00 0.00 25 LEU A N 10
ATOM 10837 C CA . LEU A 1 25 ? 11.997 -0.517 4.102 1.00 0.00 25 LEU A CA 10
ATOM 10838 C C . LEU A 1 25 ? 12.895 0.040 3.006 1.00 0.00 25 LEU A C 10
ATOM 10839 O O . LEU A 1 25 ? 12.449 0.808 2.156 1.00 0.00 25 LEU A O 10
ATOM 10855 N N . LYS A 1 26 ? 14.156 -0.346 3.027 1.00 0.00 26 LYS A N 10
ATOM 10856 C CA . LYS A 1 26 ? 15.077 0.040 1.971 1.00 0.00 26 LYS A CA 10
ATOM 10857 C C . LYS A 1 26 ? 15.056 -1.031 0.883 1.00 0.00 26 LYS A C 10
ATOM 10858 O O . LYS A 1 26 ? 15.121 -2.225 1.175 1.00 0.00 26 LYS A O 10
ATOM 10877 N N . LEU A 1 27 ? 14.958 -0.596 -0.364 1.00 0.00 27 LEU A N 10
ATOM 10878 C CA . LEU A 1 27 ? 14.743 -1.500 -1.485 1.00 0.00 27 LEU A CA 10
ATOM 10879 C C . LEU A 1 27 ? 15.977 -2.336 -1.816 1.00 0.00 27 LEU A C 10
ATOM 10880 O O . LEU A 1 27 ? 17.092 -2.045 -1.381 1.00 0.00 27 LEU A O 10
ATOM 10896 N N . LYS A 1 28 ? 15.748 -3.374 -2.605 1.00 0.00 28 LYS A N 10
ATOM 10897 C CA . LYS A 1 28 ? 16.782 -4.325 -2.979 1.00 0.00 28 LYS A CA 10
ATOM 10898 C C . LYS A 1 28 ? 17.610 -3.802 -4.151 1.00 0.00 28 LYS A C 10
ATOM 10899 O O . LYS A 1 28 ? 17.066 -3.471 -5.209 1.00 0.00 28 LYS A O 10
ATOM 10918 N N . GLY A 1 29 ? 18.919 -3.714 -3.952 1.00 0.00 29 GLY A N 10
ATOM 10919 C CA . GLY A 1 29 ? 19.810 -3.307 -5.021 1.00 0.00 29 GLY A CA 10
ATOM 10920 C C . GLY A 1 29 ? 19.951 -1.806 -5.114 1.00 0.00 29 GLY A C 10
ATOM 10921 O O . GLY A 1 29 ? 21.050 -1.268 -4.987 1.00 0.00 29 GLY A O 10
ATOM 10925 N N . SER A 1 30 ? 18.837 -1.131 -5.334 1.00 0.00 30 SER A N 10
ATOM 10926 C CA . SER A 1 30 ? 18.828 0.315 -5.444 1.00 0.00 30 SER A CA 10
ATOM 10927 C C . SER A 1 30 ? 18.870 0.949 -4.057 1.00 0.00 30 SER A C 10
ATOM 10928 O O . SER A 1 30 ? 18.377 0.370 -3.087 1.00 0.00 30 SER A O 10
ATOM 10936 N N . SER A 1 31 ? 19.446 2.139 -3.962 1.00 0.00 31 SER A N 10
ATOM 10937 C CA . SER A 1 31 ? 19.602 2.821 -2.681 1.00 0.00 31 SER A CA 10
ATOM 10938 C C . SER A 1 31 ? 18.322 3.589 -2.333 1.00 0.00 31 SER A C 10
ATOM 10939 O O . SER A 1 31 ? 18.355 4.650 -1.709 1.00 0.00 31 SER A O 10
ATOM 10947 N N . THR A 1 32 ? 17.191 3.033 -2.735 1.00 0.00 32 THR A N 10
ATOM 10948 C CA . THR A 1 32 ? 15.900 3.625 -2.449 1.00 0.00 32 THR A CA 10
ATOM 10949 C C . THR A 1 32 ? 15.432 3.223 -1.053 1.00 0.00 32 THR A C 10
ATOM 10950 O O . THR A 1 32 ? 15.024 2.086 -0.830 1.00 0.00 32 THR A O 10
ATOM 10961 N N . VAL A 1 33 ? 15.520 4.149 -0.114 1.00 0.00 33 VAL A N 10
ATOM 10962 C CA . VAL A 1 33 ? 15.126 3.877 1.259 1.00 0.00 33 VAL A CA 10
ATOM 10963 C C . VAL A 1 33 ? 13.731 4.430 1.520 1.00 0.00 33 VAL A C 10
ATOM 10964 O O . VAL A 1 33 ? 13.534 5.645 1.519 1.00 0.00 33 VAL A O 10
ATOM 10977 N N . LEU A 1 34 ? 12.764 3.550 1.722 1.00 0.00 34 LEU A N 10
ATOM 10978 C CA . LEU A 1 34 ? 11.424 3.983 2.079 1.00 0.00 34 LEU A CA 10
ATOM 10979 C C . LEU A 1 34 ? 11.293 4.054 3.588 1.00 0.00 34 LEU A C 10
ATOM 10980 O O . LEU A 1 34 ? 11.878 3.251 4.309 1.00 0.00 34 LEU A O 10
ATOM 10996 N N . LYS A 1 35 ? 10.524 5.014 4.058 1.00 0.00 35 LYS A N 10
ATOM 10997 C CA . LYS A 1 35 ? 10.394 5.248 5.486 1.00 0.00 35 LYS A CA 10
ATOM 10998 C C . LYS A 1 35 ? 9.011 4.871 5.980 1.00 0.00 35 LYS A C 10
ATOM 10999 O O . LYS A 1 35 ? 8.066 4.750 5.199 1.00 0.00 35 LYS A O 10
ATOM 11018 N N . ARG A 1 36 ? 8.912 4.682 7.281 1.00 0.00 36 ARG A N 10
ATOM 11019 C CA . ARG A 1 36 ? 7.656 4.359 7.925 1.00 0.00 36 ARG A CA 10
ATOM 11020 C C . ARG A 1 36 ? 6.656 5.489 7.738 1.00 0.00 36 ARG A C 10
ATOM 11021 O O . ARG A 1 36 ? 7.008 6.667 7.838 1.00 0.00 36 ARG A O 10
ATOM 11042 N N . GLY A 1 37 ? 5.419 5.131 7.446 1.00 0.00 37 GLY A N 10
ATOM 11043 C CA . GLY A 1 37 ? 4.388 6.129 7.263 1.00 0.00 37 GLY A CA 10
ATOM 11044 C C . GLY A 1 37 ? 4.291 6.622 5.833 1.00 0.00 37 GLY A C 10
ATOM 11045 O O . GLY A 1 37 ? 3.585 7.593 5.556 1.00 0.00 37 GLY A O 10
ATOM 11049 N N . THR A 1 38 ? 5.017 5.983 4.926 1.00 0.00 38 THR A N 10
ATOM 11050 C CA . THR A 1 38 ? 4.896 6.294 3.509 1.00 0.00 38 THR A CA 10
ATOM 11051 C C . THR A 1 38 ? 3.583 5.737 2.977 1.00 0.00 38 THR A C 10
ATOM 11052 O O . THR A 1 38 ? 3.370 4.524 2.982 1.00 0.00 38 THR A O 10
ATOM 11063 N N . MET A 1 39 ? 2.702 6.617 2.536 1.00 0.00 39 MET A N 10
ATOM 11064 C CA . MET A 1 39 ? 1.396 6.195 2.072 1.00 0.00 39 MET A CA 10
ATOM 11065 C C . MET A 1 39 ? 1.420 5.837 0.598 1.00 0.00 39 MET A C 10
ATOM 11066 O O . MET A 1 39 ? 1.591 6.694 -0.268 1.00 0.00 39 MET A O 10
ATOM 11080 N N . ILE A 1 40 ? 1.246 4.558 0.321 1.00 0.00 40 ILE A N 10
ATOM 11081 C CA . ILE A 1 40 ? 1.128 4.091 -1.046 1.00 0.00 40 ILE A CA 10
ATOM 11082 C C . ILE A 1 40 ? -0.348 3.993 -1.404 1.00 0.00 40 ILE A C 10
ATOM 11083 O O . ILE A 1 40 ? -0.998 2.980 -1.145 1.00 0.00 40 ILE A O 10
ATOM 11099 N N . ARG A 1 41 ? -0.885 5.067 -1.954 1.00 0.00 41 ARG A N 10
ATOM 11100 C CA . ARG A 1 41 ? -2.302 5.128 -2.270 1.00 0.00 41 ARG A CA 10
ATOM 11101 C C . ARG A 1 41 ? -2.544 4.886 -3.753 1.00 0.00 41 ARG A C 10
ATOM 11102 O O . ARG A 1 41 ? -1.850 5.432 -4.606 1.00 0.00 41 ARG A O 10
ATOM 11123 N N . GLY A 1 42 ? -3.535 4.058 -4.047 1.00 0.00 42 GLY A N 10
ATOM 11124 C CA . GLY A 1 42 ? -3.803 3.672 -5.414 1.00 0.00 42 GLY A CA 10
ATOM 11125 C C . GLY A 1 42 ? -3.182 2.333 -5.742 1.00 0.00 42 GLY A C 10
ATOM 11126 O O . GLY A 1 42 ? -2.434 2.206 -6.711 1.00 0.00 42 GLY A O 10
ATOM 11130 N N . ILE A 1 43 ? -3.469 1.337 -4.914 1.00 0.00 43 ILE A N 10
ATOM 11131 C CA . ILE A 1 43 ? -2.930 0.003 -5.110 1.00 0.00 43 ILE A CA 10
ATOM 11132 C C . ILE A 1 43 ? -3.991 -0.911 -5.701 1.00 0.00 43 ILE A C 10
ATOM 11133 O O . ILE A 1 43 ? -5.183 -0.604 -5.661 1.00 0.00 43 ILE A O 10
ATOM 11149 N N . ARG A 1 44 ? -3.553 -2.026 -6.252 1.00 0.00 44 ARG A N 10
ATOM 11150 C CA . ARG A 1 44 ? -4.460 -3.014 -6.806 1.00 0.00 44 ARG A CA 10
ATOM 11151 C C . ARG A 1 44 ? -3.939 -4.417 -6.541 1.00 0.00 44 ARG A C 10
ATOM 11152 O O . ARG A 1 44 ? -2.769 -4.602 -6.194 1.00 0.00 44 ARG A O 10
ATOM 11173 N N . LEU A 1 45 ? -4.808 -5.399 -6.709 1.00 0.00 45 LEU A N 10
ATOM 11174 C CA . LEU A 1 45 ? -4.455 -6.781 -6.433 1.00 0.00 45 LEU A CA 10
ATOM 11175 C C . LEU A 1 45 ? -3.713 -7.381 -7.619 1.00 0.00 45 LEU A C 10
ATOM 11176 O O . LEU A 1 45 ? -4.033 -7.095 -8.773 1.00 0.00 45 LEU A O 10
ATOM 11192 N N . THR A 1 46 ? -2.723 -8.208 -7.332 1.00 0.00 46 THR A N 10
ATOM 11193 C CA . THR A 1 46 ? -1.918 -8.826 -8.372 1.00 0.00 46 THR A CA 10
ATOM 11194 C C . THR A 1 46 ? -2.317 -10.290 -8.547 1.00 0.00 46 THR A C 10
ATOM 11195 O O . THR A 1 46 ? -3.457 -10.668 -8.260 1.00 0.00 46 THR A O 10
ATOM 11206 N N . ASP A 1 47 ? -1.391 -11.106 -9.037 1.00 0.00 47 ASP A N 10
ATOM 11207 C CA . ASP A 1 47 ? -1.614 -12.543 -9.139 1.00 0.00 47 ASP A CA 10
ATOM 11208 C C . ASP A 1 47 ? -1.308 -13.206 -7.801 1.00 0.00 47 ASP A C 10
ATOM 11209 O O . ASP A 1 47 ? -1.484 -14.413 -7.634 1.00 0.00 47 ASP A O 10
ATOM 11218 N N . SER A 1 48 ? -0.855 -12.400 -6.852 1.00 0.00 48 SER A N 10
ATOM 11219 C CA . SER A 1 48 ? -0.467 -12.891 -5.543 1.00 0.00 48 SER A CA 10
ATOM 11220 C C . SER A 1 48 ? -1.478 -12.477 -4.483 1.00 0.00 48 SER A C 10
ATOM 11221 O O . SER A 1 48 ? -2.225 -11.514 -4.663 1.00 0.00 48 SER A O 10
ATOM 11229 N N . GLU A 1 49 ? -1.492 -13.215 -3.382 1.00 0.00 49 GLU A N 10
ATOM 11230 C CA . GLU A 1 49 ? -2.290 -12.847 -2.224 1.00 0.00 49 GLU A CA 10
ATOM 11231 C C . GLU A 1 49 ? -1.431 -12.085 -1.223 1.00 0.00 49 GLU A C 10
ATOM 11232 O O . GLU A 1 49 ? -1.938 -11.475 -0.283 1.00 0.00 49 GLU A O 10
ATOM 11244 N N . ASP A 1 50 ? -0.121 -12.138 -1.429 1.00 0.00 50 ASP A N 10
ATOM 11245 C CA . ASP A 1 50 ? 0.825 -11.530 -0.500 1.00 0.00 50 ASP A CA 10
ATOM 11246 C C . ASP A 1 50 ? 1.460 -10.292 -1.124 1.00 0.00 50 ASP A C 10
ATOM 11247 O O . ASP A 1 50 ? 2.134 -9.517 -0.451 1.00 0.00 50 ASP A O 10
ATOM 11256 N N . GLU A 1 51 ? 1.219 -10.098 -2.412 1.00 0.00 51 GLU A N 10
ATOM 11257 C CA . GLU A 1 51 ? 1.757 -8.950 -3.128 1.00 0.00 51 GLU A CA 10
ATOM 11258 C C . GLU A 1 51 ? 0.649 -8.111 -3.745 1.00 0.00 51 GLU A C 10
ATOM 11259 O O . GLU A 1 51 ? -0.378 -8.630 -4.184 1.00 0.00 51 GLU A O 10
ATOM 11271 N N . ILE A 1 52 ? 0.883 -6.816 -3.785 1.00 0.00 52 ILE A N 10
ATOM 11272 C CA . ILE A 1 52 ? 0.015 -5.879 -4.477 1.00 0.00 52 ILE A CA 10
ATOM 11273 C C . ILE A 1 52 ? 0.857 -4.917 -5.294 1.00 0.00 52 ILE A C 10
ATOM 11274 O O . ILE A 1 52 ? 2.068 -4.854 -5.123 1.00 0.00 52 ILE A O 10
ATOM 11290 N N . GLU A 1 53 ? 0.229 -4.181 -6.181 1.00 0.00 53 GLU A N 10
ATOM 11291 C CA . GLU A 1 53 ? 0.929 -3.168 -6.942 1.00 0.00 53 GLU A CA 10
ATOM 11292 C C . GLU A 1 53 ? 0.297 -1.816 -6.671 1.00 0.00 53 GLU A C 10
ATOM 11293 O O . GLU A 1 53 ? -0.920 -1.674 -6.748 1.00 0.00 53 GLU A O 10
ATOM 11305 N N . GLY A 1 54 ? 1.115 -0.834 -6.343 1.00 0.00 54 GLY A N 10
ATOM 11306 C CA . GLY A 1 54 ? 0.585 0.458 -5.983 1.00 0.00 54 GLY A CA 10
ATOM 11307 C C . GLY A 1 54 ? 1.380 1.600 -6.558 1.00 0.00 54 GLY A C 10
ATOM 11308 O O . GLY A 1 54 ? 2.320 1.391 -7.324 1.00 0.00 54 GLY A O 10
ATOM 11312 N N . ARG A 1 55 ? 1.006 2.813 -6.191 1.00 0.00 55 ARG A N 10
ATOM 11313 C CA . ARG A 1 55 ? 1.719 3.989 -6.639 1.00 0.00 55 ARG A CA 10
ATOM 11314 C C . ARG A 1 55 ? 1.952 4.952 -5.483 1.00 0.00 55 ARG A C 10
ATOM 11315 O O . ARG A 1 55 ? 1.096 5.137 -4.619 1.00 0.00 55 ARG A O 10
ATOM 11336 N N . THR A 1 56 ? 3.133 5.526 -5.472 1.00 0.00 56 THR A N 10
ATOM 11337 C CA . THR A 1 56 ? 3.519 6.515 -4.485 1.00 0.00 56 THR A CA 10
ATOM 11338 C C . THR A 1 56 ? 3.536 7.884 -5.153 1.00 0.00 56 THR A C 10
ATOM 11339 O O . THR A 1 56 ? 3.083 8.026 -6.294 1.00 0.00 56 THR A O 10
ATOM 11350 N N . ASP A 1 57 ? 4.051 8.885 -4.462 1.00 0.00 57 ASP A N 10
ATOM 11351 C CA . ASP A 1 57 ? 4.192 10.215 -5.045 1.00 0.00 57 ASP A CA 10
ATOM 11352 C C . ASP A 1 57 ? 5.380 10.244 -6.005 1.00 0.00 57 ASP A C 10
ATOM 11353 O O . ASP A 1 57 ? 5.505 11.145 -6.836 1.00 0.00 57 ASP A O 10
ATOM 11362 N N . LYS A 1 58 ? 6.245 9.240 -5.890 1.00 0.00 58 LYS A N 10
ATOM 11363 C CA . LYS A 1 58 ? 7.415 9.122 -6.754 1.00 0.00 58 LYS A CA 10
ATOM 11364 C C . LYS A 1 58 ? 7.286 7.900 -7.659 1.00 0.00 58 LYS A C 10
ATOM 11365 O O . LYS A 1 58 ? 7.018 8.015 -8.855 1.00 0.00 58 LYS A O 10
ATOM 11384 N N . ILE A 1 59 ? 7.456 6.727 -7.063 1.00 0.00 59 ILE A N 10
ATOM 11385 C CA . ILE A 1 59 ? 7.377 5.464 -7.786 1.00 0.00 59 ILE A CA 10
ATOM 11386 C C . ILE A 1 59 ? 5.923 5.105 -8.040 1.00 0.00 59 ILE A C 10
ATOM 11387 O O . ILE A 1 59 ? 5.172 4.875 -7.098 1.00 0.00 59 ILE A O 10
ATOM 11403 N N . LYS A 1 60 ? 5.521 5.055 -9.294 1.00 0.00 60 LYS A N 10
ATOM 11404 C CA . LYS A 1 60 ? 4.158 4.674 -9.621 1.00 0.00 60 LYS A CA 10
ATOM 11405 C C . LYS A 1 60 ? 4.151 3.296 -10.278 1.00 0.00 60 LYS A C 10
ATOM 11406 O O . LYS A 1 60 ? 4.976 3.010 -11.146 1.00 0.00 60 LYS A O 10
ATOM 11425 N N . GLY A 1 61 ? 3.245 2.440 -9.833 1.00 0.00 61 GLY A N 10
ATOM 11426 C CA . GLY A 1 61 ? 3.111 1.128 -10.431 1.00 0.00 61 GLY A CA 10
ATOM 11427 C C . GLY A 1 61 ? 4.241 0.193 -10.048 1.00 0.00 61 GLY A C 10
ATOM 11428 O O . GLY A 1 61 ? 4.908 -0.366 -10.917 1.00 0.00 61 GLY A O 10
ATOM 11432 N N . LEU A 1 62 ? 4.468 0.033 -8.752 1.00 0.00 62 LEU A N 10
ATOM 11433 C CA . LEU A 1 62 ? 5.475 -0.899 -8.277 1.00 0.00 62 LEU A CA 10
ATOM 11434 C C . LEU A 1 62 ? 4.803 -2.020 -7.496 1.00 0.00 62 LEU A C 10
ATOM 11435 O O . LEU A 1 62 ? 3.871 -1.780 -6.723 1.00 0.00 62 LEU A O 10
ATOM 11451 N N . VAL A 1 63 ? 5.262 -3.241 -7.714 1.00 0.00 63 VAL A N 10
ATOM 11452 C CA . VAL A 1 63 ? 4.672 -4.398 -7.066 1.00 0.00 63 VAL A CA 10
ATOM 11453 C C . VAL A 1 63 ? 5.407 -4.706 -5.773 1.00 0.00 63 VAL A C 10
ATOM 11454 O O . VAL A 1 63 ? 6.594 -5.034 -5.782 1.00 0.00 63 VAL A O 10
ATOM 11467 N N . LEU A 1 64 ? 4.696 -4.592 -4.669 1.00 0.00 64 LEU A N 10
ATOM 11468 C CA . LEU A 1 64 ? 5.278 -4.838 -3.361 1.00 0.00 64 LEU A CA 10
ATOM 11469 C C . LEU A 1 64 ? 4.435 -5.794 -2.549 1.00 0.00 64 LEU A C 10
ATOM 11470 O O . LEU A 1 64 ? 3.209 -5.814 -2.653 1.00 0.00 64 LEU A O 10
ATOM 11486 N N . ARG A 1 65 ? 5.109 -6.593 -1.749 1.00 0.00 65 ARG A N 10
ATOM 11487 C CA . ARG A 1 65 ? 4.443 -7.461 -0.804 1.00 0.00 65 ARG A CA 10
ATOM 11488 C C . ARG A 1 65 ? 3.722 -6.633 0.245 1.00 0.00 65 ARG A C 10
ATOM 11489 O O . ARG A 1 65 ? 4.247 -5.636 0.740 1.00 0.00 65 ARG A O 10
ATOM 11510 N N . THR A 1 66 ? 2.532 -7.062 0.595 1.00 0.00 66 THR A N 10
ATOM 11511 C CA . THR A 1 66 ? 1.682 -6.304 1.490 1.00 0.00 66 THR A CA 10
ATOM 11512 C C . THR A 1 66 ? 1.874 -6.766 2.933 1.00 0.00 66 THR A C 10
ATOM 11513 O O . THR A 1 66 ? 1.011 -6.561 3.787 1.00 0.00 66 THR A O 10
ATOM 11524 N N . GLU A 1 67 ? 3.031 -7.352 3.216 1.00 0.00 67 GLU A N 10
ATOM 11525 C CA . GLU A 1 67 ? 3.286 -7.901 4.540 1.00 0.00 67 GLU A CA 10
ATOM 11526 C C . GLU A 1 67 ? 3.975 -6.866 5.416 1.00 0.00 67 GLU A C 10
ATOM 11527 O O . GLU A 1 67 ? 4.148 -7.058 6.621 1.00 0.00 67 GLU A O 10
ATOM 11539 N N . PHE A 1 68 ? 4.364 -5.768 4.790 1.00 0.00 68 PHE A N 10
ATOM 11540 C CA . PHE A 1 68 ? 4.924 -4.640 5.507 1.00 0.00 68 PHE A CA 10
ATOM 11541 C C . PHE A 1 68 ? 4.096 -3.394 5.229 1.00 0.00 68 PHE A C 10
ATOM 11542 O O . PHE A 1 68 ? 4.544 -2.265 5.449 1.00 0.00 68 PHE A O 10
ATOM 11559 N N . LEU A 1 69 ? 2.871 -3.612 4.774 1.00 0.00 69 LEU A N 10
ATOM 11560 C CA . LEU A 1 69 ? 1.994 -2.514 4.421 1.00 0.00 69 LEU A CA 10
ATOM 11561 C C . LEU A 1 69 ? 0.738 -2.565 5.256 1.00 0.00 69 LEU A C 10
ATOM 11562 O O . LEU A 1 69 ? 0.243 -3.637 5.608 1.00 0.00 69 LEU A O 10
ATOM 11578 N N . LYS A 1 70 ? 0.240 -1.395 5.572 1.00 0.00 70 LYS A N 10
ATOM 11579 C CA . LYS A 1 70 ? -0.957 -1.265 6.361 1.00 0.00 70 LYS A CA 10
ATOM 11580 C C . LYS A 1 70 ? -2.067 -0.666 5.513 1.00 0.00 70 LYS A C 10
ATOM 11581 O O . LYS A 1 70 ? -1.856 0.340 4.841 1.00 0.00 70 LYS A O 10
ATOM 11600 N N . LYS A 1 71 ? -3.233 -1.291 5.536 1.00 0.00 71 LYS A N 10
ATOM 11601 C CA . LYS A 1 71 ? -4.391 -0.752 4.848 1.00 0.00 71 LYS A CA 10
ATOM 11602 C C . LYS A 1 71 ? -4.774 0.578 5.491 1.00 0.00 71 LYS A C 10
ATOM 11603 O O . LYS A 1 71 ? -5.014 0.650 6.698 1.00 0.00 71 LYS A O 10
ATOM 11622 N N . ALA A 1 72 ? -4.814 1.627 4.687 1.00 0.00 72 ALA A N 10
ATOM 11623 C CA . ALA A 1 72 ? -5.042 2.969 5.202 1.00 0.00 72 ALA A CA 10
ATOM 11624 C C . ALA A 1 72 ? -6.530 3.245 5.391 1.00 0.00 72 ALA A C 10
ATOM 11625 O O . ALA A 1 72 ? -7.355 2.904 4.540 1.00 0.00 72 ALA A O 10
ATOM 11632 N N . GLY A 1 73 ? -6.865 3.851 6.521 1.00 0.00 73 GLY A N 10
ATOM 11633 C CA . GLY A 1 73 ? -8.247 4.158 6.819 1.00 0.00 73 GLY A CA 10
ATOM 11634 C C . GLY A 1 73 ? -9.015 2.932 7.268 1.00 0.00 73 GLY A C 10
ATOM 11635 O O . GLY A 1 73 ? -8.424 1.882 7.517 1.00 0.00 73 GLY A O 10
ATOM 11639 N N . SER A 1 74 ? -10.328 3.061 7.364 1.00 0.00 74 SER A N 10
ATOM 11640 C CA . SER A 1 74 ? -11.173 1.955 7.777 1.00 0.00 74 SER A CA 10
ATOM 11641 C C . SER A 1 74 ? -11.715 1.220 6.555 1.00 0.00 74 SER A C 10
ATOM 11642 O O . SER A 1 74 ? -12.777 1.625 6.030 1.00 0.00 74 SER A O 10
ATOM 11651 N N . MET A 1 1 ? -10.830 -19.266 -8.168 1.00 0.00 1 MET A N 11
ATOM 11652 C CA . MET A 1 1 ? -9.682 -19.312 -7.239 1.00 0.00 1 MET A CA 11
ATOM 11653 C C . MET A 1 1 ? -9.729 -18.119 -6.299 1.00 0.00 1 MET A C 11
ATOM 11654 O O . MET A 1 1 ? -9.925 -16.982 -6.731 1.00 0.00 1 MET A O 11
ATOM 11670 N N . SER A 1 2 ? -9.569 -18.386 -5.017 1.00 0.00 2 SER A N 11
ATOM 11671 C CA . SER A 1 2 ? -9.609 -17.344 -4.010 1.00 0.00 2 SER A CA 11
ATOM 11672 C C . SER A 1 2 ? -8.202 -16.836 -3.715 1.00 0.00 2 SER A C 11
ATOM 11673 O O . SER A 1 2 ? -7.329 -17.602 -3.308 1.00 0.00 2 SER A O 11
ATOM 11681 N N . ILE A 1 3 ? -7.987 -15.549 -3.942 1.00 0.00 3 ILE A N 11
ATOM 11682 C CA . ILE A 1 3 ? -6.702 -14.920 -3.685 1.00 0.00 3 ILE A CA 11
ATOM 11683 C C . ILE A 1 3 ? -6.900 -13.682 -2.820 1.00 0.00 3 ILE A C 11
ATOM 11684 O O . ILE A 1 3 ? -6.683 -12.549 -3.249 1.00 0.00 3 ILE A O 11
ATOM 11700 N N . GLU A 1 4 ? -7.365 -13.915 -1.607 1.00 0.00 4 GLU A N 11
ATOM 11701 C CA . GLU A 1 4 ? -7.642 -12.838 -0.672 1.00 0.00 4 GLU A CA 11
ATOM 11702 C C . GLU A 1 4 ? -6.368 -12.148 -0.228 1.00 0.00 4 GLU A C 11
ATOM 11703 O O . GLU A 1 4 ? -5.574 -12.697 0.538 1.00 0.00 4 GLU A O 11
ATOM 11715 N N . VAL A 1 5 ? -6.191 -10.942 -0.727 1.00 0.00 5 VAL A N 11
ATOM 11716 C CA . VAL A 1 5 ? -5.030 -10.136 -0.401 1.00 0.00 5 VAL A CA 11
ATOM 11717 C C . VAL A 1 5 ? -5.316 -9.279 0.825 1.00 0.00 5 VAL A C 11
ATOM 11718 O O . VAL A 1 5 ? -6.223 -8.443 0.810 1.00 0.00 5 VAL A O 11
ATOM 11731 N N . ARG A 1 6 ? -4.557 -9.502 1.888 1.00 0.00 6 ARG A N 11
ATOM 11732 C CA . ARG A 1 6 ? -4.727 -8.745 3.119 1.00 0.00 6 ARG A CA 11
ATOM 11733 C C . ARG A 1 6 ? -3.394 -8.166 3.570 1.00 0.00 6 ARG A C 11
ATOM 11734 O O . ARG A 1 6 ? -2.344 -8.763 3.334 1.00 0.00 6 ARG A O 11
ATOM 11755 N N . ASP A 1 7 ? -3.444 -7.011 4.217 1.00 0.00 7 ASP A N 11
ATOM 11756 C CA . ASP A 1 7 ? -2.236 -6.312 4.653 1.00 0.00 7 ASP A CA 11
ATOM 11757 C C . ASP A 1 7 ? -1.708 -6.918 5.952 1.00 0.00 7 ASP A C 11
ATOM 11758 O O . ASP A 1 7 ? -2.180 -7.968 6.391 1.00 0.00 7 ASP A O 11
ATOM 11767 N N . CYS A 1 8 ? -0.739 -6.252 6.574 1.00 0.00 8 CYS A N 11
ATOM 11768 C CA . CYS A 1 8 ? -0.151 -6.740 7.819 1.00 0.00 8 CYS A CA 11
ATOM 11769 C C . CYS A 1 8 ? -1.184 -6.743 8.948 1.00 0.00 8 CYS A C 11
ATOM 11770 O O . CYS A 1 8 ? -1.040 -7.463 9.939 1.00 0.00 8 CYS A O 11
ATOM 11778 N N . ASN A 1 9 ? -2.214 -5.917 8.793 1.00 0.00 9 ASN A N 11
ATOM 11779 C CA . ASN A 1 9 ? -3.305 -5.843 9.757 1.00 0.00 9 ASN A CA 11
ATOM 11780 C C . ASN A 1 9 ? -4.216 -7.041 9.584 1.00 0.00 9 ASN A C 11
ATOM 11781 O O . ASN A 1 9 ? -4.814 -7.534 10.540 1.00 0.00 9 ASN A O 11
ATOM 11792 N N . GLY A 1 10 ? -4.307 -7.501 8.347 1.00 0.00 10 GLY A N 11
ATOM 11793 C CA . GLY A 1 10 ? -5.184 -8.596 8.023 1.00 0.00 10 GLY A CA 11
ATOM 11794 C C . GLY A 1 10 ? -6.443 -8.115 7.344 1.00 0.00 10 GLY A C 11
ATOM 11795 O O . GLY A 1 10 ? -7.417 -8.856 7.215 1.00 0.00 10 GLY A O 11
ATOM 11799 N N . ALA A 1 11 ? -6.415 -6.870 6.898 1.00 0.00 11 ALA A N 11
ATOM 11800 C CA . ALA A 1 11 ? -7.560 -6.267 6.253 1.00 0.00 11 ALA A CA 11
ATOM 11801 C C . ALA A 1 11 ? -7.490 -6.486 4.751 1.00 0.00 11 ALA A C 11
ATOM 11802 O O . ALA A 1 11 ? -6.423 -6.372 4.146 1.00 0.00 11 ALA A O 11
ATOM 11809 N N . LEU A 1 12 ? -8.625 -6.812 4.158 1.00 0.00 12 LEU A N 11
ATOM 11810 C CA . LEU A 1 12 ? -8.685 -7.121 2.739 1.00 0.00 12 LEU A CA 11
ATOM 11811 C C . LEU A 1 12 ? -8.498 -5.879 1.880 1.00 0.00 12 LEU A C 11
ATOM 11812 O O . LEU A 1 12 ? -8.983 -4.793 2.207 1.00 0.00 12 LEU A O 11
ATOM 11828 N N . LEU A 1 13 ? -7.773 -6.051 0.789 1.00 0.00 13 LEU A N 11
ATOM 11829 C CA . LEU A 1 13 ? -7.498 -4.970 -0.140 1.00 0.00 13 LEU A CA 11
ATOM 11830 C C . LEU A 1 13 ? -8.274 -5.167 -1.437 1.00 0.00 13 LEU A C 11
ATOM 11831 O O . LEU A 1 13 ? -8.967 -6.174 -1.610 1.00 0.00 13 LEU A O 11
ATOM 11847 N N . ALA A 1 14 ? -8.149 -4.201 -2.338 1.00 0.00 14 ALA A N 11
ATOM 11848 C CA . ALA A 1 14 ? -8.810 -4.249 -3.634 1.00 0.00 14 ALA A CA 11
ATOM 11849 C C . ALA A 1 14 ? -8.215 -3.195 -4.557 1.00 0.00 14 ALA A C 11
ATOM 11850 O O . ALA A 1 14 ? -7.392 -2.387 -4.124 1.00 0.00 14 ALA A O 11
ATOM 11857 N N . ASP A 1 15 ? -8.613 -3.208 -5.822 1.00 0.00 15 ASP A N 11
ATOM 11858 C CA . ASP A 1 15 ? -8.170 -2.188 -6.768 1.00 0.00 15 ASP A CA 11
ATOM 11859 C C . ASP A 1 15 ? -8.714 -0.823 -6.362 1.00 0.00 15 ASP A C 11
ATOM 11860 O O . ASP A 1 15 ? -9.929 -0.638 -6.237 1.00 0.00 15 ASP A O 11
ATOM 11869 N N . GLY A 1 16 ? -7.812 0.116 -6.131 1.00 0.00 16 GLY A N 11
ATOM 11870 C CA . GLY A 1 16 ? -8.206 1.451 -5.736 1.00 0.00 16 GLY A CA 11
ATOM 11871 C C . GLY A 1 16 ? -8.122 1.648 -4.237 1.00 0.00 16 GLY A C 11
ATOM 11872 O O . GLY A 1 16 ? -8.618 2.640 -3.703 1.00 0.00 16 GLY A O 11
ATOM 11876 N N . ASP A 1 17 ? -7.502 0.693 -3.554 1.00 0.00 17 ASP A N 11
ATOM 11877 C CA . ASP A 1 17 ? -7.351 0.765 -2.105 1.00 0.00 17 ASP A CA 11
ATOM 11878 C C . ASP A 1 17 ? -6.082 1.524 -1.752 1.00 0.00 17 ASP A C 11
ATOM 11879 O O . ASP A 1 17 ? -5.308 1.894 -2.635 1.00 0.00 17 ASP A O 11
ATOM 11888 N N . ASN A 1 18 ? -5.865 1.762 -0.473 1.00 0.00 18 ASN A N 11
ATOM 11889 C CA . ASN A 1 18 ? -4.704 2.516 -0.031 1.00 0.00 18 ASN A CA 11
ATOM 11890 C C . ASN A 1 18 ? -4.087 1.910 1.216 1.00 0.00 18 ASN A C 11
ATOM 11891 O O . ASN A 1 18 ? -4.784 1.520 2.151 1.00 0.00 18 ASN A O 11
ATOM 11902 N N . VAL A 1 19 ? -2.770 1.829 1.206 1.00 0.00 19 VAL A N 11
ATOM 11903 C CA . VAL A 1 19 ? -2.018 1.297 2.327 1.00 0.00 19 VAL A CA 11
ATOM 11904 C C . VAL A 1 19 ? -0.919 2.274 2.727 1.00 0.00 19 VAL A C 11
ATOM 11905 O O . VAL A 1 19 ? -0.748 3.319 2.099 1.00 0.00 19 VAL A O 11
ATOM 11918 N N . SER A 1 20 ? -0.191 1.951 3.780 1.00 0.00 20 SER A N 11
ATOM 11919 C CA . SER A 1 20 ? 0.913 2.780 4.225 1.00 0.00 20 SER A CA 11
ATOM 11920 C C . SER A 1 20 ? 1.989 1.939 4.912 1.00 0.00 20 SER A C 11
ATOM 11921 O O . SER A 1 20 ? 1.694 0.903 5.503 1.00 0.00 20 SER A O 11
ATOM 11929 N N . LEU A 1 21 ? 3.235 2.385 4.794 1.00 0.00 21 LEU A N 11
ATOM 11930 C CA . LEU A 1 21 ? 4.400 1.664 5.311 1.00 0.00 21 LEU A CA 11
ATOM 11931 C C . LEU A 1 21 ? 4.341 1.480 6.827 1.00 0.00 21 LEU A C 11
ATOM 11932 O O . LEU A 1 21 ? 4.068 2.431 7.564 1.00 0.00 21 LEU A O 11
ATOM 11948 N N . ILE A 1 22 ? 4.617 0.261 7.290 1.00 0.00 22 ILE A N 11
ATOM 11949 C CA . ILE A 1 22 ? 4.644 -0.020 8.725 1.00 0.00 22 ILE A CA 11
ATOM 11950 C C . ILE A 1 22 ? 6.062 0.093 9.265 1.00 0.00 22 ILE A C 11
ATOM 11951 O O . ILE A 1 22 ? 6.284 0.104 10.474 1.00 0.00 22 ILE A O 11
ATOM 11967 N N . LYS A 1 23 ? 7.015 0.176 8.352 1.00 0.00 23 LYS A N 11
ATOM 11968 C CA . LYS A 1 23 ? 8.426 0.244 8.695 1.00 0.00 23 LYS A CA 11
ATOM 11969 C C . LYS A 1 23 ? 9.194 0.853 7.535 1.00 0.00 23 LYS A C 11
ATOM 11970 O O . LYS A 1 23 ? 8.609 1.146 6.491 1.00 0.00 23 LYS A O 11
ATOM 11989 N N . ASP A 1 24 ? 10.488 1.059 7.719 1.00 0.00 24 ASP A N 11
ATOM 11990 C CA . ASP A 1 24 ? 11.325 1.588 6.643 1.00 0.00 24 ASP A CA 11
ATOM 11991 C C . ASP A 1 24 ? 11.761 0.454 5.715 1.00 0.00 24 ASP A C 11
ATOM 11992 O O . ASP A 1 24 ? 12.286 -0.563 6.172 1.00 0.00 24 ASP A O 11
ATOM 12001 N N . LEU A 1 25 ? 11.531 0.626 4.420 1.00 0.00 25 LEU A N 11
ATOM 12002 C CA . LEU A 1 25 ? 11.949 -0.356 3.415 1.00 0.00 25 LEU A CA 11
ATOM 12003 C C . LEU A 1 25 ? 12.835 0.325 2.379 1.00 0.00 25 LEU A C 11
ATOM 12004 O O . LEU A 1 25 ? 12.690 1.518 2.126 1.00 0.00 25 LEU A O 11
ATOM 12020 N N . LYS A 1 26 ? 13.750 -0.418 1.776 1.00 0.00 26 LYS A N 11
ATOM 12021 C CA . LYS A 1 26 ? 14.643 0.166 0.785 1.00 0.00 26 LYS A CA 11
ATOM 12022 C C . LYS A 1 26 ? 14.521 -0.528 -0.556 1.00 0.00 26 LYS A C 11
ATOM 12023 O O . LYS A 1 26 ? 14.213 -1.718 -0.638 1.00 0.00 26 LYS A O 11
ATOM 12042 N N . LEU A 1 27 ? 14.776 0.241 -1.598 1.00 0.00 27 LEU A N 11
ATOM 12043 C CA . LEU A 1 27 ? 14.723 -0.236 -2.968 1.00 0.00 27 LEU A CA 11
ATOM 12044 C C . LEU A 1 27 ? 16.086 -0.085 -3.619 1.00 0.00 27 LEU A C 11
ATOM 12045 O O . LEU A 1 27 ? 16.849 0.821 -3.268 1.00 0.00 27 LEU A O 11
ATOM 12061 N N . LYS A 1 28 ? 16.388 -0.984 -4.555 1.00 0.00 28 LYS A N 11
ATOM 12062 C CA . LYS A 1 28 ? 17.666 -0.995 -5.275 1.00 0.00 28 LYS A CA 11
ATOM 12063 C C . LYS A 1 28 ? 18.833 -1.330 -4.341 1.00 0.00 28 LYS A C 11
ATOM 12064 O O . LYS A 1 28 ? 19.990 -1.353 -4.761 1.00 0.00 28 LYS A O 11
ATOM 12083 N N . GLY A 1 29 ? 18.520 -1.606 -3.082 1.00 0.00 29 GLY A N 11
ATOM 12084 C CA . GLY A 1 29 ? 19.548 -1.835 -2.088 1.00 0.00 29 GLY A CA 11
ATOM 12085 C C . GLY A 1 29 ? 19.522 -0.773 -1.010 1.00 0.00 29 GLY A C 11
ATOM 12086 O O . GLY A 1 29 ? 18.962 -0.983 0.065 1.00 0.00 29 GLY A O 11
ATOM 12090 N N . SER A 1 30 ? 20.117 0.375 -1.303 1.00 0.00 30 SER A N 11
ATOM 12091 C CA . SER A 1 30 ? 20.093 1.501 -0.382 1.00 0.00 30 SER A CA 11
ATOM 12092 C C . SER A 1 30 ? 19.911 2.815 -1.137 1.00 0.00 30 SER A C 11
ATOM 12093 O O . SER A 1 30 ? 20.056 3.897 -0.566 1.00 0.00 30 SER A O 11
ATOM 12101 N N . SER A 1 31 ? 19.589 2.718 -2.422 1.00 0.00 31 SER A N 11
ATOM 12102 C CA . SER A 1 31 ? 19.374 3.901 -3.243 1.00 0.00 31 SER A CA 11
ATOM 12103 C C . SER A 1 31 ? 18.058 4.579 -2.872 1.00 0.00 31 SER A C 11
ATOM 12104 O O . SER A 1 31 ? 18.053 5.654 -2.267 1.00 0.00 31 SER A O 11
ATOM 12112 N N . THR A 1 32 ? 16.944 3.944 -3.207 1.00 0.00 32 THR A N 11
ATOM 12113 C CA . THR A 1 32 ? 15.644 4.505 -2.903 1.00 0.00 32 THR A CA 11
ATOM 12114 C C . THR A 1 32 ? 15.185 4.018 -1.534 1.00 0.00 32 THR A C 11
ATOM 12115 O O . THR A 1 32 ? 14.789 2.866 -1.379 1.00 0.00 32 THR A O 11
ATOM 12126 N N . VAL A 1 33 ? 15.261 4.881 -0.538 1.00 0.00 33 VAL A N 11
ATOM 12127 C CA . VAL A 1 33 ? 14.910 4.494 0.816 1.00 0.00 33 VAL A CA 11
ATOM 12128 C C . VAL A 1 33 ? 13.561 5.074 1.209 1.00 0.00 33 VAL A C 11
ATOM 12129 O O . VAL A 1 33 ? 13.358 6.291 1.186 1.00 0.00 33 VAL A O 11
ATOM 12142 N N . LEU A 1 34 ? 12.634 4.199 1.543 1.00 0.00 34 LEU A N 11
ATOM 12143 C CA . LEU A 1 34 ? 11.334 4.615 2.020 1.00 0.00 34 LEU A CA 11
ATOM 12144 C C . LEU A 1 34 ? 11.267 4.461 3.523 1.00 0.00 34 LEU A C 11
ATOM 12145 O O . LEU A 1 34 ? 11.860 3.546 4.093 1.00 0.00 34 LEU A O 11
ATOM 12161 N N . LYS A 1 35 ? 10.554 5.359 4.159 1.00 0.00 35 LYS A N 11
ATOM 12162 C CA . LYS A 1 35 ? 10.455 5.358 5.604 1.00 0.00 35 LYS A CA 11
ATOM 12163 C C . LYS A 1 35 ? 9.068 4.944 6.048 1.00 0.00 35 LYS A C 11
ATOM 12164 O O . LYS A 1 35 ? 8.106 4.998 5.278 1.00 0.00 35 LYS A O 11
ATOM 12183 N N . ARG A 1 36 ? 8.986 4.524 7.289 1.00 0.00 36 ARG A N 11
ATOM 12184 C CA . ARG A 1 36 ? 7.731 4.176 7.911 1.00 0.00 36 ARG A CA 11
ATOM 12185 C C . ARG A 1 36 ? 6.753 5.340 7.844 1.00 0.00 36 ARG A C 11
ATOM 12186 O O . ARG A 1 36 ? 7.106 6.478 8.156 1.00 0.00 36 ARG A O 11
ATOM 12207 N N . GLY A 1 37 ? 5.528 5.053 7.439 1.00 0.00 37 GLY A N 11
ATOM 12208 C CA . GLY A 1 37 ? 4.527 6.091 7.333 1.00 0.00 37 GLY A CA 11
ATOM 12209 C C . GLY A 1 37 ? 4.282 6.524 5.902 1.00 0.00 37 GLY A C 11
ATOM 12210 O O . GLY A 1 37 ? 3.327 7.249 5.633 1.00 0.00 37 GLY A O 11
ATOM 12214 N N . THR A 1 38 ? 5.145 6.094 4.985 1.00 0.00 38 THR A N 11
ATOM 12215 C CA . THR A 1 38 ? 4.958 6.399 3.569 1.00 0.00 38 THR A CA 11
ATOM 12216 C C . THR A 1 38 ? 3.625 5.845 3.088 1.00 0.00 38 THR A C 11
ATOM 12217 O O . THR A 1 38 ? 3.339 4.662 3.263 1.00 0.00 38 THR A O 11
ATOM 12228 N N . MET A 1 39 ? 2.805 6.698 2.504 1.00 0.00 39 MET A N 11
ATOM 12229 C CA . MET A 1 39 ? 1.497 6.279 2.060 1.00 0.00 39 MET A CA 11
ATOM 12230 C C . MET A 1 39 ? 1.540 5.792 0.626 1.00 0.00 39 MET A C 11
ATOM 12231 O O . MET A 1 39 ? 1.960 6.515 -0.279 1.00 0.00 39 MET A O 11
ATOM 12245 N N . ILE A 1 40 ? 1.115 4.559 0.439 1.00 0.00 40 ILE A N 11
ATOM 12246 C CA . ILE A 1 40 ? 0.968 3.998 -0.889 1.00 0.00 40 ILE A CA 11
ATOM 12247 C C . ILE A 1 40 ? -0.513 3.791 -1.182 1.00 0.00 40 ILE A C 11
ATOM 12248 O O . ILE A 1 40 ? -1.095 2.756 -0.851 1.00 0.00 40 ILE A O 11
ATOM 12264 N N . ARG A 1 41 ? -1.132 4.804 -1.758 1.00 0.00 41 ARG A N 11
ATOM 12265 C CA . ARG A 1 41 ? -2.546 4.747 -2.079 1.00 0.00 41 ARG A CA 11
ATOM 12266 C C . ARG A 1 41 ? -2.737 4.462 -3.560 1.00 0.00 41 ARG A C 11
ATOM 12267 O O . ARG A 1 41 ? -1.864 4.757 -4.373 1.00 0.00 41 ARG A O 11
ATOM 12288 N N . GLY A 1 42 ? -3.870 3.877 -3.903 1.00 0.00 42 GLY A N 11
ATOM 12289 C CA . GLY A 1 42 ? -4.123 3.520 -5.280 1.00 0.00 42 GLY A CA 11
ATOM 12290 C C . GLY A 1 42 ? -3.464 2.206 -5.637 1.00 0.00 42 GLY A C 11
ATOM 12291 O O . GLY A 1 42 ? -2.813 2.090 -6.677 1.00 0.00 42 GLY A O 11
ATOM 12295 N N . ILE A 1 43 ? -3.623 1.223 -4.763 1.00 0.00 43 ILE A N 11
ATOM 12296 C CA . ILE A 1 43 ? -3.056 -0.091 -4.986 1.00 0.00 43 ILE A CA 11
ATOM 12297 C C . ILE A 1 43 ? -4.088 -0.990 -5.637 1.00 0.00 43 ILE A C 11
ATOM 12298 O O . ILE A 1 43 ? -5.286 -0.708 -5.593 1.00 0.00 43 ILE A O 11
ATOM 12314 N N . ARG A 1 44 ? -3.623 -2.051 -6.251 1.00 0.00 44 ARG A N 11
ATOM 12315 C CA . ARG A 1 44 ? -4.509 -3.028 -6.851 1.00 0.00 44 ARG A CA 11
ATOM 12316 C C . ARG A 1 44 ? -3.996 -4.434 -6.592 1.00 0.00 44 ARG A C 11
ATOM 12317 O O . ARG A 1 44 ? -2.812 -4.626 -6.303 1.00 0.00 44 ARG A O 11
ATOM 12338 N N . LEU A 1 45 ? -4.888 -5.408 -6.694 1.00 0.00 45 LEU A N 11
ATOM 12339 C CA . LEU A 1 45 ? -4.544 -6.788 -6.397 1.00 0.00 45 LEU A CA 11
ATOM 12340 C C . LEU A 1 45 ? -3.795 -7.404 -7.567 1.00 0.00 45 LEU A C 11
ATOM 12341 O O . LEU A 1 45 ? -4.186 -7.238 -8.724 1.00 0.00 45 LEU A O 11
ATOM 12357 N N . THR A 1 46 ? -2.717 -8.103 -7.264 1.00 0.00 46 THR A N 11
ATOM 12358 C CA . THR A 1 46 ? -1.922 -8.745 -8.291 1.00 0.00 46 THR A CA 11
ATOM 12359 C C . THR A 1 46 ? -2.368 -10.192 -8.460 1.00 0.00 46 THR A C 11
ATOM 12360 O O . THR A 1 46 ? -3.495 -10.546 -8.116 1.00 0.00 46 THR A O 11
ATOM 12371 N N . ASP A 1 47 ? -1.491 -11.022 -9.001 1.00 0.00 47 ASP A N 11
ATOM 12372 C CA . ASP A 1 47 ? -1.761 -12.448 -9.103 1.00 0.00 47 ASP A CA 11
ATOM 12373 C C . ASP A 1 47 ? -1.392 -13.122 -7.791 1.00 0.00 47 ASP A C 11
ATOM 12374 O O . ASP A 1 47 ? -1.650 -14.306 -7.582 1.00 0.00 47 ASP A O 11
ATOM 12383 N N . SER A 1 48 ? -0.786 -12.341 -6.911 1.00 0.00 48 SER A N 11
ATOM 12384 C CA . SER A 1 48 ? -0.317 -12.815 -5.630 1.00 0.00 48 SER A CA 11
ATOM 12385 C C . SER A 1 48 ? -1.263 -12.387 -4.511 1.00 0.00 48 SER A C 11
ATOM 12386 O O . SER A 1 48 ? -1.915 -11.348 -4.605 1.00 0.00 48 SER A O 11
ATOM 12394 N N . GLU A 1 49 ? -1.330 -13.191 -3.457 1.00 0.00 49 GLU A N 11
ATOM 12395 C CA . GLU A 1 49 ? -2.181 -12.888 -2.310 1.00 0.00 49 GLU A CA 11
ATOM 12396 C C . GLU A 1 49 ? -1.425 -12.024 -1.319 1.00 0.00 49 GLU A C 11
ATOM 12397 O O . GLU A 1 49 ? -2.012 -11.275 -0.543 1.00 0.00 49 GLU A O 11
ATOM 12409 N N . ASP A 1 50 ? -0.112 -12.158 -1.344 1.00 0.00 50 ASP A N 11
ATOM 12410 C CA . ASP A 1 50 ? 0.748 -11.481 -0.390 1.00 0.00 50 ASP A CA 11
ATOM 12411 C C . ASP A 1 50 ? 1.321 -10.209 -0.992 1.00 0.00 50 ASP A C 11
ATOM 12412 O O . ASP A 1 50 ? 1.965 -9.419 -0.305 1.00 0.00 50 ASP A O 11
ATOM 12421 N N . GLU A 1 51 ? 1.071 -10.005 -2.277 1.00 0.00 51 GLU A N 11
ATOM 12422 C CA . GLU A 1 51 ? 1.633 -8.871 -2.995 1.00 0.00 51 GLU A CA 11
ATOM 12423 C C . GLU A 1 51 ? 0.548 -8.036 -3.654 1.00 0.00 51 GLU A C 11
ATOM 12424 O O . GLU A 1 51 ? -0.461 -8.558 -4.130 1.00 0.00 51 GLU A O 11
ATOM 12436 N N . ILE A 1 52 ? 0.778 -6.742 -3.687 1.00 0.00 52 ILE A N 11
ATOM 12437 C CA . ILE A 1 52 ? -0.082 -5.813 -4.396 1.00 0.00 52 ILE A CA 11
ATOM 12438 C C . ILE A 1 52 ? 0.768 -4.867 -5.226 1.00 0.00 52 ILE A C 11
ATOM 12439 O O . ILE A 1 52 ? 1.980 -4.814 -5.057 1.00 0.00 52 ILE A O 11
ATOM 12455 N N . GLU A 1 53 ? 0.146 -4.134 -6.119 1.00 0.00 53 GLU A N 11
ATOM 12456 C CA . GLU A 1 53 ? 0.858 -3.138 -6.891 1.00 0.00 53 GLU A CA 11
ATOM 12457 C C . GLU A 1 53 ? 0.249 -1.774 -6.624 1.00 0.00 53 GLU A C 11
ATOM 12458 O O . GLU A 1 53 ? -0.962 -1.603 -6.725 1.00 0.00 53 GLU A O 11
ATOM 12470 N N . GLY A 1 54 ? 1.085 -0.815 -6.275 1.00 0.00 54 GLY A N 11
ATOM 12471 C CA . GLY A 1 54 ? 0.590 0.499 -5.941 1.00 0.00 54 GLY A CA 11
ATOM 12472 C C . GLY A 1 54 ? 1.462 1.599 -6.497 1.00 0.00 54 GLY A C 11
ATOM 12473 O O . GLY A 1 54 ? 2.230 1.377 -7.431 1.00 0.00 54 GLY A O 11
ATOM 12477 N N . ARG A 1 55 ? 1.360 2.785 -5.922 1.00 0.00 55 ARG A N 11
ATOM 12478 C CA . ARG A 1 55 ? 2.091 3.936 -6.418 1.00 0.00 55 ARG A CA 11
ATOM 12479 C C . ARG A 1 55 ? 2.564 4.801 -5.256 1.00 0.00 55 ARG A C 11
ATOM 12480 O O . ARG A 1 55 ? 1.931 4.841 -4.201 1.00 0.00 55 ARG A O 11
ATOM 12501 N N . THR A 1 56 ? 3.680 5.470 -5.450 1.00 0.00 56 THR A N 11
ATOM 12502 C CA . THR A 1 56 ? 4.179 6.431 -4.486 1.00 0.00 56 THR A CA 11
ATOM 12503 C C . THR A 1 56 ? 4.157 7.811 -5.130 1.00 0.00 56 THR A C 11
ATOM 12504 O O . THR A 1 56 ? 3.621 7.975 -6.230 1.00 0.00 56 THR A O 11
ATOM 12515 N N . ASP A 1 57 ? 4.739 8.796 -4.467 1.00 0.00 57 ASP A N 11
ATOM 12516 C CA . ASP A 1 57 ? 4.831 10.133 -5.036 1.00 0.00 57 ASP A CA 11
ATOM 12517 C C . ASP A 1 57 ? 5.828 10.152 -6.193 1.00 0.00 57 ASP A C 11
ATOM 12518 O O . ASP A 1 57 ? 5.734 10.984 -7.097 1.00 0.00 57 ASP A O 11
ATOM 12527 N N . LYS A 1 58 ? 6.766 9.209 -6.170 1.00 0.00 58 LYS A N 11
ATOM 12528 C CA . LYS A 1 58 ? 7.789 9.109 -7.205 1.00 0.00 58 LYS A CA 11
ATOM 12529 C C . LYS A 1 58 ? 7.600 7.841 -8.034 1.00 0.00 58 LYS A C 11
ATOM 12530 O O . LYS A 1 58 ? 7.260 7.896 -9.214 1.00 0.00 58 LYS A O 11
ATOM 12549 N N . ILE A 1 59 ? 7.828 6.702 -7.396 1.00 0.00 59 ILE A N 11
ATOM 12550 C CA . ILE A 1 59 ? 7.694 5.403 -8.047 1.00 0.00 59 ILE A CA 11
ATOM 12551 C C . ILE A 1 59 ? 6.227 5.031 -8.163 1.00 0.00 59 ILE A C 11
ATOM 12552 O O . ILE A 1 59 ? 5.595 4.697 -7.163 1.00 0.00 59 ILE A O 11
ATOM 12568 N N . LYS A 1 60 ? 5.681 5.087 -9.359 1.00 0.00 60 LYS A N 11
ATOM 12569 C CA . LYS A 1 60 ? 4.296 4.706 -9.561 1.00 0.00 60 LYS A CA 11
ATOM 12570 C C . LYS A 1 60 ? 4.226 3.366 -10.281 1.00 0.00 60 LYS A C 11
ATOM 12571 O O . LYS A 1 60 ? 4.961 3.125 -11.241 1.00 0.00 60 LYS A O 11
ATOM 12590 N N . GLY A 1 61 ? 3.369 2.485 -9.790 1.00 0.00 61 GLY A N 11
ATOM 12591 C CA . GLY A 1 61 ? 3.212 1.186 -10.404 1.00 0.00 61 GLY A CA 11
ATOM 12592 C C . GLY A 1 61 ? 4.304 0.221 -9.998 1.00 0.00 61 GLY A C 11
ATOM 12593 O O . GLY A 1 61 ? 4.954 -0.386 -10.853 1.00 0.00 61 GLY A O 11
ATOM 12597 N N . LEU A 1 62 ? 4.517 0.078 -8.699 1.00 0.00 62 LEU A N 11
ATOM 12598 C CA . LEU A 1 62 ? 5.501 -0.862 -8.202 1.00 0.00 62 LEU A CA 11
ATOM 12599 C C . LEU A 1 62 ? 4.804 -1.972 -7.424 1.00 0.00 62 LEU A C 11
ATOM 12600 O O . LEU A 1 62 ? 3.876 -1.715 -6.652 1.00 0.00 62 LEU A O 11
ATOM 12616 N N . VAL A 1 63 ? 5.237 -3.201 -7.649 1.00 0.00 63 VAL A N 11
ATOM 12617 C CA . VAL A 1 63 ? 4.630 -4.355 -7.004 1.00 0.00 63 VAL A CA 11
ATOM 12618 C C . VAL A 1 63 ? 5.358 -4.666 -5.708 1.00 0.00 63 VAL A C 11
ATOM 12619 O O . VAL A 1 63 ? 6.567 -4.913 -5.709 1.00 0.00 63 VAL A O 11
ATOM 12632 N N . LEU A 1 64 ? 4.628 -4.646 -4.611 1.00 0.00 64 LEU A N 11
ATOM 12633 C CA . LEU A 1 64 ? 5.216 -4.905 -3.306 1.00 0.00 64 LEU A CA 11
ATOM 12634 C C . LEU A 1 64 ? 4.364 -5.840 -2.478 1.00 0.00 64 LEU A C 11
ATOM 12635 O O . LEU A 1 64 ? 3.135 -5.806 -2.539 1.00 0.00 64 LEU A O 11
ATOM 12651 N N . ARG A 1 65 ? 5.035 -6.689 -1.720 1.00 0.00 65 ARG A N 11
ATOM 12652 C CA . ARG A 1 65 ? 4.376 -7.516 -0.733 1.00 0.00 65 ARG A CA 11
ATOM 12653 C C . ARG A 1 65 ? 3.687 -6.633 0.299 1.00 0.00 65 ARG A C 11
ATOM 12654 O O . ARG A 1 65 ? 4.292 -5.722 0.865 1.00 0.00 65 ARG A O 11
ATOM 12675 N N . THR A 1 66 ? 2.428 -6.919 0.556 1.00 0.00 66 THR A N 11
ATOM 12676 C CA . THR A 1 66 ? 1.617 -6.083 1.418 1.00 0.00 66 THR A CA 11
ATOM 12677 C C . THR A 1 66 ? 1.750 -6.520 2.877 1.00 0.00 66 THR A C 11
ATOM 12678 O O . THR A 1 66 ? 0.913 -6.194 3.720 1.00 0.00 66 THR A O 11
ATOM 12689 N N . GLU A 1 67 ? 2.845 -7.204 3.186 1.00 0.00 67 GLU A N 11
ATOM 12690 C CA . GLU A 1 67 ? 3.048 -7.733 4.526 1.00 0.00 67 GLU A CA 11
ATOM 12691 C C . GLU A 1 67 ? 3.789 -6.724 5.381 1.00 0.00 67 GLU A C 11
ATOM 12692 O O . GLU A 1 67 ? 3.905 -6.878 6.596 1.00 0.00 67 GLU A O 11
ATOM 12704 N N . PHE A 1 68 ? 4.282 -5.678 4.734 1.00 0.00 68 PHE A N 11
ATOM 12705 C CA . PHE A 1 68 ? 4.880 -4.564 5.440 1.00 0.00 68 PHE A CA 11
ATOM 12706 C C . PHE A 1 68 ? 4.068 -3.307 5.176 1.00 0.00 68 PHE A C 11
ATOM 12707 O O . PHE A 1 68 ? 4.518 -2.185 5.425 1.00 0.00 68 PHE A O 11
ATOM 12724 N N . LEU A 1 69 ? 2.850 -3.511 4.695 1.00 0.00 69 LEU A N 11
ATOM 12725 C CA . LEU A 1 69 ? 1.964 -2.407 4.387 1.00 0.00 69 LEU A CA 11
ATOM 12726 C C . LEU A 1 69 ? 0.738 -2.489 5.269 1.00 0.00 69 LEU A C 11
ATOM 12727 O O . LEU A 1 69 ? 0.289 -3.577 5.628 1.00 0.00 69 LEU A O 11
ATOM 12743 N N . LYS A 1 70 ? 0.219 -1.339 5.629 1.00 0.00 70 LYS A N 11
ATOM 12744 C CA . LYS A 1 70 ? -0.932 -1.262 6.498 1.00 0.00 70 LYS A CA 11
ATOM 12745 C C . LYS A 1 70 ? -2.084 -0.584 5.776 1.00 0.00 70 LYS A C 11
ATOM 12746 O O . LYS A 1 70 ? -1.932 0.527 5.276 1.00 0.00 70 LYS A O 11
ATOM 12765 N N . LYS A 1 71 ? -3.223 -1.255 5.723 1.00 0.00 71 LYS A N 11
ATOM 12766 C CA . LYS A 1 71 ? -4.392 -0.723 5.034 1.00 0.00 71 LYS A CA 11
ATOM 12767 C C . LYS A 1 71 ? -4.845 0.573 5.690 1.00 0.00 71 LYS A C 11
ATOM 12768 O O . LYS A 1 71 ? -5.164 0.596 6.881 1.00 0.00 71 LYS A O 11
ATOM 12787 N N . ALA A 1 72 ? -4.869 1.645 4.919 1.00 0.00 72 ALA A N 11
ATOM 12788 C CA . ALA A 1 72 ? -5.267 2.937 5.437 1.00 0.00 72 ALA A CA 11
ATOM 12789 C C . ALA A 1 72 ? -6.784 3.009 5.546 1.00 0.00 72 ALA A C 11
ATOM 12790 O O . ALA A 1 72 ? -7.501 2.518 4.672 1.00 0.00 72 ALA A O 11
ATOM 12797 N N . GLY A 1 73 ? -7.263 3.593 6.630 1.00 0.00 73 GLY A N 11
ATOM 12798 C CA . GLY A 1 73 ? -8.687 3.641 6.875 1.00 0.00 73 GLY A CA 11
ATOM 12799 C C . GLY A 1 73 ? -9.095 2.658 7.950 1.00 0.00 73 GLY A C 11
ATOM 12800 O O . GLY A 1 73 ? -10.188 2.092 7.907 1.00 0.00 73 GLY A O 11
ATOM 12804 N N . SER A 1 74 ? -8.197 2.444 8.903 1.00 0.00 74 SER A N 11
ATOM 12805 C CA . SER A 1 74 ? -8.442 1.544 10.018 1.00 0.00 74 SER A CA 11
ATOM 12806 C C . SER A 1 74 ? -7.409 1.780 11.118 1.00 0.00 74 SER A C 11
ATOM 12807 O O . SER A 1 74 ? -6.202 1.852 10.796 1.00 0.00 74 SER A O 11
ATOM 12816 N N . MET A 1 1 ? -11.547 -17.083 -8.295 1.00 0.00 1 MET A N 12
ATOM 12817 C CA . MET A 1 1 ? -10.125 -16.694 -8.176 1.00 0.00 1 MET A CA 12
ATOM 12818 C C . MET A 1 1 ? -9.782 -16.421 -6.723 1.00 0.00 1 MET A C 12
ATOM 12819 O O . MET A 1 1 ? -10.112 -15.364 -6.181 1.00 0.00 1 MET A O 12
ATOM 12835 N N . SER A 1 2 ? -9.136 -17.385 -6.091 1.00 0.00 2 SER A N 12
ATOM 12836 C CA . SER A 1 2 ? -8.816 -17.289 -4.679 1.00 0.00 2 SER A CA 12
ATOM 12837 C C . SER A 1 2 ? -7.532 -16.495 -4.457 1.00 0.00 2 SER A C 12
ATOM 12838 O O . SER A 1 2 ? -6.429 -17.043 -4.522 1.00 0.00 2 SER A O 12
ATOM 12846 N N . ILE A 1 3 ? -7.688 -15.198 -4.220 1.00 0.00 3 ILE A N 12
ATOM 12847 C CA . ILE A 1 3 ? -6.567 -14.321 -3.923 1.00 0.00 3 ILE A CA 12
ATOM 12848 C C . ILE A 1 3 ? -6.996 -13.239 -2.939 1.00 0.00 3 ILE A C 12
ATOM 12849 O O . ILE A 1 3 ? -7.239 -12.087 -3.307 1.00 0.00 3 ILE A O 12
ATOM 12865 N N . GLU A 1 4 ? -7.140 -13.633 -1.690 1.00 0.00 4 GLU A N 12
ATOM 12866 C CA . GLU A 1 4 ? -7.496 -12.693 -0.641 1.00 0.00 4 GLU A CA 12
ATOM 12867 C C . GLU A 1 4 ? -6.268 -11.946 -0.166 1.00 0.00 4 GLU A C 12
ATOM 12868 O O . GLU A 1 4 ? -5.478 -12.455 0.627 1.00 0.00 4 GLU A O 12
ATOM 12880 N N . VAL A 1 5 ? -6.109 -10.744 -0.676 1.00 0.00 5 VAL A N 12
ATOM 12881 C CA . VAL A 1 5 ? -4.971 -9.917 -0.328 1.00 0.00 5 VAL A CA 12
ATOM 12882 C C . VAL A 1 5 ? -5.321 -9.020 0.850 1.00 0.00 5 VAL A C 12
ATOM 12883 O O . VAL A 1 5 ? -6.289 -8.261 0.796 1.00 0.00 5 VAL A O 12
ATOM 12896 N N . ARG A 1 6 ? -4.550 -9.126 1.920 1.00 0.00 6 ARG A N 12
ATOM 12897 C CA . ARG A 1 6 ? -4.781 -8.315 3.107 1.00 0.00 6 ARG A CA 12
ATOM 12898 C C . ARG A 1 6 ? -3.475 -7.660 3.538 1.00 0.00 6 ARG A C 12
ATOM 12899 O O . ARG A 1 6 ? -2.398 -8.107 3.142 1.00 0.00 6 ARG A O 12
ATOM 12920 N N . ASP A 1 7 ? -3.568 -6.622 4.360 1.00 0.00 7 ASP A N 12
ATOM 12921 C CA . ASP A 1 7 ? -2.388 -5.890 4.805 1.00 0.00 7 ASP A CA 12
ATOM 12922 C C . ASP A 1 7 ? -1.739 -6.616 5.978 1.00 0.00 7 ASP A C 12
ATOM 12923 O O . ASP A 1 7 ? -2.061 -7.774 6.251 1.00 0.00 7 ASP A O 12
ATOM 12932 N N . CYS A 1 8 ? -0.839 -5.937 6.678 1.00 0.00 8 CYS A N 12
ATOM 12933 C CA . CYS A 1 8 ? -0.163 -6.524 7.829 1.00 0.00 8 CYS A CA 12
ATOM 12934 C C . CYS A 1 8 ? -1.161 -6.830 8.946 1.00 0.00 8 CYS A C 12
ATOM 12935 O O . CYS A 1 8 ? -0.927 -7.698 9.784 1.00 0.00 8 CYS A O 12
ATOM 12943 N N . ASN A 1 9 ? -2.265 -6.093 8.956 1.00 0.00 9 ASN A N 12
ATOM 12944 C CA . ASN A 1 9 ? -3.330 -6.304 9.927 1.00 0.00 9 ASN A CA 12
ATOM 12945 C C . ASN A 1 9 ? -4.114 -7.550 9.581 1.00 0.00 9 ASN A C 12
ATOM 12946 O O . ASN A 1 9 ? -4.309 -8.440 10.411 1.00 0.00 9 ASN A O 12
ATOM 12957 N N . GLY A 1 10 ? -4.552 -7.599 8.337 1.00 0.00 10 GLY A N 12
ATOM 12958 C CA . GLY A 1 10 ? -5.438 -8.647 7.901 1.00 0.00 10 GLY A CA 12
ATOM 12959 C C . GLY A 1 10 ? -6.680 -8.073 7.258 1.00 0.00 10 GLY A C 12
ATOM 12960 O O . GLY A 1 10 ? -7.663 -8.779 7.042 1.00 0.00 10 GLY A O 12
ATOM 12964 N N . ALA A 1 11 ? -6.640 -6.778 6.963 1.00 0.00 11 ALA A N 12
ATOM 12965 C CA . ALA A 1 11 ? -7.746 -6.117 6.299 1.00 0.00 11 ALA A CA 12
ATOM 12966 C C . ALA A 1 11 ? -7.602 -6.267 4.794 1.00 0.00 11 ALA A C 12
ATOM 12967 O O . ALA A 1 11 ? -6.523 -6.052 4.242 1.00 0.00 11 ALA A O 12
ATOM 12974 N N . LEU A 1 12 ? -8.686 -6.646 4.140 1.00 0.00 12 LEU A N 12
ATOM 12975 C CA . LEU A 1 12 ? -8.657 -6.945 2.715 1.00 0.00 12 LEU A CA 12
ATOM 12976 C C . LEU A 1 12 ? -8.432 -5.695 1.867 1.00 0.00 12 LEU A C 12
ATOM 12977 O O . LEU A 1 12 ? -8.892 -4.595 2.201 1.00 0.00 12 LEU A O 12
ATOM 12993 N N . LEU A 1 13 ? -7.710 -5.886 0.773 1.00 0.00 13 LEU A N 12
ATOM 12994 C CA . LEU A 1 13 ? -7.387 -4.816 -0.158 1.00 0.00 13 LEU A CA 12
ATOM 12995 C C . LEU A 1 13 ? -8.045 -5.071 -1.512 1.00 0.00 13 LEU A C 12
ATOM 12996 O O . LEU A 1 13 ? -8.560 -6.164 -1.763 1.00 0.00 13 LEU A O 12
ATOM 13012 N N . ALA A 1 14 ? -8.012 -4.069 -2.380 1.00 0.00 14 ALA A N 12
ATOM 13013 C CA . ALA A 1 14 ? -8.573 -4.183 -3.722 1.00 0.00 14 ALA A CA 12
ATOM 13014 C C . ALA A 1 14 ? -7.961 -3.128 -4.635 1.00 0.00 14 ALA A C 12
ATOM 13015 O O . ALA A 1 14 ? -7.174 -2.303 -4.178 1.00 0.00 14 ALA A O 12
ATOM 13022 N N . ASP A 1 15 ? -8.302 -3.165 -5.919 1.00 0.00 15 ASP A N 12
ATOM 13023 C CA . ASP A 1 15 ? -7.844 -2.137 -6.850 1.00 0.00 15 ASP A CA 12
ATOM 13024 C C . ASP A 1 15 ? -8.498 -0.802 -6.523 1.00 0.00 15 ASP A C 12
ATOM 13025 O O . ASP A 1 15 ? -9.723 -0.669 -6.571 1.00 0.00 15 ASP A O 12
ATOM 13034 N N . GLY A 1 16 ? -7.676 0.172 -6.168 1.00 0.00 16 GLY A N 12
ATOM 13035 C CA . GLY A 1 16 ? -8.179 1.470 -5.780 1.00 0.00 16 GLY A CA 12
ATOM 13036 C C . GLY A 1 16 ? -8.097 1.680 -4.284 1.00 0.00 16 GLY A C 12
ATOM 13037 O O . GLY A 1 16 ? -8.661 2.636 -3.749 1.00 0.00 16 GLY A O 12
ATOM 13041 N N . ASP A 1 17 ? -7.394 0.778 -3.611 1.00 0.00 17 ASP A N 12
ATOM 13042 C CA . ASP A 1 17 ? -7.251 0.836 -2.161 1.00 0.00 17 ASP A CA 12
ATOM 13043 C C . ASP A 1 17 ? -6.002 1.626 -1.790 1.00 0.00 17 ASP A C 12
ATOM 13044 O O . ASP A 1 17 ? -5.225 2.014 -2.667 1.00 0.00 17 ASP A O 12
ATOM 13053 N N . ASN A 1 18 ? -5.802 1.865 -0.506 1.00 0.00 18 ASN A N 12
ATOM 13054 C CA . ASN A 1 18 ? -4.640 2.612 -0.047 1.00 0.00 18 ASN A CA 12
ATOM 13055 C C . ASN A 1 18 ? -3.965 1.923 1.128 1.00 0.00 18 ASN A C 12
ATOM 13056 O O . ASN A 1 18 ? -4.617 1.310 1.968 1.00 0.00 18 ASN A O 12
ATOM 13067 N N . VAL A 1 19 ? -2.646 2.028 1.169 1.00 0.00 19 VAL A N 12
ATOM 13068 C CA . VAL A 1 19 ? -1.851 1.437 2.238 1.00 0.00 19 VAL A CA 12
ATOM 13069 C C . VAL A 1 19 ? -0.719 2.376 2.635 1.00 0.00 19 VAL A C 12
ATOM 13070 O O . VAL A 1 19 ? -0.548 3.439 2.040 1.00 0.00 19 VAL A O 12
ATOM 13083 N N . SER A 1 20 ? 0.033 2.000 3.655 1.00 0.00 20 SER A N 12
ATOM 13084 C CA . SER A 1 20 ? 1.181 2.781 4.092 1.00 0.00 20 SER A CA 12
ATOM 13085 C C . SER A 1 20 ? 2.225 1.882 4.754 1.00 0.00 20 SER A C 12
ATOM 13086 O O . SER A 1 20 ? 1.905 0.796 5.226 1.00 0.00 20 SER A O 12
ATOM 13094 N N . LEU A 1 21 ? 3.470 2.337 4.767 1.00 0.00 21 LEU A N 12
ATOM 13095 C CA . LEU A 1 21 ? 4.581 1.571 5.331 1.00 0.00 21 LEU A CA 12
ATOM 13096 C C . LEU A 1 21 ? 4.477 1.460 6.855 1.00 0.00 21 LEU A C 12
ATOM 13097 O O . LEU A 1 21 ? 4.276 2.463 7.542 1.00 0.00 21 LEU A O 12
ATOM 13113 N N . ILE A 1 22 ? 4.630 0.242 7.378 1.00 0.00 22 ILE A N 12
ATOM 13114 C CA . ILE A 1 22 ? 4.611 0.028 8.830 1.00 0.00 22 ILE A CA 12
ATOM 13115 C C . ILE A 1 22 ? 6.023 0.101 9.396 1.00 0.00 22 ILE A C 12
ATOM 13116 O O . ILE A 1 22 ? 6.223 0.149 10.607 1.00 0.00 22 ILE A O 12
ATOM 13132 N N . LYS A 1 23 ? 6.991 0.107 8.497 1.00 0.00 23 LYS A N 12
ATOM 13133 C CA . LYS A 1 23 ? 8.399 0.199 8.845 1.00 0.00 23 LYS A CA 12
ATOM 13134 C C . LYS A 1 23 ? 9.148 0.800 7.665 1.00 0.00 23 LYS A C 12
ATOM 13135 O O . LYS A 1 23 ? 8.531 1.131 6.653 1.00 0.00 23 LYS A O 12
ATOM 13154 N N . ASP A 1 24 ? 10.457 0.947 7.786 1.00 0.00 24 ASP A N 12
ATOM 13155 C CA . ASP A 1 24 ? 11.249 1.510 6.698 1.00 0.00 24 ASP A CA 12
ATOM 13156 C C . ASP A 1 24 ? 11.789 0.391 5.816 1.00 0.00 24 ASP A C 12
ATOM 13157 O O . ASP A 1 24 ? 12.608 -0.422 6.254 1.00 0.00 24 ASP A O 12
ATOM 13166 N N . LEU A 1 25 ? 11.314 0.343 4.579 1.00 0.00 25 LEU A N 12
ATOM 13167 C CA . LEU A 1 25 ? 11.710 -0.699 3.641 1.00 0.00 25 LEU A CA 12
ATOM 13168 C C . LEU A 1 25 ? 12.424 -0.093 2.440 1.00 0.00 25 LEU A C 12
ATOM 13169 O O . LEU A 1 25 ? 11.877 0.764 1.749 1.00 0.00 25 LEU A O 12
ATOM 13185 N N . LYS A 1 26 ? 13.637 -0.546 2.190 1.00 0.00 26 LYS A N 12
ATOM 13186 C CA . LYS A 1 26 ? 14.397 -0.087 1.041 1.00 0.00 26 LYS A CA 12
ATOM 13187 C C . LYS A 1 26 ? 14.144 -1.023 -0.136 1.00 0.00 26 LYS A C 12
ATOM 13188 O O . LYS A 1 26 ? 14.037 -2.241 0.038 1.00 0.00 26 LYS A O 12
ATOM 13207 N N . LEU A 1 27 ? 14.025 -0.447 -1.320 1.00 0.00 27 LEU A N 12
ATOM 13208 C CA . LEU A 1 27 ? 13.702 -1.200 -2.523 1.00 0.00 27 LEU A CA 12
ATOM 13209 C C . LEU A 1 27 ? 14.884 -2.038 -2.996 1.00 0.00 27 LEU A C 12
ATOM 13210 O O . LEU A 1 27 ? 16.038 -1.679 -2.788 1.00 0.00 27 LEU A O 12
ATOM 13226 N N . LYS A 1 28 ? 14.579 -3.152 -3.651 1.00 0.00 28 LYS A N 12
ATOM 13227 C CA . LYS A 1 28 ? 15.605 -4.053 -4.170 1.00 0.00 28 LYS A CA 12
ATOM 13228 C C . LYS A 1 28 ? 16.229 -3.490 -5.447 1.00 0.00 28 LYS A C 12
ATOM 13229 O O . LYS A 1 28 ? 17.071 -4.129 -6.080 1.00 0.00 28 LYS A O 12
ATOM 13248 N N . GLY A 1 29 ? 15.799 -2.294 -5.815 1.00 0.00 29 GLY A N 12
ATOM 13249 C CA . GLY A 1 29 ? 16.365 -1.604 -6.949 1.00 0.00 29 GLY A CA 12
ATOM 13250 C C . GLY A 1 29 ? 16.842 -0.226 -6.555 1.00 0.00 29 GLY A C 12
ATOM 13251 O O . GLY A 1 29 ? 16.044 0.599 -6.105 1.00 0.00 29 GLY A O 12
ATOM 13255 N N . SER A 1 30 ? 18.147 0.007 -6.692 1.00 0.00 30 SER A N 12
ATOM 13256 C CA . SER A 1 30 ? 18.762 1.272 -6.301 1.00 0.00 30 SER A CA 12
ATOM 13257 C C . SER A 1 30 ? 18.698 1.438 -4.778 1.00 0.00 30 SER A C 12
ATOM 13258 O O . SER A 1 30 ? 18.331 0.509 -4.055 1.00 0.00 30 SER A O 12
ATOM 13266 N N . SER A 1 31 ? 19.057 2.613 -4.289 1.00 0.00 31 SER A N 12
ATOM 13267 C CA . SER A 1 31 ? 19.078 2.868 -2.857 1.00 0.00 31 SER A CA 12
ATOM 13268 C C . SER A 1 31 ? 17.817 3.629 -2.440 1.00 0.00 31 SER A C 12
ATOM 13269 O O . SER A 1 31 ? 17.853 4.486 -1.557 1.00 0.00 31 SER A O 12
ATOM 13277 N N . THR A 1 32 ? 16.700 3.305 -3.075 1.00 0.00 32 THR A N 12
ATOM 13278 C CA . THR A 1 32 ? 15.431 3.932 -2.747 1.00 0.00 32 THR A CA 12
ATOM 13279 C C . THR A 1 32 ? 14.874 3.356 -1.446 1.00 0.00 32 THR A C 12
ATOM 13280 O O . THR A 1 32 ? 14.392 2.224 -1.412 1.00 0.00 32 THR A O 12
ATOM 13291 N N . VAL A 1 33 ? 14.964 4.128 -0.374 1.00 0.00 33 VAL A N 12
ATOM 13292 C CA . VAL A 1 33 ? 14.531 3.661 0.933 1.00 0.00 33 VAL A CA 12
ATOM 13293 C C . VAL A 1 33 ? 13.204 4.301 1.311 1.00 0.00 33 VAL A C 12
ATOM 13294 O O . VAL A 1 33 ? 13.137 5.510 1.535 1.00 0.00 33 VAL A O 12
ATOM 13307 N N . LEU A 1 34 ? 12.152 3.501 1.369 1.00 0.00 34 LEU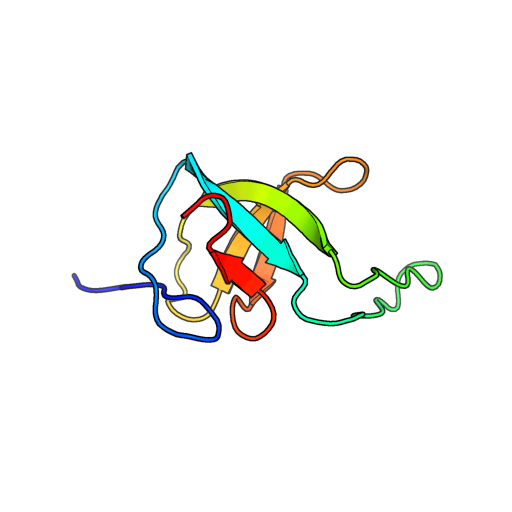 A N 12
ATOM 13308 C CA . LEU A 1 34 ? 10.868 3.989 1.849 1.00 0.00 34 LEU A CA 12
ATOM 13309 C C . LEU A 1 34 ? 10.862 3.979 3.363 1.00 0.00 34 LEU A C 12
ATOM 13310 O O . LEU A 1 34 ? 11.499 3.133 3.988 1.00 0.00 34 LEU A O 12
ATOM 13326 N N . LYS A 1 35 ? 10.158 4.923 3.952 1.00 0.00 35 LYS A N 12
ATOM 13327 C CA . LYS A 1 35 ? 10.179 5.082 5.393 1.00 0.00 35 LYS A CA 12
ATOM 13328 C C . LYS A 1 35 ? 8.843 4.721 6.009 1.00 0.00 35 LYS A C 12
ATOM 13329 O O . LYS A 1 35 ? 7.822 4.659 5.328 1.00 0.00 35 LYS A O 12
ATOM 13348 N N . ARG A 1 36 ? 8.864 4.471 7.302 1.00 0.00 36 ARG A N 12
ATOM 13349 C CA . ARG A 1 36 ? 7.655 4.194 8.046 1.00 0.00 36 ARG A CA 12
ATOM 13350 C C . ARG A 1 36 ? 6.683 5.357 7.923 1.00 0.00 36 ARG A C 12
ATOM 13351 O O . ARG A 1 36 ? 7.051 6.512 8.138 1.00 0.00 36 ARG A O 12
ATOM 13372 N N . GLY A 1 37 ? 5.448 5.050 7.577 1.00 0.00 37 GLY A N 12
ATOM 13373 C CA . GLY A 1 37 ? 4.448 6.086 7.424 1.00 0.00 37 GLY A CA 12
ATOM 13374 C C . GLY A 1 37 ? 4.277 6.550 5.986 1.00 0.00 37 GLY A C 12
ATOM 13375 O O . GLY A 1 37 ? 3.400 7.367 5.706 1.00 0.00 37 GLY A O 12
ATOM 13379 N N . THR A 1 38 ? 5.114 6.054 5.076 1.00 0.00 38 THR A N 12
ATOM 13380 C CA . THR A 1 38 ? 4.973 6.382 3.660 1.00 0.00 38 THR A CA 12
ATOM 13381 C C . THR A 1 38 ? 3.643 5.858 3.127 1.00 0.00 38 THR A C 12
ATOM 13382 O O . THR A 1 38 ? 3.392 4.652 3.150 1.00 0.00 38 THR A O 12
ATOM 13393 N N . MET A 1 39 ? 2.791 6.761 2.662 1.00 0.00 39 MET A N 12
ATOM 13394 C CA . MET A 1 39 ? 1.481 6.377 2.172 1.00 0.00 39 MET A CA 12
ATOM 13395 C C . MET A 1 39 ? 1.525 6.009 0.699 1.00 0.00 39 MET A C 12
ATOM 13396 O O . MET A 1 39 ? 1.889 6.817 -0.159 1.00 0.00 39 MET A O 12
ATOM 13410 N N . ILE A 1 40 ? 1.152 4.779 0.426 1.00 0.00 40 ILE A N 12
ATOM 13411 C CA . ILE A 1 40 ? 1.018 4.299 -0.936 1.00 0.00 40 ILE A CA 12
ATOM 13412 C C . ILE A 1 40 ? -0.462 4.127 -1.259 1.00 0.00 40 ILE A C 12
ATOM 13413 O O . ILE A 1 40 ? -1.071 3.110 -0.928 1.00 0.00 40 ILE A O 12
ATOM 13429 N N . ARG A 1 41 ? -1.049 5.144 -1.867 1.00 0.00 41 ARG A N 12
ATOM 13430 C CA . ARG A 1 41 ? -2.472 5.133 -2.162 1.00 0.00 41 ARG A CA 12
ATOM 13431 C C . ARG A 1 41 ? -2.726 4.882 -3.640 1.00 0.00 41 ARG A C 12
ATOM 13432 O O . ARG A 1 41 ? -2.053 5.440 -4.504 1.00 0.00 41 ARG A O 12
ATOM 13453 N N . GLY A 1 42 ? -3.692 4.023 -3.920 1.00 0.00 42 GLY A N 12
ATOM 13454 C CA . GLY A 1 42 ? -3.968 3.641 -5.284 1.00 0.00 42 GLY A CA 12
ATOM 13455 C C . GLY A 1 42 ? -3.310 2.325 -5.626 1.00 0.00 42 GLY A C 12
ATOM 13456 O O . GLY A 1 42 ? -2.598 2.221 -6.624 1.00 0.00 42 GLY A O 12
ATOM 13460 N N . ILE A 1 43 ? -3.531 1.329 -4.778 1.00 0.00 43 ILE A N 12
ATOM 13461 C CA . ILE A 1 43 ? -2.939 0.019 -4.971 1.00 0.00 43 ILE A CA 12
ATOM 13462 C C . ILE A 1 43 ? -3.949 -0.924 -5.604 1.00 0.00 43 ILE A C 12
ATOM 13463 O O . ILE A 1 43 ? -5.147 -0.645 -5.616 1.00 0.00 43 ILE A O 12
ATOM 13479 N N . ARG A 1 44 ? -3.459 -2.027 -6.128 1.00 0.00 44 ARG A N 12
ATOM 13480 C CA . ARG A 1 44 ? -4.299 -3.031 -6.747 1.00 0.00 44 ARG A CA 12
ATOM 13481 C C . ARG A 1 44 ? -3.790 -4.422 -6.418 1.00 0.00 44 ARG A C 12
ATOM 13482 O O . ARG A 1 44 ? -2.673 -4.583 -5.919 1.00 0.00 44 ARG A O 12
ATOM 13503 N N . LEU A 1 45 ? -4.605 -5.421 -6.704 1.00 0.00 45 LEU A N 12
ATOM 13504 C CA . LEU A 1 45 ? -4.256 -6.795 -6.397 1.00 0.00 45 LEU A CA 12
ATOM 13505 C C . LEU A 1 45 ? -3.503 -7.417 -7.562 1.00 0.00 45 LEU A C 12
ATOM 13506 O O . LEU A 1 45 ? -3.737 -7.069 -8.722 1.00 0.00 45 LEU A O 12
ATOM 13522 N N . THR A 1 46 ? -2.593 -8.322 -7.252 1.00 0.00 46 THR A N 12
ATOM 13523 C CA . THR A 1 46 ? -1.805 -8.987 -8.269 1.00 0.00 46 THR A CA 12
ATOM 13524 C C . THR A 1 46 ? -2.321 -10.404 -8.474 1.00 0.00 46 THR A C 12
ATOM 13525 O O . THR A 1 46 ? -3.461 -10.710 -8.125 1.00 0.00 46 THR A O 12
ATOM 13536 N N . ASP A 1 47 ? -1.489 -11.265 -9.041 1.00 0.00 47 ASP A N 12
ATOM 13537 C CA . ASP A 1 47 ? -1.825 -12.679 -9.153 1.00 0.00 47 ASP A CA 12
ATOM 13538 C C . ASP A 1 47 ? -1.435 -13.387 -7.860 1.00 0.00 47 ASP A C 12
ATOM 13539 O O . ASP A 1 47 ? -1.564 -14.605 -7.733 1.00 0.00 47 ASP A O 12
ATOM 13548 N N . SER A 1 48 ? -0.937 -12.602 -6.911 1.00 0.00 48 SER A N 12
ATOM 13549 C CA . SER A 1 48 ? -0.507 -13.096 -5.620 1.00 0.00 48 SER A CA 12
ATOM 13550 C C . SER A 1 48 ? -1.407 -12.561 -4.508 1.00 0.00 48 SER A C 12
ATOM 13551 O O . SER A 1 48 ? -2.049 -11.524 -4.668 1.00 0.00 48 SER A O 12
ATOM 13559 N N . GLU A 1 49 ? -1.446 -13.271 -3.388 1.00 0.00 49 GLU A N 12
ATOM 13560 C CA . GLU A 1 49 ? -2.246 -12.851 -2.242 1.00 0.00 49 GLU A CA 12
ATOM 13561 C C . GLU A 1 49 ? -1.385 -12.036 -1.288 1.00 0.00 49 GLU A C 12
ATOM 13562 O O . GLU A 1 49 ? -1.872 -11.180 -0.552 1.00 0.00 49 GLU A O 12
ATOM 13574 N N . ASP A 1 50 ? -0.095 -12.326 -1.311 1.00 0.00 50 ASP A N 12
ATOM 13575 C CA . ASP A 1 50 ? 0.863 -11.693 -0.415 1.00 0.00 50 ASP A CA 12
ATOM 13576 C C . ASP A 1 50 ? 1.444 -10.430 -1.030 1.00 0.00 50 ASP A C 12
ATOM 13577 O O . ASP A 1 50 ? 2.096 -9.639 -0.348 1.00 0.00 50 ASP A O 12
ATOM 13586 N N . GLU A 1 51 ? 1.205 -10.240 -2.315 1.00 0.00 51 GLU A N 12
ATOM 13587 C CA . GLU A 1 51 ? 1.783 -9.118 -3.034 1.00 0.00 51 GLU A CA 12
ATOM 13588 C C . GLU A 1 51 ? 0.709 -8.239 -3.640 1.00 0.00 51 GLU A C 12
ATOM 13589 O O . GLU A 1 51 ? -0.359 -8.712 -4.033 1.00 0.00 51 GLU A O 12
ATOM 13601 N N . ILE A 1 52 ? 1.013 -6.962 -3.732 1.00 0.00 52 ILE A N 12
ATOM 13602 C CA . ILE A 1 52 ? 0.147 -6.009 -4.395 1.00 0.00 52 ILE A CA 12
ATOM 13603 C C . ILE A 1 52 ? 0.966 -5.128 -5.314 1.00 0.00 52 ILE A C 12
ATOM 13604 O O . ILE A 1 52 ? 2.187 -5.225 -5.357 1.00 0.00 52 ILE A O 12
ATOM 13620 N N . GLU A 1 53 ? 0.291 -4.273 -6.044 1.00 0.00 53 GLU A N 12
ATOM 13621 C CA . GLU A 1 53 ? 0.947 -3.301 -6.884 1.00 0.00 53 GLU A CA 12
ATOM 13622 C C . GLU A 1 53 ? 0.347 -1.936 -6.603 1.00 0.00 53 GLU A C 12
ATOM 13623 O O . GLU A 1 53 ? -0.862 -1.764 -6.688 1.00 0.00 53 GLU A O 12
ATOM 13635 N N . GLY A 1 54 ? 1.177 -0.979 -6.238 1.00 0.00 54 GLY A N 12
ATOM 13636 C CA . GLY A 1 54 ? 0.660 0.308 -5.840 1.00 0.00 54 GLY A CA 12
ATOM 13637 C C . GLY A 1 54 ? 1.438 1.458 -6.424 1.00 0.00 54 GLY A C 12
ATOM 13638 O O . GLY A 1 54 ? 2.374 1.260 -7.190 1.00 0.00 54 GLY A O 12
ATOM 13642 N N . ARG A 1 55 ? 1.057 2.665 -6.052 1.00 0.00 55 ARG A N 12
ATOM 13643 C CA . ARG A 1 55 ? 1.721 3.858 -6.532 1.00 0.00 55 ARG A CA 12
ATOM 13644 C C . ARG A 1 55 ? 1.870 4.868 -5.410 1.00 0.00 55 ARG A C 12
ATOM 13645 O O . ARG A 1 55 ? 1.000 4.998 -4.546 1.00 0.00 55 ARG A O 12
ATOM 13666 N N . THR A 1 56 ? 2.981 5.568 -5.419 1.00 0.00 56 THR A N 12
ATOM 13667 C CA . THR A 1 56 ? 3.257 6.574 -4.416 1.00 0.00 56 THR A CA 12
ATOM 13668 C C . THR A 1 56 ? 3.635 7.888 -5.100 1.00 0.00 56 THR A C 12
ATOM 13669 O O . THR A 1 56 ? 3.518 8.005 -6.322 1.00 0.00 56 THR A O 12
ATOM 13680 N N . ASP A 1 57 ? 4.086 8.863 -4.320 1.00 0.00 57 ASP A N 12
ATOM 13681 C CA . ASP A 1 57 ? 4.370 10.206 -4.829 1.00 0.00 57 ASP A CA 12
ATOM 13682 C C . ASP A 1 57 ? 5.639 10.240 -5.672 1.00 0.00 57 ASP A C 12
ATOM 13683 O O . ASP A 1 57 ? 6.080 11.303 -6.102 1.00 0.00 57 ASP A O 12
ATOM 13692 N N . LYS A 1 58 ? 6.224 9.078 -5.906 1.00 0.00 58 LYS A N 12
ATOM 13693 C CA . LYS A 1 58 ? 7.436 8.978 -6.702 1.00 0.00 58 LYS A CA 12
ATOM 13694 C C . LYS A 1 58 ? 7.317 7.833 -7.693 1.00 0.00 58 LYS A C 12
ATOM 13695 O O . LYS A 1 58 ? 7.190 8.046 -8.897 1.00 0.00 58 LYS A O 12
ATOM 13714 N N . ILE A 1 59 ? 7.333 6.619 -7.172 1.00 0.00 59 ILE A N 12
ATOM 13715 C CA . ILE A 1 59 ? 7.252 5.433 -8.004 1.00 0.00 59 ILE A CA 12
ATOM 13716 C C . ILE A 1 59 ? 5.802 4.997 -8.151 1.00 0.00 59 ILE A C 12
ATOM 13717 O O . ILE A 1 59 ? 5.108 4.779 -7.155 1.00 0.00 59 ILE A O 12
ATOM 13733 N N . LYS A 1 60 ? 5.342 4.894 -9.384 1.00 0.00 60 LYS A N 12
ATOM 13734 C CA . LYS A 1 60 ? 3.986 4.449 -9.650 1.00 0.00 60 LYS A CA 12
ATOM 13735 C C . LYS A 1 60 ? 3.996 3.002 -10.125 1.00 0.00 60 LYS A C 12
ATOM 13736 O O . LYS A 1 60 ? 4.957 2.559 -10.760 1.00 0.00 60 LYS A O 12
ATOM 13755 N N . GLY A 1 61 ? 2.941 2.273 -9.799 1.00 0.00 61 GLY A N 12
ATOM 13756 C CA . GLY A 1 61 ? 2.775 0.924 -10.303 1.00 0.00 61 GLY A CA 12
ATOM 13757 C C . GLY A 1 61 ? 3.916 -0.002 -9.934 1.00 0.00 61 GLY A C 12
ATOM 13758 O O . GLY A 1 61 ? 4.425 -0.729 -10.787 1.00 0.00 61 GLY A O 12
ATOM 13762 N N . LEU A 1 62 ? 4.328 0.016 -8.676 1.00 0.00 62 LEU A N 12
ATOM 13763 C CA . LEU A 1 62 ? 5.379 -0.881 -8.225 1.00 0.00 62 LEU A CA 12
ATOM 13764 C C . LEU A 1 62 ? 4.770 -2.030 -7.432 1.00 0.00 62 LEU A C 12
ATOM 13765 O O . LEU A 1 62 ? 3.887 -1.826 -6.595 1.00 0.00 62 LEU A O 12
ATOM 13781 N N . VAL A 1 63 ? 5.227 -3.235 -7.718 1.00 0.00 63 VAL A N 12
ATOM 13782 C CA . VAL A 1 63 ? 4.689 -4.423 -7.080 1.00 0.00 63 VAL A CA 12
ATOM 13783 C C . VAL A 1 63 ? 5.444 -4.709 -5.794 1.00 0.00 63 VAL A C 12
ATOM 13784 O O . VAL A 1 63 ? 6.647 -4.979 -5.812 1.00 0.00 63 VAL A O 12
ATOM 13797 N N . LEU A 1 64 ? 4.737 -4.637 -4.683 1.00 0.00 64 LEU A N 12
ATOM 13798 C CA . LEU A 1 64 ? 5.343 -4.854 -3.381 1.00 0.00 64 LEU A CA 12
ATOM 13799 C C . LEU A 1 64 ? 4.557 -5.857 -2.565 1.00 0.00 64 LEU A C 12
ATOM 13800 O O . LEU A 1 64 ? 3.329 -5.914 -2.635 1.00 0.00 64 LEU A O 12
ATOM 13816 N N . ARG A 1 65 ? 5.283 -6.660 -1.813 1.00 0.00 65 ARG A N 12
ATOM 13817 C CA . ARG A 1 65 ? 4.676 -7.540 -0.835 1.00 0.00 65 ARG A CA 12
ATOM 13818 C C . ARG A 1 65 ? 3.953 -6.713 0.216 1.00 0.00 65 ARG A C 12
ATOM 13819 O O . ARG A 1 65 ? 4.520 -5.787 0.797 1.00 0.00 65 ARG A O 12
ATOM 13840 N N . THR A 1 66 ? 2.713 -7.064 0.476 1.00 0.00 66 THR A N 12
ATOM 13841 C CA . THR A 1 66 ? 1.879 -6.298 1.382 1.00 0.00 66 THR A CA 12
ATOM 13842 C C . THR A 1 66 ? 2.061 -6.786 2.821 1.00 0.00 66 THR A C 12
ATOM 13843 O O . THR A 1 66 ? 1.185 -6.613 3.670 1.00 0.00 66 THR A O 12
ATOM 13854 N N . GLU A 1 67 ? 3.236 -7.343 3.106 1.00 0.00 67 GLU A N 12
ATOM 13855 C CA . GLU A 1 67 ? 3.499 -7.921 4.415 1.00 0.00 67 GLU A CA 12
ATOM 13856 C C . GLU A 1 67 ? 3.883 -6.821 5.374 1.00 0.00 67 GLU A C 12
ATOM 13857 O O . GLU A 1 67 ? 3.694 -6.922 6.586 1.00 0.00 67 GLU A O 12
ATOM 13869 N N . PHE A 1 68 ? 4.420 -5.767 4.799 1.00 0.00 68 PHE A N 12
ATOM 13870 C CA . PHE A 1 68 ? 4.909 -4.641 5.565 1.00 0.00 68 PHE A CA 12
ATOM 13871 C C . PHE A 1 68 ? 4.087 -3.390 5.282 1.00 0.00 68 PHE A C 12
ATOM 13872 O O . PHE A 1 68 ? 4.511 -2.270 5.582 1.00 0.00 68 PHE A O 12
ATOM 13889 N N . LEU A 1 69 ? 2.900 -3.583 4.724 1.00 0.00 69 LEU A N 12
ATOM 13890 C CA . LEU A 1 69 ? 2.031 -2.468 4.406 1.00 0.00 69 LEU A CA 12
ATOM 13891 C C . LEU A 1 69 ? 0.785 -2.514 5.266 1.00 0.00 69 LEU A C 12
ATOM 13892 O O . LEU A 1 69 ? 0.276 -3.585 5.598 1.00 0.00 69 LEU A O 12
ATOM 13908 N N . LYS A 1 70 ? 0.315 -1.343 5.626 1.00 0.00 70 LYS A N 12
ATOM 13909 C CA . LYS A 1 70 ? -0.850 -1.196 6.469 1.00 0.00 70 LYS A CA 12
ATOM 13910 C C . LYS A 1 70 ? -1.964 -0.551 5.668 1.00 0.00 70 LYS A C 12
ATOM 13911 O O . LYS A 1 70 ? -1.742 0.473 5.030 1.00 0.00 70 LYS A O 12
ATOM 13930 N N . LYS A 1 71 ? -3.146 -1.144 5.694 1.00 0.00 71 LYS A N 12
ATOM 13931 C CA . LYS A 1 71 ? -4.289 -0.570 5.002 1.00 0.00 71 LYS A CA 12
ATOM 13932 C C . LYS A 1 71 ? -4.586 0.816 5.570 1.00 0.00 71 LYS A C 12
ATOM 13933 O O . LYS A 1 71 ? -4.673 0.995 6.789 1.00 0.00 71 LYS A O 12
ATOM 13952 N N . ALA A 1 72 ? -4.720 1.792 4.688 1.00 0.00 72 ALA A N 12
ATOM 13953 C CA . ALA A 1 72 ? -4.886 3.176 5.098 1.00 0.00 72 ALA A CA 12
ATOM 13954 C C . ALA A 1 72 ? -6.358 3.523 5.297 1.00 0.00 72 ALA A C 12
ATOM 13955 O O . ALA A 1 72 ? -7.192 2.648 5.527 1.00 0.00 72 ALA A O 12
ATOM 13962 N N . GLY A 1 73 ? -6.662 4.812 5.221 1.00 0.00 73 GLY A N 12
ATOM 13963 C CA . GLY A 1 73 ? -8.001 5.287 5.496 1.00 0.00 73 GLY A CA 12
ATOM 13964 C C . GLY A 1 73 ? -8.014 6.177 6.716 1.00 0.00 73 GLY A C 12
ATOM 13965 O O . GLY A 1 73 ? -8.803 7.117 6.813 1.00 0.00 73 GLY A O 12
ATOM 13969 N N . SER A 1 74 ? -7.118 5.878 7.645 1.00 0.00 74 SER A N 12
ATOM 13970 C CA . SER A 1 74 ? -6.958 6.667 8.851 1.00 0.00 74 SER A CA 12
ATOM 13971 C C . SER A 1 74 ? -6.168 7.939 8.550 1.00 0.00 74 SER A C 12
ATOM 13972 O O . SER A 1 74 ? -6.783 9.026 8.492 1.00 0.00 74 SER A O 12
ATOM 13981 N N . MET A 1 1 ? -11.468 -18.978 -7.300 1.00 0.00 1 MET A N 13
ATOM 13982 C CA . MET A 1 1 ? -10.255 -18.128 -7.247 1.00 0.00 1 MET A CA 13
ATOM 13983 C C . MET A 1 1 ? -9.926 -17.759 -5.807 1.00 0.00 1 MET A C 13
ATOM 13984 O O . MET A 1 1 ? -10.634 -16.972 -5.178 1.00 0.00 1 MET A O 13
ATOM 14000 N N . SER A 1 2 ? -8.851 -18.325 -5.290 1.00 0.00 2 SER A N 13
ATOM 14001 C CA . SER A 1 2 ? -8.444 -18.065 -3.923 1.00 0.00 2 SER A CA 13
ATOM 14002 C C . SER A 1 2 ? -7.204 -17.177 -3.890 1.00 0.00 2 SER A C 13
ATOM 14003 O O . SER A 1 2 ? -6.078 -17.673 -3.844 1.00 0.00 2 SER A O 13
ATOM 14011 N N . ILE A 1 3 ? -7.412 -15.866 -3.962 1.00 0.00 3 ILE A N 13
ATOM 14012 C CA . ILE A 1 3 ? -6.316 -14.913 -3.834 1.00 0.00 3 ILE A CA 13
ATOM 14013 C C . ILE A 1 3 ? -6.725 -13.736 -2.953 1.00 0.00 3 ILE A C 13
ATOM 14014 O O . ILE A 1 3 ? -6.756 -12.585 -3.392 1.00 0.00 3 ILE A O 13
ATOM 14030 N N . GLU A 1 4 ? -7.063 -14.028 -1.710 1.00 0.00 4 GLU A N 13
ATOM 14031 C CA . GLU A 1 4 ? -7.432 -12.986 -0.769 1.00 0.00 4 GLU A CA 13
ATOM 14032 C C . GLU A 1 4 ? -6.201 -12.223 -0.318 1.00 0.00 4 GLU A C 13
ATOM 14033 O O . GLU A 1 4 ? -5.339 -12.755 0.382 1.00 0.00 4 GLU A O 13
ATOM 14045 N N . VAL A 1 5 ? -6.121 -10.977 -0.734 1.00 0.00 5 VAL A N 13
ATOM 14046 C CA . VAL A 1 5 ? -4.983 -10.140 -0.408 1.00 0.00 5 VAL A CA 13
ATOM 14047 C C . VAL A 1 5 ? -5.318 -9.262 0.786 1.00 0.00 5 VAL A C 13
ATOM 14048 O O . VAL A 1 5 ? -6.285 -8.505 0.748 1.00 0.00 5 VAL A O 13
ATOM 14061 N N . ARG A 1 6 ? -4.541 -9.382 1.851 1.00 0.00 6 ARG A N 13
ATOM 14062 C CA . ARG A 1 6 ? -4.758 -8.573 3.046 1.00 0.00 6 ARG A CA 13
ATOM 14063 C C . ARG A 1 6 ? -3.451 -7.925 3.461 1.00 0.00 6 ARG A C 13
ATOM 14064 O O . ARG A 1 6 ? -2.380 -8.424 3.125 1.00 0.00 6 ARG A O 13
ATOM 14085 N N . ASP A 1 7 ? -3.537 -6.833 4.205 1.00 0.00 7 ASP A N 13
ATOM 14086 C CA . ASP A 1 7 ? -2.347 -6.130 4.663 1.00 0.00 7 ASP A CA 13
ATOM 14087 C C . ASP A 1 7 ? -1.806 -6.795 5.927 1.00 0.00 7 ASP A C 13
ATOM 14088 O O . ASP A 1 7 ? -2.245 -7.887 6.296 1.00 0.00 7 ASP A O 13
ATOM 14097 N N . CYS A 1 8 ? -0.865 -6.139 6.596 1.00 0.00 8 CYS A N 13
ATOM 14098 C CA . CYS A 1 8 ? -0.268 -6.688 7.810 1.00 0.00 8 CYS A CA 13
ATOM 14099 C C . CYS A 1 8 ? -1.280 -6.730 8.954 1.00 0.00 8 CYS A C 13
ATOM 14100 O O . CYS A 1 8 ? -1.044 -7.366 9.984 1.00 0.00 8 CYS A O 13
ATOM 14108 N N . ASN A 1 9 ? -2.401 -6.043 8.772 1.00 0.00 9 ASN A N 13
ATOM 14109 C CA . ASN A 1 9 ? -3.458 -6.012 9.773 1.00 0.00 9 ASN A CA 13
ATOM 14110 C C . ASN A 1 9 ? -4.407 -7.176 9.567 1.00 0.00 9 ASN A C 13
ATOM 14111 O O . ASN A 1 9 ? -4.899 -7.781 10.524 1.00 0.00 9 ASN A O 13
ATOM 14122 N N . GLY A 1 10 ? -4.664 -7.479 8.310 1.00 0.00 10 GLY A N 13
ATOM 14123 C CA . GLY A 1 10 ? -5.616 -8.505 7.980 1.00 0.00 10 GLY A CA 13
ATOM 14124 C C . GLY A 1 10 ? -6.784 -7.938 7.211 1.00 0.00 10 GLY A C 13
ATOM 14125 O O . GLY A 1 10 ? -7.786 -8.616 6.988 1.00 0.00 10 GLY A O 13
ATOM 14129 N N . ALA A 1 11 ? -6.653 -6.684 6.804 1.00 0.00 11 ALA A N 13
ATOM 14130 C CA . ALA A 1 11 ? -7.695 -6.021 6.044 1.00 0.00 11 ALA A CA 13
ATOM 14131 C C . ALA A 1 11 ? -7.577 -6.383 4.573 1.00 0.00 11 ALA A C 13
ATOM 14132 O O . ALA A 1 11 ? -6.521 -6.211 3.967 1.00 0.00 11 ALA A O 13
ATOM 14139 N N . LEU A 1 12 ? -8.658 -6.908 4.017 1.00 0.00 12 LEU A N 13
ATOM 14140 C CA . LEU A 1 12 ? -8.688 -7.295 2.616 1.00 0.00 12 LEU A CA 13
ATOM 14141 C C . LEU A 1 12 ? -8.583 -6.073 1.712 1.00 0.00 12 LEU A C 13
ATOM 14142 O O . LEU A 1 12 ? -9.322 -5.099 1.871 1.00 0.00 12 LEU A O 13
ATOM 14158 N N . LEU A 1 13 ? -7.665 -6.146 0.768 1.00 0.00 13 LEU A N 13
ATOM 14159 C CA . LEU A 1 13 ? -7.376 -5.048 -0.134 1.00 0.00 13 LEU A CA 13
ATOM 14160 C C . LEU A 1 13 ? -8.038 -5.276 -1.482 1.00 0.00 13 LEU A C 13
ATOM 14161 O O . LEU A 1 13 ? -8.492 -6.383 -1.782 1.00 0.00 13 LEU A O 13
ATOM 14177 N N . ALA A 1 14 ? -8.079 -4.232 -2.293 1.00 0.00 14 ALA A N 13
ATOM 14178 C CA . ALA A 1 14 ? -8.636 -4.316 -3.631 1.00 0.00 14 ALA A CA 13
ATOM 14179 C C . ALA A 1 14 ? -8.075 -3.202 -4.503 1.00 0.00 14 ALA A C 13
ATOM 14180 O O . ALA A 1 14 ? -7.282 -2.389 -4.037 1.00 0.00 14 ALA A O 13
ATOM 14187 N N . ASP A 1 15 ? -8.473 -3.173 -5.769 1.00 0.00 15 ASP A N 13
ATOM 14188 C CA . ASP A 1 15 ? -8.040 -2.109 -6.674 1.00 0.00 15 ASP A CA 13
ATOM 14189 C C . ASP A 1 15 ? -8.594 -0.765 -6.219 1.00 0.00 15 ASP A C 13
ATOM 14190 O O . ASP A 1 15 ? -9.791 -0.634 -5.950 1.00 0.00 15 ASP A O 13
ATOM 14199 N N . GLY A 1 16 ? -7.718 0.222 -6.117 1.00 0.00 16 GLY A N 13
ATOM 14200 C CA . GLY A 1 16 ? -8.124 1.543 -5.687 1.00 0.00 16 GLY A CA 13
ATOM 14201 C C . GLY A 1 16 ? -8.037 1.695 -4.184 1.00 0.00 16 GLY A C 13
ATOM 14202 O O . GLY A 1 16 ? -8.568 2.647 -3.613 1.00 0.00 16 GLY A O 13
ATOM 14206 N N . ASP A 1 17 ? -7.363 0.752 -3.540 1.00 0.00 17 ASP A N 13
ATOM 14207 C CA . ASP A 1 17 ? -7.238 0.759 -2.087 1.00 0.00 17 ASP A CA 13
ATOM 14208 C C . ASP A 1 17 ? -6.025 1.581 -1.660 1.00 0.00 17 ASP A C 13
ATOM 14209 O O . ASP A 1 17 ? -5.244 2.030 -2.501 1.00 0.00 17 ASP A O 13
ATOM 14218 N N . ASN A 1 18 ? -5.867 1.775 -0.363 1.00 0.00 18 ASN A N 13
ATOM 14219 C CA . ASN A 1 18 ? -4.785 2.594 0.171 1.00 0.00 18 ASN A CA 13
ATOM 14220 C C . ASN A 1 18 ? -4.076 1.895 1.314 1.00 0.00 18 ASN A C 13
ATOM 14221 O O . ASN A 1 18 ? -4.700 1.428 2.264 1.00 0.00 18 ASN A O 13
ATOM 14232 N N . VAL A 1 19 ? -2.763 1.834 1.209 1.00 0.00 19 VAL A N 13
ATOM 14233 C CA . VAL A 1 19 ? -1.927 1.248 2.243 1.00 0.00 19 VAL A CA 13
ATOM 14234 C C . VAL A 1 19 ? -0.852 2.239 2.679 1.00 0.00 19 VAL A C 13
ATOM 14235 O O . VAL A 1 19 ? -0.761 3.341 2.139 1.00 0.00 19 VAL A O 13
ATOM 14248 N N . SER A 1 20 ? -0.055 1.859 3.663 1.00 0.00 20 SER A N 13
ATOM 14249 C CA . SER A 1 20 ? 1.027 2.702 4.140 1.00 0.00 20 SER A CA 13
ATOM 14250 C C . SER A 1 20 ? 2.145 1.864 4.756 1.00 0.00 20 SER A C 13
ATOM 14251 O O . SER A 1 20 ? 1.902 0.788 5.295 1.00 0.00 20 SER A O 13
ATOM 14259 N N . LEU A 1 21 ? 3.368 2.365 4.644 1.00 0.00 21 LEU A N 13
ATOM 14260 C CA . LEU A 1 21 ? 4.553 1.691 5.174 1.00 0.00 21 LEU A CA 13
ATOM 14261 C C . LEU A 1 21 ? 4.520 1.604 6.695 1.00 0.00 21 LEU A C 13
ATOM 14262 O O . LEU A 1 21 ? 4.397 2.623 7.376 1.00 0.00 21 LEU A O 13
ATOM 14278 N N . ILE A 1 22 ? 4.651 0.391 7.228 1.00 0.00 22 ILE A N 13
ATOM 14279 C CA . ILE A 1 22 ? 4.686 0.203 8.678 1.00 0.00 22 ILE A CA 13
ATOM 14280 C C . ILE A 1 22 ? 6.124 0.194 9.174 1.00 0.00 22 ILE A C 13
ATOM 14281 O O . ILE A 1 22 ? 6.383 0.174 10.379 1.00 0.00 22 ILE A O 13
ATOM 14297 N N . LYS A 1 23 ? 7.051 0.202 8.228 1.00 0.00 23 LYS A N 13
ATOM 14298 C CA . LYS A 1 23 ? 8.475 0.204 8.521 1.00 0.00 23 LYS A CA 13
ATOM 14299 C C . LYS A 1 23 ? 9.188 1.043 7.480 1.00 0.00 23 LYS A C 13
ATOM 14300 O O . LYS A 1 23 ? 8.567 1.542 6.541 1.00 0.00 23 LYS A O 13
ATOM 14319 N N . ASP A 1 24 ? 10.488 1.174 7.640 1.00 0.00 24 ASP A N 13
ATOM 14320 C CA . ASP A 1 24 ? 11.331 1.777 6.626 1.00 0.00 24 ASP A CA 13
ATOM 14321 C C . ASP A 1 24 ? 11.884 0.660 5.751 1.00 0.00 24 ASP A C 13
ATOM 14322 O O . ASP A 1 24 ? 12.799 -0.056 6.159 1.00 0.00 24 ASP A O 13
ATOM 14331 N N . LEU A 1 25 ? 11.314 0.485 4.569 1.00 0.00 25 LEU A N 13
ATOM 14332 C CA . LEU A 1 25 ? 11.647 -0.664 3.736 1.00 0.00 25 LEU A CA 13
ATOM 14333 C C . LEU A 1 25 ? 12.583 -0.285 2.612 1.00 0.00 25 LEU A C 13
ATOM 14334 O O . LEU A 1 25 ? 12.205 0.389 1.660 1.00 0.00 25 LEU A O 13
ATOM 14350 N N . LYS A 1 26 ? 13.804 -0.731 2.733 1.00 0.00 26 LYS A N 13
ATOM 14351 C CA . LYS A 1 26 ? 14.774 -0.573 1.677 1.00 0.00 26 LYS A CA 13
ATOM 14352 C C . LYS A 1 26 ? 14.710 -1.787 0.764 1.00 0.00 26 LYS A C 13
ATOM 14353 O O . LYS A 1 26 ? 14.590 -2.923 1.228 1.00 0.00 26 LYS A O 13
ATOM 14372 N N . LEU A 1 27 ? 14.775 -1.532 -0.527 1.00 0.00 27 LEU A N 13
ATOM 14373 C CA . LEU A 1 27 ? 14.557 -2.563 -1.529 1.00 0.00 27 LEU A CA 13
ATOM 14374 C C . LEU A 1 27 ? 15.796 -3.439 -1.680 1.00 0.00 27 LEU A C 13
ATOM 14375 O O . LEU A 1 27 ? 15.832 -4.575 -1.203 1.00 0.00 27 LEU A O 13
ATOM 14391 N N . LYS A 1 28 ? 16.812 -2.898 -2.333 1.00 0.00 28 LYS A N 13
ATOM 14392 C CA . LYS A 1 28 ? 18.025 -3.645 -2.621 1.00 0.00 28 LYS A CA 13
ATOM 14393 C C . LYS A 1 28 ? 19.236 -2.730 -2.514 1.00 0.00 28 LYS A C 13
ATOM 14394 O O . LYS A 1 28 ? 19.160 -1.554 -2.889 1.00 0.00 28 LYS A O 13
ATOM 14413 N N . GLY A 1 29 ? 20.338 -3.270 -2.000 1.00 0.00 29 GLY A N 13
ATOM 14414 C CA . GLY A 1 29 ? 21.543 -2.486 -1.812 1.00 0.00 29 GLY A CA 13
ATOM 14415 C C . GLY A 1 29 ? 21.291 -1.247 -0.982 1.00 0.00 29 GLY A C 13
ATOM 14416 O O . GLY A 1 29 ? 20.917 -1.340 0.187 1.00 0.00 29 GLY A O 13
ATOM 14420 N N . SER A 1 30 ? 21.500 -0.091 -1.581 1.00 0.00 30 SER A N 13
ATOM 14421 C CA . SER A 1 30 ? 21.183 1.170 -0.936 1.00 0.00 30 SER A CA 13
ATOM 14422 C C . SER A 1 30 ? 20.528 2.118 -1.937 1.00 0.00 30 SER A C 13
ATOM 14423 O O . SER A 1 30 ? 20.447 3.326 -1.711 1.00 0.00 30 SER A O 13
ATOM 14431 N N . SER A 1 31 ? 20.034 1.548 -3.029 1.00 0.00 31 SER A N 13
ATOM 14432 C CA . SER A 1 31 ? 19.456 2.334 -4.107 1.00 0.00 31 SER A CA 13
ATOM 14433 C C . SER A 1 31 ? 18.070 2.853 -3.735 1.00 0.00 31 SER A C 13
ATOM 14434 O O . SER A 1 31 ? 17.855 4.062 -3.631 1.00 0.00 31 SER A O 13
ATOM 14442 N N . THR A 1 32 ? 17.132 1.940 -3.535 1.00 0.00 32 THR A N 13
ATOM 14443 C CA . THR A 1 32 ? 15.770 2.315 -3.215 1.00 0.00 32 THR A CA 13
ATOM 14444 C C . THR A 1 32 ? 15.492 2.092 -1.733 1.00 0.00 32 THR A C 13
ATOM 14445 O O . THR A 1 32 ? 15.417 0.954 -1.275 1.00 0.00 32 THR A O 13
ATOM 14456 N N . VAL A 1 33 ? 15.375 3.178 -0.986 1.00 0.00 33 VAL A N 13
ATOM 14457 C CA . VAL A 1 33 ? 15.069 3.097 0.437 1.00 0.00 33 VAL A CA 13
ATOM 14458 C C . VAL A 1 33 ? 13.739 3.785 0.722 1.00 0.00 33 VAL A C 13
ATOM 14459 O O . VAL A 1 33 ? 13.629 5.006 0.603 1.00 0.00 33 VAL A O 13
ATOM 14472 N N . LEU A 1 34 ? 12.727 3.007 1.071 1.00 0.00 34 LEU A N 13
ATOM 14473 C CA . LEU A 1 34 ? 11.444 3.570 1.451 1.00 0.00 34 LEU A CA 13
ATOM 14474 C C . LEU A 1 34 ? 11.398 3.769 2.954 1.00 0.00 34 LEU A C 13
ATOM 14475 O O . LEU A 1 34 ? 12.041 3.040 3.706 1.00 0.00 34 LEU A O 13
ATOM 14491 N N . LYS A 1 35 ? 10.644 4.758 3.388 1.00 0.00 35 LYS A N 13
ATOM 14492 C CA . LYS A 1 35 ? 10.580 5.106 4.798 1.00 0.00 35 LYS A CA 13
ATOM 14493 C C . LYS A 1 35 ? 9.231 4.766 5.393 1.00 0.00 35 LYS A C 13
ATOM 14494 O O . LYS A 1 35 ? 8.246 4.571 4.676 1.00 0.00 35 LYS A O 13
ATOM 14513 N N . ARG A 1 36 ? 9.206 4.714 6.706 1.00 0.00 36 ARG A N 13
ATOM 14514 C CA . ARG A 1 36 ? 7.999 4.444 7.451 1.00 0.00 36 ARG A CA 13
ATOM 14515 C C . ARG A 1 36 ? 7.029 5.613 7.327 1.00 0.00 36 ARG A C 13
ATOM 14516 O O . ARG A 1 36 ? 7.449 6.768 7.257 1.00 0.00 36 ARG A O 13
ATOM 14537 N N . GLY A 1 37 ? 5.738 5.315 7.286 1.00 0.00 37 GLY A N 13
ATOM 14538 C CA . GLY A 1 37 ? 4.742 6.365 7.194 1.00 0.00 37 GLY A CA 13
ATOM 14539 C C . GLY A 1 37 ? 4.530 6.847 5.775 1.00 0.00 37 GLY A C 13
ATOM 14540 O O . GLY A 1 37 ? 3.957 7.915 5.548 1.00 0.00 37 GLY A O 13
ATOM 14544 N N . THR A 1 38 ? 5.008 6.075 4.813 1.00 0.00 38 THR A N 13
ATOM 14545 C CA . THR A 1 38 ? 4.788 6.386 3.410 1.00 0.00 38 THR A CA 13
ATOM 14546 C C . THR A 1 38 ? 3.440 5.834 2.962 1.00 0.00 38 THR A C 13
ATOM 14547 O O . THR A 1 38 ? 3.213 4.625 3.009 1.00 0.00 38 THR A O 13
ATOM 14558 N N . MET A 1 39 ? 2.542 6.716 2.552 1.00 0.00 39 MET A N 13
ATOM 14559 C CA . MET A 1 39 ? 1.220 6.301 2.126 1.00 0.00 39 MET A CA 13
ATOM 14560 C C . MET A 1 39 ? 1.218 5.917 0.658 1.00 0.00 39 MET A C 13
ATOM 14561 O O . MET A 1 39 ? 1.599 6.702 -0.211 1.00 0.00 39 MET A O 13
ATOM 14575 N N . ILE A 1 40 ? 0.797 4.697 0.402 1.00 0.00 40 ILE A N 13
ATOM 14576 C CA . ILE A 1 40 ? 0.651 4.205 -0.957 1.00 0.00 40 ILE A CA 13
ATOM 14577 C C . ILE A 1 40 ? -0.826 3.992 -1.265 1.00 0.00 40 ILE A C 13
ATOM 14578 O O . ILE A 1 40 ? -1.400 2.962 -0.918 1.00 0.00 40 ILE A O 13
ATOM 14594 N N . ARG A 1 41 ? -1.451 4.979 -1.882 1.00 0.00 41 ARG A N 13
ATOM 14595 C CA . ARG A 1 41 ? -2.868 4.891 -2.194 1.00 0.00 41 ARG A CA 13
ATOM 14596 C C . ARG A 1 41 ? -3.087 4.703 -3.688 1.00 0.00 41 ARG A C 13
ATOM 14597 O O . ARG A 1 41 ? -2.364 5.261 -4.510 1.00 0.00 41 ARG A O 13
ATOM 14618 N N . GLY A 1 42 ? -4.076 3.897 -4.028 1.00 0.00 42 GLY A N 13
ATOM 14619 C CA . GLY A 1 42 ? -4.310 3.554 -5.409 1.00 0.00 42 GLY A CA 13
ATOM 14620 C C . GLY A 1 42 ? -3.616 2.262 -5.773 1.00 0.00 42 GLY A C 13
ATOM 14621 O O . GLY A 1 42 ? -3.005 2.153 -6.835 1.00 0.00 42 GLY A O 13
ATOM 14625 N N . ILE A 1 43 ? -3.693 1.288 -4.872 1.00 0.00 43 ILE A N 13
ATOM 14626 C CA . ILE A 1 43 ? -3.055 0.003 -5.082 1.00 0.00 43 ILE A CA 13
ATOM 14627 C C . ILE A 1 43 ? -4.029 -0.968 -5.729 1.00 0.00 43 ILE A C 13
ATOM 14628 O O . ILE A 1 43 ? -5.233 -0.720 -5.768 1.00 0.00 43 ILE A O 13
ATOM 14644 N N . ARG A 1 44 ? -3.508 -2.063 -6.237 1.00 0.00 44 ARG A N 13
ATOM 14645 C CA . ARG A 1 44 ? -4.316 -3.058 -6.915 1.00 0.00 44 ARG A CA 13
ATOM 14646 C C . ARG A 1 44 ? -3.856 -4.457 -6.539 1.00 0.00 44 ARG A C 13
ATOM 14647 O O . ARG A 1 44 ? -2.754 -4.633 -6.012 1.00 0.00 44 ARG A O 13
ATOM 14668 N N . LEU A 1 45 ? -4.691 -5.444 -6.819 1.00 0.00 45 LEU A N 13
ATOM 14669 C CA . LEU A 1 45 ? -4.372 -6.827 -6.495 1.00 0.00 45 LEU A CA 13
ATOM 14670 C C . LEU A 1 45 ? -3.674 -7.496 -7.671 1.00 0.00 45 LEU A C 13
ATOM 14671 O O . LEU A 1 45 ? -3.737 -7.004 -8.799 1.00 0.00 45 LEU A O 13
ATOM 14687 N N . THR A 1 46 ? -3.009 -8.611 -7.405 1.00 0.00 46 THR A N 13
ATOM 14688 C CA . THR A 1 46 ? -2.313 -9.359 -8.443 1.00 0.00 46 THR A CA 13
ATOM 14689 C C . THR A 1 46 ? -2.696 -10.832 -8.363 1.00 0.00 46 THR A C 13
ATOM 14690 O O . THR A 1 46 ? -3.663 -11.186 -7.688 1.00 0.00 46 THR A O 13
ATOM 14701 N N . ASP A 1 47 ? -1.949 -11.690 -9.053 1.00 0.00 47 ASP A N 13
ATOM 14702 C CA . ASP A 1 47 ? -2.143 -13.132 -8.926 1.00 0.00 47 ASP A CA 13
ATOM 14703 C C . ASP A 1 47 ? -1.546 -13.615 -7.611 1.00 0.00 47 ASP A C 13
ATOM 14704 O O . ASP A 1 47 ? -1.715 -14.773 -7.218 1.00 0.00 47 ASP A O 13
ATOM 14713 N N . SER A 1 48 ? -0.827 -12.717 -6.951 1.00 0.00 48 SER A N 13
ATOM 14714 C CA . SER A 1 48 ? -0.260 -12.979 -5.651 1.00 0.00 48 SER A CA 13
ATOM 14715 C C . SER A 1 48 ? -1.221 -12.523 -4.555 1.00 0.00 48 SER A C 13
ATOM 14716 O O . SER A 1 48 ? -1.928 -11.528 -4.714 1.00 0.00 48 SER A O 13
ATOM 14724 N N . GLU A 1 49 ? -1.238 -13.250 -3.448 1.00 0.00 49 GLU A N 13
ATOM 14725 C CA . GLU A 1 49 ? -2.138 -12.940 -2.341 1.00 0.00 49 GLU A CA 13
ATOM 14726 C C . GLU A 1 49 ? -1.411 -12.099 -1.307 1.00 0.00 49 GLU A C 13
ATOM 14727 O O . GLU A 1 49 ? -2.021 -11.425 -0.481 1.00 0.00 49 GLU A O 13
ATOM 14739 N N . ASP A 1 50 ? -0.093 -12.169 -1.356 1.00 0.00 50 ASP A N 13
ATOM 14740 C CA . ASP A 1 50 ? 0.753 -11.503 -0.381 1.00 0.00 50 ASP A CA 13
ATOM 14741 C C . ASP A 1 50 ? 1.356 -10.244 -0.984 1.00 0.00 50 ASP A C 13
ATOM 14742 O O . ASP A 1 50 ? 2.010 -9.459 -0.299 1.00 0.00 50 ASP A O 13
ATOM 14751 N N . GLU A 1 51 ? 1.118 -10.052 -2.272 1.00 0.00 51 GLU A N 13
ATOM 14752 C CA . GLU A 1 51 ? 1.711 -8.947 -3.006 1.00 0.00 51 GLU A CA 13
ATOM 14753 C C . GLU A 1 51 ? 0.639 -8.099 -3.668 1.00 0.00 51 GLU A C 13
ATOM 14754 O O . GLU A 1 51 ? -0.405 -8.601 -4.085 1.00 0.00 51 GLU A O 13
ATOM 14766 N N . ILE A 1 52 ? 0.922 -6.816 -3.768 1.00 0.00 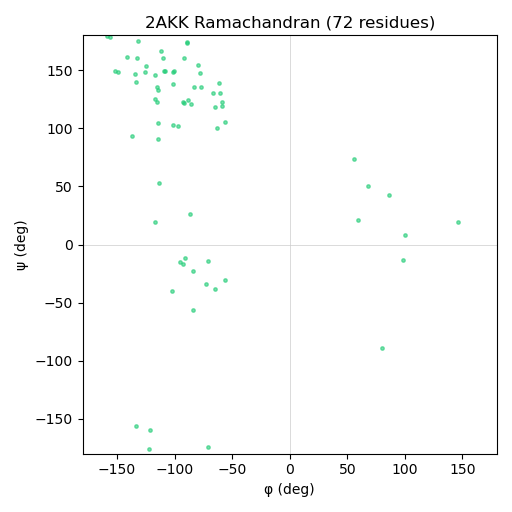52 ILE A N 13
ATOM 14767 C CA . ILE A 1 52 ? 0.057 -5.877 -4.459 1.00 0.00 52 ILE A CA 13
ATOM 14768 C C . ILE A 1 52 ? 0.906 -4.945 -5.305 1.00 0.00 52 ILE A C 13
ATOM 14769 O O . ILE A 1 52 ? 2.127 -4.974 -5.227 1.00 0.00 52 ILE A O 13
ATOM 14785 N N . GLU A 1 53 ? 0.265 -4.123 -6.103 1.00 0.00 53 GLU A N 13
ATOM 14786 C CA . GLU A 1 53 ? 0.961 -3.111 -6.866 1.00 0.00 53 GLU A CA 13
ATOM 14787 C C . GLU A 1 53 ? 0.343 -1.757 -6.572 1.00 0.00 53 GLU A C 13
ATOM 14788 O O . GLU A 1 53 ? -0.876 -1.634 -6.532 1.00 0.00 53 GLU A O 13
ATOM 14800 N N . GLY A 1 54 ? 1.165 -0.749 -6.346 1.00 0.00 54 GLY A N 13
ATOM 14801 C CA . GLY A 1 54 ? 0.631 0.549 -6.001 1.00 0.00 54 GLY A CA 13
ATOM 14802 C C . GLY A 1 54 ? 1.453 1.691 -6.543 1.00 0.00 54 GLY A C 13
ATOM 14803 O O . GLY A 1 54 ? 2.445 1.479 -7.237 1.00 0.00 54 GLY A O 13
ATOM 14807 N N . ARG A 1 55 ? 1.037 2.904 -6.225 1.00 0.00 55 ARG A N 13
ATOM 14808 C CA . ARG A 1 55 ? 1.731 4.096 -6.675 1.00 0.00 55 ARG A CA 13
ATOM 14809 C C . ARG A 1 55 ? 1.943 5.049 -5.510 1.00 0.00 55 ARG A C 13
ATOM 14810 O O . ARG A 1 55 ? 1.093 5.170 -4.626 1.00 0.00 55 ARG A O 13
ATOM 14831 N N . THR A 1 56 ? 3.087 5.697 -5.506 1.00 0.00 56 THR A N 13
ATOM 14832 C CA . THR A 1 56 ? 3.458 6.605 -4.438 1.00 0.00 56 THR A CA 13
ATOM 14833 C C . THR A 1 56 ? 3.743 7.989 -5.019 1.00 0.00 56 THR A C 13
ATOM 14834 O O . THR A 1 56 ? 3.515 8.227 -6.210 1.00 0.00 56 THR A O 13
ATOM 14845 N N . ASP A 1 57 ? 4.257 8.886 -4.186 1.00 0.00 57 ASP A N 13
ATOM 14846 C CA . ASP A 1 57 ? 4.647 10.218 -4.635 1.00 0.00 57 ASP A CA 13
ATOM 14847 C C . ASP A 1 57 ? 5.979 10.167 -5.379 1.00 0.00 57 ASP A C 13
ATOM 14848 O O . ASP A 1 57 ? 6.347 11.111 -6.079 1.00 0.00 57 ASP A O 13
ATOM 14857 N N . LYS A 1 58 ? 6.698 9.059 -5.224 1.00 0.00 58 LYS A N 13
ATOM 14858 C CA . LYS A 1 58 ? 7.989 8.877 -5.870 1.00 0.00 58 LYS A CA 13
ATOM 14859 C C . LYS A 1 58 ? 7.921 7.751 -6.898 1.00 0.00 58 LYS A C 13
ATOM 14860 O O . LYS A 1 58 ? 8.167 7.952 -8.086 1.00 0.00 58 LYS A O 13
ATOM 14879 N N . ILE A 1 59 ? 7.573 6.570 -6.418 1.00 0.00 59 ILE A N 13
ATOM 14880 C CA . ILE A 1 59 ? 7.511 5.374 -7.242 1.00 0.00 59 ILE A CA 13
ATOM 14881 C C . ILE A 1 59 ? 6.069 5.075 -7.627 1.00 0.00 59 ILE A C 13
ATOM 14882 O O . ILE A 1 59 ? 5.254 4.745 -6.769 1.00 0.00 59 ILE A O 13
ATOM 14898 N N . LYS A 1 60 ? 5.745 5.195 -8.900 1.00 0.00 60 LYS A N 13
ATOM 14899 C CA . LYS A 1 60 ? 4.399 4.891 -9.361 1.00 0.00 60 LYS A CA 13
ATOM 14900 C C . LYS A 1 60 ? 4.366 3.557 -10.096 1.00 0.00 60 LYS A C 13
ATOM 14901 O O . LYS A 1 60 ? 5.066 3.365 -11.091 1.00 0.00 60 LYS A O 13
ATOM 14920 N N . GLY A 1 61 ? 3.556 2.638 -9.596 1.00 0.00 61 GLY A N 13
ATOM 14921 C CA . GLY A 1 61 ? 3.399 1.356 -10.247 1.00 0.00 61 GLY A CA 13
ATOM 14922 C C . GLY A 1 61 ? 4.471 0.367 -9.845 1.00 0.00 61 GLY A C 13
ATOM 14923 O O . GLY A 1 61 ? 5.151 -0.201 -10.701 1.00 0.00 61 GLY A O 13
ATOM 14927 N N . LEU A 1 62 ? 4.635 0.168 -8.547 1.00 0.00 62 LEU A N 13
ATOM 14928 C CA . LEU A 1 62 ? 5.592 -0.803 -8.056 1.00 0.00 62 LEU A CA 13
ATOM 14929 C C . LEU A 1 62 ? 4.864 -1.927 -7.329 1.00 0.00 62 LEU A C 13
ATOM 14930 O O . LEU A 1 62 ? 3.904 -1.688 -6.592 1.00 0.00 62 LEU A O 13
ATOM 14946 N N . VAL A 1 63 ? 5.310 -3.149 -7.558 1.00 0.00 63 VAL A N 13
ATOM 14947 C CA . VAL A 1 63 ? 4.695 -4.316 -6.951 1.00 0.00 63 VAL A CA 13
ATOM 14948 C C . VAL A 1 63 ? 5.410 -4.666 -5.655 1.00 0.00 63 VAL A C 13
ATOM 14949 O O . VAL A 1 63 ? 6.595 -5.005 -5.655 1.00 0.00 63 VAL A O 13
ATOM 14962 N N . LEU A 1 64 ? 4.684 -4.581 -4.558 1.00 0.00 64 LEU A N 13
ATOM 14963 C CA . LEU A 1 64 ? 5.258 -4.824 -3.243 1.00 0.00 64 LEU A CA 13
ATOM 14964 C C . LEU A 1 64 ? 4.434 -5.813 -2.448 1.00 0.00 64 LEU A C 13
ATOM 14965 O O . LEU A 1 64 ? 3.205 -5.828 -2.534 1.00 0.00 64 LEU A O 13
ATOM 14981 N N . ARG A 1 65 ? 5.123 -6.650 -1.692 1.00 0.00 65 ARG A N 13
ATOM 14982 C CA . ARG A 1 65 ? 4.473 -7.488 -0.707 1.00 0.00 65 ARG A CA 13
ATOM 14983 C C . ARG A 1 65 ? 3.770 -6.616 0.318 1.00 0.00 65 ARG A C 13
ATOM 14984 O O . ARG A 1 65 ? 4.359 -5.687 0.876 1.00 0.00 65 ARG A O 13
ATOM 15005 N N . THR A 1 66 ? 2.522 -6.926 0.576 1.00 0.00 66 THR A N 13
ATOM 15006 C CA . THR A 1 66 ? 1.707 -6.123 1.462 1.00 0.00 66 THR A CA 13
ATOM 15007 C C . THR A 1 66 ? 1.862 -6.601 2.909 1.00 0.00 66 THR A C 13
ATOM 15008 O O . THR A 1 66 ? 1.012 -6.344 3.762 1.00 0.00 66 THR A O 13
ATOM 15019 N N . GLU A 1 67 ? 2.995 -7.245 3.192 1.00 0.00 67 GLU A N 13
ATOM 15020 C CA . GLU A 1 67 ? 3.232 -7.837 4.503 1.00 0.00 67 GLU A CA 13
ATOM 15021 C C . GLU A 1 67 ? 3.723 -6.772 5.457 1.00 0.00 67 GLU A C 13
ATOM 15022 O O . GLU A 1 67 ? 3.652 -6.909 6.677 1.00 0.00 67 GLU A O 13
ATOM 15034 N N . PHE A 1 68 ? 4.226 -5.711 4.868 1.00 0.00 68 PHE A N 13
ATOM 15035 C CA . PHE A 1 68 ? 4.746 -4.589 5.625 1.00 0.00 68 PHE A CA 13
ATOM 15036 C C . PHE A 1 68 ? 3.940 -3.329 5.338 1.00 0.00 68 PHE A C 13
ATOM 15037 O O . PHE A 1 68 ? 4.374 -2.211 5.623 1.00 0.00 68 PHE A O 13
ATOM 15054 N N . LEU A 1 69 ? 2.752 -3.517 4.786 1.00 0.00 69 LEU A N 13
ATOM 15055 C CA . LEU A 1 69 ? 1.884 -2.401 4.471 1.00 0.00 69 LEU A CA 13
ATOM 15056 C C . LEU A 1 69 ? 0.647 -2.443 5.343 1.00 0.00 69 LEU A C 13
ATOM 15057 O O . LEU A 1 69 ? 0.139 -3.514 5.675 1.00 0.00 69 LEU A O 13
ATOM 15073 N N . LYS A 1 70 ? 0.185 -1.275 5.723 1.00 0.00 70 LYS A N 13
ATOM 15074 C CA . LYS A 1 70 ? -0.996 -1.139 6.554 1.00 0.00 70 LYS A CA 13
ATOM 15075 C C . LYS A 1 70 ? -2.093 -0.463 5.760 1.00 0.00 70 LYS A C 13
ATOM 15076 O O . LYS A 1 70 ? -1.870 0.605 5.199 1.00 0.00 70 LYS A O 13
ATOM 15095 N N . LYS A 1 71 ? -3.263 -1.072 5.709 1.00 0.00 71 LYS A N 13
ATOM 15096 C CA . LYS A 1 71 ? -4.398 -0.445 5.055 1.00 0.00 71 LYS A CA 13
ATOM 15097 C C . LYS A 1 71 ? -4.689 0.881 5.761 1.00 0.00 71 LYS A C 13
ATOM 15098 O O . LYS A 1 71 ? -4.859 0.926 6.983 1.00 0.00 71 LYS A O 13
ATOM 15117 N N . ALA A 1 72 ? -4.710 1.955 4.989 1.00 0.00 72 ALA A N 13
ATOM 15118 C CA . ALA A 1 72 ? -4.774 3.302 5.543 1.00 0.00 72 ALA A CA 13
ATOM 15119 C C . ALA A 1 72 ? -6.128 3.602 6.176 1.00 0.00 72 ALA A C 13
ATOM 15120 O O . ALA A 1 72 ? -7.175 3.460 5.538 1.00 0.00 72 ALA A O 13
ATOM 15127 N N . GLY A 1 73 ? -6.091 4.012 7.440 1.00 0.00 73 GLY A N 13
ATOM 15128 C CA . GLY A 1 73 ? -7.300 4.384 8.148 1.00 0.00 73 GLY A CA 13
ATOM 15129 C C . GLY A 1 73 ? -8.252 3.220 8.323 1.00 0.00 73 GLY A C 13
ATOM 15130 O O . GLY A 1 73 ? -7.892 2.194 8.905 1.00 0.00 73 GLY A O 13
ATOM 15134 N N . SER A 1 74 ? -9.464 3.386 7.826 1.00 0.00 74 SER A N 13
ATOM 15135 C CA . SER A 1 74 ? -10.468 2.342 7.874 1.00 0.00 74 SER A CA 13
ATOM 15136 C C . SER A 1 74 ? -10.831 1.923 6.456 1.00 0.00 74 SER A C 13
ATOM 15137 O O . SER A 1 74 ? -11.541 2.685 5.772 1.00 0.00 74 SER A O 13
ATOM 15146 N N . MET A 1 1 ? -12.009 -18.168 -7.366 1.00 0.00 1 MET A N 14
ATOM 15147 C CA . MET A 1 1 ? -10.580 -17.845 -7.585 1.00 0.00 1 MET A CA 14
ATOM 15148 C C . MET A 1 1 ? -10.068 -17.006 -6.427 1.00 0.00 1 MET A C 14
ATOM 15149 O O . MET A 1 1 ? -10.172 -15.778 -6.438 1.00 0.00 1 MET A O 14
ATOM 15165 N N . SER A 1 2 ? -9.529 -17.671 -5.421 1.00 0.00 2 SER A N 14
ATOM 15166 C CA . SER A 1 2 ? -9.153 -17.003 -4.192 1.00 0.00 2 SER A CA 14
ATOM 15167 C C . SER A 1 2 ? -7.795 -16.320 -4.301 1.00 0.00 2 SER A C 14
ATOM 15168 O O . SER A 1 2 ? -6.773 -16.970 -4.535 1.00 0.00 2 SER A O 14
ATOM 15176 N N . ILE A 1 3 ? -7.804 -15.004 -4.151 1.00 0.00 3 ILE A N 14
ATOM 15177 C CA . ILE A 1 3 ? -6.582 -14.224 -4.037 1.00 0.00 3 ILE A CA 14
ATOM 15178 C C . ILE A 1 3 ? -6.773 -13.163 -2.964 1.00 0.00 3 ILE A C 14
ATOM 15179 O O . ILE A 1 3 ? -6.861 -11.965 -3.231 1.00 0.00 3 ILE A O 14
ATOM 15195 N N . GLU A 1 4 ? -6.879 -13.632 -1.741 1.00 0.00 4 GLU A N 14
ATOM 15196 C CA . GLU A 1 4 ? -7.178 -12.766 -0.622 1.00 0.00 4 GLU A CA 14
ATOM 15197 C C . GLU A 1 4 ? -5.936 -12.052 -0.133 1.00 0.00 4 GLU A C 14
ATOM 15198 O O . GLU A 1 4 ? -5.181 -12.572 0.689 1.00 0.00 4 GLU A O 14
ATOM 15210 N N . VAL A 1 5 ? -5.724 -10.868 -0.662 1.00 0.00 5 VAL A N 14
ATOM 15211 C CA . VAL A 1 5 ? -4.616 -10.041 -0.243 1.00 0.00 5 VAL A CA 14
ATOM 15212 C C . VAL A 1 5 ? -5.042 -9.198 0.950 1.00 0.00 5 VAL A C 14
ATOM 15213 O O . VAL A 1 5 ? -6.086 -8.551 0.912 1.00 0.00 5 VAL A O 14
ATOM 15226 N N . ARG A 1 6 ? -4.255 -9.224 2.013 1.00 0.00 6 ARG A N 14
ATOM 15227 C CA . ARG A 1 6 ? -4.594 -8.483 3.222 1.00 0.00 6 ARG A CA 14
ATOM 15228 C C . ARG A 1 6 ? -3.385 -7.691 3.712 1.00 0.00 6 ARG A C 14
ATOM 15229 O O . ARG A 1 6 ? -2.251 -8.008 3.359 1.00 0.00 6 ARG A O 14
ATOM 15250 N N . ASP A 1 7 ? -3.634 -6.660 4.514 1.00 0.00 7 ASP A N 14
ATOM 15251 C CA . ASP A 1 7 ? -2.557 -5.823 5.049 1.00 0.00 7 ASP A CA 14
ATOM 15252 C C . ASP A 1 7 ? -1.868 -6.519 6.224 1.00 0.00 7 ASP A C 14
ATOM 15253 O O . ASP A 1 7 ? -2.143 -7.685 6.514 1.00 0.00 7 ASP A O 14
ATOM 15262 N N . CYS A 1 8 ? -0.986 -5.790 6.902 1.00 0.00 8 CYS A N 14
ATOM 15263 C CA . CYS A 1 8 ? -0.252 -6.319 8.046 1.00 0.00 8 CYS A CA 14
ATOM 15264 C C . CYS A 1 8 ? -1.195 -6.799 9.152 1.00 0.00 8 CYS A C 14
ATOM 15265 O O . CYS A 1 8 ? -0.860 -7.715 9.908 1.00 0.00 8 CYS A O 14
ATOM 15273 N N . ASN A 1 9 ? -2.369 -6.181 9.260 1.00 0.00 9 ASN A N 14
ATOM 15274 C CA . ASN A 1 9 ? -3.348 -6.585 10.247 1.00 0.00 9 ASN A CA 14
ATOM 15275 C C . ASN A 1 9 ? -4.178 -7.745 9.729 1.00 0.00 9 ASN A C 14
ATOM 15276 O O . ASN A 1 9 ? -4.451 -8.706 10.453 1.00 0.00 9 ASN A O 14
ATOM 15287 N N . GLY A 1 10 ? -4.574 -7.654 8.473 1.00 0.00 10 GLY A N 14
ATOM 15288 C CA . GLY A 1 10 ? -5.372 -8.698 7.872 1.00 0.00 10 GLY A CA 14
ATOM 15289 C C . GLY A 1 10 ? -6.600 -8.157 7.172 1.00 0.00 10 GLY A C 14
ATOM 15290 O O . GLY A 1 10 ? -7.535 -8.904 6.881 1.00 0.00 10 GLY A O 14
ATOM 15294 N N . ALA A 1 11 ? -6.600 -6.861 6.901 1.00 0.00 11 ALA A N 14
ATOM 15295 C CA . ALA A 1 11 ? -7.690 -6.237 6.178 1.00 0.00 11 ALA A CA 14
ATOM 15296 C C . ALA A 1 11 ? -7.528 -6.490 4.690 1.00 0.00 11 ALA A C 14
ATOM 15297 O O . ALA A 1 11 ? -6.470 -6.224 4.121 1.00 0.00 11 ALA A O 14
ATOM 15304 N N . LEU A 1 12 ? -8.568 -7.027 4.079 1.00 0.00 12 LEU A N 14
ATOM 15305 C CA . LEU A 1 12 ? -8.541 -7.364 2.666 1.00 0.00 12 LEU A CA 14
ATOM 15306 C C . LEU A 1 12 ? -8.403 -6.118 1.802 1.00 0.00 12 LEU A C 14
ATOM 15307 O O . LEU A 1 12 ? -9.111 -5.127 1.994 1.00 0.00 12 LEU A O 14
ATOM 15323 N N . LEU A 1 13 ? -7.473 -6.181 0.863 1.00 0.00 13 LEU A N 14
ATOM 15324 C CA . LEU A 1 13 ? -7.222 -5.091 -0.058 1.00 0.00 13 LEU A CA 14
ATOM 15325 C C . LEU A 1 13 ? -7.922 -5.359 -1.378 1.00 0.00 13 LEU A C 14
ATOM 15326 O O . LEU A 1 13 ? -8.327 -6.489 -1.655 1.00 0.00 13 LEU A O 14
ATOM 15342 N N . ALA A 1 14 ? -8.055 -4.327 -2.188 1.00 0.00 14 ALA A N 14
ATOM 15343 C CA . ALA A 1 14 ? -8.695 -4.454 -3.481 1.00 0.00 14 ALA A CA 14
ATOM 15344 C C . ALA A 1 14 ? -8.213 -3.361 -4.420 1.00 0.00 14 ALA A C 14
ATOM 15345 O O . ALA A 1 14 ? -7.399 -2.520 -4.035 1.00 0.00 14 ALA A O 14
ATOM 15352 N N . ASP A 1 15 ? -8.702 -3.383 -5.651 1.00 0.00 15 ASP A N 14
ATOM 15353 C CA . ASP A 1 15 ? -8.348 -2.363 -6.632 1.00 0.00 15 ASP A CA 14
ATOM 15354 C C . ASP A 1 15 ? -8.914 -1.005 -6.222 1.00 0.00 15 ASP A C 14
ATOM 15355 O O . ASP A 1 15 ? -10.130 -0.822 -6.153 1.00 0.00 15 ASP A O 14
ATOM 15364 N N . GLY A 1 16 ? -8.025 -0.066 -5.938 1.00 0.00 16 GLY A N 14
ATOM 15365 C CA . GLY A 1 16 ? -8.448 1.261 -5.539 1.00 0.00 16 GLY A CA 14
ATOM 15366 C C . GLY A 1 16 ? -8.302 1.492 -4.048 1.00 0.00 16 GLY A C 14
ATOM 15367 O O . GLY A 1 16 ? -8.854 2.449 -3.507 1.00 0.00 16 GLY A O 14
ATOM 15371 N N . ASP A 1 17 ? -7.561 0.612 -3.386 1.00 0.00 17 ASP A N 14
ATOM 15372 C CA . ASP A 1 17 ? -7.329 0.733 -1.950 1.00 0.00 17 ASP A CA 14
ATOM 15373 C C . ASP A 1 17 ? -6.055 1.532 -1.696 1.00 0.00 17 ASP A C 14
ATOM 15374 O O . ASP A 1 17 ? -5.335 1.883 -2.634 1.00 0.00 17 ASP A O 14
ATOM 15383 N N . ASN A 1 18 ? -5.778 1.828 -0.438 1.00 0.00 18 ASN A N 14
ATOM 15384 C CA . ASN A 1 18 ? -4.584 2.562 -0.073 1.00 0.00 18 ASN A CA 14
ATOM 15385 C C . ASN A 1 18 ? -3.879 1.924 1.110 1.00 0.00 18 ASN A C 14
ATOM 15386 O O . ASN A 1 18 ? -4.505 1.516 2.088 1.00 0.00 18 ASN A O 14
ATOM 15397 N N . VAL A 1 19 ? -2.562 1.849 1.011 1.00 0.00 19 VAL A N 14
ATOM 15398 C CA . VAL A 1 19 ? -1.739 1.275 2.061 1.00 0.00 19 VAL A CA 14
ATOM 15399 C C . VAL A 1 19 ? -0.650 2.256 2.472 1.00 0.00 19 VAL A C 14
ATOM 15400 O O . VAL A 1 19 ? -0.530 3.339 1.899 1.00 0.00 19 VAL A O 14
ATOM 15413 N N . SER A 1 20 ? 0.123 1.893 3.478 1.00 0.00 20 SER A N 14
ATOM 15414 C CA . SER A 1 20 ? 1.238 2.712 3.923 1.00 0.00 20 SER A CA 14
ATOM 15415 C C . SER A 1 20 ? 2.314 1.850 4.581 1.00 0.00 20 SER A C 14
ATOM 15416 O O . SER A 1 20 ? 2.037 0.744 5.045 1.00 0.00 20 SER A O 14
ATOM 15424 N N . LEU A 1 21 ? 3.537 2.362 4.590 1.00 0.00 21 LEU A N 14
ATOM 15425 C CA . LEU A 1 21 ? 4.679 1.681 5.198 1.00 0.00 21 LEU A CA 14
ATOM 15426 C C . LEU A 1 21 ? 4.528 1.588 6.712 1.00 0.00 21 LEU A C 14
ATOM 15427 O O . LEU A 1 21 ? 4.305 2.602 7.377 1.00 0.00 21 LEU A O 14
ATOM 15443 N N . ILE A 1 22 ? 4.661 0.380 7.258 1.00 0.00 22 ILE A N 14
ATOM 15444 C CA . ILE A 1 22 ? 4.586 0.198 8.709 1.00 0.00 22 ILE A CA 14
ATOM 15445 C C . ILE A 1 22 ? 5.973 0.260 9.321 1.00 0.00 22 ILE A C 14
ATOM 15446 O O . ILE A 1 22 ? 6.132 0.309 10.536 1.00 0.00 22 ILE A O 14
ATOM 15462 N N . LYS A 1 23 ? 6.976 0.252 8.466 1.00 0.00 23 LYS A N 14
ATOM 15463 C CA . LYS A 1 23 ? 8.357 0.340 8.899 1.00 0.00 23 LYS A CA 14
ATOM 15464 C C . LYS A 1 23 ? 9.119 1.203 7.920 1.00 0.00 23 LYS A C 14
ATOM 15465 O O . LYS A 1 23 ? 8.535 1.771 7.000 1.00 0.00 23 LYS A O 14
ATOM 15484 N N . ASP A 1 24 ? 10.415 1.279 8.109 1.00 0.00 24 ASP A N 14
ATOM 15485 C CA . ASP A 1 24 ? 11.276 1.939 7.149 1.00 0.00 24 ASP A CA 14
ATOM 15486 C C . ASP A 1 24 ? 11.916 0.880 6.261 1.00 0.00 24 ASP A C 14
ATOM 15487 O O . ASP A 1 24 ? 12.934 0.285 6.618 1.00 0.00 24 ASP A O 14
ATOM 15496 N N . LEU A 1 25 ? 11.295 0.625 5.121 1.00 0.00 25 LEU A N 14
ATOM 15497 C CA . LEU A 1 25 ? 11.745 -0.431 4.223 1.00 0.00 25 LEU A CA 14
ATOM 15498 C C . LEU A 1 25 ? 12.494 0.156 3.043 1.00 0.00 25 LEU A C 14
ATOM 15499 O O . LEU A 1 25 ? 11.915 0.818 2.187 1.00 0.00 25 LEU A O 14
ATOM 15515 N N . LYS A 1 26 ? 13.783 -0.088 3.002 1.00 0.00 26 LYS A N 14
ATOM 15516 C CA . LYS A 1 26 ? 14.602 0.394 1.913 1.00 0.00 26 LYS A CA 14
ATOM 15517 C C . LYS A 1 26 ? 14.614 -0.610 0.769 1.00 0.00 26 LYS A C 14
ATOM 15518 O O . LYS A 1 26 ? 14.755 -1.818 0.972 1.00 0.00 26 LYS A O 14
ATOM 15537 N N . LEU A 1 27 ? 14.451 -0.086 -0.421 1.00 0.00 27 LEU A N 14
ATOM 15538 C CA . LEU A 1 27 ? 14.459 -0.863 -1.642 1.00 0.00 27 LEU A CA 14
ATOM 15539 C C . LEU A 1 27 ? 15.787 -0.667 -2.356 1.00 0.00 27 LEU A C 14
ATOM 15540 O O . LEU A 1 27 ? 16.350 0.430 -2.341 1.00 0.00 27 LEU A O 14
ATOM 15556 N N . LYS A 1 28 ? 16.291 -1.724 -2.969 1.00 0.00 28 LYS A N 14
ATOM 15557 C CA . LYS A 1 28 ? 17.562 -1.655 -3.673 1.00 0.00 28 LYS A CA 14
ATOM 15558 C C . LYS A 1 28 ? 17.402 -0.870 -4.971 1.00 0.00 28 LYS A C 14
ATOM 15559 O O . LYS A 1 28 ? 18.314 -0.161 -5.399 1.00 0.00 28 LYS A O 14
ATOM 15578 N N . GLY A 1 29 ? 16.225 -0.983 -5.576 1.00 0.00 29 GLY A N 14
ATOM 15579 C CA . GLY A 1 29 ? 15.937 -0.249 -6.790 1.00 0.00 29 GLY A CA 14
ATOM 15580 C C . GLY A 1 29 ? 15.891 1.247 -6.552 1.00 0.00 29 GLY A C 14
ATOM 15581 O O . GLY A 1 29 ? 15.028 1.743 -5.818 1.00 0.00 29 GLY A O 14
ATOM 15585 N N . SER A 1 30 ? 16.846 1.960 -7.148 1.00 0.00 30 SER A N 14
ATOM 15586 C CA . SER A 1 30 ? 16.940 3.412 -7.028 1.00 0.00 30 SER A CA 14
ATOM 15587 C C . SER A 1 30 ? 17.259 3.823 -5.585 1.00 0.00 30 SER A C 14
ATOM 15588 O O . SER A 1 30 ? 17.145 4.997 -5.222 1.00 0.00 30 SER A O 14
ATOM 15596 N N . SER A 1 31 ? 17.676 2.847 -4.773 1.00 0.00 31 SER A N 14
ATOM 15597 C CA . SER A 1 31 ? 17.990 3.078 -3.363 1.00 0.00 31 SER A CA 14
ATOM 15598 C C . SER A 1 31 ? 16.802 3.723 -2.649 1.00 0.00 31 SER A C 14
ATOM 15599 O O . SER A 1 31 ? 16.969 4.552 -1.752 1.00 0.00 31 SER A O 14
ATOM 15607 N N . THR A 1 32 ? 15.605 3.321 -3.048 1.00 0.00 32 THR A N 14
ATOM 15608 C CA . THR A 1 32 ? 14.383 3.903 -2.525 1.00 0.00 32 THR A CA 14
ATOM 15609 C C . THR A 1 32 ? 14.149 3.485 -1.073 1.00 0.00 32 THR A C 14
ATOM 15610 O O . THR A 1 32 ? 13.731 2.366 -0.803 1.00 0.00 32 THR A O 14
ATOM 15621 N N . VAL A 1 33 ? 14.415 4.387 -0.142 1.00 0.00 33 VAL A N 14
ATOM 15622 C CA . VAL A 1 33 ? 14.197 4.094 1.265 1.00 0.00 33 VAL A CA 14
ATOM 15623 C C . VAL A 1 33 ? 12.796 4.529 1.664 1.00 0.00 33 VAL A C 14
ATOM 15624 O O . VAL A 1 33 ? 12.532 5.720 1.837 1.00 0.00 33 VAL A O 14
ATOM 15637 N N . LEU A 1 34 ? 11.900 3.568 1.781 1.00 0.00 34 LEU A N 14
ATOM 15638 C CA . LEU A 1 34 ? 10.518 3.849 2.126 1.00 0.00 34 LEU A CA 14
ATOM 15639 C C . LEU A 1 34 ? 10.356 3.943 3.635 1.00 0.00 34 LEU A C 14
ATOM 15640 O O . LEU A 1 34 ? 10.149 2.939 4.312 1.00 0.00 34 LEU A O 14
ATOM 15656 N N . LYS A 1 35 ? 10.480 5.154 4.150 1.00 0.00 35 LYS A N 14
ATOM 15657 C CA . LYS A 1 35 ? 10.377 5.401 5.581 1.00 0.00 35 LYS A CA 14
ATOM 15658 C C . LYS A 1 35 ? 8.985 5.088 6.102 1.00 0.00 35 LYS A C 14
ATOM 15659 O O . LYS A 1 35 ? 8.011 5.053 5.346 1.00 0.00 35 LYS A O 14
ATOM 15678 N N . ARG A 1 36 ? 8.904 4.862 7.396 1.00 0.00 36 ARG A N 14
ATOM 15679 C CA . ARG A 1 36 ? 7.647 4.566 8.051 1.00 0.00 36 ARG A CA 14
ATOM 15680 C C . ARG A 1 36 ? 6.661 5.712 7.866 1.00 0.00 36 ARG A C 14
ATOM 15681 O O . ARG A 1 36 ? 6.991 6.876 8.099 1.00 0.00 36 ARG A O 14
ATOM 15702 N N . GLY A 1 37 ? 5.458 5.376 7.433 1.00 0.00 37 GLY A N 14
ATOM 15703 C CA . GLY A 1 37 ? 4.452 6.387 7.197 1.00 0.00 37 GLY A CA 14
ATOM 15704 C C . GLY A 1 37 ? 4.285 6.720 5.726 1.00 0.00 37 GLY A C 14
ATOM 15705 O O . GLY A 1 37 ? 3.393 7.485 5.364 1.00 0.00 37 GLY A O 14
ATOM 15709 N N . THR A 1 38 ? 5.148 6.167 4.876 1.00 0.00 38 THR A N 14
ATOM 15710 C CA . THR A 1 38 ? 5.024 6.359 3.431 1.00 0.00 38 THR A CA 14
ATOM 15711 C C . THR A 1 38 ? 3.681 5.826 2.941 1.00 0.00 38 THR A C 14
ATOM 15712 O O . THR A 1 38 ? 3.436 4.619 2.975 1.00 0.00 38 THR A O 14
ATOM 15723 N N . MET A 1 39 ? 2.811 6.723 2.504 1.00 0.00 39 MET A N 14
ATOM 15724 C CA . MET A 1 39 ? 1.483 6.330 2.066 1.00 0.00 39 MET A CA 14
ATOM 15725 C C . MET A 1 39 ? 1.469 5.993 0.586 1.00 0.00 39 MET A C 14
ATOM 15726 O O . MET A 1 39 ? 1.742 6.839 -0.265 1.00 0.00 39 MET A O 14
ATOM 15740 N N . ILE A 1 40 ? 1.147 4.748 0.299 1.00 0.00 40 ILE A N 14
ATOM 15741 C CA . ILE A 1 40 ? 0.985 4.290 -1.067 1.00 0.00 40 ILE A CA 14
ATOM 15742 C C . ILE A 1 40 ? -0.501 4.100 -1.351 1.00 0.00 40 ILE A C 14
ATOM 15743 O O . ILE A 1 40 ? -1.077 3.051 -1.057 1.00 0.00 40 ILE A O 14
ATOM 15759 N N . ARG A 1 41 ? -1.133 5.133 -1.883 1.00 0.00 41 ARG A N 14
ATOM 15760 C CA . ARG A 1 41 ? -2.569 5.098 -2.099 1.00 0.00 41 ARG A CA 14
ATOM 15761 C C . ARG A 1 41 ? -2.901 4.872 -3.568 1.00 0.00 41 ARG A C 14
ATOM 15762 O O . ARG A 1 41 ? -2.228 5.390 -4.457 1.00 0.00 41 ARG A O 14
ATOM 15783 N N . GLY A 1 42 ? -3.920 4.063 -3.812 1.00 0.00 42 GLY A N 14
ATOM 15784 C CA . GLY A 1 42 ? -4.284 3.719 -5.168 1.00 0.00 42 GLY A CA 14
ATOM 15785 C C . GLY A 1 42 ? -3.619 2.435 -5.616 1.00 0.00 42 GLY A C 14
ATOM 15786 O O . GLY A 1 42 ? -3.012 2.382 -6.686 1.00 0.00 42 GLY A O 14
ATOM 15790 N N . ILE A 1 43 ? -3.729 1.403 -4.789 1.00 0.00 43 ILE A N 14
ATOM 15791 C CA . ILE A 1 43 ? -3.125 0.113 -5.079 1.00 0.00 43 ILE A CA 14
ATOM 15792 C C . ILE A 1 43 ? -4.144 -0.797 -5.749 1.00 0.00 43 ILE A C 14
ATOM 15793 O O . ILE A 1 43 ? -5.331 -0.477 -5.804 1.00 0.00 43 ILE A O 14
ATOM 15809 N N . ARG A 1 44 ? -3.680 -1.923 -6.255 1.00 0.00 44 ARG A N 14
ATOM 15810 C CA . ARG A 1 44 ? -4.552 -2.893 -6.895 1.00 0.00 44 ARG A CA 14
ATOM 15811 C C . ARG A 1 44 ? -4.012 -4.300 -6.687 1.00 0.00 44 ARG A C 14
ATOM 15812 O O . ARG A 1 44 ? -2.815 -4.486 -6.445 1.00 0.00 44 ARG A O 14
ATOM 15833 N N . LEU A 1 45 ? -4.894 -5.285 -6.767 1.00 0.00 45 LEU A N 14
ATOM 15834 C CA . LEU A 1 45 ? -4.490 -6.673 -6.613 1.00 0.00 45 LEU A CA 14
ATOM 15835 C C . LEU A 1 45 ? -3.816 -7.154 -7.889 1.00 0.00 45 LEU A C 14
ATOM 15836 O O . LEU A 1 45 ? -4.291 -6.883 -8.993 1.00 0.00 45 LEU A O 14
ATOM 15852 N N . THR A 1 46 ? -2.706 -7.851 -7.737 1.00 0.00 46 THR A N 14
ATOM 15853 C CA . THR A 1 46 ? -1.935 -8.308 -8.880 1.00 0.00 46 THR A CA 14
ATOM 15854 C C . THR A 1 46 ? -2.437 -9.651 -9.378 1.00 0.00 46 THR A C 14
ATOM 15855 O O . THR A 1 46 ? -3.064 -9.759 -10.432 1.00 0.00 46 THR A O 14
ATOM 15866 N N . ASP A 1 47 ? -2.164 -10.646 -8.575 1.00 0.00 47 ASP A N 14
ATOM 15867 C CA . ASP A 1 47 ? -2.471 -12.040 -8.863 1.00 0.00 47 ASP A CA 14
ATOM 15868 C C . ASP A 1 47 ? -1.971 -12.863 -7.691 1.00 0.00 47 ASP A C 14
ATOM 15869 O O . ASP A 1 47 ? -2.523 -13.906 -7.341 1.00 0.00 47 ASP A O 14
ATOM 15878 N N . SER A 1 48 ? -0.903 -12.354 -7.091 1.00 0.00 48 SER A N 14
ATOM 15879 C CA . SER A 1 48 ? -0.377 -12.870 -5.848 1.00 0.00 48 SER A CA 14
ATOM 15880 C C . SER A 1 48 ? -1.290 -12.467 -4.692 1.00 0.00 48 SER A C 14
ATOM 15881 O O . SER A 1 48 ? -1.879 -11.387 -4.712 1.00 0.00 48 SER A O 14
ATOM 15889 N N . GLU A 1 49 ? -1.414 -13.333 -3.699 1.00 0.00 49 GLU A N 14
ATOM 15890 C CA . GLU A 1 49 ? -2.164 -12.997 -2.493 1.00 0.00 49 GLU A CA 14
ATOM 15891 C C . GLU A 1 49 ? -1.217 -12.351 -1.495 1.00 0.00 49 GLU A C 14
ATOM 15892 O O . GLU A 1 49 ? -1.631 -11.686 -0.547 1.00 0.00 49 GLU A O 14
ATOM 15904 N N . ASP A 1 50 ? 0.066 -12.572 -1.737 1.00 0.00 50 ASP A N 14
ATOM 15905 C CA . ASP A 1 50 ? 1.127 -12.106 -0.857 1.00 0.00 50 ASP A CA 14
ATOM 15906 C C . ASP A 1 50 ? 1.596 -10.717 -1.275 1.00 0.00 50 ASP A C 14
ATOM 15907 O O . ASP A 1 50 ? 2.184 -9.974 -0.483 1.00 0.00 50 ASP A O 14
ATOM 15916 N N . GLU A 1 51 ? 1.313 -10.364 -2.520 1.00 0.00 51 GLU A N 14
ATOM 15917 C CA . GLU A 1 51 ? 1.804 -9.125 -3.102 1.00 0.00 51 GLU A CA 14
ATOM 15918 C C . GLU A 1 51 ? 0.677 -8.305 -3.697 1.00 0.00 51 GLU A C 14
ATOM 15919 O O . GLU A 1 51 ? -0.355 -8.835 -4.105 1.00 0.00 51 GLU A O 14
ATOM 15931 N N . ILE A 1 52 ? 0.904 -7.010 -3.763 1.00 0.00 52 ILE A N 14
ATOM 15932 C CA . ILE A 1 52 ? 0.024 -6.097 -4.468 1.00 0.00 52 ILE A CA 14
ATOM 15933 C C . ILE A 1 52 ? 0.853 -5.159 -5.313 1.00 0.00 52 ILE A C 14
ATOM 15934 O O . ILE A 1 52 ? 2.076 -5.202 -5.271 1.00 0.00 52 ILE A O 14
ATOM 15950 N N . GLU A 1 53 ? 0.197 -4.311 -6.067 1.00 0.00 53 GLU A N 14
ATOM 15951 C CA . GLU A 1 53 ? 0.881 -3.265 -6.785 1.00 0.00 53 GLU A CA 14
ATOM 15952 C C . GLU A 1 53 ? 0.258 -1.935 -6.420 1.00 0.00 53 GLU A C 14
ATOM 15953 O O . GLU A 1 53 ? -0.959 -1.838 -6.284 1.00 0.00 53 GLU A O 14
ATOM 15965 N N . GLY A 1 54 ? 1.079 -0.922 -6.254 1.00 0.00 54 GLY A N 14
ATOM 15966 C CA . GLY A 1 54 ? 0.560 0.381 -5.928 1.00 0.00 54 GLY A CA 14
ATOM 15967 C C . GLY A 1 54 ? 1.373 1.484 -6.548 1.00 0.00 54 GLY A C 14
ATOM 15968 O O . GLY A 1 54 ? 2.200 1.240 -7.427 1.00 0.00 54 GLY A O 14
ATOM 15972 N N . ARG A 1 55 ? 1.150 2.696 -6.087 1.00 0.00 55 ARG A N 14
ATOM 15973 C CA . ARG A 1 55 ? 1.832 3.852 -6.625 1.00 0.00 55 ARG A CA 14
ATOM 15974 C C . ARG A 1 55 ? 2.058 4.886 -5.541 1.00 0.00 55 ARG A C 14
ATOM 15975 O O . ARG A 1 55 ? 1.188 5.134 -4.704 1.00 0.00 55 ARG A O 14
ATOM 15996 N N . THR A 1 56 ? 3.226 5.480 -5.566 1.00 0.00 56 THR A N 14
ATOM 15997 C CA . THR A 1 56 ? 3.598 6.475 -4.587 1.00 0.00 56 THR A CA 14
ATOM 15998 C C . THR A 1 56 ? 4.162 7.699 -5.304 1.00 0.00 56 THR A C 14
ATOM 15999 O O . THR A 1 56 ? 4.169 7.747 -6.536 1.00 0.00 56 THR A O 14
ATOM 16010 N N . ASP A 1 57 ? 4.625 8.677 -4.544 1.00 0.00 57 ASP A N 14
ATOM 16011 C CA . ASP A 1 57 ? 5.059 9.950 -5.102 1.00 0.00 57 ASP A CA 14
ATOM 16012 C C . ASP A 1 57 ? 6.317 9.789 -5.949 1.00 0.00 57 ASP A C 14
ATOM 16013 O O . ASP A 1 57 ? 6.486 10.481 -6.952 1.00 0.00 57 ASP A O 14
ATOM 16022 N N . LYS A 1 58 ? 7.193 8.870 -5.560 1.00 0.00 58 LYS A N 14
ATOM 16023 C CA . LYS A 1 58 ? 8.408 8.624 -6.328 1.00 0.00 58 LYS A CA 14
ATOM 16024 C C . LYS A 1 58 ? 8.138 7.670 -7.488 1.00 0.00 58 LYS A C 14
ATOM 16025 O O . LYS A 1 58 ? 8.480 7.958 -8.634 1.00 0.00 58 LYS A O 14
ATOM 16044 N N . ILE A 1 59 ? 7.504 6.547 -7.188 1.00 0.00 59 ILE A N 14
ATOM 16045 C CA . ILE A 1 59 ? 7.339 5.475 -8.160 1.00 0.00 59 ILE A CA 14
ATOM 16046 C C . ILE A 1 59 ? 5.891 5.021 -8.231 1.00 0.00 59 ILE A C 14
ATOM 16047 O O . ILE A 1 59 ? 5.271 4.737 -7.208 1.00 0.00 59 ILE A O 14
ATOM 16063 N N . LYS A 1 60 ? 5.352 4.963 -9.434 1.00 0.00 60 LYS A N 14
ATOM 16064 C CA . LYS A 1 60 ? 4.004 4.464 -9.629 1.00 0.00 60 LYS A CA 14
ATOM 16065 C C . LYS A 1 60 ? 4.053 3.114 -10.330 1.00 0.00 60 LYS A C 14
ATOM 16066 O O . LYS A 1 60 ? 4.942 2.863 -11.146 1.00 0.00 60 LYS A O 14
ATOM 16085 N N . GLY A 1 61 ? 3.114 2.244 -9.994 1.00 0.00 61 GLY A N 14
ATOM 16086 C CA . GLY A 1 61 ? 3.065 0.937 -10.612 1.00 0.00 61 GLY A CA 14
ATOM 16087 C C . GLY A 1 61 ? 4.189 0.035 -10.142 1.00 0.00 61 GLY A C 14
ATOM 16088 O O . GLY A 1 61 ? 4.880 -0.579 -10.955 1.00 0.00 61 GLY A O 14
ATOM 16092 N N . LEU A 1 62 ? 4.391 -0.036 -8.834 1.00 0.00 62 LEU A N 14
ATOM 16093 C CA . LEU A 1 62 ? 5.402 -0.920 -8.282 1.00 0.00 62 LEU A CA 14
ATOM 16094 C C . LEU A 1 62 ? 4.737 -2.013 -7.455 1.00 0.00 62 LEU A C 14
ATOM 16095 O O . LEU A 1 62 ? 3.808 -1.755 -6.684 1.00 0.00 62 LEU A O 14
ATOM 16111 N N . VAL A 1 63 ? 5.205 -3.234 -7.639 1.00 0.00 63 VAL A N 14
ATOM 16112 C CA . VAL A 1 63 ? 4.624 -4.388 -6.976 1.00 0.00 63 VAL A CA 14
ATOM 16113 C C . VAL A 1 63 ? 5.360 -4.662 -5.674 1.00 0.00 63 VAL A C 14
ATOM 16114 O O . VAL A 1 63 ? 6.581 -4.837 -5.668 1.00 0.00 63 VAL A O 14
ATOM 16127 N N . LEU A 1 64 ? 4.620 -4.692 -4.580 1.00 0.00 64 LEU A N 14
ATOM 16128 C CA . LEU A 1 64 ? 5.213 -4.879 -3.265 1.00 0.00 64 LEU A CA 14
ATOM 16129 C C . LEU A 1 64 ? 4.431 -5.879 -2.427 1.00 0.00 64 LEU A C 14
ATOM 16130 O O . LEU A 1 64 ? 3.203 -5.948 -2.503 1.00 0.00 64 LEU A O 14
ATOM 16146 N N . ARG A 1 65 ? 5.165 -6.666 -1.650 1.00 0.00 65 ARG A N 14
ATOM 16147 C CA . ARG A 1 65 ? 4.565 -7.568 -0.675 1.00 0.00 65 ARG A CA 14
ATOM 16148 C C . ARG A 1 65 ? 3.750 -6.787 0.340 1.00 0.00 65 ARG A C 14
ATOM 16149 O O . ARG A 1 65 ? 4.210 -5.784 0.887 1.00 0.00 65 ARG A O 14
ATOM 16170 N N . THR A 1 66 ? 2.559 -7.273 0.615 1.00 0.00 66 THR A N 14
ATOM 16171 C CA . THR A 1 66 ? 1.644 -6.596 1.516 1.00 0.00 66 THR A CA 14
ATOM 16172 C C . THR A 1 66 ? 1.893 -7.037 2.964 1.00 0.00 66 THR A C 14
ATOM 16173 O O . THR A 1 66 ? 1.016 -6.953 3.822 1.00 0.00 66 THR A O 14
ATOM 16184 N N . GLU A 1 67 ? 3.122 -7.462 3.244 1.00 0.00 67 GLU A N 14
ATOM 16185 C CA . GLU A 1 67 ? 3.465 -7.987 4.558 1.00 0.00 67 GLU A CA 14
ATOM 16186 C C . GLU A 1 67 ? 3.813 -6.852 5.492 1.00 0.00 67 GLU A C 14
ATOM 16187 O O . GLU A 1 67 ? 3.587 -6.913 6.700 1.00 0.00 67 GLU A O 14
ATOM 16199 N N . PHE A 1 68 ? 4.357 -5.811 4.905 1.00 0.00 68 PHE A N 14
ATOM 16200 C CA . PHE A 1 68 ? 4.832 -4.666 5.664 1.00 0.00 68 PHE A CA 14
ATOM 16201 C C . PHE A 1 68 ? 4.008 -3.422 5.354 1.00 0.00 68 PHE A C 14
ATOM 16202 O O . PHE A 1 68 ? 4.435 -2.296 5.620 1.00 0.00 68 PHE A O 14
ATOM 16219 N N . LEU A 1 69 ? 2.817 -3.626 4.820 1.00 0.00 69 LEU A N 14
ATOM 16220 C CA . LEU A 1 69 ? 1.968 -2.511 4.451 1.00 0.00 69 LEU A CA 14
ATOM 16221 C C . LEU A 1 69 ? 0.721 -2.483 5.310 1.00 0.00 69 LEU A C 14
ATOM 16222 O O . LEU A 1 69 ? 0.191 -3.521 5.705 1.00 0.00 69 LEU A O 14
ATOM 16238 N N . LYS A 1 70 ? 0.274 -1.282 5.596 1.00 0.00 70 LYS A N 14
ATOM 16239 C CA . LYS A 1 70 ? -0.888 -1.066 6.431 1.00 0.00 70 LYS A CA 14
ATOM 16240 C C . LYS A 1 70 ? -2.007 -0.465 5.600 1.00 0.00 70 LYS A C 14
ATOM 16241 O O . LYS A 1 70 ? -1.808 0.554 4.944 1.00 0.00 70 LYS A O 14
ATOM 16260 N N . LYS A 1 71 ? -3.170 -1.092 5.622 1.00 0.00 71 LYS A N 14
ATOM 16261 C CA . LYS A 1 71 ? -4.330 -0.540 4.943 1.00 0.00 71 LYS A CA 14
ATOM 16262 C C . LYS A 1 71 ? -4.716 0.775 5.611 1.00 0.00 71 LYS A C 14
ATOM 16263 O O . LYS A 1 71 ? -4.974 0.822 6.815 1.00 0.00 71 LYS A O 14
ATOM 16282 N N . ALA A 1 72 ? -4.732 1.841 4.830 1.00 0.00 72 ALA A N 14
ATOM 16283 C CA . ALA A 1 72 ? -4.970 3.173 5.364 1.00 0.00 72 ALA A CA 14
ATOM 16284 C C . ALA A 1 72 ? -6.460 3.475 5.436 1.00 0.00 72 ALA A C 14
ATOM 16285 O O . ALA A 1 72 ? -7.218 3.128 4.529 1.00 0.00 72 ALA A O 14
ATOM 16292 N N . GLY A 1 73 ? -6.875 4.111 6.521 1.00 0.00 73 GLY A N 14
ATOM 16293 C CA . GLY A 1 73 ? -8.272 4.449 6.691 1.00 0.00 73 GLY A CA 14
ATOM 16294 C C . GLY A 1 73 ? -9.018 3.399 7.487 1.00 0.00 73 GLY A C 14
ATOM 16295 O O . GLY A 1 73 ? -8.421 2.435 7.967 1.00 0.00 73 GLY A O 14
ATOM 16299 N N . SER A 1 74 ? -10.319 3.584 7.630 1.00 0.00 74 SER A N 14
ATOM 16300 C CA . SER A 1 74 ? -11.149 2.649 8.373 1.00 0.00 74 SER A CA 14
ATOM 16301 C C . SER A 1 74 ? -12.395 2.299 7.566 1.00 0.00 74 SER A C 14
ATOM 16302 O O . SER A 1 74 ? -12.494 1.149 7.091 1.00 0.00 74 SER A O 14
ATOM 16311 N N . MET A 1 1 ? -9.212 -21.985 -2.643 1.00 0.00 1 MET A N 15
ATOM 16312 C CA . MET A 1 1 ? -9.749 -20.980 -3.589 1.00 0.00 1 MET A CA 15
ATOM 16313 C C . MET A 1 1 ? -9.773 -19.610 -2.924 1.00 0.00 1 MET A C 15
ATOM 16314 O O . MET A 1 1 ? -10.814 -19.161 -2.437 1.00 0.00 1 MET A O 15
ATOM 16330 N N . SER A 1 2 ? -8.617 -18.964 -2.869 1.00 0.00 2 SER A N 15
ATOM 16331 C CA . SER A 1 2 ? -8.483 -17.685 -2.188 1.00 0.00 2 SER A CA 15
ATOM 16332 C C . SER A 1 2 ? -7.210 -16.967 -2.619 1.00 0.00 2 SER A C 15
ATOM 16333 O O . SER A 1 2 ? -6.108 -17.495 -2.475 1.00 0.00 2 SER A O 15
ATOM 16341 N N . ILE A 1 3 ? -7.368 -15.769 -3.158 1.00 0.00 3 ILE A N 15
ATOM 16342 C CA . ILE A 1 3 ? -6.234 -14.895 -3.412 1.00 0.00 3 ILE A CA 15
ATOM 16343 C C . ILE A 1 3 ? -6.378 -13.648 -2.560 1.00 0.00 3 ILE A C 15
ATOM 16344 O O . ILE A 1 3 ? -5.855 -12.587 -2.882 1.00 0.00 3 ILE A O 15
ATOM 16360 N N . GLU A 1 4 ? -7.096 -13.819 -1.457 1.00 0.00 4 GLU A N 15
ATOM 16361 C CA . GLU A 1 4 ? -7.385 -12.743 -0.520 1.00 0.00 4 GLU A CA 15
ATOM 16362 C C . GLU A 1 4 ? -6.121 -12.002 -0.097 1.00 0.00 4 GLU A C 15
ATOM 16363 O O . GLU A 1 4 ? -5.293 -12.522 0.652 1.00 0.00 4 GLU A O 15
ATOM 16375 N N . VAL A 1 5 ? -5.979 -10.788 -0.595 1.00 0.00 5 VAL A N 15
ATOM 16376 C CA . VAL A 1 5 ? -4.850 -9.952 -0.244 1.00 0.00 5 VAL A CA 15
ATOM 16377 C C . VAL A 1 5 ? -5.219 -9.077 0.944 1.00 0.00 5 VAL A C 15
ATOM 16378 O O . VAL A 1 5 ? -6.169 -8.298 0.878 1.00 0.00 5 VAL A O 15
ATOM 16391 N N . ARG A 1 6 ? -4.490 -9.233 2.033 1.00 0.00 6 ARG A N 15
ATOM 16392 C CA . ARG A 1 6 ? -4.743 -8.461 3.240 1.00 0.00 6 ARG A CA 15
ATOM 16393 C C . ARG A 1 6 ? -3.482 -7.716 3.651 1.00 0.00 6 ARG A C 15
ATOM 16394 O O . ARG A 1 6 ? -2.385 -8.078 3.230 1.00 0.00 6 ARG A O 15
ATOM 16415 N N . ASP A 1 7 ? -3.635 -6.692 4.481 1.00 0.00 7 ASP A N 15
ATOM 16416 C CA . ASP A 1 7 ? -2.494 -5.914 4.954 1.00 0.00 7 ASP A CA 15
ATOM 16417 C C . ASP A 1 7 ? -1.835 -6.624 6.136 1.00 0.00 7 ASP A C 15
ATOM 16418 O O . ASP A 1 7 ? -2.123 -7.794 6.406 1.00 0.00 7 ASP A O 15
ATOM 16427 N N . CYS A 1 8 ? -0.968 -5.921 6.854 1.00 0.00 8 CYS A N 15
ATOM 16428 C CA . CYS A 1 8 ? -0.259 -6.518 7.984 1.00 0.00 8 CYS A CA 15
ATOM 16429 C C . CYS A 1 8 ? -1.202 -6.737 9.169 1.00 0.00 8 CYS A C 15
ATOM 16430 O O . CYS A 1 8 ? -0.835 -7.359 10.167 1.00 0.00 8 CYS A O 15
ATOM 16438 N N . ASN A 1 9 ? -2.417 -6.224 9.045 1.00 0.00 9 ASN A N 15
ATOM 16439 C CA . ASN A 1 9 ? -3.415 -6.335 10.096 1.00 0.00 9 ASN A CA 15
ATOM 16440 C C . ASN A 1 9 ? -4.351 -7.490 9.793 1.00 0.00 9 ASN A C 15
ATOM 16441 O O . ASN A 1 9 ? -4.788 -8.216 10.689 1.00 0.00 9 ASN A O 15
ATOM 16452 N N . GLY A 1 10 ? -4.652 -7.647 8.516 1.00 0.00 10 GLY A N 15
ATOM 16453 C CA . GLY A 1 10 ? -5.556 -8.684 8.086 1.00 0.00 10 GLY A CA 15
ATOM 16454 C C . GLY A 1 10 ? -6.748 -8.106 7.363 1.00 0.00 10 GLY A C 15
ATOM 16455 O O . GLY A 1 10 ? -7.710 -8.814 7.064 1.00 0.00 10 GLY A O 15
ATOM 16459 N N . ALA A 1 11 ? -6.679 -6.815 7.075 1.00 0.00 11 ALA A N 15
ATOM 16460 C CA . ALA A 1 11 ? -7.738 -6.133 6.357 1.00 0.00 11 ALA A CA 15
ATOM 16461 C C . ALA A 1 11 ? -7.580 -6.362 4.863 1.00 0.00 11 ALA A C 15
ATOM 16462 O O . ALA A 1 11 ? -6.500 -6.166 4.308 1.00 0.00 11 ALA A O 15
ATOM 16469 N N . LEU A 1 12 ? -8.654 -6.793 4.226 1.00 0.00 12 LEU A N 15
ATOM 16470 C CA . LEU A 1 12 ? -8.624 -7.126 2.812 1.00 0.00 12 LEU A CA 15
ATOM 16471 C C . LEU A 1 12 ? -8.486 -5.884 1.943 1.00 0.00 12 LEU A C 15
ATOM 16472 O O . LEU A 1 12 ? -9.092 -4.847 2.213 1.00 0.00 12 LEU A O 15
ATOM 16488 N N . LEU A 1 13 ? -7.677 -6.013 0.904 1.00 0.00 13 LEU A N 15
ATOM 16489 C CA . LEU A 1 13 ? -7.445 -4.942 -0.049 1.00 0.00 13 LEU A CA 15
ATOM 16490 C C . LEU A 1 13 ? -8.213 -5.212 -1.333 1.00 0.00 13 LEU A C 15
ATOM 16491 O O . LEU A 1 13 ? -8.803 -6.283 -1.499 1.00 0.00 13 LEU A O 15
ATOM 16507 N N . ALA A 1 14 ? -8.199 -4.245 -2.236 1.00 0.00 14 ALA A N 15
ATOM 16508 C CA . ALA A 1 14 ? -8.855 -4.389 -3.523 1.00 0.00 14 ALA A CA 15
ATOM 16509 C C . ALA A 1 14 ? -8.305 -3.372 -4.513 1.00 0.00 14 ALA A C 15
ATOM 16510 O O . ALA A 1 14 ? -7.408 -2.600 -4.180 1.00 0.00 14 ALA A O 15
ATOM 16517 N N . ASP A 1 15 ? -8.825 -3.392 -5.731 1.00 0.00 15 ASP A N 15
ATOM 16518 C CA . ASP A 1 15 ? -8.458 -2.396 -6.732 1.00 0.00 15 ASP A CA 15
ATOM 16519 C C . ASP A 1 15 ? -8.973 -1.021 -6.323 1.00 0.00 15 ASP A C 15
ATOM 16520 O O . ASP A 1 15 ? -10.172 -0.835 -6.103 1.00 0.00 15 ASP A O 15
ATOM 16529 N N . GLY A 1 16 ? -8.062 -0.067 -6.201 1.00 0.00 16 GLY A N 15
ATOM 16530 C CA . GLY A 1 16 ? -8.438 1.269 -5.787 1.00 0.00 16 GLY A CA 15
ATOM 16531 C C . GLY A 1 16 ? -8.385 1.426 -4.282 1.00 0.00 16 GLY A C 15
ATOM 16532 O O . GLY A 1 16 ? -9.116 2.232 -3.704 1.00 0.00 16 GLY A O 15
ATOM 16536 N N . ASP A 1 17 ? -7.528 0.640 -3.646 1.00 0.00 17 ASP A N 15
ATOM 16537 C CA . ASP A 1 17 ? -7.377 0.676 -2.195 1.00 0.00 17 ASP A CA 15
ATOM 16538 C C . ASP A 1 17 ? -6.171 1.533 -1.819 1.00 0.00 17 ASP A C 15
ATOM 16539 O O . ASP A 1 17 ? -5.419 1.968 -2.694 1.00 0.00 17 ASP A O 15
ATOM 16548 N N . ASN A 1 18 ? -5.978 1.770 -0.528 1.00 0.00 18 ASN A N 15
ATOM 16549 C CA . ASN A 1 18 ? -4.848 2.560 -0.058 1.00 0.00 18 ASN A CA 15
ATOM 16550 C C . ASN A 1 18 ? -4.168 1.912 1.141 1.00 0.00 18 ASN A C 15
ATOM 16551 O O . ASN A 1 18 ? -4.814 1.366 2.033 1.00 0.00 18 ASN A O 15
ATOM 16562 N N . VAL A 1 19 ? -2.849 1.987 1.147 1.00 0.00 19 VAL A N 15
ATOM 16563 C CA . VAL A 1 19 ? -2.045 1.427 2.222 1.00 0.00 19 VAL A CA 15
ATOM 16564 C C . VAL A 1 19 ? -0.899 2.368 2.568 1.00 0.00 19 VAL A C 15
ATOM 16565 O O . VAL A 1 19 ? -0.753 3.428 1.961 1.00 0.00 19 VAL A O 15
ATOM 16578 N N . SER A 1 20 ? -0.104 1.993 3.556 1.00 0.00 20 SER A N 15
ATOM 16579 C CA . SER A 1 20 ? 1.034 2.795 3.971 1.00 0.00 20 SER A CA 15
ATOM 16580 C C . SER A 1 20 ? 2.123 1.924 4.609 1.00 0.00 20 SER A C 15
ATOM 16581 O O . SER A 1 20 ? 1.844 0.836 5.111 1.00 0.00 20 SER A O 15
ATOM 16589 N N . LEU A 1 21 ? 3.360 2.409 4.556 1.00 0.00 21 LEU A N 15
ATOM 16590 C CA . LEU A 1 21 ? 4.523 1.690 5.079 1.00 0.00 21 LEU A CA 15
ATOM 16591 C C . LEU A 1 21 ? 4.494 1.602 6.604 1.00 0.00 21 LEU A C 15
ATOM 16592 O O . LEU A 1 21 ? 4.368 2.623 7.285 1.00 0.00 21 LEU A O 15
ATOM 16608 N N . ILE A 1 22 ? 4.631 0.387 7.139 1.00 0.00 22 ILE A N 15
ATOM 16609 C CA . ILE A 1 22 ? 4.645 0.196 8.592 1.00 0.00 22 ILE A CA 15
ATOM 16610 C C . ILE A 1 22 ? 6.071 0.212 9.131 1.00 0.00 22 ILE A C 15
ATOM 16611 O O . ILE A 1 22 ? 6.289 0.191 10.339 1.00 0.00 22 ILE A O 15
ATOM 16627 N N . LYS A 1 23 ? 7.033 0.238 8.224 1.00 0.00 23 LYS A N 15
ATOM 16628 C CA . LYS A 1 23 ? 8.440 0.283 8.586 1.00 0.00 23 LYS A CA 15
ATOM 16629 C C . LYS A 1 23 ? 9.236 0.794 7.392 1.00 0.00 23 LYS A C 15
ATOM 16630 O O . LYS A 1 23 ? 8.659 1.076 6.342 1.00 0.00 23 LYS A O 15
ATOM 16649 N N . ASP A 1 24 ? 10.542 0.929 7.551 1.00 0.00 24 ASP A N 15
ATOM 16650 C CA . ASP A 1 24 ? 11.396 1.347 6.444 1.00 0.00 24 ASP A CA 15
ATOM 16651 C C . ASP A 1 24 ? 11.815 0.131 5.623 1.00 0.00 24 ASP A C 15
ATOM 16652 O O . ASP A 1 24 ? 12.406 -0.811 6.158 1.00 0.00 24 ASP A O 15
ATOM 16661 N N . LEU A 1 25 ? 11.507 0.147 4.333 1.00 0.00 25 LEU A N 15
ATOM 16662 C CA . LEU A 1 25 ? 11.867 -0.953 3.440 1.00 0.00 25 LEU A CA 15
ATOM 16663 C C . LEU A 1 25 ? 12.807 -0.463 2.351 1.00 0.00 25 LEU A C 15
ATOM 16664 O O . LEU A 1 25 ? 12.480 0.459 1.611 1.00 0.00 25 LEU A O 15
ATOM 16680 N N . LYS A 1 26 ? 13.967 -1.081 2.247 1.00 0.00 26 LYS A N 15
ATOM 16681 C CA . LYS A 1 26 ? 14.912 -0.717 1.209 1.00 0.00 26 LYS A CA 15
ATOM 16682 C C . LYS A 1 26 ? 14.841 -1.710 0.058 1.00 0.00 26 LYS A C 15
ATOM 16683 O O . LYS A 1 26 ? 14.714 -2.919 0.265 1.00 0.00 26 LYS A O 15
ATOM 16702 N N . LEU A 1 27 ? 14.918 -1.181 -1.146 1.00 0.00 27 LEU A N 15
ATOM 16703 C CA . LEU A 1 27 ? 14.835 -1.972 -2.361 1.00 0.00 27 LEU A CA 15
ATOM 16704 C C . LEU A 1 27 ? 16.202 -2.105 -3.012 1.00 0.00 27 LEU A C 15
ATOM 16705 O O . LEU A 1 27 ? 17.081 -1.258 -2.810 1.00 0.00 27 LEU A O 15
ATOM 16721 N N . LYS A 1 28 ? 16.362 -3.172 -3.795 1.00 0.00 28 LYS A N 15
ATOM 16722 C CA . LYS A 1 28 ? 17.600 -3.449 -4.517 1.00 0.00 28 LYS A CA 15
ATOM 16723 C C . LYS A 1 28 ? 18.728 -3.728 -3.524 1.00 0.00 28 LYS A C 15
ATOM 16724 O O . LYS A 1 28 ? 18.476 -3.984 -2.343 1.00 0.00 28 LYS A O 15
ATOM 16743 N N . GLY A 1 29 ? 19.964 -3.702 -3.999 1.00 0.00 29 GLY A N 15
ATOM 16744 C CA . GLY A 1 29 ? 21.092 -3.864 -3.110 1.00 0.00 29 GLY A CA 15
ATOM 16745 C C . GLY A 1 29 ? 21.241 -2.666 -2.200 1.00 0.00 29 GLY A C 15
ATOM 16746 O O . GLY A 1 29 ? 21.194 -2.787 -0.975 1.00 0.00 29 GLY A O 15
ATOM 16750 N N . SER A 1 30 ? 21.406 -1.503 -2.807 1.00 0.00 30 SER A N 15
ATOM 16751 C CA . SER A 1 30 ? 21.477 -0.248 -2.082 1.00 0.00 30 SER A CA 15
ATOM 16752 C C . SER A 1 30 ? 21.103 0.902 -3.011 1.00 0.00 30 SER A C 15
ATOM 16753 O O . SER A 1 30 ? 21.970 1.514 -3.637 1.00 0.00 30 SER A O 15
ATOM 16761 N N . SER A 1 31 ? 19.809 1.164 -3.137 1.00 0.00 31 SER A N 15
ATOM 16762 C CA . SER A 1 31 ? 19.349 2.246 -3.989 1.00 0.00 31 SER A CA 15
ATOM 16763 C C . SER A 1 31 ? 18.121 2.929 -3.395 1.00 0.00 31 SER A C 15
ATOM 16764 O O . SER A 1 31 ? 18.233 3.980 -2.764 1.00 0.00 31 SER A O 15
ATOM 16772 N N . THR A 1 32 ? 16.952 2.328 -3.569 1.00 0.00 32 THR A N 15
ATOM 16773 C CA . THR A 1 32 ? 15.723 2.960 -3.132 1.00 0.00 32 THR A CA 15
ATOM 16774 C C . THR A 1 32 ? 15.378 2.544 -1.708 1.00 0.00 32 THR A C 15
ATOM 16775 O O . THR A 1 32 ? 14.935 1.427 -1.467 1.00 0.00 32 THR A O 15
ATOM 16786 N N . VAL A 1 33 ? 15.607 3.442 -0.768 1.00 0.00 33 VAL A N 15
ATOM 16787 C CA . VAL A 1 33 ? 15.308 3.178 0.628 1.00 0.00 33 VAL A CA 15
ATOM 16788 C C . VAL A 1 33 ? 14.008 3.874 1.008 1.00 0.00 33 VAL A C 15
ATOM 16789 O O . VAL A 1 33 ? 13.970 5.100 1.127 1.00 0.00 33 VAL A O 15
ATOM 16802 N N . LEU A 1 34 ? 12.941 3.107 1.158 1.00 0.00 34 LEU A N 15
ATOM 16803 C CA . LEU A 1 34 ? 11.665 3.667 1.571 1.00 0.00 34 LEU A CA 15
ATOM 16804 C C . LEU A 1 34 ? 11.602 3.762 3.083 1.00 0.00 34 LEU A C 15
ATOM 16805 O O . LEU A 1 34 ? 12.158 2.925 3.792 1.00 0.00 34 LEU A O 15
ATOM 16821 N N . LYS A 1 35 ? 10.933 4.784 3.572 1.00 0.00 35 LYS A N 15
ATOM 16822 C CA . LYS A 1 35 ? 10.827 5.008 4.999 1.00 0.00 35 LYS A CA 15
ATOM 16823 C C . LYS A 1 35 ? 9.408 4.781 5.481 1.00 0.00 35 LYS A C 15
ATOM 16824 O O . LYS A 1 35 ? 8.459 4.790 4.692 1.00 0.00 35 LYS A O 15
ATOM 16843 N N . ARG A 1 36 ? 9.275 4.569 6.776 1.00 0.00 36 ARG A N 15
ATOM 16844 C CA . ARG A 1 36 ? 7.977 4.427 7.402 1.00 0.00 36 ARG A CA 15
ATOM 16845 C C . ARG A 1 36 ? 7.170 5.710 7.228 1.00 0.00 36 ARG A C 15
ATOM 16846 O O . ARG A 1 36 ? 7.718 6.812 7.301 1.00 0.00 36 ARG A O 15
ATOM 16867 N N . GLY A 1 37 ? 5.876 5.568 6.986 1.00 0.00 37 GLY A N 15
ATOM 16868 C CA . GLY A 1 37 ? 5.025 6.728 6.820 1.00 0.00 37 GLY A CA 15
ATOM 16869 C C . GLY A 1 37 ? 4.712 7.012 5.365 1.00 0.00 37 GLY A C 15
ATOM 16870 O O . GLY A 1 37 ? 3.920 7.901 5.058 1.00 0.00 37 GLY A O 15
ATOM 16874 N N . THR A 1 38 ? 5.346 6.266 4.471 1.00 0.00 38 THR A N 15
ATOM 16875 C CA . THR A 1 38 ? 5.082 6.401 3.048 1.00 0.00 38 THR A CA 15
ATOM 16876 C C . THR A 1 38 ? 3.707 5.829 2.710 1.00 0.00 38 THR A C 15
ATOM 16877 O O . THR A 1 38 ? 3.435 4.658 2.975 1.00 0.00 38 THR A O 15
ATOM 16888 N N . MET A 1 39 ? 2.841 6.656 2.148 1.00 0.00 39 MET A N 15
ATOM 16889 C CA . MET A 1 39 ? 1.515 6.213 1.771 1.00 0.00 39 MET A CA 15
ATOM 16890 C C . MET A 1 39 ? 1.506 5.695 0.343 1.00 0.00 39 MET A C 15
ATOM 16891 O O . MET A 1 39 ? 1.985 6.354 -0.580 1.00 0.00 39 MET A O 15
ATOM 16905 N N . ILE A 1 40 ? 0.966 4.507 0.184 1.00 0.00 40 ILE A N 15
ATOM 16906 C CA . ILE A 1 40 ? 0.776 3.920 -1.131 1.00 0.00 40 ILE A CA 15
ATOM 16907 C C . ILE A 1 40 ? -0.716 3.800 -1.415 1.00 0.00 40 ILE A C 15
ATOM 16908 O O . ILE A 1 40 ? -1.360 2.838 -1.005 1.00 0.00 40 ILE A O 15
ATOM 16924 N N . ARG A 1 41 ? -1.273 4.795 -2.084 1.00 0.00 41 ARG A N 15
ATOM 16925 C CA . ARG A 1 41 ? -2.705 4.815 -2.346 1.00 0.00 41 ARG A CA 15
ATOM 16926 C C . ARG A 1 41 ? -2.989 4.614 -3.827 1.00 0.00 41 ARG A C 15
ATOM 16927 O O . ARG A 1 41 ? -2.244 5.086 -4.685 1.00 0.00 41 ARG A O 15
ATOM 16948 N N . GLY A 1 42 ? -4.057 3.890 -4.114 1.00 0.00 42 GLY A N 15
ATOM 16949 C CA . GLY A 1 42 ? -4.380 3.556 -5.480 1.00 0.00 42 GLY A CA 15
ATOM 16950 C C . GLY A 1 42 ? -3.696 2.277 -5.903 1.00 0.00 42 GLY A C 15
ATOM 16951 O O . GLY A 1 42 ? -3.078 2.216 -6.966 1.00 0.00 42 GLY A O 15
ATOM 16955 N N . ILE A 1 43 ? -3.789 1.257 -5.057 1.00 0.00 43 ILE A N 15
ATOM 16956 C CA . ILE A 1 43 ? -3.162 -0.022 -5.336 1.00 0.00 43 ILE A CA 15
ATOM 16957 C C . ILE A 1 43 ? -4.159 -0.963 -5.992 1.00 0.00 43 ILE A C 15
ATOM 16958 O O . ILE A 1 43 ? -5.367 -0.720 -5.966 1.00 0.00 43 ILE A O 15
ATOM 16974 N N . ARG A 1 44 ? -3.654 -2.026 -6.584 1.00 0.00 44 ARG A N 15
ATOM 16975 C CA . ARG A 1 44 ? -4.501 -3.029 -7.198 1.00 0.00 44 ARG A CA 15
ATOM 16976 C C . ARG A 1 44 ? -3.987 -4.422 -6.871 1.00 0.00 44 ARG A C 15
ATOM 16977 O O . ARG A 1 44 ? -2.784 -4.620 -6.680 1.00 0.00 44 ARG A O 15
ATOM 16998 N N . LEU A 1 45 ? -4.904 -5.374 -6.783 1.00 0.00 45 LEU A N 15
ATOM 16999 C CA . LEU A 1 45 ? -4.545 -6.751 -6.482 1.00 0.00 45 LEU A CA 15
ATOM 17000 C C . LEU A 1 45 ? -3.851 -7.380 -7.682 1.00 0.00 45 LEU A C 15
ATOM 17001 O O . LEU A 1 45 ? -4.124 -7.010 -8.825 1.00 0.00 45 LEU A O 15
ATOM 17017 N N . THR A 1 46 ? -2.956 -8.316 -7.423 1.00 0.00 46 THR A N 15
ATOM 17018 C CA . THR A 1 46 ? -2.186 -8.938 -8.486 1.00 0.00 46 THR A CA 15
ATOM 17019 C C . THR A 1 46 ? -2.499 -10.429 -8.568 1.00 0.00 46 THR A C 15
ATOM 17020 O O . THR A 1 46 ? -3.530 -10.886 -8.069 1.00 0.00 46 THR A O 15
ATOM 17031 N N . ASP A 1 47 ? -1.610 -11.180 -9.203 1.00 0.00 47 ASP A N 15
ATOM 17032 C CA . ASP A 1 47 ? -1.727 -12.634 -9.259 1.00 0.00 47 ASP A CA 15
ATOM 17033 C C . ASP A 1 47 ? -1.302 -13.232 -7.926 1.00 0.00 47 ASP A C 15
ATOM 17034 O O . ASP A 1 47 ? -1.453 -14.432 -7.682 1.00 0.00 47 ASP A O 15
ATOM 17043 N N . SER A 1 48 ? -0.762 -12.381 -7.070 1.00 0.00 48 SER A N 15
ATOM 17044 C CA . SER A 1 48 ? -0.258 -12.790 -5.785 1.00 0.00 48 SER A CA 15
ATOM 17045 C C . SER A 1 48 ? -1.174 -12.321 -4.665 1.00 0.00 48 SER A C 15
ATOM 17046 O O . SER A 1 48 ? -1.730 -11.225 -4.715 1.00 0.00 48 SER A O 15
ATOM 17054 N N . GLU A 1 49 ? -1.320 -13.163 -3.661 1.00 0.00 49 GLU A N 15
ATOM 17055 C CA . GLU A 1 49 ? -2.130 -12.842 -2.493 1.00 0.00 49 GLU A CA 15
ATOM 17056 C C . GLU A 1 49 ? -1.275 -12.118 -1.466 1.00 0.00 49 GLU A C 15
ATOM 17057 O O . GLU A 1 49 ? -1.779 -11.471 -0.552 1.00 0.00 49 GLU A O 15
ATOM 17069 N N . ASP A 1 50 ? 0.030 -12.258 -1.625 1.00 0.00 50 ASP A N 15
ATOM 17070 C CA . ASP A 1 50 ? 0.992 -11.642 -0.722 1.00 0.00 50 ASP A CA 15
ATOM 17071 C C . ASP A 1 50 ? 1.456 -10.306 -1.283 1.00 0.00 50 ASP A C 15
ATOM 17072 O O . ASP A 1 50 ? 2.038 -9.486 -0.576 1.00 0.00 50 ASP A O 15
ATOM 17081 N N . GLU A 1 51 ? 1.161 -10.074 -2.553 1.00 0.00 51 GLU A N 15
ATOM 17082 C CA . GLU A 1 51 ? 1.685 -8.914 -3.251 1.00 0.00 51 GLU A CA 15
ATOM 17083 C C . GLU A 1 51 ? 0.597 -8.092 -3.904 1.00 0.00 51 GLU A C 15
ATOM 17084 O O . GLU A 1 51 ? -0.410 -8.610 -4.387 1.00 0.00 51 GLU A O 15
ATOM 17096 N N . ILE A 1 52 ? 0.838 -6.805 -3.921 1.00 0.00 52 ILE A N 15
ATOM 17097 C CA . ILE A 1 52 ? -0.006 -5.856 -4.620 1.00 0.00 52 ILE A CA 15
ATOM 17098 C C . ILE A 1 52 ? 0.865 -4.883 -5.390 1.00 0.00 52 ILE A C 15
ATOM 17099 O O . ILE A 1 52 ? 2.055 -4.771 -5.122 1.00 0.00 52 ILE A O 15
ATOM 17115 N N . GLU A 1 53 ? 0.286 -4.188 -6.339 1.00 0.00 53 GLU A N 15
ATOM 17116 C CA . GLU A 1 53 ? 1.014 -3.175 -7.069 1.00 0.00 53 GLU A CA 15
ATOM 17117 C C . GLU A 1 53 ? 0.335 -1.838 -6.872 1.00 0.00 53 GLU A C 15
ATOM 17118 O O . GLU A 1 53 ? -0.890 -1.735 -6.978 1.00 0.00 53 GLU A O 15
ATOM 17130 N N . GLY A 1 54 ? 1.115 -0.821 -6.566 1.00 0.00 54 GLY A N 15
ATOM 17131 C CA . GLY A 1 54 ? 0.543 0.470 -6.289 1.00 0.00 54 GLY A CA 15
ATOM 17132 C C . GLY A 1 54 ? 1.448 1.607 -6.684 1.00 0.00 54 GLY A C 15
ATOM 17133 O O . GLY A 1 54 ? 2.411 1.422 -7.428 1.00 0.00 54 GLY A O 15
ATOM 17137 N N . ARG A 1 55 ? 1.142 2.780 -6.169 1.00 0.00 55 ARG A N 15
ATOM 17138 C CA . ARG A 1 55 ? 1.904 3.974 -6.466 1.00 0.00 55 ARG A CA 15
ATOM 17139 C C . ARG A 1 55 ? 2.027 4.835 -5.216 1.00 0.00 55 ARG A C 15
ATOM 17140 O O . ARG A 1 55 ? 1.124 4.874 -4.377 1.00 0.00 55 ARG A O 15
ATOM 17161 N N . THR A 1 56 ? 3.149 5.506 -5.097 1.00 0.00 56 THR A N 15
ATOM 17162 C CA . THR A 1 56 ? 3.431 6.352 -3.952 1.00 0.00 56 THR A CA 15
ATOM 17163 C C . THR A 1 56 ? 3.504 7.803 -4.407 1.00 0.00 56 THR A C 15
ATOM 17164 O O . THR A 1 56 ? 3.163 8.117 -5.550 1.00 0.00 56 THR A O 15
ATOM 17175 N N . ASP A 1 57 ? 3.943 8.682 -3.518 1.00 0.00 57 ASP A N 15
ATOM 17176 C CA . ASP A 1 57 ? 4.178 10.076 -3.873 1.00 0.00 57 ASP A CA 15
ATOM 17177 C C . ASP A 1 57 ? 5.352 10.188 -4.848 1.00 0.00 57 ASP A C 15
ATOM 17178 O O . ASP A 1 57 ? 5.417 11.116 -5.657 1.00 0.00 57 ASP A O 15
ATOM 17187 N N . LYS A 1 58 ? 6.268 9.223 -4.775 1.00 0.00 58 LYS A N 15
ATOM 17188 C CA . LYS A 1 58 ? 7.471 9.229 -5.607 1.00 0.00 58 LYS A CA 15
ATOM 17189 C C . LYS A 1 58 ? 7.460 8.069 -6.603 1.00 0.00 58 LYS A C 15
ATOM 17190 O O . LYS A 1 58 ? 7.292 8.275 -7.804 1.00 0.00 58 LYS A O 15
ATOM 17209 N N . ILE A 1 59 ? 7.634 6.854 -6.096 1.00 0.00 59 ILE A N 15
ATOM 17210 C CA . ILE A 1 59 ? 7.639 5.660 -6.937 1.00 0.00 59 ILE A CA 15
ATOM 17211 C C . ILE A 1 59 ? 6.231 5.389 -7.438 1.00 0.00 59 ILE A C 15
ATOM 17212 O O . ILE A 1 59 ? 5.268 5.616 -6.715 1.00 0.00 59 ILE A O 15
ATOM 17228 N N . LYS A 1 60 ? 6.105 4.914 -8.661 1.00 0.00 60 LYS A N 15
ATOM 17229 C CA . LYS A 1 60 ? 4.800 4.562 -9.191 1.00 0.00 60 LYS A CA 15
ATOM 17230 C C . LYS A 1 60 ? 4.850 3.195 -9.860 1.00 0.00 60 LYS A C 15
ATOM 17231 O O . LYS A 1 60 ? 5.862 2.823 -10.461 1.00 0.00 60 LYS A O 15
ATOM 17250 N N . GLY A 1 61 ? 3.760 2.452 -9.735 1.00 0.00 61 GLY A N 15
ATOM 17251 C CA . GLY A 1 61 ? 3.660 1.158 -10.379 1.00 0.00 61 GLY A CA 15
ATOM 17252 C C . GLY A 1 61 ? 4.687 0.173 -9.866 1.00 0.00 61 GLY A C 15
ATOM 17253 O O . GLY A 1 61 ? 5.363 -0.497 -10.649 1.00 0.00 61 GLY A O 15
ATOM 17257 N N . LEU A 1 62 ? 4.816 0.085 -8.551 1.00 0.00 62 LEU A N 15
ATOM 17258 C CA . LEU A 1 62 ? 5.758 -0.839 -7.951 1.00 0.00 62 LEU A CA 15
ATOM 17259 C C . LEU A 1 62 ? 5.003 -1.972 -7.262 1.00 0.00 62 LEU A C 15
ATOM 17260 O O . LEU A 1 62 ? 3.998 -1.742 -6.583 1.00 0.00 62 LEU A O 15
ATOM 17276 N N . VAL A 1 63 ? 5.471 -3.192 -7.471 1.00 0.00 63 VAL A N 15
ATOM 17277 C CA . VAL A 1 63 ? 4.831 -4.363 -6.894 1.00 0.00 63 VAL A CA 15
ATOM 17278 C C . VAL A 1 63 ? 5.477 -4.694 -5.564 1.00 0.00 63 VAL A C 15
ATOM 17279 O O . VAL A 1 63 ? 6.681 -4.941 -5.494 1.00 0.00 63 VAL A O 15
ATOM 17292 N N . LEU A 1 64 ? 4.683 -4.690 -4.513 1.00 0.00 64 LEU A N 15
ATOM 17293 C CA . LEU A 1 64 ? 5.212 -4.936 -3.182 1.00 0.00 64 LEU A CA 15
ATOM 17294 C C . LEU A 1 64 ? 4.404 -5.952 -2.410 1.00 0.00 64 LEU A C 15
ATOM 17295 O O . LEU A 1 64 ? 3.176 -6.002 -2.500 1.00 0.00 64 LEU A O 15
ATOM 17311 N N . ARG A 1 65 ? 5.128 -6.781 -1.676 1.00 0.00 65 ARG A N 15
ATOM 17312 C CA . ARG A 1 65 ? 4.545 -7.604 -0.632 1.00 0.00 65 ARG A CA 15
ATOM 17313 C C . ARG A 1 65 ? 3.762 -6.715 0.324 1.00 0.00 65 ARG A C 15
ATOM 17314 O O . ARG A 1 65 ? 4.277 -5.718 0.831 1.00 0.00 65 ARG A O 15
ATOM 17335 N N . THR A 1 66 ? 2.529 -7.089 0.580 1.00 0.00 66 THR A N 15
ATOM 17336 C CA . THR A 1 66 ? 1.629 -6.258 1.360 1.00 0.00 66 THR A CA 15
ATOM 17337 C C . THR A 1 66 ? 1.703 -6.619 2.841 1.00 0.00 66 THR A C 15
ATOM 17338 O O . THR A 1 66 ? 0.811 -6.291 3.624 1.00 0.00 66 THR A O 15
ATOM 17349 N N . GLU A 1 67 ? 2.798 -7.250 3.241 1.00 0.00 67 GLU A N 15
ATOM 17350 C CA . GLU A 1 67 ? 2.912 -7.738 4.604 1.00 0.00 67 GLU A CA 15
ATOM 17351 C C . GLU A 1 67 ? 3.629 -6.722 5.480 1.00 0.00 67 GLU A C 15
ATOM 17352 O O . GLU A 1 67 ? 3.694 -6.866 6.701 1.00 0.00 67 GLU A O 15
ATOM 17364 N N . PHE A 1 68 ? 4.166 -5.691 4.846 1.00 0.00 68 PHE A N 15
ATOM 17365 C CA . PHE A 1 68 ? 4.732 -4.570 5.573 1.00 0.00 68 PHE A CA 15
ATOM 17366 C C . PHE A 1 68 ? 3.916 -3.314 5.307 1.00 0.00 68 PHE A C 15
ATOM 17367 O O . PHE A 1 68 ? 4.351 -2.192 5.586 1.00 0.00 68 PHE A O 15
ATOM 17384 N N . LEU A 1 69 ? 2.718 -3.512 4.782 1.00 0.00 69 LEU A N 15
ATOM 17385 C CA . LEU A 1 69 ? 1.842 -2.406 4.461 1.00 0.00 69 LEU A CA 15
ATOM 17386 C C . LEU A 1 69 ? 0.635 -2.409 5.371 1.00 0.00 69 LEU A C 15
ATOM 17387 O O . LEU A 1 69 ? 0.184 -3.456 5.837 1.00 0.00 69 LEU A O 15
ATOM 17403 N N . LYS A 1 70 ? 0.135 -1.227 5.634 1.00 0.00 70 LYS A N 15
ATOM 17404 C CA . LYS A 1 70 ? -1.031 -1.058 6.465 1.00 0.00 70 LYS A CA 15
ATOM 17405 C C . LYS A 1 70 ? -2.132 -0.384 5.669 1.00 0.00 70 LYS A C 15
ATOM 17406 O O . LYS A 1 70 ? -1.918 0.688 5.110 1.00 0.00 70 LYS A O 15
ATOM 17425 N N . LYS A 1 71 ? -3.299 -1.011 5.611 1.00 0.00 71 LYS A N 15
ATOM 17426 C CA . LYS A 1 71 ? -4.438 -0.417 4.929 1.00 0.00 71 LYS A CA 15
ATOM 17427 C C . LYS A 1 71 ? -4.820 0.885 5.624 1.00 0.00 71 LYS A C 15
ATOM 17428 O O . LYS A 1 71 ? -5.042 0.911 6.836 1.00 0.00 71 LYS A O 15
ATOM 17447 N N . ALA A 1 72 ? -4.874 1.965 4.862 1.00 0.00 72 ALA A N 15
ATOM 17448 C CA . ALA A 1 72 ? -5.101 3.284 5.430 1.00 0.00 72 ALA A CA 15
ATOM 17449 C C . ALA A 1 72 ? -6.572 3.483 5.780 1.00 0.00 72 ALA A C 15
ATOM 17450 O O . ALA A 1 72 ? -7.455 2.869 5.180 1.00 0.00 72 ALA A O 15
ATOM 17457 N N . GLY A 1 73 ? -6.824 4.325 6.772 1.00 0.00 73 GLY A N 15
ATOM 17458 C CA . GLY A 1 73 ? -8.181 4.571 7.212 1.00 0.00 73 GLY A CA 15
ATOM 17459 C C . GLY A 1 73 ? -8.491 3.850 8.506 1.00 0.00 73 GLY A C 15
ATOM 17460 O O . GLY A 1 73 ? -9.156 4.394 9.391 1.00 0.00 73 GLY A O 15
ATOM 17464 N N . SER A 1 74 ? -8.011 2.618 8.614 1.00 0.00 74 SER A N 15
ATOM 17465 C CA . SER A 1 74 ? -8.207 1.815 9.808 1.00 0.00 74 SER A CA 15
ATOM 17466 C C . SER A 1 74 ? -6.974 0.956 10.078 1.00 0.00 74 SER A C 15
ATOM 17467 O O . SER A 1 74 ? -6.090 1.399 10.842 1.00 0.00 74 SER A O 15
ATOM 17476 N N . MET A 1 1 ? -9.881 -21.688 -2.506 1.00 0.00 1 MET A N 16
ATOM 17477 C CA . MET A 1 1 ? -9.055 -21.136 -3.603 1.00 0.00 1 MET A CA 16
ATOM 17478 C C . MET A 1 1 ? -9.394 -19.670 -3.824 1.00 0.00 1 MET A C 16
ATOM 17479 O O . MET A 1 1 ? -10.254 -19.339 -4.642 1.00 0.00 1 MET A O 16
ATOM 17495 N N . SER A 1 2 ? -8.737 -18.801 -3.075 1.00 0.00 2 SER A N 16
ATOM 17496 C CA . SER A 1 2 ? -8.988 -17.372 -3.158 1.00 0.00 2 SER A CA 16
ATOM 17497 C C . SER A 1 2 ? -7.684 -16.606 -3.004 1.00 0.00 2 SER A C 16
ATOM 17498 O O . SER A 1 2 ? -6.779 -17.050 -2.295 1.00 0.00 2 SER A O 16
ATOM 17506 N N . ILE A 1 3 ? -7.579 -15.465 -3.668 1.00 0.00 3 ILE A N 16
ATOM 17507 C CA . ILE A 1 3 ? -6.402 -14.624 -3.536 1.00 0.00 3 ILE A CA 16
ATOM 17508 C C . ILE A 1 3 ? -6.740 -13.371 -2.733 1.00 0.00 3 ILE A C 16
ATOM 17509 O O . ILE A 1 3 ? -6.457 -12.247 -3.146 1.00 0.00 3 ILE A O 16
ATOM 17525 N N . GLU A 1 4 ? -7.356 -13.580 -1.579 1.00 0.00 4 GLU A N 16
ATOM 17526 C CA . GLU A 1 4 ? -7.724 -12.480 -0.699 1.00 0.00 4 GLU A CA 16
ATOM 17527 C C . GLU A 1 4 ? -6.496 -11.812 -0.118 1.00 0.00 4 GLU A C 16
ATOM 17528 O O . GLU A 1 4 ? -5.895 -12.295 0.844 1.00 0.00 4 GLU A O 16
ATOM 17540 N N . VAL A 1 5 ? -6.131 -10.703 -0.720 1.00 0.00 5 VAL A N 16
ATOM 17541 C CA . VAL A 1 5 ? -4.967 -9.953 -0.297 1.00 0.00 5 VAL A CA 16
ATOM 17542 C C . VAL A 1 5 ? -5.318 -9.069 0.889 1.00 0.00 5 VAL A C 16
ATOM 17543 O O . VAL A 1 5 ? -6.291 -8.314 0.846 1.00 0.00 5 VAL A O 16
ATOM 17556 N N . ARG A 1 6 ? -4.536 -9.178 1.951 1.00 0.00 6 ARG A N 16
ATOM 17557 C CA . ARG A 1 6 ? -4.770 -8.394 3.152 1.00 0.00 6 ARG A CA 16
ATOM 17558 C C . ARG A 1 6 ? -3.481 -7.703 3.579 1.00 0.00 6 ARG A C 16
ATOM 17559 O O . ARG A 1 6 ? -2.392 -8.107 3.169 1.00 0.00 6 ARG A O 16
ATOM 17580 N N . ASP A 1 7 ? -3.608 -6.664 4.391 1.00 0.00 7 ASP A N 16
ATOM 17581 C CA . ASP A 1 7 ? -2.445 -5.930 4.892 1.00 0.00 7 ASP A CA 16
ATOM 17582 C C . ASP A 1 7 ? -1.730 -6.735 5.974 1.00 0.00 7 ASP A C 16
ATOM 17583 O O . ASP A 1 7 ? -2.066 -7.898 6.223 1.00 0.00 7 ASP A O 16
ATOM 17592 N N . CYS A 1 8 ? -0.745 -6.111 6.610 1.00 0.00 8 CYS A N 16
ATOM 17593 C CA . CYS A 1 8 ? 0.004 -6.736 7.692 1.00 0.00 8 CYS A CA 16
ATOM 17594 C C . CYS A 1 8 ? -0.922 -7.237 8.805 1.00 0.00 8 CYS A C 16
ATOM 17595 O O . CYS A 1 8 ? -0.647 -8.253 9.442 1.00 0.00 8 CYS A O 16
ATOM 17603 N N . ASN A 1 9 ? -2.020 -6.522 9.029 1.00 0.00 9 ASN A N 16
ATOM 17604 C CA . ASN A 1 9 ? -2.984 -6.886 10.049 1.00 0.00 9 ASN A CA 16
ATOM 17605 C C . ASN A 1 9 ? -3.919 -7.969 9.540 1.00 0.00 9 ASN A C 16
ATOM 17606 O O . ASN A 1 9 ? -3.988 -9.069 10.094 1.00 0.00 9 ASN A O 16
ATOM 17617 N N . GLY A 1 10 ? -4.623 -7.655 8.472 1.00 0.00 10 GLY A N 16
ATOM 17618 C CA . GLY A 1 10 ? -5.595 -8.574 7.926 1.00 0.00 10 GLY A CA 16
ATOM 17619 C C . GLY A 1 10 ? -6.791 -7.870 7.324 1.00 0.00 10 GLY A C 16
ATOM 17620 O O . GLY A 1 10 ? -7.882 -8.436 7.257 1.00 0.00 10 GLY A O 16
ATOM 17624 N N . ALA A 1 11 ? -6.599 -6.629 6.902 1.00 0.00 11 ALA A N 16
ATOM 17625 C CA . ALA A 1 11 ? -7.644 -5.890 6.218 1.00 0.00 11 ALA A CA 16
ATOM 17626 C C . ALA A 1 11 ? -7.564 -6.159 4.723 1.00 0.00 11 ALA A C 16
ATOM 17627 O O . ALA A 1 11 ? -6.496 -6.043 4.120 1.00 0.00 11 ALA A O 16
ATOM 17634 N N . LEU A 1 12 ? -8.687 -6.543 4.144 1.00 0.00 12 LEU A N 16
ATOM 17635 C CA . LEU A 1 12 ? -8.745 -6.913 2.737 1.00 0.00 12 LEU A CA 16
ATOM 17636 C C . LEU A 1 12 ? -8.585 -5.698 1.832 1.00 0.00 12 LEU A C 16
ATOM 17637 O O . LEU A 1 12 ? -9.156 -4.637 2.086 1.00 0.00 12 LEU A O 16
ATOM 17653 N N . LEU A 1 13 ? -7.800 -5.870 0.778 1.00 0.00 13 LEU A N 16
ATOM 17654 C CA . LEU A 1 13 ? -7.522 -4.799 -0.166 1.00 0.00 13 LEU A CA 16
ATOM 17655 C C . LEU A 1 13 ? -8.247 -5.040 -1.484 1.00 0.00 13 LEU A C 16
ATOM 17656 O O . LEU A 1 13 ? -8.834 -6.107 -1.694 1.00 0.00 13 LEU A O 16
ATOM 17672 N N . ALA A 1 14 ? -8.197 -4.050 -2.366 1.00 0.00 14 ALA A N 16
ATOM 17673 C CA . ALA A 1 14 ? -8.798 -4.149 -3.688 1.00 0.00 14 ALA A CA 16
ATOM 17674 C C . ALA A 1 14 ? -8.222 -3.080 -4.609 1.00 0.00 14 ALA A C 16
ATOM 17675 O O . ALA A 1 14 ? -7.420 -2.250 -4.179 1.00 0.00 14 ALA A O 16
ATOM 17682 N N . ASP A 1 15 ? -8.613 -3.115 -5.875 1.00 0.00 15 ASP A N 16
ATOM 17683 C CA . ASP A 1 15 ? -8.171 -2.115 -6.847 1.00 0.00 15 ASP A CA 16
ATOM 17684 C C . ASP A 1 15 ? -8.723 -0.736 -6.495 1.00 0.00 15 ASP A C 16
ATOM 17685 O O . ASP A 1 15 ? -9.939 -0.524 -6.476 1.00 0.00 15 ASP A O 16
ATOM 17694 N N . GLY A 1 16 ? -7.823 0.193 -6.203 1.00 0.00 16 GLY A N 16
ATOM 17695 C CA . GLY A 1 16 ? -8.226 1.537 -5.837 1.00 0.00 16 GLY A CA 16
ATOM 17696 C C . GLY A 1 16 ? -8.133 1.770 -4.342 1.00 0.00 16 GLY A C 16
ATOM 17697 O O . GLY A 1 16 ? -8.607 2.788 -3.831 1.00 0.00 16 GLY A O 16
ATOM 17701 N N . ASP A 1 17 ? -7.517 0.823 -3.642 1.00 0.00 17 ASP A N 16
ATOM 17702 C CA . ASP A 1 17 ? -7.369 0.915 -2.192 1.00 0.00 17 ASP A CA 16
ATOM 17703 C C . ASP A 1 17 ? -6.070 1.630 -1.835 1.00 0.00 17 ASP A C 16
ATOM 17704 O O . ASP A 1 17 ? -5.273 1.960 -2.717 1.00 0.00 17 ASP A O 16
ATOM 17713 N N . ASN A 1 18 ? -5.857 1.877 -0.550 1.00 0.00 18 ASN A N 16
ATOM 17714 C CA . ASN A 1 18 ? -4.661 2.580 -0.106 1.00 0.00 18 ASN A CA 16
ATOM 17715 C C . ASN A 1 18 ? -4.012 1.909 1.095 1.00 0.00 18 ASN A C 16
ATOM 17716 O O . ASN A 1 18 ? -4.684 1.369 1.975 1.00 0.00 18 ASN A O 16
ATOM 17727 N N . VAL A 1 19 ? -2.690 1.947 1.108 1.00 0.00 19 VAL A N 16
ATOM 17728 C CA . VAL A 1 19 ? -1.901 1.354 2.178 1.00 0.00 19 VAL A CA 16
ATOM 17729 C C . VAL A 1 19 ? -0.795 2.313 2.607 1.00 0.00 19 VAL A C 16
ATOM 17730 O O . VAL A 1 19 ? -0.636 3.387 2.025 1.00 0.00 19 VAL A O 16
ATOM 17743 N N . SER A 1 20 ? -0.047 1.942 3.633 1.00 0.00 20 SER A N 16
ATOM 17744 C CA . SER A 1 20 ? 1.063 2.756 4.105 1.00 0.00 20 SER A CA 16
ATOM 17745 C C . SER A 1 20 ? 2.128 1.891 4.790 1.00 0.00 20 SER A C 16
ATOM 17746 O O . SER A 1 20 ? 1.845 0.777 5.230 1.00 0.00 20 SER A O 16
ATOM 17754 N N . LEU A 1 21 ? 3.351 2.414 4.847 1.00 0.00 21 LEU A N 16
ATOM 17755 C CA . LEU A 1 21 ? 4.497 1.710 5.434 1.00 0.00 21 LEU A CA 16
ATOM 17756 C C . LEU A 1 21 ? 4.376 1.592 6.955 1.00 0.00 21 LEU A C 16
ATOM 17757 O O . LEU A 1 21 ? 4.160 2.590 7.645 1.00 0.00 21 LEU A O 16
ATOM 17773 N N . ILE A 1 22 ? 4.542 0.373 7.472 1.00 0.00 22 ILE A N 16
ATOM 17774 C CA . ILE A 1 22 ? 4.493 0.138 8.919 1.00 0.00 22 ILE A CA 16
ATOM 17775 C C . ILE A 1 22 ? 5.891 0.204 9.529 1.00 0.00 22 ILE A C 16
ATOM 17776 O O . ILE A 1 22 ? 6.060 0.107 10.746 1.00 0.00 22 ILE A O 16
ATOM 17792 N N . LYS A 1 23 ? 6.885 0.355 8.670 1.00 0.00 23 LYS A N 16
ATOM 17793 C CA . LYS A 1 23 ? 8.279 0.397 9.085 1.00 0.00 23 LYS A CA 16
ATOM 17794 C C . LYS A 1 23 ? 9.122 0.960 7.954 1.00 0.00 23 LYS A C 16
ATOM 17795 O O . LYS A 1 23 ? 8.593 1.282 6.892 1.00 0.00 23 LYS A O 16
ATOM 17814 N N . ASP A 1 24 ? 10.421 1.076 8.181 1.00 0.00 24 ASP A N 16
ATOM 17815 C CA . ASP A 1 24 ? 11.322 1.582 7.149 1.00 0.00 24 ASP A CA 16
ATOM 17816 C C . ASP A 1 24 ? 11.793 0.441 6.255 1.00 0.00 24 ASP A C 16
ATOM 17817 O O . ASP A 1 24 ? 12.562 -0.421 6.687 1.00 0.00 24 ASP A O 16
ATOM 17826 N N . LEU A 1 25 ? 11.330 0.430 5.016 1.00 0.00 25 LEU A N 16
ATOM 17827 C CA . LEU A 1 25 ? 11.740 -0.588 4.054 1.00 0.00 25 LEU A CA 16
ATOM 17828 C C . LEU A 1 25 ? 12.627 0.024 2.985 1.00 0.00 25 LEU A C 16
ATOM 17829 O O . LEU A 1 25 ? 12.210 0.917 2.254 1.00 0.00 25 LEU A O 16
ATOM 17845 N N . LYS A 1 26 ? 13.850 -0.453 2.894 1.00 0.00 26 LYS A N 16
ATOM 17846 C CA . LYS A 1 26 ? 14.765 0.029 1.879 1.00 0.00 26 LYS A CA 16
ATOM 17847 C C . LYS A 1 26 ? 14.810 -0.954 0.715 1.00 0.00 26 LYS A C 16
ATOM 17848 O O . LYS A 1 26 ? 14.849 -2.169 0.914 1.00 0.00 26 LYS A O 16
ATOM 17867 N N . LEU A 1 27 ? 14.790 -0.414 -0.488 1.00 0.00 27 LEU A N 16
ATOM 17868 C CA . LEU A 1 27 ? 14.759 -1.216 -1.702 1.00 0.00 27 LEU A CA 16
ATOM 17869 C C . LEU A 1 27 ? 16.159 -1.755 -2.013 1.00 0.00 27 LEU A C 16
ATOM 17870 O O . LEU A 1 27 ? 17.162 -1.094 -1.744 1.00 0.00 27 LEU A O 16
ATOM 17886 N N . LYS A 1 28 ? 16.211 -2.965 -2.558 1.00 0.00 28 LYS A N 16
ATOM 17887 C CA . LYS A 1 28 ? 17.471 -3.690 -2.720 1.00 0.00 28 LYS A CA 16
ATOM 17888 C C . LYS A 1 28 ? 18.207 -3.304 -4.003 1.00 0.00 28 LYS A C 16
ATOM 17889 O O . LYS A 1 28 ? 19.401 -3.001 -3.965 1.00 0.00 28 LYS A O 16
ATOM 17908 N N . GLY A 1 29 ? 17.500 -3.345 -5.132 1.00 0.00 29 GLY A N 16
ATOM 17909 C CA . GLY A 1 29 ? 18.109 -3.028 -6.418 1.00 0.00 29 GLY A CA 16
ATOM 17910 C C . GLY A 1 29 ? 18.823 -1.690 -6.407 1.00 0.00 29 GLY A C 16
ATOM 17911 O O . GLY A 1 29 ? 19.980 -1.587 -6.817 1.00 0.00 29 GLY A O 16
ATOM 17915 N N . SER A 1 30 ? 18.132 -0.672 -5.931 1.00 0.00 30 SER A N 16
ATOM 17916 C CA . SER A 1 30 ? 18.714 0.644 -5.754 1.00 0.00 30 SER A CA 16
ATOM 17917 C C . SER A 1 30 ? 18.376 1.148 -4.358 1.00 0.00 30 SER A C 16
ATOM 17918 O O . SER A 1 30 ? 17.297 0.854 -3.844 1.00 0.00 30 SER A O 16
ATOM 17926 N N . SER A 1 31 ? 19.294 1.887 -3.749 1.00 0.00 31 SER A N 16
ATOM 17927 C CA . SER A 1 31 ? 19.139 2.323 -2.366 1.00 0.00 31 SER A CA 16
ATOM 17928 C C . SER A 1 31 ? 18.036 3.376 -2.212 1.00 0.00 31 SER A C 16
ATOM 17929 O O . SER A 1 31 ? 18.304 4.569 -2.077 1.00 0.00 31 SER A O 16
ATOM 17937 N N . THR A 1 32 ? 16.796 2.922 -2.291 1.00 0.00 32 THR A N 16
ATOM 17938 C CA . THR A 1 32 ? 15.644 3.761 -2.017 1.00 0.00 32 THR A CA 16
ATOM 17939 C C . THR A 1 32 ? 15.054 3.390 -0.661 1.00 0.00 32 THR A C 16
ATOM 17940 O O . THR A 1 32 ? 14.451 2.327 -0.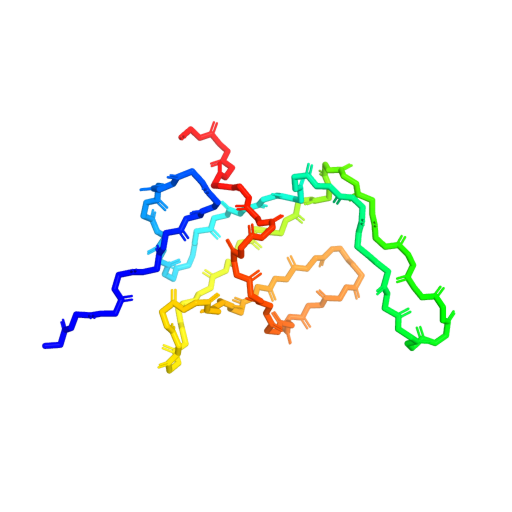510 1.00 0.00 32 THR A O 16
ATOM 17951 N N . VAL A 1 33 ? 15.252 4.246 0.330 1.00 0.00 33 VAL A N 16
ATOM 17952 C CA . VAL A 1 33 ? 14.788 3.951 1.678 1.00 0.00 33 VAL A CA 16
ATOM 17953 C C . VAL A 1 33 ? 13.385 4.504 1.898 1.00 0.00 33 VAL A C 16
ATOM 17954 O O . VAL A 1 33 ? 13.194 5.714 2.016 1.00 0.00 33 VAL A O 16
ATOM 17967 N N . LEU A 1 34 ? 12.409 3.613 1.939 1.00 0.00 34 LEU A N 16
ATOM 17968 C CA . LEU A 1 34 ? 11.028 3.998 2.174 1.00 0.00 34 LEU A CA 16
ATOM 17969 C C . LEU A 1 34 ? 10.717 3.933 3.664 1.00 0.00 34 LEU A C 16
ATOM 17970 O O . LEU A 1 34 ? 10.462 2.865 4.215 1.00 0.00 34 LEU A O 16
ATOM 17986 N N . LYS A 1 35 ? 10.769 5.089 4.305 1.00 0.00 35 LYS A N 16
ATOM 17987 C CA . LYS A 1 35 ? 10.601 5.195 5.750 1.00 0.00 35 LYS A CA 16
ATOM 17988 C C . LYS A 1 35 ? 9.177 4.875 6.183 1.00 0.00 35 LYS A C 16
ATOM 17989 O O . LYS A 1 35 ? 8.245 4.878 5.376 1.00 0.00 35 LYS A O 16
ATOM 18008 N N . ARG A 1 36 ? 9.030 4.604 7.466 1.00 0.00 36 ARG A N 16
ATOM 18009 C CA . ARG A 1 36 ? 7.729 4.387 8.067 1.00 0.00 36 ARG A CA 16
ATOM 18010 C C . ARG A 1 36 ? 6.855 5.621 7.887 1.00 0.00 36 ARG A C 16
ATOM 18011 O O . ARG A 1 36 ? 7.295 6.744 8.134 1.00 0.00 36 ARG A O 16
ATOM 18032 N N . GLY A 1 37 ? 5.626 5.411 7.450 1.00 0.00 37 GLY A N 16
ATOM 18033 C CA . GLY A 1 37 ? 4.728 6.523 7.214 1.00 0.00 37 GLY A CA 16
ATOM 18034 C C . GLY A 1 37 ? 4.513 6.799 5.740 1.00 0.00 37 GLY A C 16
ATOM 18035 O O . GLY A 1 37 ? 3.575 7.512 5.373 1.00 0.00 37 GLY A O 16
ATOM 18039 N N . THR A 1 38 ? 5.385 6.247 4.893 1.00 0.00 38 THR A N 16
ATOM 18040 C CA . THR A 1 38 ? 5.237 6.372 3.445 1.00 0.00 38 THR A CA 16
ATOM 18041 C C . THR A 1 38 ? 3.870 5.849 3.015 1.00 0.00 38 THR A C 16
ATOM 18042 O O . THR A 1 38 ? 3.525 4.697 3.283 1.00 0.00 38 THR A O 16
ATOM 18053 N N . MET A 1 39 ? 3.085 6.698 2.371 1.00 0.00 39 MET A N 16
ATOM 18054 C CA . MET A 1 39 ? 1.721 6.345 2.038 1.00 0.00 39 MET A CA 16
ATOM 18055 C C . MET A 1 39 ? 1.608 5.915 0.585 1.00 0.00 39 MET A C 16
ATOM 18056 O O . MET A 1 39 ? 1.917 6.678 -0.332 1.00 0.00 39 MET A O 16
ATOM 18070 N N . ILE A 1 40 ? 1.158 4.689 0.385 1.00 0.00 40 ILE A N 16
ATOM 18071 C CA . ILE A 1 40 ? 0.979 4.151 -0.953 1.00 0.00 40 ILE A CA 16
ATOM 18072 C C . ILE A 1 40 ? -0.508 4.009 -1.254 1.00 0.00 40 ILE A C 16
ATOM 18073 O O . ILE A 1 40 ? -1.131 2.996 -0.936 1.00 0.00 40 ILE A O 16
ATOM 18089 N N . ARG A 1 41 ? -1.079 5.050 -1.827 1.00 0.00 41 ARG A N 16
ATOM 18090 C CA . ARG A 1 41 ? -2.493 5.062 -2.156 1.00 0.00 41 ARG A CA 16
ATOM 18091 C C . ARG A 1 41 ? -2.706 4.812 -3.641 1.00 0.00 41 ARG A C 16
ATOM 18092 O O . ARG A 1 41 ? -2.003 5.368 -4.479 1.00 0.00 41 ARG A O 16
ATOM 18113 N N . GLY A 1 42 ? -3.672 3.961 -3.956 1.00 0.00 42 GLY A N 16
ATOM 18114 C CA . GLY A 1 42 ? -3.908 3.585 -5.334 1.00 0.00 42 GLY A CA 16
ATOM 18115 C C . GLY A 1 42 ? -3.292 2.240 -5.653 1.00 0.00 42 GLY A C 16
ATOM 18116 O O . GLY A 1 42 ? -2.541 2.101 -6.619 1.00 0.00 42 GLY A O 16
ATOM 18120 N N . ILE A 1 43 ? -3.592 1.248 -4.824 1.00 0.00 43 ILE A N 16
ATOM 18121 C CA . ILE A 1 43 ? -3.053 -0.087 -5.016 1.00 0.00 43 ILE A CA 16
ATOM 18122 C C . ILE A 1 43 ? -4.091 -0.987 -5.672 1.00 0.00 43 ILE A C 16
ATOM 18123 O O . ILE A 1 43 ? -5.274 -0.649 -5.723 1.00 0.00 43 ILE A O 16
ATOM 18139 N N . ARG A 1 44 ? -3.642 -2.122 -6.172 1.00 0.00 44 ARG A N 16
ATOM 18140 C CA . ARG A 1 44 ? -4.515 -3.087 -6.813 1.00 0.00 44 ARG A CA 16
ATOM 18141 C C . ARG A 1 44 ? -4.083 -4.505 -6.467 1.00 0.00 44 ARG A C 16
ATOM 18142 O O . ARG A 1 44 ? -2.931 -4.732 -6.085 1.00 0.00 44 ARG A O 16
ATOM 18163 N N . LEU A 1 45 ? -5.001 -5.457 -6.597 1.00 0.00 45 LEU A N 16
ATOM 18164 C CA . LEU A 1 45 ? -4.687 -6.851 -6.319 1.00 0.00 45 LEU A CA 16
ATOM 18165 C C . LEU A 1 45 ? -3.923 -7.447 -7.491 1.00 0.00 45 LEU A C 16
ATOM 18166 O O . LEU A 1 45 ? -4.253 -7.201 -8.653 1.00 0.00 45 LEU A O 16
ATOM 18182 N N . THR A 1 46 ? -2.910 -8.233 -7.180 1.00 0.00 46 THR A N 16
ATOM 18183 C CA . THR A 1 46 ? -1.985 -8.730 -8.184 1.00 0.00 46 THR A CA 16
ATOM 18184 C C . THR A 1 46 ? -2.216 -10.222 -8.440 1.00 0.00 46 THR A C 16
ATOM 18185 O O . THR A 1 46 ? -3.200 -10.789 -7.962 1.00 0.00 46 THR A O 16
ATOM 18196 N N . ASP A 1 47 ? -1.334 -10.842 -9.224 1.00 0.00 47 ASP A N 16
ATOM 18197 C CA . ASP A 1 47 ? -1.346 -12.294 -9.401 1.00 0.00 47 ASP A CA 16
ATOM 18198 C C . ASP A 1 47 ? -1.108 -12.963 -8.059 1.00 0.00 47 ASP A C 16
ATOM 18199 O O . ASP A 1 47 ? -1.664 -14.019 -7.755 1.00 0.00 47 ASP A O 16
ATOM 18208 N N . SER A 1 48 ? -0.268 -12.324 -7.262 1.00 0.00 48 SER A N 16
ATOM 18209 C CA . SER A 1 48 ? 0.009 -12.765 -5.917 1.00 0.00 48 SER A CA 16
ATOM 18210 C C . SER A 1 48 ? -0.994 -12.158 -4.948 1.00 0.00 48 SER A C 16
ATOM 18211 O O . SER A 1 48 ? -1.458 -11.036 -5.146 1.00 0.00 48 SER A O 16
ATOM 18219 N N . GLU A 1 49 ? -1.321 -12.900 -3.909 1.00 0.00 49 GLU A N 16
ATOM 18220 C CA . GLU A 1 49 ? -2.175 -12.395 -2.849 1.00 0.00 49 GLU A CA 16
ATOM 18221 C C . GLU A 1 49 ? -1.334 -12.078 -1.625 1.00 0.00 49 GLU A C 16
ATOM 18222 O O . GLU A 1 49 ? -1.830 -11.614 -0.599 1.00 0.00 49 GLU A O 16
ATOM 18234 N N . ASP A 1 50 ? -0.046 -12.344 -1.756 1.00 0.00 50 ASP A N 16
ATOM 18235 C CA . ASP A 1 50 ? 0.931 -11.947 -0.758 1.00 0.00 50 ASP A CA 16
ATOM 18236 C C . ASP A 1 50 ? 1.558 -10.627 -1.183 1.00 0.00 50 ASP A C 16
ATOM 18237 O O . ASP A 1 50 ? 2.328 -10.007 -0.447 1.00 0.00 50 ASP A O 16
ATOM 18246 N N . GLU A 1 51 ? 1.192 -10.193 -2.379 1.00 0.00 51 GLU A N 16
ATOM 18247 C CA . GLU A 1 51 ? 1.732 -8.982 -2.959 1.00 0.00 51 GLU A CA 16
ATOM 18248 C C . GLU A 1 51 ? 0.629 -8.132 -3.530 1.00 0.00 51 GLU A C 16
ATOM 18249 O O . GLU A 1 51 ? -0.459 -8.619 -3.837 1.00 0.00 51 GLU A O 16
ATOM 18261 N N . ILE A 1 52 ? 0.925 -6.865 -3.659 1.00 0.00 52 ILE A N 16
ATOM 18262 C CA . ILE A 1 52 ? 0.042 -5.934 -4.325 1.00 0.00 52 ILE A CA 16
ATOM 18263 C C . ILE A 1 52 ? 0.852 -4.994 -5.186 1.00 0.00 52 ILE A C 16
ATOM 18264 O O . ILE A 1 52 ? 2.070 -4.946 -5.083 1.00 0.00 52 ILE A O 16
ATOM 18280 N N . GLU A 1 53 ? 0.182 -4.255 -6.031 1.00 0.00 53 GLU A N 16
ATOM 18281 C CA . GLU A 1 53 ? 0.835 -3.266 -6.850 1.00 0.00 53 GLU A CA 16
ATOM 18282 C C . GLU A 1 53 ? 0.204 -1.916 -6.585 1.00 0.00 53 GLU A C 16
ATOM 18283 O O . GLU A 1 53 ? -1.016 -1.780 -6.628 1.00 0.00 53 GLU A O 16
ATOM 18295 N N . GLY A 1 54 ? 1.022 -0.933 -6.281 1.00 0.00 54 GLY A N 16
ATOM 18296 C CA . GLY A 1 54 ? 0.498 0.363 -5.937 1.00 0.00 54 GLY A CA 16
ATOM 18297 C C . GLY A 1 54 ? 1.298 1.480 -6.544 1.00 0.00 54 GLY A C 16
ATOM 18298 O O . GLY A 1 54 ? 2.181 1.248 -7.367 1.00 0.00 54 GLY A O 16
ATOM 18302 N N . ARG A 1 55 ? 1.001 2.696 -6.133 1.00 0.00 55 ARG A N 16
ATOM 18303 C CA . ARG A 1 55 ? 1.705 3.855 -6.639 1.00 0.00 55 ARG A CA 16
ATOM 18304 C C . ARG A 1 55 ? 2.050 4.794 -5.493 1.00 0.00 55 ARG A C 16
ATOM 18305 O O . ARG A 1 55 ? 1.287 4.940 -4.536 1.00 0.00 55 ARG A O 16
ATOM 18326 N N . THR A 1 56 ? 3.212 5.402 -5.584 1.00 0.00 56 THR A N 16
ATOM 18327 C CA . THR A 1 56 ? 3.684 6.306 -4.553 1.00 0.00 56 THR A CA 16
ATOM 18328 C C . THR A 1 56 ? 3.716 7.724 -5.099 1.00 0.00 56 THR A C 16
ATOM 18329 O O . THR A 1 56 ? 3.216 7.985 -6.194 1.00 0.00 56 THR A O 16
ATOM 18340 N N . ASP A 1 57 ? 4.294 8.633 -4.336 1.00 0.00 57 ASP A N 16
ATOM 18341 C CA . ASP A 1 57 ? 4.471 10.005 -4.789 1.00 0.00 57 ASP A CA 16
ATOM 18342 C C . ASP A 1 57 ? 5.438 10.070 -5.970 1.00 0.00 57 ASP A C 16
ATOM 18343 O O . ASP A 1 57 ? 5.377 10.993 -6.781 1.00 0.00 57 ASP A O 16
ATOM 18352 N N . LYS A 1 58 ? 6.323 9.082 -6.065 1.00 0.00 58 LYS A N 16
ATOM 18353 C CA . LYS A 1 58 ? 7.312 9.039 -7.132 1.00 0.00 58 LYS A CA 16
ATOM 18354 C C . LYS A 1 58 ? 7.111 7.812 -8.015 1.00 0.00 58 LYS A C 16
ATOM 18355 O O . LYS A 1 58 ? 6.814 7.923 -9.204 1.00 0.00 58 LYS A O 16
ATOM 18374 N N . ILE A 1 59 ? 7.268 6.649 -7.410 1.00 0.00 59 ILE A N 16
ATOM 18375 C CA . ILE A 1 59 ? 7.227 5.387 -8.130 1.00 0.00 59 ILE A CA 16
ATOM 18376 C C . ILE A 1 59 ? 5.796 4.908 -8.279 1.00 0.00 59 ILE A C 16
ATOM 18377 O O . ILE A 1 59 ? 5.144 4.580 -7.288 1.00 0.00 59 ILE A O 16
ATOM 18393 N N . LYS A 1 60 ? 5.304 4.874 -9.501 1.00 0.00 60 LYS A N 16
ATOM 18394 C CA . LYS A 1 60 ? 3.967 4.369 -9.749 1.00 0.00 60 LYS A CA 16
ATOM 18395 C C . LYS A 1 60 ? 4.043 2.949 -10.287 1.00 0.00 60 LYS A C 16
ATOM 18396 O O . LYS A 1 60 ? 4.989 2.598 -10.993 1.00 0.00 60 LYS A O 16
ATOM 18415 N N . GLY A 1 61 ? 3.056 2.139 -9.938 1.00 0.00 61 GLY A N 16
ATOM 18416 C CA . GLY A 1 61 ? 2.975 0.794 -10.467 1.00 0.00 61 GLY A CA 16
ATOM 18417 C C . GLY A 1 61 ? 4.106 -0.094 -10.000 1.00 0.00 61 GLY A C 16
ATOM 18418 O O . GLY A 1 61 ? 4.735 -0.786 -10.805 1.00 0.00 61 GLY A O 16
ATOM 18422 N N . LEU A 1 62 ? 4.376 -0.082 -8.704 1.00 0.00 62 LEU A N 16
ATOM 18423 C CA . LEU A 1 62 ? 5.395 -0.953 -8.151 1.00 0.00 62 LEU A CA 16
ATOM 18424 C C . LEU A 1 62 ? 4.732 -2.069 -7.359 1.00 0.00 62 LEU A C 16
ATOM 18425 O O . LEU A 1 62 ? 3.814 -1.833 -6.570 1.00 0.00 62 LEU A O 16
ATOM 18441 N N . VAL A 1 63 ? 5.185 -3.285 -7.593 1.00 0.00 63 VAL A N 16
ATOM 18442 C CA . VAL A 1 63 ? 4.605 -4.450 -6.954 1.00 0.00 63 VAL A CA 16
ATOM 18443 C C . VAL A 1 63 ? 5.360 -4.765 -5.676 1.00 0.00 63 VAL A C 16
ATOM 18444 O O . VAL A 1 63 ? 6.555 -5.064 -5.707 1.00 0.00 63 VAL A O 16
ATOM 18457 N N . LEU A 1 64 ? 4.663 -4.689 -4.561 1.00 0.00 64 LEU A N 16
ATOM 18458 C CA . LEU A 1 64 ? 5.280 -4.902 -3.262 1.00 0.00 64 LEU A CA 16
ATOM 18459 C C . LEU A 1 64 ? 4.541 -5.942 -2.442 1.00 0.00 64 LEU A C 16
ATOM 18460 O O . LEU A 1 64 ? 3.317 -6.050 -2.503 1.00 0.00 64 LEU A O 16
ATOM 18476 N N . ARG A 1 65 ? 5.312 -6.715 -1.693 1.00 0.00 65 ARG A N 16
ATOM 18477 C CA . ARG A 1 65 ? 4.766 -7.651 -0.724 1.00 0.00 65 ARG A CA 16
ATOM 18478 C C . ARG A 1 65 ? 3.936 -6.913 0.316 1.00 0.00 65 ARG A C 16
ATOM 18479 O O . ARG A 1 65 ? 4.369 -5.899 0.869 1.00 0.00 65 ARG A O 16
ATOM 18500 N N . THR A 1 66 ? 2.757 -7.431 0.597 1.00 0.00 66 THR A N 16
ATOM 18501 C CA . THR A 1 66 ? 1.831 -6.758 1.494 1.00 0.00 66 THR A CA 16
ATOM 18502 C C . THR A 1 66 ? 2.068 -7.193 2.945 1.00 0.00 66 THR A C 16
ATOM 18503 O O . THR A 1 66 ? 1.152 -7.212 3.769 1.00 0.00 66 THR A O 16
ATOM 18514 N N . GLU A 1 67 ? 3.322 -7.501 3.270 1.00 0.00 67 GLU A N 16
ATOM 18515 C CA . GLU A 1 67 ? 3.664 -7.945 4.617 1.00 0.00 67 GLU A CA 16
ATOM 18516 C C . GLU A 1 67 ? 3.903 -6.746 5.506 1.00 0.00 67 GLU A C 16
ATOM 18517 O O . GLU A 1 67 ? 3.645 -6.774 6.709 1.00 0.00 67 GLU A O 16
ATOM 18529 N N . PHE A 1 68 ? 4.417 -5.698 4.895 1.00 0.00 68 PHE A N 16
ATOM 18530 C CA . PHE A 1 68 ? 4.847 -4.526 5.631 1.00 0.00 68 PHE A CA 16
ATOM 18531 C C . PHE A 1 68 ? 3.970 -3.322 5.318 1.00 0.00 68 PHE A C 16
ATOM 18532 O O . PHE A 1 68 ? 4.326 -2.181 5.624 1.00 0.00 68 PHE A O 16
ATOM 18549 N N . LEU A 1 69 ? 2.811 -3.577 4.728 1.00 0.00 69 LEU A N 16
ATOM 18550 C CA . LEU A 1 69 ? 1.910 -2.503 4.366 1.00 0.00 69 LEU A CA 16
ATOM 18551 C C . LEU A 1 69 ? 0.658 -2.567 5.202 1.00 0.00 69 LEU A C 16
ATOM 18552 O O . LEU A 1 69 ? 0.158 -3.644 5.524 1.00 0.00 69 LEU A O 16
ATOM 18568 N N . LYS A 1 70 ? 0.179 -1.401 5.560 1.00 0.00 70 LYS A N 16
ATOM 18569 C CA . LYS A 1 70 ? -0.986 -1.275 6.399 1.00 0.00 70 LYS A CA 16
ATOM 18570 C C . LYS A 1 70 ? -2.105 -0.611 5.625 1.00 0.00 70 LYS A C 16
ATOM 18571 O O . LYS A 1 70 ? -1.884 0.403 4.969 1.00 0.00 70 LYS A O 16
ATOM 18590 N N . LYS A 1 71 ? -3.295 -1.179 5.699 1.00 0.00 71 LYS A N 16
ATOM 18591 C CA . LYS A 1 71 ? -4.440 -0.626 4.994 1.00 0.00 71 LYS A CA 16
ATOM 18592 C C . LYS A 1 71 ? -4.775 0.730 5.598 1.00 0.00 71 LYS A C 16
ATOM 18593 O O . LYS A 1 71 ? -5.065 0.827 6.790 1.00 0.00 71 LYS A O 16
ATOM 18612 N N . ALA A 1 72 ? -4.732 1.765 4.777 1.00 0.00 72 ALA A N 16
ATOM 18613 C CA . ALA A 1 72 ? -4.768 3.136 5.276 1.00 0.00 72 ALA A CA 16
ATOM 18614 C C . ALA A 1 72 ? -6.145 3.518 5.807 1.00 0.00 72 ALA A C 16
ATOM 18615 O O . ALA A 1 72 ? -6.340 3.624 7.018 1.00 0.00 72 ALA A O 16
ATOM 18622 N N . GLY A 1 73 ? -7.092 3.717 4.904 1.00 0.00 73 GLY A N 16
ATOM 18623 C CA . GLY A 1 73 ? -8.420 4.122 5.310 1.00 0.00 73 GLY A CA 16
ATOM 18624 C C . GLY A 1 73 ? -9.277 4.512 4.130 1.00 0.00 73 GLY A C 16
ATOM 18625 O O . GLY A 1 73 ? -9.456 3.724 3.203 1.00 0.00 73 GLY A O 16
ATOM 18629 N N . SER A 1 74 ? -9.795 5.726 4.149 1.00 0.00 74 SER A N 16
ATOM 18630 C CA . SER A 1 74 ? -10.646 6.203 3.077 1.00 0.00 74 SER A CA 16
ATOM 18631 C C . SER A 1 74 ? -9.855 7.076 2.112 1.00 0.00 74 SER A C 16
ATOM 18632 O O . SER A 1 74 ? -9.693 8.283 2.386 1.00 0.00 74 SER A O 16
ATOM 18641 N N . MET A 1 1 ? -9.945 -21.587 -5.931 1.00 0.00 1 MET A N 17
ATOM 18642 C CA . MET A 1 1 ? -8.709 -20.871 -5.548 1.00 0.00 1 MET A CA 17
ATOM 18643 C C . MET A 1 1 ? -8.999 -19.396 -5.301 1.00 0.00 1 MET A C 17
ATOM 18644 O O . MET A 1 1 ? -9.082 -18.603 -6.237 1.00 0.00 1 MET A O 17
ATOM 18660 N N . SER A 1 2 ? -9.175 -19.038 -4.040 1.00 0.00 2 SER A N 17
ATOM 18661 C CA . SER A 1 2 ? -9.410 -17.654 -3.667 1.00 0.00 2 SER A CA 17
ATOM 18662 C C . SER A 1 2 ? -8.121 -17.022 -3.162 1.00 0.00 2 SER A C 17
ATOM 18663 O O . SER A 1 2 ? -7.478 -17.544 -2.252 1.00 0.00 2 SER A O 17
ATOM 18671 N N . ILE A 1 3 ? -7.754 -15.894 -3.745 1.00 0.00 3 ILE A N 17
ATOM 18672 C CA . ILE A 1 3 ? -6.480 -15.264 -3.446 1.00 0.00 3 ILE A CA 17
ATOM 18673 C C . ILE A 1 3 ? -6.684 -13.962 -2.679 1.00 0.00 3 ILE A C 17
ATOM 18674 O O . ILE A 1 3 ? -6.246 -12.894 -3.102 1.00 0.00 3 ILE A O 17
ATOM 18690 N N . GLU A 1 4 ? -7.377 -14.072 -1.554 1.00 0.00 4 GLU A N 17
ATOM 18691 C CA . GLU A 1 4 ? -7.619 -12.932 -0.678 1.00 0.00 4 GLU A CA 17
ATOM 18692 C C . GLU A 1 4 ? -6.317 -12.251 -0.279 1.00 0.00 4 GLU A C 17
ATOM 18693 O O . GLU A 1 4 ? -5.421 -12.871 0.299 1.00 0.00 4 GLU A O 17
ATOM 18705 N N . VAL A 1 5 ? -6.223 -10.974 -0.596 1.00 0.00 5 VAL A N 17
ATOM 18706 C CA . VAL A 1 5 ? -5.034 -10.197 -0.283 1.00 0.00 5 VAL A CA 17
ATOM 18707 C C . VAL A 1 5 ? -5.310 -9.272 0.893 1.00 0.00 5 VAL A C 17
ATOM 18708 O O . VAL A 1 5 ? -6.252 -8.478 0.858 1.00 0.00 5 VAL A O 17
ATOM 18721 N N . ARG A 1 6 ? -4.504 -9.383 1.939 1.00 0.00 6 ARG A N 17
ATOM 18722 C CA . ARG A 1 6 ? -4.672 -8.539 3.117 1.00 0.00 6 ARG A CA 17
ATOM 18723 C C . ARG A 1 6 ? -3.335 -7.932 3.507 1.00 0.00 6 ARG A C 17
ATOM 18724 O O . ARG A 1 6 ? -2.283 -8.461 3.150 1.00 0.00 6 ARG A O 17
ATOM 18745 N N . ASP A 1 7 ? -3.384 -6.838 4.252 1.00 0.00 7 ASP A N 17
ATOM 18746 C CA . ASP A 1 7 ? -2.177 -6.151 4.702 1.00 0.00 7 ASP A CA 17
ATOM 18747 C C . ASP A 1 7 ? -1.585 -6.860 5.919 1.00 0.00 7 ASP A C 17
ATOM 18748 O O . ASP A 1 7 ? -2.005 -7.965 6.269 1.00 0.00 7 ASP A O 17
ATOM 18757 N N . CYS A 1 8 ? -0.608 -6.228 6.561 1.00 0.00 8 CYS A N 17
ATOM 18758 C CA . CYS A 1 8 ? 0.033 -6.807 7.740 1.00 0.00 8 CYS A CA 17
ATOM 18759 C C . CYS A 1 8 ? -0.948 -6.872 8.910 1.00 0.00 8 CYS A C 17
ATOM 18760 O O . CYS A 1 8 ? -0.751 -7.624 9.868 1.00 0.00 8 CYS A O 17
ATOM 18768 N N . ASN A 1 9 ? -2.004 -6.077 8.815 1.00 0.00 9 ASN A N 17
ATOM 18769 C CA . ASN A 1 9 ? -3.026 -6.007 9.846 1.00 0.00 9 ASN A CA 17
ATOM 18770 C C . ASN A 1 9 ? -3.984 -7.173 9.701 1.00 0.00 9 ASN A C 17
ATOM 18771 O O . ASN A 1 9 ? -4.286 -7.884 10.661 1.00 0.00 9 ASN A O 17
ATOM 18782 N N . GLY A 1 10 ? -4.442 -7.368 8.477 1.00 0.00 10 GLY A N 17
ATOM 18783 C CA . GLY A 1 10 ? -5.407 -8.403 8.193 1.00 0.00 10 GLY A CA 17
ATOM 18784 C C . GLY A 1 10 ? -6.637 -7.846 7.511 1.00 0.00 10 GLY A C 17
ATOM 18785 O O . GLY A 1 10 ? -7.686 -8.491 7.474 1.00 0.00 10 GLY A O 17
ATOM 18789 N N . ALA A 1 11 ? -6.503 -6.639 6.973 1.00 0.00 11 ALA A N 17
ATOM 18790 C CA . ALA A 1 11 ? -7.585 -6.002 6.246 1.00 0.00 11 ALA A CA 17
ATOM 18791 C C . ALA A 1 11 ? -7.484 -6.336 4.767 1.00 0.00 11 ALA A C 17
ATOM 18792 O O . ALA A 1 11 ? -6.405 -6.260 4.179 1.00 0.00 11 ALA A O 17
ATOM 18799 N N . LEU A 1 12 ? -8.604 -6.718 4.178 1.00 0.00 12 LEU A N 17
ATOM 18800 C CA . LEU A 1 12 ? -8.633 -7.111 2.777 1.00 0.00 12 LEU A CA 17
ATOM 18801 C C . LEU A 1 12 ? -8.481 -5.907 1.861 1.00 0.00 12 LEU A C 17
ATOM 18802 O O . LEU A 1 12 ? -9.098 -4.861 2.076 1.00 0.00 12 LEU A O 17
ATOM 18818 N N . LEU A 1 13 ? -7.651 -6.067 0.844 1.00 0.00 13 LEU A N 17
ATOM 18819 C CA . LEU A 1 13 ? -7.372 -5.004 -0.106 1.00 0.00 13 LEU A CA 17
ATOM 18820 C C . LEU A 1 13 ? -8.102 -5.248 -1.417 1.00 0.00 13 LEU A C 17
ATOM 18821 O O . LEU A 1 13 ? -8.642 -6.334 -1.646 1.00 0.00 13 LEU A O 17
ATOM 18837 N N . ALA A 1 14 ? -8.110 -4.235 -2.272 1.00 0.00 14 ALA A N 17
ATOM 18838 C CA . ALA A 1 14 ? -8.711 -4.330 -3.594 1.00 0.00 14 ALA A CA 17
ATOM 18839 C C . ALA A 1 14 ? -8.194 -3.199 -4.475 1.00 0.00 14 ALA A C 17
ATOM 18840 O O . ALA A 1 14 ? -7.479 -2.321 -3.993 1.00 0.00 14 ALA A O 17
ATOM 18847 N N . ASP A 1 15 ? -8.536 -3.226 -5.758 1.00 0.00 15 ASP A N 17
ATOM 18848 C CA . ASP A 1 15 ? -8.139 -2.154 -6.672 1.00 0.00 15 ASP A CA 17
ATOM 18849 C C . ASP A 1 15 ? -8.786 -0.842 -6.253 1.00 0.00 15 ASP A C 17
ATOM 18850 O O . ASP A 1 15 ? -10.013 -0.734 -6.180 1.00 0.00 15 ASP A O 17
ATOM 18859 N N . GLY A 1 16 ? -7.955 0.145 -5.966 1.00 0.00 16 GLY A N 17
ATOM 18860 C CA . GLY A 1 16 ? -8.451 1.433 -5.532 1.00 0.00 16 GLY A CA 17
ATOM 18861 C C . GLY A 1 16 ? -8.275 1.635 -4.043 1.00 0.00 16 GLY A C 17
ATOM 18862 O O . GLY A 1 16 ? -8.704 2.648 -3.486 1.00 0.00 16 GLY A O 17
ATOM 18866 N N . ASP A 1 17 ? -7.642 0.669 -3.395 1.00 0.00 17 ASP A N 17
ATOM 18867 C CA . ASP A 1 17 ? -7.394 0.743 -1.962 1.00 0.00 17 ASP A CA 17
ATOM 18868 C C . ASP A 1 17 ? -6.124 1.546 -1.692 1.00 0.00 17 ASP A C 17
ATOM 18869 O O . ASP A 1 17 ? -5.421 1.948 -2.623 1.00 0.00 17 ASP A O 17
ATOM 18878 N N . ASN A 1 18 ? -5.838 1.781 -0.425 1.00 0.00 18 ASN A N 17
ATOM 18879 C CA . ASN A 1 18 ? -4.675 2.557 -0.031 1.00 0.00 18 ASN A CA 17
ATOM 18880 C C . ASN A 1 18 ? -4.004 1.954 1.185 1.00 0.00 18 ASN A C 17
ATOM 18881 O O . ASN A 1 18 ? -4.654 1.618 2.173 1.00 0.00 18 ASN A O 17
ATOM 18892 N N . VAL A 1 19 ? -2.697 1.828 1.104 1.00 0.00 19 VAL A N 17
ATOM 18893 C CA . VAL A 1 19 ? -1.909 1.291 2.194 1.00 0.00 19 VAL A CA 17
ATOM 18894 C C . VAL A 1 19 ? -0.817 2.276 2.581 1.00 0.00 19 VAL A C 17
ATOM 18895 O O . VAL A 1 19 ? -0.641 3.311 1.935 1.00 0.00 19 VAL A O 17
ATOM 18908 N N . SER A 1 20 ? -0.103 1.976 3.646 1.00 0.00 20 SER A N 17
ATOM 18909 C CA . SER A 1 20 ? 0.997 2.810 4.081 1.00 0.00 20 SER A CA 17
ATOM 18910 C C . SER A 1 20 ? 2.065 1.985 4.794 1.00 0.00 20 SER A C 17
ATOM 18911 O O . SER A 1 20 ? 1.777 0.933 5.363 1.00 0.00 20 SER A O 17
ATOM 18919 N N . LEU A 1 21 ? 3.299 2.467 4.716 1.00 0.00 21 LEU A N 17
ATOM 18920 C CA . LEU A 1 21 ? 4.467 1.780 5.261 1.00 0.00 21 LEU A CA 17
ATOM 18921 C C . LEU A 1 21 ? 4.403 1.674 6.781 1.00 0.00 21 LEU A C 17
ATOM 18922 O O . LEU A 1 21 ? 4.233 2.679 7.473 1.00 0.00 21 LEU A O 17
ATOM 18938 N N . ILE A 1 22 ? 4.557 0.455 7.291 1.00 0.00 22 ILE A N 17
ATOM 18939 C CA . ILE A 1 22 ? 4.541 0.214 8.736 1.00 0.00 22 ILE A CA 17
ATOM 18940 C C . ILE A 1 22 ? 5.943 0.316 9.315 1.00 0.00 22 ILE A C 17
ATOM 18941 O O . ILE A 1 22 ? 6.130 0.364 10.530 1.00 0.00 22 ILE A O 17
ATOM 18957 N N . LYS A 1 23 ? 6.918 0.347 8.429 1.00 0.00 23 LYS A N 17
ATOM 18958 C CA . LYS A 1 23 ? 8.319 0.407 8.801 1.00 0.00 23 LYS A CA 17
ATOM 18959 C C . LYS A 1 23 ? 9.090 1.050 7.659 1.00 0.00 23 LYS A C 17
ATOM 18960 O O . LYS A 1 23 ? 8.493 1.431 6.652 1.00 0.00 23 LYS A O 17
ATOM 18979 N N . ASP A 1 24 ? 10.398 1.170 7.805 1.00 0.00 24 ASP A N 17
ATOM 18980 C CA . ASP A 1 24 ? 11.214 1.785 6.771 1.00 0.00 24 ASP A CA 17
ATOM 18981 C C . ASP A 1 24 ? 11.835 0.719 5.878 1.00 0.00 24 ASP A C 17
ATOM 18982 O O . ASP A 1 24 ? 12.710 -0.031 6.311 1.00 0.00 24 ASP A O 17
ATOM 18991 N N . LEU A 1 25 ? 11.373 0.645 4.640 1.00 0.00 25 LEU A N 17
ATOM 18992 C CA . LEU A 1 25 ? 11.929 -0.297 3.673 1.00 0.00 25 LEU A CA 17
ATOM 18993 C C . LEU A 1 25 ? 12.827 0.446 2.698 1.00 0.00 25 LEU A C 17
ATOM 18994 O O . LEU A 1 25 ? 12.574 1.603 2.367 1.00 0.00 25 LEU A O 17
ATOM 19010 N N . LYS A 1 26 ? 13.877 -0.208 2.239 1.00 0.00 26 LYS A N 17
ATOM 19011 C CA . LYS A 1 26 ? 14.797 0.419 1.305 1.00 0.00 26 LYS A CA 17
ATOM 19012 C C . LYS A 1 26 ? 14.977 -0.449 0.076 1.00 0.00 26 LYS A C 17
ATOM 19013 O O . LYS A 1 26 ? 15.349 -1.617 0.170 1.00 0.00 26 LYS A O 17
ATOM 19032 N N . LEU A 1 27 ? 14.694 0.132 -1.068 1.00 0.00 27 LEU A N 17
ATOM 19033 C CA . LEU A 1 27 ? 14.603 -0.608 -2.303 1.00 0.00 27 LEU A CA 17
ATOM 19034 C C . LEU A 1 27 ? 15.751 -0.264 -3.234 1.00 0.00 27 LEU A C 17
ATOM 19035 O O . LEU A 1 27 ? 16.535 0.651 -2.971 1.00 0.00 27 LEU A O 17
ATOM 19051 N N . LYS A 1 28 ? 15.822 -0.991 -4.330 1.00 0.00 28 LYS A N 17
ATOM 19052 C CA . LYS A 1 28 ? 16.941 -0.892 -5.254 1.00 0.00 28 LYS A CA 17
ATOM 19053 C C . LYS A 1 28 ? 16.738 0.244 -6.251 1.00 0.00 28 LYS A C 17
ATOM 19054 O O . LYS A 1 28 ? 15.797 1.036 -6.132 1.00 0.00 28 LYS A O 17
ATOM 19073 N N . GLY A 1 29 ? 17.635 0.324 -7.222 1.00 0.00 29 GLY A N 17
ATOM 19074 C CA . GLY A 1 29 ? 17.558 1.358 -8.229 1.00 0.00 29 GLY A CA 17
ATOM 19075 C C . GLY A 1 29 ? 18.342 2.581 -7.824 1.00 0.00 29 GLY A C 17
ATOM 19076 O O . GLY A 1 29 ? 19.571 2.556 -7.790 1.00 0.00 29 GLY A O 17
ATOM 19080 N N . SER A 1 30 ? 17.632 3.642 -7.486 1.00 0.00 30 SER A N 17
ATOM 19081 C CA . SER A 1 30 ? 18.256 4.874 -7.029 1.00 0.00 30 SER A CA 17
ATOM 19082 C C . SER A 1 30 ? 18.304 4.895 -5.502 1.00 0.00 30 SER A C 17
ATOM 19083 O O . SER A 1 30 ? 18.359 5.962 -4.889 1.00 0.00 30 SER A O 17
ATOM 19091 N N . SER A 1 31 ? 18.321 3.701 -4.907 1.00 0.00 31 SER A N 17
ATOM 19092 C CA . SER A 1 31 ? 18.218 3.545 -3.462 1.00 0.00 31 SER A CA 17
ATOM 19093 C C . SER A 1 31 ? 16.924 4.176 -2.964 1.00 0.00 31 SER A C 17
ATOM 19094 O O . SER A 1 31 ? 16.926 5.258 -2.369 1.00 0.00 31 SER A O 17
ATOM 19102 N N . THR A 1 32 ? 15.816 3.507 -3.237 1.00 0.00 32 THR A N 17
ATOM 19103 C CA . THR A 1 32 ? 14.515 4.048 -2.906 1.00 0.00 32 THR A CA 17
ATOM 19104 C C . THR A 1 32 ? 14.180 3.756 -1.453 1.00 0.00 32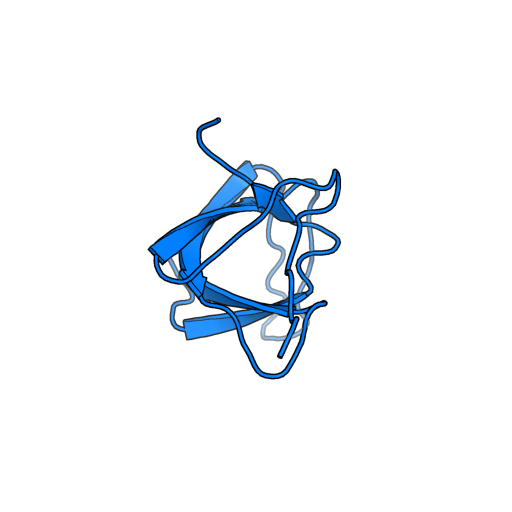 THR A C 17
ATOM 19105 O O . THR A 1 32 ? 13.823 2.637 -1.098 1.00 0.00 32 THR A O 17
ATOM 19116 N N . VAL A 1 33 ? 14.310 4.765 -0.615 1.00 0.00 33 VAL A N 17
ATOM 19117 C CA . VAL A 1 33 ? 14.029 4.608 0.797 1.00 0.00 33 VAL A CA 17
ATOM 19118 C C . VAL A 1 33 ? 12.591 5.002 1.094 1.00 0.00 33 VAL A C 17
ATOM 19119 O O . VAL A 1 33 ? 12.223 6.179 1.018 1.00 0.00 33 VAL A O 17
ATOM 19132 N N . LEU A 1 34 ? 11.777 4.005 1.386 1.00 0.00 34 LEU A N 17
ATOM 19133 C CA . LEU A 1 34 ? 10.394 4.217 1.749 1.00 0.00 34 LEU A CA 17
ATOM 19134 C C . LEU A 1 34 ? 10.253 4.136 3.260 1.00 0.00 34 LEU A C 17
ATOM 19135 O O . LEU A 1 34 ? 10.085 3.057 3.830 1.00 0.00 34 LEU A O 17
ATOM 19151 N N . LYS A 1 35 ? 10.366 5.286 3.901 1.00 0.00 35 LYS A N 17
ATOM 19152 C CA . LYS A 1 35 ? 10.347 5.367 5.353 1.00 0.00 35 LYS A CA 17
ATOM 19153 C C . LYS A 1 35 ? 8.964 5.074 5.905 1.00 0.00 35 LYS A C 17
ATOM 19154 O O . LYS A 1 35 ? 7.973 5.082 5.171 1.00 0.00 35 LYS A O 17
ATOM 19173 N N . ARG A 1 36 ? 8.908 4.812 7.197 1.00 0.00 36 ARG A N 17
ATOM 19174 C CA . ARG A 1 36 ? 7.655 4.528 7.870 1.00 0.00 36 ARG A CA 17
ATOM 19175 C C . ARG A 1 36 ? 6.667 5.669 7.665 1.00 0.00 36 ARG A C 17
ATOM 19176 O O . ARG A 1 36 ? 7.016 6.843 7.808 1.00 0.00 36 ARG A O 17
ATOM 19197 N N . GLY A 1 37 ? 5.438 5.317 7.322 1.00 0.00 37 GLY A N 17
ATOM 19198 C CA . GLY A 1 37 ? 4.421 6.320 7.087 1.00 0.00 37 GLY A CA 17
ATOM 19199 C C . GLY A 1 37 ? 4.234 6.648 5.618 1.00 0.00 37 GLY A C 17
ATOM 19200 O O . GLY A 1 37 ? 3.290 7.350 5.259 1.00 0.00 37 GLY A O 17
ATOM 19204 N N . THR A 1 38 ? 5.134 6.159 4.767 1.00 0.00 38 THR A N 17
ATOM 19205 C CA . THR A 1 38 ? 5.002 6.352 3.324 1.00 0.00 38 THR A CA 17
ATOM 19206 C C . THR A 1 38 ? 3.669 5.796 2.836 1.00 0.00 38 THR A C 17
ATOM 19207 O O . THR A 1 38 ? 3.359 4.628 3.058 1.00 0.00 38 THR A O 17
ATOM 19218 N N . MET A 1 39 ? 2.876 6.629 2.183 1.00 0.00 39 MET A N 17
ATOM 19219 C CA . MET A 1 39 ? 1.556 6.212 1.758 1.00 0.00 39 MET A CA 17
ATOM 19220 C C . MET A 1 39 ? 1.575 5.693 0.335 1.00 0.00 39 MET A C 17
ATOM 19221 O O . MET A 1 39 ? 1.981 6.391 -0.594 1.00 0.00 39 MET A O 17
ATOM 19235 N N . ILE A 1 40 ? 1.138 4.460 0.180 1.00 0.00 40 ILE A N 17
ATOM 19236 C CA . ILE A 1 40 ? 0.977 3.865 -1.134 1.00 0.00 40 ILE A CA 17
ATOM 19237 C C . ILE A 1 40 ? -0.507 3.683 -1.419 1.00 0.00 40 ILE A C 17
ATOM 19238 O O . ILE A 1 40 ? -1.120 2.709 -0.986 1.00 0.00 40 ILE A O 17
ATOM 19254 N N . ARG A 1 41 ? -1.091 4.644 -2.104 1.00 0.00 41 ARG A N 17
ATOM 19255 C CA . ARG A 1 41 ? -2.511 4.594 -2.411 1.00 0.00 41 ARG A CA 17
ATOM 19256 C C . ARG A 1 41 ? -2.732 4.323 -3.889 1.00 0.00 41 ARG A C 17
ATOM 19257 O O . ARG A 1 41 ? -1.839 4.541 -4.708 1.00 0.00 41 ARG A O 17
ATOM 19278 N N . GLY A 1 42 ? -3.921 3.839 -4.219 1.00 0.00 42 GLY A N 17
ATOM 19279 C CA . GLY A 1 42 ? -4.212 3.467 -5.584 1.00 0.00 42 GLY A CA 17
ATOM 19280 C C . GLY A 1 42 ? -3.646 2.106 -5.905 1.00 0.00 42 GLY A C 17
ATOM 19281 O O . GLY A 1 42 ? -3.119 1.882 -6.994 1.00 0.00 42 GLY A O 17
ATOM 19285 N N . ILE A 1 43 ? -3.749 1.194 -4.944 1.00 0.00 43 ILE A N 17
ATOM 19286 C CA . ILE A 1 43 ? -3.186 -0.130 -5.095 1.00 0.00 43 ILE A CA 17
ATOM 19287 C C . ILE A 1 43 ? -4.214 -1.077 -5.691 1.00 0.00 43 ILE A C 17
ATOM 19288 O O . ILE A 1 43 ? -5.412 -0.796 -5.681 1.00 0.00 43 ILE A O 17
ATOM 19304 N N . ARG A 1 44 ? -3.736 -2.184 -6.216 1.00 0.00 44 ARG A N 17
ATOM 19305 C CA . ARG A 1 44 ? -4.595 -3.190 -6.807 1.00 0.00 44 ARG A CA 17
ATOM 19306 C C . ARG A 1 44 ? -4.076 -4.579 -6.485 1.00 0.00 44 ARG A C 17
ATOM 19307 O O . ARG A 1 44 ? -2.895 -4.750 -6.175 1.00 0.00 44 ARG A O 17
ATOM 19328 N N . LEU A 1 45 ? -4.957 -5.564 -6.561 1.00 0.00 45 LEU A N 17
ATOM 19329 C CA . LEU A 1 45 ? -4.575 -6.944 -6.310 1.00 0.00 45 LEU A CA 17
ATOM 19330 C C . LEU A 1 45 ? -3.911 -7.528 -7.547 1.00 0.00 45 LEU A C 17
ATOM 19331 O O . LEU A 1 45 ? -4.145 -7.064 -8.664 1.00 0.00 45 LEU A O 17
ATOM 19347 N N . THR A 1 46 ? -3.074 -8.530 -7.348 1.00 0.00 46 THR A N 17
ATOM 19348 C CA . THR A 1 46 ? -2.388 -9.176 -8.453 1.00 0.00 46 THR A CA 17
ATOM 19349 C C . THR A 1 46 ? -2.595 -10.686 -8.392 1.00 0.00 46 THR A C 17
ATOM 19350 O O . THR A 1 46 ? -3.457 -11.166 -7.654 1.00 0.00 46 THR A O 17
ATOM 19361 N N . ASP A 1 47 ? -1.817 -11.428 -9.176 1.00 0.00 47 ASP A N 17
ATOM 19362 C CA . ASP A 1 47 ? -1.846 -12.890 -9.127 1.00 0.00 47 ASP A CA 17
ATOM 19363 C C . ASP A 1 47 ? -1.392 -13.382 -7.761 1.00 0.00 47 ASP A C 17
ATOM 19364 O O . ASP A 1 47 ? -1.696 -14.506 -7.353 1.00 0.00 47 ASP A O 17
ATOM 19373 N N . SER A 1 48 ? -0.654 -12.530 -7.067 1.00 0.00 48 SER A N 17
ATOM 19374 C CA . SER A 1 48 ? -0.171 -12.826 -5.738 1.00 0.00 48 SER A CA 17
ATOM 19375 C C . SER A 1 48 ? -1.219 -12.479 -4.689 1.00 0.00 48 SER A C 17
ATOM 19376 O O . SER A 1 48 ? -1.930 -11.480 -4.805 1.00 0.00 48 SER A O 17
ATOM 19384 N N . GLU A 1 49 ? -1.293 -13.304 -3.660 1.00 0.00 49 GLU A N 17
ATOM 19385 C CA . GLU A 1 49 ? -2.169 -13.050 -2.522 1.00 0.00 49 GLU A CA 17
ATOM 19386 C C . GLU A 1 49 ? -1.410 -12.247 -1.486 1.00 0.00 49 GLU A C 17
ATOM 19387 O O . GLU A 1 49 ? -1.961 -11.803 -0.477 1.00 0.00 49 GLU A O 17
ATOM 19399 N N . ASP A 1 50 ? -0.124 -12.093 -1.745 1.00 0.00 50 ASP A N 17
ATOM 19400 C CA . ASP A 1 50 ? 0.784 -11.461 -0.808 1.00 0.00 50 ASP A CA 17
ATOM 19401 C C . ASP A 1 50 ? 1.364 -10.176 -1.385 1.00 0.00 50 ASP A C 17
ATOM 19402 O O . ASP A 1 50 ? 2.059 -9.432 -0.695 1.00 0.00 50 ASP A O 17
ATOM 19411 N N . GLU A 1 51 ? 1.055 -9.905 -2.645 1.00 0.00 51 GLU A N 17
ATOM 19412 C CA . GLU A 1 51 ? 1.579 -8.724 -3.315 1.00 0.00 51 GLU A CA 17
ATOM 19413 C C . GLU A 1 51 ? 0.462 -7.880 -3.891 1.00 0.00 51 GLU A C 17
ATOM 19414 O O . GLU A 1 51 ? -0.546 -8.396 -4.380 1.00 0.00 51 GLU A O 17
ATOM 19426 N N . ILE A 1 52 ? 0.669 -6.582 -3.841 1.00 0.00 52 ILE A N 17
ATOM 19427 C CA . ILE A 1 52 ? -0.229 -5.622 -4.452 1.00 0.00 52 ILE A CA 17
ATOM 19428 C C . ILE A 1 52 ? 0.587 -4.594 -5.219 1.00 0.00 52 ILE A C 17
ATOM 19429 O O . ILE A 1 52 ? 1.764 -4.393 -4.932 1.00 0.00 52 ILE A O 17
ATOM 19445 N N . GLU A 1 53 ? -0.021 -3.957 -6.193 1.00 0.00 53 GLU A N 17
ATOM 19446 C CA . GLU A 1 53 ? 0.675 -2.958 -6.979 1.00 0.00 53 GLU A CA 17
ATOM 19447 C C . GLU A 1 53 ? 0.042 -1.596 -6.756 1.00 0.00 53 GLU A C 17
ATOM 19448 O O . GLU A 1 53 ? -1.174 -1.458 -6.838 1.00 0.00 53 GLU A O 17
ATOM 19460 N N . GLY A 1 54 ? 0.863 -0.600 -6.467 1.00 0.00 54 GLY A N 17
ATOM 19461 C CA . GLY A 1 54 ? 0.345 0.723 -6.194 1.00 0.00 54 GLY A CA 17
ATOM 19462 C C . GLY A 1 54 ? 1.302 1.811 -6.616 1.00 0.00 54 GLY A C 17
ATOM 19463 O O . GLY A 1 54 ? 2.207 1.571 -7.413 1.00 0.00 54 GLY A O 17
ATOM 19467 N N . ARG A 1 55 ? 1.115 3.007 -6.078 1.00 0.00 55 ARG A N 17
ATOM 19468 C CA . ARG A 1 55 ? 1.953 4.136 -6.439 1.00 0.00 55 ARG A CA 17
ATOM 19469 C C . ARG A 1 55 ? 2.333 4.942 -5.200 1.00 0.00 55 ARG A C 17
ATOM 19470 O O . ARG A 1 55 ? 1.538 5.088 -4.269 1.00 0.00 55 ARG A O 17
ATOM 19491 N N . THR A 1 56 ? 3.559 5.434 -5.188 1.00 0.00 56 THR A N 17
ATOM 19492 C CA . THR A 1 56 ? 4.062 6.247 -4.093 1.00 0.00 56 THR A CA 17
ATOM 19493 C C . THR A 1 56 ? 4.334 7.661 -4.600 1.00 0.00 56 THR A C 17
ATOM 19494 O O . THR A 1 56 ? 4.008 7.986 -5.745 1.00 0.00 56 THR A O 17
ATOM 19505 N N . ASP A 1 57 ? 4.948 8.490 -3.765 1.00 0.00 57 ASP A N 17
ATOM 19506 C CA . ASP A 1 57 ? 5.364 9.822 -4.188 1.00 0.00 57 ASP A CA 17
ATOM 19507 C C . ASP A 1 57 ? 6.580 9.717 -5.097 1.00 0.00 57 ASP A C 17
ATOM 19508 O O . ASP A 1 57 ? 6.819 10.577 -5.942 1.00 0.00 57 ASP A O 17
ATOM 19517 N N . LYS A 1 58 ? 7.338 8.642 -4.920 1.00 0.00 58 LYS A N 17
ATOM 19518 C CA . LYS A 1 58 ? 8.529 8.397 -5.719 1.00 0.00 58 LYS A CA 17
ATOM 19519 C C . LYS A 1 58 ? 8.210 7.441 -6.866 1.00 0.00 58 LYS A C 17
ATOM 19520 O O . LYS A 1 58 ? 8.050 7.854 -8.015 1.00 0.00 58 LYS A O 17
ATOM 19539 N N . ILE A 1 59 ? 8.082 6.165 -6.528 1.00 0.00 59 ILE A N 17
ATOM 19540 C CA . ILE A 1 59 ? 7.841 5.114 -7.508 1.00 0.00 59 ILE A CA 17
ATOM 19541 C C . ILE A 1 59 ? 6.346 4.926 -7.732 1.00 0.00 59 ILE A C 17
ATOM 19542 O O . ILE A 1 59 ? 5.603 4.704 -6.780 1.00 0.00 59 ILE A O 17
ATOM 19558 N N . LYS A 1 60 ? 5.904 5.013 -8.973 1.00 0.00 60 LYS A N 17
ATOM 19559 C CA . LYS A 1 60 ? 4.499 4.799 -9.287 1.00 0.00 60 LYS A CA 17
ATOM 19560 C C . LYS A 1 60 ? 4.331 3.536 -10.131 1.00 0.00 60 LYS A C 17
ATOM 19561 O O . LYS A 1 60 ? 5.032 3.341 -11.124 1.00 0.00 60 LYS A O 17
ATOM 19580 N N . GLY A 1 61 ? 3.410 2.675 -9.723 1.00 0.00 61 GLY A N 17
ATOM 19581 C CA . GLY A 1 61 ? 3.175 1.445 -10.453 1.00 0.00 61 GLY A CA 17
ATOM 19582 C C . GLY A 1 61 ? 4.159 0.365 -10.063 1.00 0.00 61 GLY A C 17
ATOM 19583 O O . GLY A 1 61 ? 4.749 -0.294 -10.920 1.00 0.00 61 GLY A O 17
ATOM 19587 N N . LEU A 1 62 ? 4.352 0.186 -8.764 1.00 0.00 62 LEU A N 17
ATOM 19588 C CA . LEU A 1 62 ? 5.288 -0.807 -8.282 1.00 0.00 62 LEU A CA 17
ATOM 19589 C C . LEU A 1 62 ? 4.556 -1.901 -7.515 1.00 0.00 62 LEU A C 17
ATOM 19590 O O . LEU A 1 62 ? 3.651 -1.629 -6.722 1.00 0.00 62 LEU A O 17
ATOM 19606 N N . VAL A 1 63 ? 4.936 -3.136 -7.786 1.00 0.00 63 VAL A N 17
ATOM 19607 C CA . VAL A 1 63 ? 4.357 -4.287 -7.115 1.00 0.00 63 VAL A CA 17
ATOM 19608 C C . VAL A 1 63 ? 5.147 -4.600 -5.858 1.00 0.00 63 VAL A C 17
ATOM 19609 O O . VAL A 1 63 ? 6.346 -4.879 -5.921 1.00 0.00 63 VAL A O 17
ATOM 19622 N N . LEU A 1 64 ? 4.479 -4.539 -4.723 1.00 0.00 64 LEU A N 17
ATOM 19623 C CA . LEU A 1 64 ? 5.135 -4.781 -3.447 1.00 0.00 64 LEU A CA 17
ATOM 19624 C C . LEU A 1 64 ? 4.378 -5.784 -2.604 1.00 0.00 64 LEU A C 17
ATOM 19625 O O . LEU A 1 64 ? 3.149 -5.871 -2.667 1.00 0.00 64 LEU A O 17
ATOM 19641 N N . ARG A 1 65 ? 5.126 -6.550 -1.829 1.00 0.00 65 ARG A N 17
ATOM 19642 C CA . ARG A 1 65 ? 4.536 -7.435 -0.845 1.00 0.00 65 ARG A CA 17
ATOM 19643 C C . ARG A 1 65 ? 3.833 -6.623 0.226 1.00 0.00 65 ARG A C 17
ATOM 19644 O O . ARG A 1 65 ? 4.406 -5.700 0.807 1.00 0.00 65 ARG A O 17
ATOM 19665 N N . THR A 1 66 ? 2.602 -6.988 0.505 1.00 0.00 66 THR A N 17
ATOM 19666 C CA . THR A 1 66 ? 1.783 -6.262 1.453 1.00 0.00 66 THR A CA 17
ATOM 19667 C C . THR A 1 66 ? 2.048 -6.754 2.884 1.00 0.00 66 THR A C 17
ATOM 19668 O O . THR A 1 66 ? 1.182 -6.687 3.757 1.00 0.00 66 THR A O 17
ATOM 19679 N N . GLU A 1 67 ? 3.279 -7.199 3.131 1.00 0.00 67 GLU A N 17
ATOM 19680 C CA . GLU A 1 67 ? 3.645 -7.742 4.432 1.00 0.00 67 GLU A CA 17
ATOM 19681 C C . GLU A 1 67 ? 4.110 -6.625 5.338 1.00 0.00 67 GLU A C 17
ATOM 19682 O O . GLU A 1 67 ? 4.106 -6.739 6.563 1.00 0.00 67 GLU A O 17
ATOM 19694 N N . PHE A 1 68 ? 4.511 -5.544 4.708 1.00 0.00 68 PHE A N 17
ATOM 19695 C CA . PHE A 1 68 ? 4.993 -4.379 5.424 1.00 0.00 68 PHE A CA 17
ATOM 19696 C C . PHE A 1 68 ? 4.102 -3.176 5.149 1.00 0.00 68 PHE A C 17
ATOM 19697 O O . PHE A 1 68 ? 4.483 -2.028 5.395 1.00 0.00 68 PHE A O 17
ATOM 19714 N N . LEU A 1 69 ? 2.898 -3.448 4.666 1.00 0.00 69 LEU A N 17
ATOM 19715 C CA . LEU A 1 69 ? 1.963 -2.392 4.332 1.00 0.00 69 LEU A CA 17
ATOM 19716 C C . LEU A 1 69 ? 0.746 -2.471 5.230 1.00 0.00 69 LEU A C 17
ATOM 19717 O O . LEU A 1 69 ? 0.358 -3.549 5.681 1.00 0.00 69 LEU A O 17
ATOM 19733 N N . LYS A 1 70 ? 0.173 -1.321 5.509 1.00 0.00 70 LYS A N 17
ATOM 19734 C CA . LYS A 1 70 ? -0.994 -1.227 6.363 1.00 0.00 70 LYS A CA 17
ATOM 19735 C C . LYS A 1 70 ? -2.106 -0.498 5.633 1.00 0.00 70 LYS A C 17
ATOM 19736 O O . LYS A 1 70 ? -1.890 0.590 5.108 1.00 0.00 70 LYS A O 17
ATOM 19755 N N . LYS A 1 71 ? -3.288 -1.092 5.603 1.00 0.00 71 LYS A N 17
ATOM 19756 C CA . LYS A 1 71 ? -4.417 -0.486 4.913 1.00 0.00 71 LYS A CA 17
ATOM 19757 C C . LYS A 1 71 ? -4.817 0.798 5.623 1.00 0.00 71 LYS A C 17
ATOM 19758 O O . LYS A 1 71 ? -5.177 0.783 6.801 1.00 0.00 71 LYS A O 17
ATOM 19777 N N . ALA A 1 72 ? -4.736 1.902 4.900 1.00 0.00 72 ALA A N 17
ATOM 19778 C CA . ALA A 1 72 ? -4.934 3.220 5.478 1.00 0.00 72 ALA A CA 17
ATOM 19779 C C . ALA A 1 72 ? -6.393 3.451 5.842 1.00 0.00 72 ALA A C 17
ATOM 19780 O O . ALA A 1 72 ? -6.736 3.602 7.016 1.00 0.00 72 ALA A O 17
ATOM 19787 N N . GLY A 1 73 ? -7.250 3.480 4.836 1.00 0.00 73 GLY A N 17
ATOM 19788 C CA . GLY A 1 73 ? -8.659 3.684 5.079 1.00 0.00 73 GLY A CA 17
ATOM 19789 C C . GLY A 1 73 ? -9.153 4.976 4.471 1.00 0.00 73 GLY A C 17
ATOM 19790 O O . GLY A 1 73 ? -9.355 5.968 5.173 1.00 0.00 73 GLY A O 17
ATOM 19794 N N . SER A 1 74 ? -9.311 4.975 3.161 1.00 0.00 74 SER A N 17
ATOM 19795 C CA . SER A 1 74 ? -9.814 6.131 2.447 1.00 0.00 74 SER A CA 17
ATOM 19796 C C . SER A 1 74 ? -10.573 5.671 1.208 1.00 0.00 74 SER A C 17
ATOM 19797 O O . SER A 1 74 ? -11.821 5.692 1.235 1.00 0.00 74 SER A O 17
ATOM 19806 N N . MET A 1 1 ? -9.773 -18.218 -8.749 1.00 0.00 1 MET A N 18
ATOM 19807 C CA . MET A 1 1 ? -9.380 -18.673 -7.397 1.00 0.00 1 MET A CA 18
ATOM 19808 C C . MET A 1 1 ? -9.379 -17.502 -6.430 1.00 0.00 1 MET A C 18
ATOM 19809 O O . MET A 1 1 ? -8.894 -16.421 -6.762 1.00 0.00 1 MET A O 18
ATOM 19825 N N . SER A 1 2 ? -9.941 -17.713 -5.250 1.00 0.00 2 SER A N 18
ATOM 19826 C CA . SER A 1 2 ? -9.927 -16.702 -4.210 1.00 0.00 2 SER A CA 18
ATOM 19827 C C . SER A 1 2 ? -8.500 -16.430 -3.749 1.00 0.00 2 SER A C 18
ATOM 19828 O O . SER A 1 2 ? -7.848 -17.288 -3.151 1.00 0.00 2 SER A O 18
ATOM 19836 N N . ILE A 1 3 ? -8.025 -15.235 -4.047 1.00 0.00 3 ILE A N 18
ATOM 19837 C CA . ILE A 1 3 ? -6.680 -14.833 -3.698 1.00 0.00 3 ILE A CA 18
ATOM 19838 C C . ILE A 1 3 ? -6.742 -13.638 -2.762 1.00 0.00 3 ILE A C 18
ATOM 19839 O O . ILE A 1 3 ? -6.330 -12.531 -3.099 1.00 0.00 3 ILE A O 18
ATOM 19855 N N . GLU A 1 4 ? -7.323 -13.882 -1.600 1.00 0.00 4 GLU A N 18
ATOM 19856 C CA . GLU A 1 4 ? -7.500 -12.855 -0.582 1.00 0.00 4 GLU A CA 18
ATOM 19857 C C . GLU A 1 4 ? -6.181 -12.213 -0.198 1.00 0.00 4 GLU A C 18
ATOM 19858 O O . GLU A 1 4 ? -5.310 -12.851 0.399 1.00 0.00 4 GLU A O 18
ATOM 19870 N N . VAL A 1 5 ? -6.051 -10.952 -0.546 1.00 0.00 5 VAL A N 18
ATOM 19871 C CA . VAL A 1 5 ? -4.882 -10.172 -0.180 1.00 0.00 5 VAL A CA 18
ATOM 19872 C C . VAL A 1 5 ? -5.244 -9.227 0.954 1.00 0.00 5 VAL A C 18
ATOM 19873 O O . VAL A 1 5 ? -6.212 -8.472 0.850 1.00 0.00 5 VAL A O 18
ATOM 19886 N N . ARG A 1 6 ? -4.489 -9.277 2.040 1.00 0.00 6 ARG A N 18
ATOM 19887 C CA . ARG A 1 6 ? -4.748 -8.410 3.183 1.00 0.00 6 ARG A CA 18
ATOM 19888 C C . ARG A 1 6 ? -3.464 -7.712 3.597 1.00 0.00 6 ARG A C 18
ATOM 19889 O O . ARG A 1 6 ? -2.376 -8.141 3.220 1.00 0.00 6 ARG A O 18
ATOM 19910 N N . ASP A 1 7 ? -3.591 -6.653 4.383 1.00 0.00 7 ASP A N 18
ATOM 19911 C CA . ASP A 1 7 ? -2.431 -5.900 4.850 1.00 0.00 7 ASP A CA 18
ATOM 19912 C C . ASP A 1 7 ? -1.780 -6.614 6.030 1.00 0.00 7 ASP A C 18
ATOM 19913 O O . ASP A 1 7 ? -2.070 -7.784 6.299 1.00 0.00 7 ASP A O 18
ATOM 19922 N N . CYS A 1 8 ? -0.917 -5.909 6.746 1.00 0.00 8 CYS A N 18
ATOM 19923 C CA . CYS A 1 8 ? -0.207 -6.497 7.876 1.00 0.00 8 CYS A CA 18
ATOM 19924 C C . CYS A 1 8 ? -1.137 -6.648 9.076 1.00 0.00 8 CYS A C 18
ATOM 19925 O O . CYS A 1 8 ? -0.784 -7.260 10.085 1.00 0.00 8 CYS A O 18
ATOM 19933 N N . ASN A 1 9 ? -2.324 -6.077 8.953 1.00 0.00 9 ASN A N 18
ATOM 19934 C CA . ASN A 1 9 ? -3.319 -6.119 10.010 1.00 0.00 9 ASN A CA 18
ATOM 19935 C C . ASN A 1 9 ? -4.222 -7.318 9.813 1.00 0.00 9 ASN A C 18
ATOM 19936 O O . ASN A 1 9 ? -4.529 -8.053 10.752 1.00 0.00 9 ASN A O 18
ATOM 19947 N N . GLY A 1 10 ? -4.635 -7.507 8.574 1.00 0.00 10 GLY A N 18
ATOM 19948 C CA . GLY A 1 10 ? -5.563 -8.558 8.252 1.00 0.00 10 GLY A CA 18
ATOM 19949 C C . GLY A 1 10 ? -6.777 -8.017 7.531 1.00 0.00 10 GLY A C 18
ATOM 19950 O O . GLY A 1 10 ? -7.790 -8.704 7.397 1.00 0.00 10 GLY A O 18
ATOM 19954 N N . ALA A 1 11 ? -6.679 -6.773 7.076 1.00 0.00 11 ALA A N 18
ATOM 19955 C CA . ALA A 1 11 ? -7.762 -6.140 6.341 1.00 0.00 11 ALA A CA 18
ATOM 19956 C C . ALA A 1 11 ? -7.572 -6.346 4.846 1.00 0.00 11 ALA A C 18
ATOM 19957 O O . ALA A 1 11 ? -6.489 -6.111 4.312 1.00 0.00 11 ALA A O 18
ATOM 19964 N N . LEU A 1 12 ? -8.627 -6.789 4.181 1.00 0.00 12 LEU A N 18
ATOM 19965 C CA . LEU A 1 12 ? -8.568 -7.112 2.761 1.00 0.00 12 LEU A CA 18
ATOM 19966 C C . LEU A 1 12 ? -8.334 -5.878 1.898 1.00 0.00 12 LEU A C 18
ATOM 19967 O O . LEU A 1 12 ? -8.839 -4.790 2.187 1.00 0.00 12 LEU A O 18
ATOM 19983 N N . LEU A 1 13 ? -7.563 -6.072 0.840 1.00 0.00 13 LEU A N 18
ATOM 19984 C CA . LEU A 1 13 ? -7.267 -5.020 -0.117 1.00 0.00 13 LEU A CA 18
ATOM 19985 C C . LEU A 1 13 ? -7.964 -5.302 -1.441 1.00 0.00 13 LEU A C 18
ATOM 19986 O O . LEU A 1 13 ? -8.487 -6.399 -1.660 1.00 0.00 13 LEU A O 18
ATOM 20002 N N . ALA A 1 14 ? -7.957 -4.313 -2.318 1.00 0.00 14 ALA A N 18
ATOM 20003 C CA . ALA A 1 14 ? -8.549 -4.442 -3.639 1.00 0.00 14 ALA A CA 18
ATOM 20004 C C . ALA A 1 14 ? -7.984 -3.376 -4.565 1.00 0.00 14 ALA A C 18
ATOM 20005 O O . ALA A 1 14 ? -7.167 -2.558 -4.142 1.00 0.00 14 ALA A O 18
ATOM 20012 N N . ASP A 1 15 ? -8.400 -3.393 -5.823 1.00 0.00 15 ASP A N 18
ATOM 20013 C CA . ASP A 1 15 ? -8.011 -2.342 -6.760 1.00 0.00 15 ASP A CA 18
ATOM 20014 C C . ASP A 1 15 ? -8.642 -1.019 -6.339 1.00 0.00 15 ASP A C 18
ATOM 20015 O O . ASP A 1 15 ? -9.862 -0.922 -6.196 1.00 0.00 15 ASP A O 18
ATOM 20024 N N . GLY A 1 16 ? -7.808 -0.014 -6.119 1.00 0.00 16 GLY A N 18
ATOM 20025 C CA . GLY A 1 16 ? -8.298 1.283 -5.696 1.00 0.00 16 GLY A CA 18
ATOM 20026 C C . GLY A 1 16 ? -8.206 1.455 -4.195 1.00 0.00 16 GLY A C 18
ATOM 20027 O O . GLY A 1 16 ? -8.815 2.361 -3.618 1.00 0.00 16 GLY A O 18
ATOM 20031 N N . ASP A 1 17 ? -7.444 0.577 -3.559 1.00 0.00 17 ASP A N 18
ATOM 20032 C CA . ASP A 1 17 ? -7.259 0.622 -2.116 1.00 0.00 17 ASP A CA 18
ATOM 20033 C C . ASP A 1 17 ? -6.044 1.473 -1.772 1.00 0.00 17 ASP A C 18
ATOM 20034 O O . ASP A 1 17 ? -5.236 1.795 -2.645 1.00 0.00 17 ASP A O 18
ATOM 20043 N N . ASN A 1 18 ? -5.924 1.859 -0.512 1.00 0.00 18 ASN A N 18
ATOM 20044 C CA . ASN A 1 18 ? -4.771 2.631 -0.058 1.00 0.00 18 ASN A CA 18
ATOM 20045 C C . ASN A 1 18 ? -4.012 1.841 0.990 1.00 0.00 18 ASN A C 18
ATOM 20046 O O . ASN A 1 18 ? -4.613 1.108 1.776 1.00 0.00 18 ASN A O 18
ATOM 20057 N N . VAL A 1 19 ? -2.709 2.027 1.022 1.00 0.00 19 VAL A N 18
ATOM 20058 C CA . VAL A 1 19 ? -1.858 1.404 2.030 1.00 0.00 19 VAL A CA 18
ATOM 20059 C C . VAL A 1 19 ? -0.734 2.353 2.426 1.00 0.00 19 VAL A C 18
ATOM 20060 O O . VAL A 1 19 ? -0.567 3.414 1.821 1.00 0.00 19 VAL A O 18
ATOM 20073 N N . SER A 1 20 ? 0.012 1.996 3.457 1.00 0.00 20 SER A N 18
ATOM 20074 C CA . SER A 1 20 ? 1.141 2.800 3.899 1.00 0.00 20 SER A CA 18
ATOM 20075 C C . SER A 1 20 ? 2.204 1.935 4.577 1.00 0.00 20 SER A C 18
ATOM 20076 O O . SER A 1 20 ? 1.915 0.834 5.044 1.00 0.00 20 SER A O 18
ATOM 20084 N N . LEU A 1 21 ? 3.433 2.440 4.601 1.00 0.00 21 LEU A N 18
ATOM 20085 C CA . LEU A 1 21 ? 4.574 1.737 5.183 1.00 0.00 21 LEU A CA 18
ATOM 20086 C C . LEU A 1 21 ? 4.465 1.649 6.704 1.00 0.00 21 L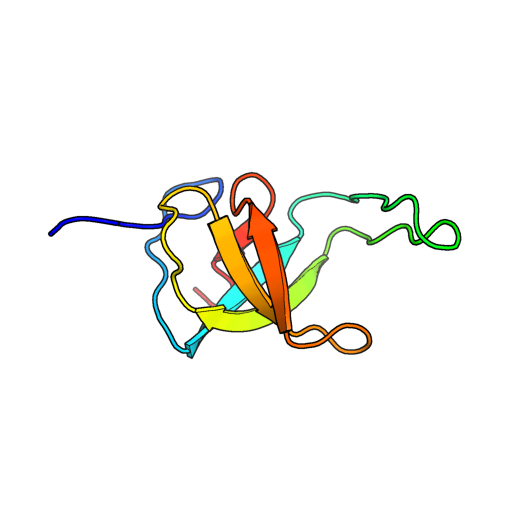EU A C 18
ATOM 20087 O O . LEU A 1 21 ? 4.358 2.671 7.386 1.00 0.00 21 LEU A O 18
ATOM 20103 N N . ILE A 1 22 ? 4.521 0.427 7.227 1.00 0.00 22 ILE A N 18
ATOM 20104 C CA . ILE A 1 22 ? 4.443 0.204 8.673 1.00 0.00 22 ILE A CA 18
ATOM 20105 C C . ILE A 1 22 ? 5.835 0.180 9.286 1.00 0.00 22 ILE A C 18
ATOM 20106 O O . ILE A 1 22 ? 5.997 0.235 10.502 1.00 0.00 22 ILE A O 18
ATOM 201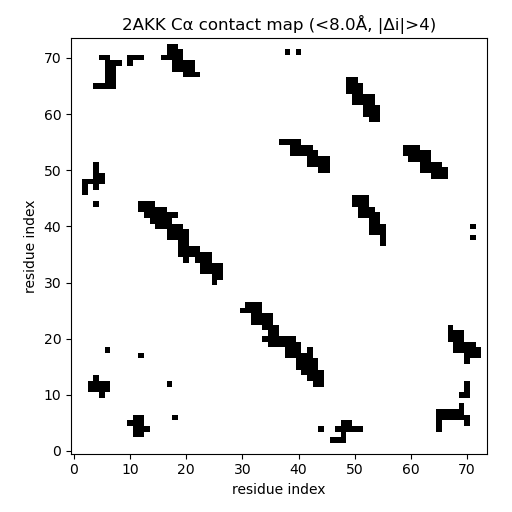22 N N . LYS A 1 23 ? 6.830 0.093 8.425 1.00 0.00 23 LYS A N 18
ATOM 20123 C CA . LYS A 1 23 ? 8.215 -0.005 8.844 1.00 0.00 23 LYS A CA 18
ATOM 20124 C C . LYS A 1 23 ? 9.105 0.611 7.779 1.00 0.00 23 LYS A C 18
ATOM 20125 O O . LYS A 1 23 ? 8.621 1.000 6.715 1.00 0.00 23 LYS A O 18
ATOM 20144 N N . ASP A 1 24 ? 10.387 0.718 8.069 1.00 0.00 24 ASP A N 18
ATOM 20145 C CA . ASP A 1 24 ? 11.343 1.230 7.097 1.00 0.00 24 ASP A CA 18
ATOM 20146 C C . ASP A 1 24 ? 11.883 0.077 6.258 1.00 0.00 24 ASP A C 18
ATOM 20147 O O . ASP A 1 24 ? 12.426 -0.888 6.798 1.00 0.00 24 ASP A O 18
ATOM 20156 N N . LEU A 1 25 ? 11.722 0.170 4.949 1.00 0.00 25 LEU A N 18
ATOM 20157 C CA . LEU A 1 25 ? 12.158 -0.890 4.050 1.00 0.00 25 LEU A CA 18
ATOM 20158 C C . LEU A 1 25 ? 13.235 -0.384 3.105 1.00 0.00 25 LEU A C 18
ATOM 20159 O O . LEU A 1 25 ? 12.993 0.503 2.287 1.00 0.00 25 LEU A O 18
ATOM 20175 N N . LYS A 1 26 ? 14.422 -0.944 3.219 1.00 0.00 26 LYS A N 18
ATOM 20176 C CA . LYS A 1 26 ? 15.508 -0.591 2.328 1.00 0.00 26 LYS A CA 18
ATOM 20177 C C . LYS A 1 26 ? 15.596 -1.614 1.204 1.00 0.00 26 LYS A C 18
ATOM 20178 O O . LYS A 1 26 ? 15.620 -2.824 1.440 1.00 0.00 26 LYS A O 18
ATOM 20197 N N . LEU A 1 27 ? 15.635 -1.111 -0.009 1.00 0.00 27 LEU A N 18
ATOM 20198 C CA . LEU A 1 27 ? 15.577 -1.932 -1.204 1.00 0.00 27 LEU A CA 18
ATOM 20199 C C . LEU A 1 27 ? 16.960 -2.149 -1.800 1.00 0.00 27 LEU A C 18
ATOM 20200 O O . LEU A 1 27 ? 17.875 -1.349 -1.598 1.00 0.00 27 LEU A O 18
ATOM 20216 N N . LYS A 1 28 ? 17.095 -3.240 -2.539 1.00 0.00 28 LYS A N 18
ATOM 20217 C CA . LYS A 1 28 ? 18.346 -3.593 -3.195 1.00 0.00 28 LYS A CA 18
ATOM 20218 C C . LYS A 1 28 ? 18.569 -2.733 -4.434 1.00 0.00 28 LYS A C 18
ATOM 20219 O O . LYS A 1 28 ? 17.718 -1.914 -4.797 1.00 0.00 28 LYS A O 18
ATOM 20238 N N . GLY A 1 29 ? 19.716 -2.920 -5.073 1.00 0.00 29 GLY A N 18
ATOM 20239 C CA . GLY A 1 29 ? 20.016 -2.215 -6.303 1.00 0.00 29 GLY A CA 18
ATOM 20240 C C . GLY A 1 29 ? 20.383 -0.765 -6.067 1.00 0.00 29 GLY A C 18
ATOM 20241 O O . GLY A 1 29 ? 21.556 -0.433 -5.909 1.00 0.00 29 GLY A O 18
ATOM 20245 N N . SER A 1 30 ? 19.375 0.092 -6.022 1.00 0.00 30 SER A N 18
ATOM 20246 C CA . SER A 1 30 ? 19.586 1.524 -5.869 1.00 0.00 30 SER A CA 18
ATOM 20247 C C . SER A 1 30 ? 19.850 1.896 -4.410 1.00 0.00 30 SER A C 18
ATOM 20248 O O . SER A 1 30 ? 20.064 3.069 -4.093 1.00 0.00 30 SER A O 18
ATOM 20256 N N . SER A 1 31 ? 19.828 0.890 -3.530 1.00 0.00 31 SER A N 18
ATOM 20257 C CA . SER A 1 31 ? 20.022 1.100 -2.098 1.00 0.00 31 SER A CA 18
ATOM 20258 C C . SER A 1 31 ? 18.938 2.030 -1.551 1.00 0.00 31 SER A C 18
ATOM 20259 O O . SER A 1 31 ? 19.165 2.796 -0.614 1.00 0.00 31 SER A O 18
ATOM 20267 N N . THR A 1 32 ? 17.755 1.923 -2.146 1.00 0.00 32 THR A N 18
ATOM 20268 C CA . THR A 1 32 ? 16.623 2.778 -1.824 1.00 0.00 32 THR A CA 18
ATOM 20269 C C . THR A 1 32 ? 16.120 2.525 -0.405 1.00 0.00 32 THR A C 18
ATOM 20270 O O . THR A 1 32 ? 15.526 1.489 -0.130 1.00 0.00 32 THR A O 18
ATOM 20281 N N . VAL A 1 33 ? 16.349 3.470 0.489 1.00 0.00 33 VAL A N 18
ATOM 20282 C CA . VAL A 1 33 ? 15.913 3.323 1.870 1.00 0.00 33 VAL A CA 18
ATOM 20283 C C . VAL A 1 33 ? 14.569 4.012 2.076 1.00 0.00 33 VAL A C 18
ATOM 20284 O O . VAL A 1 33 ? 14.508 5.236 2.224 1.00 0.00 33 VAL A O 18
ATOM 20297 N N . LEU A 1 34 ? 13.496 3.242 2.062 1.00 0.00 34 LEU A N 18
ATOM 20298 C CA . LEU A 1 34 ? 12.180 3.791 2.343 1.00 0.00 34 LEU A CA 18
ATOM 20299 C C . LEU A 1 34 ? 11.936 3.802 3.838 1.00 0.00 34 LEU A C 18
ATOM 20300 O O . LEU A 1 34 ? 12.397 2.917 4.559 1.00 0.00 34 LEU A O 18
ATOM 20316 N N . LYS A 1 35 ? 11.223 4.806 4.303 1.00 0.00 35 LYS A N 18
ATOM 20317 C CA . LYS A 1 35 ? 10.957 4.952 5.720 1.00 0.00 35 LYS A CA 18
ATOM 20318 C C . LYS A 1 35 ? 9.492 4.698 6.038 1.00 0.00 35 LYS A C 18
ATOM 20319 O O . LYS A 1 35 ? 8.632 4.688 5.152 1.00 0.00 35 LYS A O 18
ATOM 20338 N N . ARG A 1 36 ? 9.231 4.477 7.313 1.00 0.00 36 ARG A N 18
ATOM 20339 C CA . ARG A 1 36 ? 7.886 4.272 7.823 1.00 0.00 36 ARG A CA 18
ATOM 20340 C C . ARG A 1 36 ? 7.015 5.499 7.559 1.00 0.00 36 ARG A C 18
ATOM 20341 O O . ARG A 1 36 ? 7.514 6.624 7.502 1.00 0.00 36 ARG A O 18
ATOM 20362 N N . GLY A 1 37 ? 5.720 5.279 7.372 1.00 0.00 37 GLY A N 18
ATOM 20363 C CA . GLY A 1 37 ? 4.800 6.386 7.190 1.00 0.00 37 GLY A CA 18
ATOM 20364 C C . GLY A 1 37 ? 4.612 6.763 5.735 1.00 0.00 37 GLY A C 18
ATOM 20365 O O . GLY A 1 37 ? 3.828 7.658 5.420 1.00 0.00 37 GLY A O 18
ATOM 20369 N N . THR A 1 38 ? 5.340 6.094 4.851 1.00 0.00 38 THR A N 18
ATOM 20370 C CA . THR A 1 38 ? 5.214 6.333 3.421 1.00 0.00 38 THR A CA 18
ATOM 20371 C C . THR A 1 38 ? 3.853 5.861 2.918 1.00 0.00 38 THR A C 18
ATOM 20372 O O . THR A 1 38 ? 3.496 4.695 3.072 1.00 0.00 38 THR A O 18
ATOM 20383 N N . MET A 1 39 ? 3.092 6.771 2.331 1.00 0.00 39 MET A N 18
ATOM 20384 C CA . MET A 1 39 ? 1.768 6.448 1.839 1.00 0.00 39 MET A CA 18
ATOM 20385 C C . MET A 1 39 ? 1.824 5.927 0.413 1.00 0.00 39 MET A C 18
ATOM 20386 O O . MET A 1 39 ? 2.457 6.520 -0.462 1.00 0.00 39 MET A O 18
ATOM 20400 N N . ILE A 1 40 ? 1.184 4.796 0.209 1.00 0.00 40 ILE A N 18
ATOM 20401 C CA . ILE A 1 40 ? 1.002 4.236 -1.119 1.00 0.00 40 ILE A CA 18
ATOM 20402 C C . ILE A 1 40 ? -0.489 4.066 -1.385 1.00 0.00 40 ILE A C 18
ATOM 20403 O O . ILE A 1 40 ? -1.089 3.061 -1.007 1.00 0.00 40 ILE A O 18
ATOM 20419 N N . ARG A 1 41 ? -1.102 5.069 -1.987 1.00 0.00 41 ARG A N 18
ATOM 20420 C CA . ARG A 1 41 ? -2.532 5.020 -2.248 1.00 0.00 41 ARG A CA 18
ATOM 20421 C C . ARG A 1 41 ? -2.809 4.797 -3.726 1.00 0.00 41 ARG A C 18
ATOM 20422 O O . ARG A 1 41 ? -2.176 5.405 -4.589 1.00 0.00 41 ARG A O 18
ATOM 20443 N N . GLY A 1 42 ? -3.755 3.915 -4.007 1.00 0.00 42 GLY A N 18
ATOM 20444 C CA . GLY A 1 42 ? -4.042 3.544 -5.373 1.00 0.00 42 GLY A CA 18
ATOM 20445 C C . GLY A 1 42 ? -3.388 2.228 -5.724 1.00 0.00 42 GLY A C 18
ATOM 20446 O O . GLY A 1 42 ? -2.662 2.126 -6.712 1.00 0.00 42 GLY A O 18
ATOM 20450 N N . ILE A 1 43 ? -3.631 1.223 -4.894 1.00 0.00 43 ILE A N 18
ATOM 20451 C CA . ILE A 1 43 ? -3.034 -0.084 -5.082 1.00 0.00 43 ILE A CA 18
ATOM 20452 C C . ILE A 1 43 ? -4.069 -1.052 -5.637 1.00 0.00 43 ILE A C 18
ATOM 20453 O O . ILE A 1 43 ? -5.267 -0.773 -5.602 1.00 0.00 43 ILE A O 18
ATOM 20469 N N . ARG A 1 44 ? -3.605 -2.172 -6.158 1.00 0.00 44 ARG A N 18
ATOM 20470 C CA . ARG A 1 44 ? -4.484 -3.202 -6.683 1.00 0.00 44 ARG A CA 18
ATOM 20471 C C . ARG A 1 44 ? -3.913 -4.578 -6.392 1.00 0.00 44 ARG A C 18
ATOM 20472 O O . ARG A 1 44 ? -2.737 -4.708 -6.047 1.00 0.00 44 ARG A O 18
ATOM 20493 N N . LEU A 1 45 ? -4.742 -5.598 -6.544 1.00 0.00 45 LEU A N 18
ATOM 20494 C CA . LEU A 1 45 ? -4.321 -6.968 -6.297 1.00 0.00 45 LEU A CA 18
ATOM 20495 C C . LEU A 1 45 ? -3.561 -7.506 -7.502 1.00 0.00 45 LEU A C 18
ATOM 20496 O O . LEU A 1 45 ? -3.797 -7.079 -8.632 1.00 0.00 45 LEU A O 18
ATOM 20512 N N . THR A 1 46 ? -2.642 -8.426 -7.258 1.00 0.00 46 THR A N 18
ATOM 20513 C CA . THR A 1 46 ? -1.860 -9.024 -8.327 1.00 0.00 46 THR A CA 18
ATOM 20514 C C . THR A 1 46 ? -2.236 -10.495 -8.490 1.00 0.00 46 THR A C 18
ATOM 20515 O O . THR A 1 46 ? -3.344 -10.898 -8.134 1.00 0.00 46 THR A O 18
ATOM 20526 N N . ASP A 1 47 ? -1.328 -11.290 -9.040 1.00 0.00 47 ASP A N 18
ATOM 20527 C CA . ASP A 1 47 ? -1.532 -12.731 -9.114 1.00 0.00 47 ASP A CA 18
ATOM 20528 C C . ASP A 1 47 ? -1.207 -13.366 -7.769 1.00 0.00 47 ASP A C 18
ATOM 20529 O O . ASP A 1 47 ? -1.463 -14.551 -7.546 1.00 0.00 47 ASP A O 18
ATOM 20538 N N . SER A 1 48 ? -0.650 -12.554 -6.881 1.00 0.00 48 SER A N 18
ATOM 20539 C CA . SER A 1 48 ? -0.252 -13.001 -5.558 1.00 0.00 48 SER A CA 18
ATOM 20540 C C . SER A 1 48 ? -1.352 -12.717 -4.539 1.00 0.00 48 SER A C 18
ATOM 20541 O O . SER A 1 48 ? -2.236 -11.894 -4.780 1.00 0.00 48 SER A O 18
ATOM 20549 N N . GLU A 1 49 ? -1.280 -13.395 -3.402 1.00 0.00 49 GLU A N 18
ATOM 20550 C CA . GLU A 1 49 ? -2.223 -13.178 -2.314 1.00 0.00 49 GLU A CA 18
ATOM 20551 C C . GLU A 1 49 ? -1.584 -12.305 -1.246 1.00 0.00 49 GLU A C 18
ATOM 20552 O O . GLU A 1 49 ? -2.226 -11.932 -0.263 1.00 0.00 49 GLU A O 18
ATOM 20564 N N . ASP A 1 50 ? -0.307 -12.006 -1.432 1.00 0.00 50 ASP A N 18
ATOM 20565 C CA . ASP A 1 50 ? 0.452 -11.250 -0.445 1.00 0.00 50 ASP A CA 18
ATOM 20566 C C . ASP A 1 50 ? 1.221 -10.108 -1.095 1.00 0.00 50 ASP A C 18
ATOM 20567 O O . ASP A 1 50 ? 1.932 -9.362 -0.423 1.00 0.00 50 ASP A O 18
ATOM 20576 N N . GLU A 1 51 ? 1.073 -9.970 -2.403 1.00 0.00 51 GLU A N 18
ATOM 20577 C CA . GLU A 1 51 ? 1.692 -8.871 -3.131 1.00 0.00 51 GLU A CA 18
ATOM 20578 C C . GLU A 1 51 ? 0.630 -8.037 -3.822 1.00 0.00 51 GLU A C 18
ATOM 20579 O O . GLU A 1 51 ? -0.365 -8.562 -4.323 1.00 0.00 51 GLU A O 18
ATOM 20591 N N . ILE A 1 52 ? 0.857 -6.744 -3.854 1.00 0.00 52 ILE A N 18
ATOM 20592 C CA . ILE A 1 52 ? -0.033 -5.819 -4.522 1.00 0.00 52 ILE A CA 18
ATOM 20593 C C . ILE A 1 52 ? 0.772 -4.861 -5.389 1.00 0.00 52 ILE A C 18
ATOM 20594 O O . ILE A 1 52 ? 1.986 -4.768 -5.255 1.00 0.00 52 ILE A O 18
ATOM 20610 N N . GLU A 1 53 ? 0.100 -4.164 -6.278 1.00 0.00 53 GLU A N 18
ATOM 20611 C CA . GLU A 1 53 ? 0.751 -3.203 -7.145 1.00 0.00 53 GLU A CA 18
ATOM 20612 C C . GLU A 1 53 ? 0.072 -1.855 -6.998 1.00 0.00 53 GLU A C 18
ATOM 20613 O O . GLU A 1 53 ? -1.142 -1.753 -7.138 1.00 0.00 53 GLU A O 18
ATOM 20625 N N . GLY A 1 54 ? 0.842 -0.829 -6.691 1.00 0.00 54 GLY A N 18
ATOM 20626 C CA . GLY A 1 54 ? 0.255 0.468 -6.447 1.00 0.00 54 GLY A CA 18
ATOM 20627 C C . GLY A 1 54 ? 1.194 1.602 -6.774 1.00 0.00 54 GLY A C 18
ATOM 20628 O O . GLY A 1 54 ? 2.223 1.400 -7.412 1.00 0.00 54 GLY A O 18
ATOM 20632 N N . ARG A 1 55 ? 0.844 2.796 -6.331 1.00 0.00 55 ARG A N 18
ATOM 20633 C CA . ARG A 1 55 ? 1.640 3.973 -6.614 1.00 0.00 55 ARG A CA 18
ATOM 20634 C C . ARG A 1 55 ? 1.829 4.806 -5.356 1.00 0.00 55 ARG A C 18
ATOM 20635 O O . ARG A 1 55 ? 0.945 4.873 -4.503 1.00 0.00 55 ARG A O 18
ATOM 20656 N N . THR A 1 56 ? 2.986 5.416 -5.239 1.00 0.00 56 THR A N 18
ATOM 20657 C CA . THR A 1 56 ? 3.259 6.318 -4.145 1.00 0.00 56 THR A CA 18
ATOM 20658 C C . THR A 1 56 ? 3.647 7.682 -4.715 1.00 0.00 56 THR A C 18
ATOM 20659 O O . THR A 1 56 ? 3.641 7.861 -5.936 1.00 0.00 56 THR A O 18
ATOM 20670 N N . ASP A 1 57 ? 3.976 8.635 -3.852 1.00 0.00 57 ASP A N 18
ATOM 20671 C CA . ASP A 1 57 ? 4.306 9.990 -4.295 1.00 0.00 57 ASP A CA 18
ATOM 20672 C C . ASP A 1 57 ? 5.580 10.008 -5.135 1.00 0.00 57 ASP A C 18
ATOM 20673 O O . ASP A 1 57 ? 5.836 10.962 -5.868 1.00 0.00 57 ASP A O 18
ATOM 20682 N N . LYS A 1 58 ? 6.375 8.953 -5.020 1.00 0.00 58 LYS A N 18
ATOM 20683 C CA . LYS A 1 58 ? 7.572 8.802 -5.835 1.00 0.00 58 LYS A CA 18
ATOM 20684 C C . LYS A 1 58 ? 7.328 7.844 -7.000 1.00 0.00 58 LYS A C 18
ATOM 20685 O O . LYS A 1 58 ? 7.205 8.266 -8.149 1.00 0.00 58 LYS A O 18
ATOM 20704 N N . ILE A 1 59 ? 7.246 6.557 -6.692 1.00 0.00 59 ILE A N 18
ATOM 20705 C CA . ILE A 1 59 ? 7.113 5.529 -7.717 1.00 0.00 59 ILE A CA 18
ATOM 20706 C C . ILE A 1 59 ? 5.653 5.168 -7.940 1.00 0.00 59 ILE A C 18
ATOM 20707 O O . ILE A 1 59 ? 4.958 4.764 -7.012 1.00 0.00 59 ILE A O 18
ATOM 20723 N N . LYS A 1 60 ? 5.192 5.310 -9.168 1.00 0.00 60 LYS A N 18
ATOM 20724 C CA . LYS A 1 60 ? 3.840 4.913 -9.515 1.00 0.00 60 LYS A CA 18
ATOM 20725 C C . LYS A 1 60 ? 3.851 3.599 -10.293 1.00 0.00 60 LYS A C 18
ATOM 20726 O O . LYS A 1 60 ? 4.474 3.497 -11.350 1.00 0.00 60 LYS A O 18
ATOM 20745 N N . GLY A 1 61 ? 3.169 2.599 -9.766 1.00 0.00 61 GLY A N 18
ATOM 20746 C CA . GLY A 1 61 ? 3.071 1.331 -10.457 1.00 0.00 61 GLY A CA 18
ATOM 20747 C C . GLY A 1 61 ? 4.189 0.380 -10.093 1.00 0.00 61 GLY A C 18
ATOM 20748 O O . GLY A 1 61 ? 4.887 -0.131 -10.968 1.00 0.00 61 GLY A O 18
ATOM 20752 N N . LEU A 1 62 ? 4.380 0.162 -8.801 1.00 0.00 62 LEU A N 18
ATOM 20753 C CA . LEU A 1 62 ? 5.368 -0.794 -8.340 1.00 0.00 62 LEU A CA 18
ATOM 20754 C C . LEU A 1 62 ? 4.683 -1.938 -7.602 1.00 0.00 62 LEU A C 18
ATOM 20755 O O . LEU A 1 62 ? 3.715 -1.728 -6.867 1.00 0.00 62 LEU A O 18
ATOM 20771 N N . VAL A 1 63 ? 5.175 -3.146 -7.819 1.00 0.00 63 VAL A N 18
ATOM 20772 C CA . VAL A 1 63 ? 4.605 -4.330 -7.196 1.00 0.00 63 VAL A CA 18
ATOM 20773 C C . VAL A 1 63 ? 5.344 -4.648 -5.905 1.00 0.00 63 VAL A C 18
ATOM 20774 O O . VAL A 1 63 ? 6.539 -4.955 -5.925 1.00 0.00 63 VAL A O 18
ATOM 20787 N N . LEU A 1 64 ? 4.634 -4.579 -4.793 1.00 0.00 64 LEU A N 18
ATOM 20788 C CA . LEU A 1 64 ? 5.244 -4.810 -3.486 1.00 0.00 64 LEU A CA 18
ATOM 20789 C C . LEU A 1 64 ? 4.454 -5.803 -2.659 1.00 0.00 64 LEU A C 18
ATOM 20790 O O . LEU A 1 64 ? 3.246 -5.949 -2.822 1.00 0.00 64 LEU A O 18
ATOM 20806 N N . ARG A 1 65 ? 5.156 -6.486 -1.770 1.00 0.00 65 ARG A N 18
ATOM 20807 C CA . ARG A 1 65 ? 4.520 -7.371 -0.815 1.00 0.00 65 ARG A CA 18
ATOM 20808 C C . ARG A 1 65 ? 3.810 -6.548 0.242 1.00 0.00 65 ARG A C 18
ATOM 20809 O O . ARG A 1 65 ? 4.385 -5.628 0.821 1.00 0.00 65 ARG A O 18
ATOM 20830 N N . THR A 1 66 ? 2.568 -6.891 0.497 1.00 0.00 66 THR A N 18
ATOM 20831 C CA . THR A 1 66 ? 1.745 -6.139 1.418 1.00 0.00 66 THR A CA 18
ATOM 20832 C C . THR A 1 66 ? 1.970 -6.615 2.856 1.00 0.00 66 THR A C 18
ATOM 20833 O O . THR A 1 66 ? 1.122 -6.434 3.730 1.00 0.00 66 THR A O 18
ATOM 20844 N N . GLU A 1 67 ? 3.153 -7.171 3.110 1.00 0.00 67 GLU A N 18
ATOM 20845 C CA . GLU A 1 67 ? 3.472 -7.697 4.427 1.00 0.00 67 GLU A CA 18
ATOM 20846 C C . GLU A 1 67 ? 3.947 -6.571 5.325 1.00 0.00 67 GLU A C 18
ATOM 20847 O O . GLU A 1 67 ? 3.943 -6.678 6.552 1.00 0.00 67 GLU A O 18
ATOM 20859 N N . PHE A 1 68 ? 4.369 -5.493 4.693 1.00 0.00 68 PHE A N 18
ATOM 20860 C CA . PHE A 1 68 ? 4.877 -4.345 5.407 1.00 0.00 68 PHE A CA 18
ATOM 20861 C C . PHE A 1 68 ? 4.009 -3.131 5.126 1.00 0.00 68 PHE A C 18
ATOM 20862 O O . PHE A 1 68 ? 4.401 -1.990 5.382 1.00 0.00 68 PHE A O 18
ATOM 20879 N N . LEU A 1 69 ? 2.808 -3.392 4.624 1.00 0.00 69 LEU A N 18
ATOM 20880 C CA . LEU A 1 69 ? 1.889 -2.327 4.275 1.00 0.00 69 LEU A CA 18
ATOM 20881 C C . LEU A 1 69 ? 0.666 -2.366 5.174 1.00 0.00 69 LEU A C 18
ATOM 20882 O O . LEU A 1 69 ? 0.258 -3.425 5.652 1.00 0.00 69 LEU A O 18
ATOM 20898 N N . LYS A 1 70 ? 0.111 -1.201 5.415 1.00 0.00 70 LYS A N 18
ATOM 20899 C CA . LYS A 1 70 ? -1.063 -1.063 6.251 1.00 0.00 70 LYS A CA 18
ATOM 20900 C C . LYS A 1 70 ? -2.199 -0.456 5.442 1.00 0.00 70 LYS A C 18
ATOM 20901 O O . LYS A 1 70 ? -2.012 0.572 4.798 1.00 0.00 70 LYS A O 18
ATOM 20920 N N . LYS A 1 71 ? -3.364 -1.088 5.475 1.00 0.00 71 LYS A N 18
ATOM 20921 C CA . LYS A 1 71 ? -4.521 -0.580 4.755 1.00 0.00 71 LYS A CA 18
ATOM 20922 C C . LYS A 1 71 ? -4.905 0.796 5.295 1.00 0.00 71 LYS A C 18
ATOM 20923 O O . LYS A 1 71 ? -5.296 0.932 6.454 1.00 0.00 71 LYS A O 18
ATOM 20942 N N . ALA A 1 72 ? -4.809 1.807 4.446 1.00 0.00 72 ALA A N 18
ATOM 20943 C CA . ALA A 1 72 ? -5.031 3.189 4.860 1.00 0.00 72 ALA A CA 18
ATOM 20944 C C . ALA A 1 72 ? -6.505 3.570 4.761 1.00 0.00 72 ALA A C 18
ATOM 20945 O O . ALA A 1 72 ? -6.845 4.725 4.507 1.00 0.00 72 ALA A O 18
ATOM 20952 N N . GLY A 1 73 ? -7.375 2.593 4.983 1.00 0.00 73 GLY A N 18
ATOM 20953 C CA . GLY A 1 73 ? -8.802 2.850 4.954 1.00 0.00 73 GLY A CA 18
ATOM 20954 C C . GLY A 1 73 ? -9.292 3.422 6.267 1.00 0.00 73 GLY A C 18
ATOM 20955 O O . GLY A 1 73 ? -10.398 3.956 6.354 1.00 0.00 73 GLY A O 18
ATOM 20959 N N . SER A 1 74 ? -8.463 3.298 7.293 1.00 0.00 74 SER A N 18
ATOM 20960 C CA . SER A 1 74 ? -8.761 3.837 8.608 1.00 0.00 74 SER A CA 18
ATOM 20961 C C . SER A 1 74 ? -7.460 4.163 9.334 1.00 0.00 74 SER A C 18
ATOM 20962 O O . SER A 1 74 ? -7.176 5.360 9.533 1.00 0.00 74 SER A O 18
ATOM 20971 N N . MET A 1 1 ? -11.557 -17.291 -1.654 1.00 0.00 1 MET A N 19
ATOM 20972 C CA . MET A 1 1 ? -12.065 -16.690 -2.910 1.00 0.00 1 MET A CA 19
ATOM 20973 C C . MET A 1 1 ? -10.922 -16.397 -3.872 1.00 0.00 1 MET A C 19
ATOM 20974 O O . MET A 1 1 ? -11.109 -15.686 -4.859 1.00 0.00 1 MET A O 19
ATOM 20990 N N . SER A 1 2 ? -9.753 -16.978 -3.587 1.00 0.00 2 SER A N 19
ATOM 20991 C CA . SER A 1 2 ? -8.539 -16.768 -4.379 1.00 0.00 2 SER A CA 19
ATOM 20992 C C . SER A 1 2 ? -7.993 -15.350 -4.209 1.00 0.00 2 SER A C 19
ATOM 20993 O O . SER A 1 2 ? -8.746 -14.376 -4.208 1.00 0.00 2 SER A O 19
ATOM 21001 N N . ILE A 1 3 ? -6.667 -15.273 -4.058 1.00 0.00 3 ILE A N 19
ATOM 21002 C CA . ILE A 1 3 ? -5.921 -14.025 -3.874 1.00 0.00 3 ILE A CA 19
ATOM 21003 C C . ILE A 1 3 ? -6.638 -13.016 -2.984 1.00 0.00 3 ILE A C 19
ATOM 21004 O O . ILE A 1 3 ? -6.856 -11.864 -3.365 1.00 0.00 3 ILE A O 19
ATOM 21020 N N . GLU A 1 4 ? -7.003 -13.454 -1.787 1.00 0.00 4 GLU A N 19
ATOM 21021 C CA . GLU A 1 4 ? -7.515 -12.539 -0.784 1.00 0.00 4 GLU A CA 19
ATOM 21022 C C . GLU A 1 4 ? -6.362 -11.803 -0.141 1.00 0.00 4 GLU A C 19
ATOM 21023 O O . GLU A 1 4 ? -5.834 -12.209 0.895 1.00 0.00 4 GLU A O 19
ATOM 21035 N N . VAL A 1 5 ? -5.966 -10.728 -0.786 1.00 0.00 5 VAL A N 19
ATOM 21036 C CA . VAL A 1 5 ? -4.809 -9.969 -0.360 1.00 0.00 5 VAL A CA 19
ATOM 21037 C C . VAL A 1 5 ? -5.167 -9.085 0.821 1.00 0.00 5 VAL A C 19
ATOM 21038 O O . VAL A 1 5 ? -6.077 -8.259 0.741 1.00 0.00 5 VAL A O 19
ATOM 21051 N N . ARG A 1 6 ? -4.460 -9.282 1.921 1.00 0.00 6 ARG A N 19
ATOM 21052 C CA . ARG A 1 6 ? -4.707 -8.527 3.136 1.00 0.00 6 ARG A CA 19
ATOM 21053 C C . ARG A 1 6 ? -3.416 -7.879 3.617 1.00 0.00 6 ARG A C 19
ATOM 21054 O O . ARG A 1 6 ? -2.327 -8.391 3.356 1.00 0.00 6 ARG A O 19
ATOM 21075 N N . ASP A 1 7 ? -3.540 -6.756 4.303 1.00 0.00 7 ASP A N 19
ATOM 21076 C CA . ASP A 1 7 ? -2.376 -6.019 4.794 1.00 0.00 7 ASP A CA 19
ATOM 21077 C C . ASP A 1 7 ? -1.797 -6.693 6.038 1.00 0.00 7 ASP A C 19
ATOM 21078 O O . ASP A 1 7 ? -2.215 -7.791 6.410 1.00 0.00 7 ASP A O 19
ATOM 21087 N N . CYS A 1 8 ? -0.838 -6.036 6.678 1.00 0.00 8 CYS A N 19
ATOM 21088 C CA . CYS A 1 8 ? -0.195 -6.586 7.866 1.00 0.00 8 CYS A CA 19
ATOM 21089 C C . CYS A 1 8 ? -1.180 -6.716 9.031 1.00 0.00 8 CYS A C 19
ATOM 21090 O O . CYS A 1 8 ? -0.975 -7.525 9.938 1.00 0.00 8 CYS A O 19
ATOM 21098 N N . ASN A 1 9 ? -2.247 -5.922 9.005 1.00 0.00 9 ASN A N 19
ATOM 21099 C CA . ASN A 1 9 ? -3.280 -5.999 10.027 1.00 0.00 9 ASN A CA 19
ATOM 21100 C C . ASN A 1 9 ? -4.255 -7.127 9.718 1.00 0.00 9 ASN A C 19
ATOM 21101 O O . ASN A 1 9 ? -4.857 -7.711 10.622 1.00 0.00 9 ASN A O 19
ATOM 21112 N N . GLY A 1 10 ? -4.411 -7.429 8.438 1.00 0.00 10 GLY A N 19
ATOM 21113 C CA . GLY A 1 10 ? -5.283 -8.508 8.027 1.00 0.00 10 GLY A CA 19
ATOM 21114 C C . GLY A 1 10 ? -6.538 -8.003 7.348 1.00 0.00 10 GLY A C 19
ATOM 21115 O O . GLY A 1 10 ? -7.511 -8.740 7.190 1.00 0.00 10 GLY A O 19
ATOM 21119 N N . ALA A 1 11 ? -6.516 -6.743 6.942 1.00 0.00 11 ALA A N 19
ATOM 21120 C CA . ALA A 1 11 ? -7.648 -6.141 6.262 1.00 0.00 11 ALA A CA 19
ATOM 21121 C C . ALA A 1 11 ? -7.533 -6.369 4.763 1.00 0.00 11 ALA A C 19
ATOM 21122 O O . ALA A 1 11 ? -6.453 -6.223 4.189 1.00 0.00 11 ALA A O 19
ATOM 21129 N N . LEU A 1 12 ? -8.640 -6.738 4.139 1.00 0.00 12 LEU A N 19
ATOM 21130 C CA . LEU A 1 12 ? -8.650 -7.040 2.717 1.00 0.00 12 LEU A CA 19
ATOM 21131 C C . LEU A 1 12 ? -8.466 -5.787 1.876 1.00 0.00 12 LEU A C 19
ATOM 21132 O O . LEU A 1 12 ? -9.025 -4.729 2.173 1.00 0.00 12 LEU A O 19
ATOM 21148 N N . LEU A 1 13 ? -7.667 -5.923 0.834 1.00 0.00 13 LEU A N 19
ATOM 21149 C CA . LEU A 1 13 ? -7.399 -4.839 -0.087 1.00 0.00 13 LEU A CA 19
ATOM 21150 C C . LEU A 1 13 ? -8.162 -5.056 -1.384 1.00 0.00 13 LEU A C 19
ATOM 21151 O O . LEU A 1 13 ? -8.780 -6.105 -1.579 1.00 0.00 13 LEU A O 19
ATOM 21167 N N . ALA A 1 14 ? -8.111 -4.070 -2.265 1.00 0.00 14 ALA A N 19
ATOM 21168 C CA . ALA A 1 14 ? -8.775 -4.159 -3.555 1.00 0.00 14 ALA A CA 19
ATOM 21169 C C . ALA A 1 14 ? -8.206 -3.121 -4.509 1.00 0.00 14 ALA A C 19
ATOM 21170 O O . ALA A 1 14 ? -7.384 -2.296 -4.114 1.00 0.00 14 ALA A O 19
ATOM 21177 N N . ASP A 1 15 ? -8.626 -3.181 -5.762 1.00 0.00 15 ASP A N 19
ATOM 21178 C CA . ASP A 1 15 ? -8.224 -2.188 -6.752 1.00 0.00 15 ASP A CA 19
ATOM 21179 C C . ASP A 1 15 ? -8.775 -0.815 -6.380 1.00 0.00 15 ASP A C 19
ATOM 21180 O O . ASP A 1 15 ? -9.986 -0.640 -6.233 1.00 0.00 15 ASP A O 19
ATOM 21189 N N . GLY A 1 16 ? -7.877 0.143 -6.207 1.00 0.00 16 GLY A N 19
ATOM 21190 C CA . GLY A 1 16 ? -8.275 1.484 -5.829 1.00 0.00 16 GLY A CA 19
ATOM 21191 C C . GLY A 1 16 ? -8.203 1.697 -4.330 1.00 0.00 16 GLY A C 19
ATOM 21192 O O . GLY A 1 16 ? -8.817 2.620 -3.792 1.00 0.00 16 GLY A O 19
ATOM 21196 N N . ASP A 1 17 ? -7.449 0.843 -3.651 1.00 0.00 17 ASP A N 19
ATOM 21197 C CA . ASP A 1 17 ? -7.341 0.912 -2.198 1.00 0.00 17 ASP A CA 19
ATOM 21198 C C . ASP A 1 17 ? -6.080 1.657 -1.775 1.00 0.00 17 ASP A C 19
ATOM 21199 O O . ASP A 1 17 ? -5.250 2.012 -2.616 1.00 0.00 17 ASP A O 19
ATOM 21208 N N . ASN A 1 18 ? -5.931 1.895 -0.477 1.00 0.00 18 ASN A N 19
ATOM 21209 C CA . ASN A 1 18 ? -4.793 2.649 0.034 1.00 0.00 18 ASN A CA 19
ATOM 21210 C C . ASN A 1 18 ? -4.118 1.945 1.202 1.00 0.00 18 ASN A C 19
ATOM 21211 O O . ASN A 1 18 ? -4.771 1.389 2.085 1.00 0.00 18 ASN A O 19
ATOM 21222 N N . VAL A 1 19 ? -2.796 1.991 1.198 1.00 0.00 19 VAL A N 19
ATOM 21223 C CA . VAL A 1 19 ? -1.986 1.390 2.254 1.00 0.00 19 VAL A CA 19
ATOM 21224 C C . VAL A 1 19 ? -0.804 2.294 2.584 1.00 0.00 19 VAL A C 19
ATOM 21225 O O . VAL A 1 19 ? -0.582 3.302 1.913 1.00 0.00 19 VAL A O 19
ATOM 21238 N N . SER A 1 20 ? -0.062 1.955 3.624 1.00 0.00 20 SER A N 19
ATOM 21239 C CA . SER A 1 20 ? 1.091 2.742 4.022 1.00 0.00 20 SER A CA 19
ATOM 21240 C C . SER A 1 20 ? 2.138 1.886 4.739 1.00 0.00 20 SER A C 19
ATOM 21241 O O . SER A 1 20 ? 1.828 0.824 5.274 1.00 0.00 20 SER A O 19
ATOM 21249 N N . LEU A 1 21 ? 3.379 2.361 4.718 1.00 0.00 21 LEU A N 19
ATOM 21250 C CA . LEU A 1 21 ? 4.510 1.668 5.335 1.00 0.00 21 LEU A CA 19
ATOM 21251 C C . LEU A 1 21 ? 4.376 1.628 6.856 1.00 0.00 21 LEU A C 19
ATOM 21252 O O . LEU A 1 21 ? 4.038 2.636 7.480 1.00 0.00 21 LEU A O 19
ATOM 21268 N N . ILE A 1 22 ? 4.650 0.466 7.449 1.00 0.00 22 ILE A N 19
ATOM 21269 C CA . ILE A 1 22 ? 4.621 0.329 8.907 1.00 0.00 22 ILE A CA 19
ATOM 21270 C C . ILE A 1 22 ? 6.019 0.461 9.498 1.00 0.00 22 ILE A C 19
ATOM 21271 O O . ILE A 1 22 ? 6.189 0.533 10.714 1.00 0.00 22 ILE A O 19
ATOM 21287 N N . LYS A 1 23 ? 7.008 0.498 8.626 1.00 0.00 23 LYS A N 19
ATOM 21288 C CA . LYS A 1 23 ? 8.406 0.542 9.027 1.00 0.00 23 LYS A CA 19
ATOM 21289 C C . LYS A 1 23 ? 9.240 1.077 7.869 1.00 0.00 23 LYS A C 19
ATOM 21290 O O . LYS A 1 23 ? 8.703 1.317 6.785 1.00 0.00 23 LYS A O 19
ATOM 21309 N N . ASP A 1 24 ? 10.534 1.268 8.087 1.00 0.00 24 ASP A N 19
ATOM 21310 C CA . ASP A 1 24 ? 11.410 1.766 7.031 1.00 0.00 24 ASP A CA 19
ATOM 21311 C C . ASP A 1 24 ? 12.051 0.593 6.301 1.00 0.00 24 ASP A C 19
ATOM 21312 O O . ASP A 1 24 ? 12.899 -0.108 6.862 1.00 0.00 24 ASP A O 19
ATOM 21321 N N . LEU A 1 25 ? 11.648 0.382 5.058 1.00 0.00 25 LEU A N 19
ATOM 21322 C CA . LEU A 1 25 ? 12.141 -0.744 4.269 1.00 0.00 25 LEU A CA 19
ATOM 21323 C C . LEU A 1 25 ? 13.230 -0.289 3.311 1.00 0.00 25 LEU A C 19
ATOM 21324 O O . LEU A 1 25 ? 13.032 0.635 2.525 1.00 0.00 25 LEU A O 19
ATOM 21340 N N . LYS A 1 26 ? 14.380 -0.937 3.376 1.00 0.00 26 LYS A N 19
ATOM 21341 C CA . LYS A 1 26 ? 15.470 -0.610 2.473 1.00 0.00 26 LYS A CA 19
ATOM 21342 C C . LYS A 1 26 ? 15.438 -1.510 1.254 1.00 0.00 26 LYS A C 19
ATOM 21343 O O . LYS A 1 26 ? 15.039 -2.673 1.329 1.00 0.00 26 LYS A O 19
ATOM 21362 N N . LEU A 1 27 ? 15.873 -0.959 0.141 1.00 0.00 27 LEU A N 19
ATOM 21363 C CA . LEU A 1 27 ? 15.809 -1.646 -1.141 1.00 0.00 27 LEU A CA 19
ATOM 21364 C C . LEU A 1 27 ? 17.171 -1.670 -1.813 1.00 0.00 27 LEU A C 19
ATOM 21365 O O . LEU A 1 27 ? 18.018 -0.808 -1.563 1.00 0.00 27 LEU A O 19
ATOM 21381 N N . LYS A 1 28 ? 17.373 -2.659 -2.666 1.00 0.00 28 LYS A N 19
ATOM 21382 C CA . LYS A 1 28 ? 18.600 -2.770 -3.433 1.00 0.00 28 LYS A CA 19
ATOM 21383 C C . LYS A 1 28 ? 18.380 -2.227 -4.841 1.00 0.00 28 LYS A C 19
ATOM 21384 O O . LYS A 1 28 ? 17.279 -2.323 -5.386 1.00 0.00 28 LYS A O 19
ATOM 21403 N N . GLY A 1 29 ? 19.419 -1.640 -5.411 1.00 0.00 29 GLY A N 19
ATOM 21404 C CA . GLY A 1 29 ? 19.333 -1.113 -6.755 1.00 0.00 29 GLY A CA 19
ATOM 21405 C C . GLY A 1 29 ? 19.815 0.316 -6.818 1.00 0.00 29 GLY A C 19
ATOM 21406 O O . GLY A 1 29 ? 20.912 0.596 -7.305 1.00 0.00 29 GLY A O 19
ATOM 21410 N N . SER A 1 30 ? 18.997 1.222 -6.316 1.00 0.00 30 SER A N 19
ATOM 21411 C CA . SER A 1 30 ? 19.362 2.626 -6.262 1.00 0.00 30 SER A CA 19
ATOM 21412 C C . SER A 1 30 ? 19.577 3.054 -4.813 1.00 0.00 30 SER A C 19
ATOM 21413 O O . SER A 1 30 ? 19.605 4.247 -4.506 1.00 0.00 30 SER A O 19
ATOM 21421 N N . SER A 1 31 ? 19.752 2.062 -3.932 1.00 0.00 31 SER A N 19
ATOM 21422 C CA . SER A 1 31 ? 19.897 2.300 -2.496 1.00 0.00 31 SER A CA 19
ATOM 21423 C C . SER A 1 31 ? 18.670 3.028 -1.951 1.00 0.00 31 SER A C 19
ATOM 21424 O O . SER A 1 31 ? 18.775 3.898 -1.088 1.00 0.00 31 SER A O 19
ATOM 21432 N N . THR A 1 32 ? 17.508 2.642 -2.455 1.00 0.00 32 THR A N 19
ATOM 21433 C CA . THR A 1 32 ? 16.262 3.290 -2.095 1.00 0.00 32 THR A CA 19
ATOM 21434 C C . THR A 1 32 ? 15.815 2.867 -0.702 1.00 0.00 32 THR A C 19
ATOM 21435 O O . THR A 1 32 ? 15.638 1.682 -0.430 1.00 0.00 32 THR A O 19
ATOM 21446 N N . VAL A 1 33 ? 15.660 3.832 0.183 1.00 0.00 33 VAL A N 19
ATOM 21447 C CA . VAL A 1 33 ? 15.207 3.551 1.533 1.00 0.00 33 VAL A CA 19
ATOM 21448 C C . VAL A 1 33 ? 13.838 4.168 1.775 1.00 0.00 33 VAL A C 19
ATOM 21449 O O . VAL A 1 33 ? 13.706 5.388 1.880 1.00 0.00 33 VAL A O 19
ATOM 21462 N N . LEU A 1 34 ? 12.822 3.323 1.847 1.00 0.00 34 LEU A N 19
ATOM 21463 C CA . LEU A 1 34 ? 11.478 3.781 2.145 1.00 0.00 34 LEU A CA 19
ATOM 21464 C C . LEU A 1 34 ? 11.311 3.946 3.641 1.00 0.00 34 LEU A C 19
ATOM 21465 O O . LEU A 1 34 ? 11.880 3.191 4.426 1.00 0.00 34 LEU A O 19
ATOM 21481 N N . LYS A 1 35 ? 10.528 4.934 4.028 1.00 0.00 35 LYS A N 19
ATOM 21482 C CA . LYS A 1 35 ? 10.375 5.271 5.432 1.00 0.00 35 LYS A CA 19
ATOM 21483 C C . LYS A 1 35 ? 8.988 4.927 5.946 1.00 0.00 35 LYS A C 19
ATOM 21484 O O . LYS A 1 35 ? 8.033 4.798 5.179 1.00 0.00 35 LYS A O 19
ATOM 21503 N N . ARG A 1 36 ? 8.901 4.781 7.254 1.00 0.00 36 ARG A N 19
ATOM 21504 C CA . ARG A 1 36 ? 7.644 4.528 7.932 1.00 0.00 36 ARG A CA 19
ATOM 21505 C C . ARG A 1 36 ? 6.681 5.687 7.708 1.00 0.00 36 ARG A C 19
ATOM 21506 O O . ARG A 1 36 ? 7.066 6.852 7.809 1.00 0.00 36 ARG A O 19
ATOM 21527 N N . GLY A 1 37 ? 5.438 5.364 7.396 1.00 0.00 37 GLY A N 19
ATOM 21528 C CA . GLY A 1 37 ? 4.452 6.397 7.155 1.00 0.00 37 GLY A CA 19
ATOM 21529 C C . GLY A 1 37 ? 4.257 6.700 5.681 1.00 0.00 37 GLY A C 19
ATOM 21530 O O . GLY A 1 37 ? 3.340 7.437 5.317 1.00 0.00 37 GLY A O 19
ATOM 21534 N N . THR A 1 38 ? 5.122 6.145 4.834 1.00 0.00 38 THR A N 19
ATOM 21535 C CA . THR A 1 38 ? 4.994 6.311 3.387 1.00 0.00 38 THR A CA 19
ATOM 21536 C C . THR A 1 38 ? 3.655 5.767 2.909 1.00 0.00 38 THR A C 19
ATOM 21537 O O . THR A 1 38 ? 3.330 4.606 3.154 1.00 0.00 38 THR A O 19
ATOM 21548 N N . MET A 1 39 ? 2.885 6.598 2.230 1.00 0.00 39 MET A N 19
ATOM 21549 C CA . MET A 1 39 ? 1.565 6.203 1.790 1.00 0.00 39 MET A CA 19
ATOM 21550 C C . MET A 1 39 ? 1.592 5.721 0.355 1.00 0.00 39 MET A C 19
ATOM 21551 O O . MET A 1 39 ? 2.054 6.418 -0.550 1.00 0.00 39 MET A O 19
ATOM 21565 N N . ILE A 1 40 ? 1.100 4.517 0.164 1.00 0.00 40 ILE A N 19
ATOM 21566 C CA . ILE A 1 40 ? 0.936 3.962 -1.165 1.00 0.00 40 ILE A CA 19
ATOM 21567 C C . ILE A 1 40 ? -0.549 3.759 -1.438 1.00 0.00 40 ILE A C 19
ATOM 21568 O O . ILE A 1 40 ? -1.139 2.758 -1.038 1.00 0.00 40 ILE A O 19
ATOM 21584 N N . ARG A 1 41 ? -1.164 4.740 -2.074 1.00 0.00 41 ARG A N 19
ATOM 21585 C CA . ARG A 1 41 ? -2.591 4.684 -2.339 1.00 0.00 41 ARG A CA 19
ATOM 21586 C C . ARG A 1 41 ? -2.859 4.521 -3.827 1.00 0.00 41 ARG A C 19
ATOM 21587 O O . ARG A 1 41 ? -2.102 5.014 -4.663 1.00 0.00 41 ARG A O 19
ATOM 21608 N N . GLY A 1 42 ? -3.931 3.817 -4.147 1.00 0.00 42 GLY A N 19
ATOM 21609 C CA . GLY A 1 42 ? -4.222 3.501 -5.525 1.00 0.00 42 GLY A CA 19
ATOM 21610 C C . GLY A 1 42 ? -3.627 2.166 -5.904 1.00 0.00 42 GLY A C 19
ATOM 21611 O O . GLY A 1 42 ? -3.100 1.998 -7.005 1.00 0.00 42 GLY A O 19
ATOM 21615 N N . ILE A 1 43 ? -3.696 1.217 -4.975 1.00 0.00 43 ILE A N 19
ATOM 21616 C CA . ILE A 1 43 ? -3.120 -0.096 -5.183 1.00 0.00 43 ILE A CA 19
ATOM 21617 C C . ILE A 1 43 ? -4.143 -1.026 -5.813 1.00 0.00 43 ILE A C 19
ATOM 21618 O O . ILE A 1 43 ? -5.332 -0.714 -5.867 1.00 0.00 43 ILE A O 19
ATOM 21634 N N . ARG A 1 44 ? -3.673 -2.154 -6.299 1.00 0.00 44 ARG A N 19
ATOM 21635 C CA . ARG A 1 44 ? -4.532 -3.154 -6.900 1.00 0.00 44 ARG A CA 19
ATOM 21636 C C . ARG A 1 44 ? -4.073 -4.543 -6.493 1.00 0.00 44 ARG A C 19
ATOM 21637 O O . ARG A 1 44 ? -2.913 -4.735 -6.115 1.00 0.00 44 ARG A O 19
ATOM 21658 N N . LEU A 1 45 ? -4.973 -5.509 -6.573 1.00 0.00 45 LEU A N 19
ATOM 21659 C CA . LEU A 1 45 ? -4.641 -6.881 -6.233 1.00 0.00 45 LEU A CA 19
ATOM 21660 C C . LEU A 1 45 ? -4.009 -7.556 -7.434 1.00 0.00 45 LEU A C 19
ATOM 21661 O O . LEU A 1 45 ? -4.535 -7.476 -8.546 1.00 0.00 45 LEU A O 19
ATOM 21677 N N . THR A 1 46 ? -2.880 -8.200 -7.218 1.00 0.00 46 THR A N 19
ATOM 21678 C CA . THR A 1 46 ? -2.201 -8.902 -8.288 1.00 0.00 46 THR A CA 19
ATOM 21679 C C . THR A 1 46 ? -2.639 -10.359 -8.296 1.00 0.00 46 THR A C 19
ATOM 21680 O O . THR A 1 46 ? -3.556 -10.736 -7.568 1.00 0.00 46 THR A O 19
ATOM 21691 N N . ASP A 1 47 ? -1.985 -11.176 -9.103 1.00 0.00 47 ASP A N 19
ATOM 21692 C CA . ASP A 1 47 ? -2.273 -12.602 -9.114 1.00 0.00 47 ASP A CA 19
ATOM 21693 C C . ASP A 1 47 ? -1.517 -13.283 -7.977 1.00 0.00 47 ASP A C 19
ATOM 21694 O O . ASP A 1 47 ? -1.494 -14.511 -7.861 1.00 0.00 47 ASP A O 19
ATOM 21703 N N . SER A 1 48 ? -0.894 -12.457 -7.148 1.00 0.00 48 SER A N 19
ATOM 21704 C CA . SER A 1 48 ? -0.266 -12.892 -5.923 1.00 0.00 48 SER A CA 19
ATOM 21705 C C . SER A 1 48 ? -1.149 -12.514 -4.736 1.00 0.00 48 SER A C 19
ATOM 21706 O O . SER A 1 48 ? -1.780 -11.459 -4.739 1.00 0.00 48 SER A O 19
ATOM 21714 N N . GLU A 1 49 ? -1.192 -13.367 -3.726 1.00 0.00 49 GLU A N 19
ATOM 21715 C CA . GLU A 1 49 ? -2.014 -13.101 -2.549 1.00 0.00 49 GLU A CA 19
ATOM 21716 C C . GLU A 1 49 ? -1.225 -12.281 -1.540 1.00 0.00 49 GLU A C 19
ATOM 21717 O O . GLU A 1 49 ? -1.790 -11.574 -0.709 1.00 0.00 49 GLU A O 19
ATOM 21729 N N . ASP A 1 50 ? 0.093 -12.400 -1.615 1.00 0.00 50 ASP A N 19
ATOM 21730 C CA . ASP A 1 50 ? 0.981 -11.745 -0.663 1.00 0.00 50 ASP A CA 19
ATOM 21731 C C . ASP A 1 50 ? 1.506 -10.430 -1.218 1.00 0.00 50 ASP A C 19
ATOM 21732 O O . ASP A 1 50 ? 2.161 -9.664 -0.511 1.00 0.00 50 ASP A O 19
ATOM 21741 N N . GLU A 1 51 ? 1.215 -10.168 -2.483 1.00 0.00 51 GLU A N 19
ATOM 21742 C CA . GLU A 1 51 ? 1.731 -8.983 -3.151 1.00 0.00 51 GLU A CA 19
ATOM 21743 C C . GLU A 1 51 ? 0.613 -8.171 -3.789 1.00 0.00 51 GLU A C 19
ATOM 21744 O O . GLU A 1 51 ? -0.391 -8.711 -4.253 1.00 0.00 51 GLU A O 19
ATOM 21756 N N . ILE A 1 52 ? 0.814 -6.870 -3.815 1.00 0.00 52 ILE A N 19
ATOM 21757 C CA . ILE A 1 52 ? -0.075 -5.953 -4.502 1.00 0.00 52 ILE A CA 19
ATOM 21758 C C . ILE A 1 52 ? 0.744 -5.012 -5.367 1.00 0.00 52 ILE A C 19
ATOM 21759 O O . ILE A 1 52 ? 1.961 -4.964 -5.252 1.00 0.00 52 ILE A O 19
ATOM 21775 N N . GLU A 1 53 ? 0.086 -4.276 -6.230 1.00 0.00 53 GLU A N 19
ATOM 21776 C CA . GLU A 1 53 ? 0.762 -3.283 -7.037 1.00 0.00 53 GLU A CA 19
ATOM 21777 C C . GLU A 1 53 ? 0.164 -1.921 -6.746 1.00 0.00 53 GLU A C 19
ATOM 21778 O O . GLU A 1 53 ? -1.052 -1.764 -6.776 1.00 0.00 53 GLU A O 19
ATOM 21790 N N . GLY A 1 54 ? 1.001 -0.945 -6.455 1.00 0.00 54 GLY A N 19
ATOM 21791 C CA . GLY A 1 54 ? 0.488 0.348 -6.072 1.00 0.00 54 GLY A CA 19
ATOM 21792 C C . GLY A 1 54 ? 1.289 1.492 -6.637 1.00 0.00 54 GLY A C 19
ATOM 21793 O O . GLY A 1 54 ? 2.104 1.309 -7.542 1.00 0.00 54 GLY A O 19
ATOM 21797 N N . ARG A 1 55 ? 1.059 2.678 -6.101 1.00 0.00 55 ARG A N 19
ATOM 21798 C CA . ARG A 1 55 ? 1.749 3.873 -6.543 1.00 0.00 55 ARG A CA 19
ATOM 21799 C C . ARG A 1 55 ? 1.832 4.877 -5.406 1.00 0.00 55 ARG A C 19
ATOM 21800 O O . ARG A 1 55 ? 0.898 5.024 -4.615 1.00 0.00 55 ARG A O 19
ATOM 21821 N N . THR A 1 56 ? 2.959 5.540 -5.319 1.00 0.00 56 THR A N 19
ATOM 21822 C CA . THR A 1 56 ? 3.185 6.545 -4.297 1.00 0.00 56 THR A CA 19
ATOM 21823 C C . THR A 1 56 ? 3.753 7.812 -4.942 1.00 0.00 56 THR A C 19
ATOM 21824 O O . THR A 1 56 ? 3.861 7.885 -6.167 1.00 0.00 56 THR A O 19
ATOM 21835 N N . ASP A 1 57 ? 4.116 8.794 -4.123 1.00 0.00 57 ASP A N 19
ATOM 21836 C CA . ASP A 1 57 ? 4.604 10.083 -4.618 1.00 0.00 57 ASP A CA 19
ATOM 21837 C C . ASP A 1 57 ? 5.909 9.926 -5.393 1.00 0.00 57 ASP A C 19
ATOM 21838 O O . ASP A 1 57 ? 6.243 10.748 -6.244 1.00 0.00 57 ASP A O 19
ATOM 21847 N N . LYS A 1 58 ? 6.641 8.865 -5.097 1.00 0.00 58 LYS A N 19
ATOM 21848 C CA . LYS A 1 58 ? 7.900 8.598 -5.776 1.00 0.00 58 LYS A CA 19
ATOM 21849 C C . LYS A 1 58 ? 7.716 7.571 -6.889 1.00 0.00 58 LYS A C 19
ATOM 21850 O O . LYS A 1 58 ? 7.733 7.911 -8.074 1.00 0.00 58 LYS A O 19
ATOM 21869 N N . ILE A 1 59 ? 7.512 6.318 -6.508 1.00 0.00 59 ILE A N 19
ATOM 21870 C CA . ILE A 1 59 ? 7.394 5.240 -7.480 1.00 0.00 59 ILE A CA 19
ATOM 21871 C C . ILE A 1 59 ? 5.931 4.884 -7.712 1.00 0.00 59 ILE A C 19
ATOM 21872 O O . ILE A 1 59 ? 5.185 4.638 -6.764 1.00 0.00 59 ILE A O 19
ATOM 21888 N N . LYS A 1 60 ? 5.520 4.871 -8.966 1.00 0.00 60 LYS A N 19
ATOM 21889 C CA . LYS A 1 60 ? 4.171 4.462 -9.314 1.00 0.00 60 LYS A CA 19
ATOM 21890 C C . LYS A 1 60 ? 4.200 3.183 -10.138 1.00 0.00 60 LYS A C 19
ATOM 21891 O O . LYS A 1 60 ? 5.068 3.004 -10.993 1.00 0.00 60 LYS A O 19
ATOM 21910 N N . GLY A 1 61 ? 3.264 2.290 -9.859 1.00 0.00 61 GLY A N 19
ATOM 21911 C CA . GLY A 1 61 ? 3.146 1.071 -10.634 1.00 0.00 61 GLY A CA 19
ATOM 21912 C C . GLY A 1 61 ? 4.140 0.015 -10.203 1.00 0.00 61 GLY A C 19
ATOM 21913 O O . GLY A 1 61 ? 4.581 -0.799 -11.015 1.00 0.00 61 GLY A O 19
ATOM 21917 N N . LEU A 1 62 ? 4.494 0.022 -8.926 1.00 0.00 62 LEU A N 19
ATOM 21918 C CA . LEU A 1 62 ? 5.446 -0.942 -8.407 1.00 0.00 62 LEU A CA 19
ATOM 21919 C C . LEU A 1 62 ? 4.714 -2.046 -7.659 1.00 0.00 62 LEU A C 19
ATOM 21920 O O . LEU A 1 62 ? 3.737 -1.792 -6.948 1.00 0.00 62 LEU A O 19
ATOM 21936 N N . VAL A 1 63 ? 5.175 -3.269 -7.840 1.00 0.00 63 VAL A N 19
ATOM 21937 C CA . VAL A 1 63 ? 4.560 -4.416 -7.199 1.00 0.00 63 VAL A CA 19
ATOM 21938 C C . VAL A 1 63 ? 5.282 -4.726 -5.898 1.00 0.00 63 VAL A C 19
ATOM 21939 O O . VAL A 1 63 ? 6.470 -5.059 -5.900 1.00 0.00 63 VAL A O 19
ATOM 21952 N N . LEU A 1 64 ? 4.570 -4.613 -4.796 1.00 0.00 64 LEU A N 19
ATOM 21953 C CA . LEU A 1 64 ? 5.164 -4.828 -3.487 1.00 0.00 64 LEU A CA 19
ATOM 21954 C C . LEU A 1 64 ? 4.369 -5.813 -2.659 1.00 0.00 64 LEU A C 19
ATOM 21955 O O . LEU A 1 64 ? 3.143 -5.870 -2.728 1.00 0.00 64 LEU A O 19
ATOM 21971 N N . ARG A 1 65 ? 5.097 -6.592 -1.885 1.00 0.00 65 ARG A N 19
ATOM 21972 C CA . ARG A 1 65 ? 4.505 -7.498 -0.923 1.00 0.00 65 ARG A CA 19
ATOM 21973 C C . ARG A 1 65 ? 3.801 -6.718 0.178 1.00 0.00 65 ARG A C 19
ATOM 21974 O O . ARG A 1 65 ? 4.341 -5.749 0.713 1.00 0.00 65 ARG A O 19
ATOM 21995 N N . THR A 1 66 ? 2.612 -7.163 0.528 1.00 0.00 66 THR A N 19
ATOM 21996 C CA . THR A 1 66 ? 1.790 -6.477 1.510 1.00 0.00 66 THR A CA 19
ATOM 21997 C C . THR A 1 66 ? 2.099 -6.989 2.924 1.00 0.00 66 THR A C 19
ATOM 21998 O O . THR A 1 66 ? 1.253 -6.960 3.820 1.00 0.00 66 THR A O 19
ATOM 22009 N N . GLU A 1 67 ? 3.345 -7.407 3.138 1.00 0.00 67 GLU A N 19
ATOM 22010 C CA . GLU A 1 67 ? 3.752 -7.956 4.424 1.00 0.00 67 GLU A CA 19
ATOM 22011 C C . GLU A 1 67 ? 4.022 -6.829 5.390 1.00 0.00 67 GLU A C 19
ATOM 22012 O O . GLU A 1 67 ? 3.812 -6.942 6.598 1.00 0.00 67 GLU A O 19
ATOM 22024 N N . PHE A 1 68 ? 4.484 -5.740 4.820 1.00 0.00 68 PHE A N 19
ATOM 22025 C CA . PHE A 1 68 ? 4.913 -4.590 5.592 1.00 0.00 68 PHE A CA 19
ATOM 22026 C C . PHE A 1 68 ? 4.050 -3.368 5.298 1.00 0.00 68 PHE A C 19
ATOM 22027 O O . PHE A 1 68 ? 4.420 -2.237 5.632 1.00 0.00 68 PHE A O 19
ATOM 22044 N N . LEU A 1 69 ? 2.891 -3.594 4.697 1.00 0.00 69 LEU A N 19
ATOM 22045 C CA . LEU A 1 69 ? 2.000 -2.500 4.361 1.00 0.00 69 LEU A CA 19
ATOM 22046 C C . LEU A 1 69 ? 0.778 -2.541 5.250 1.00 0.00 69 LEU A C 19
ATOM 22047 O O . LEU A 1 69 ? 0.312 -3.611 5.644 1.00 0.00 69 LEU A O 19
ATOM 22063 N N . LYS A 1 70 ? 0.284 -1.371 5.576 1.00 0.00 70 LYS A N 19
ATOM 22064 C CA . LYS A 1 70 ? -0.860 -1.233 6.449 1.00 0.00 70 LYS A CA 19
ATOM 22065 C C . LYS A 1 70 ? -1.976 -0.527 5.714 1.00 0.00 70 LYS A C 19
ATOM 22066 O O . LYS A 1 70 ? -1.758 0.534 5.139 1.00 0.00 70 LYS A O 19
ATOM 22085 N N . LYS A 1 71 ? -3.161 -1.108 5.727 1.00 0.00 71 LYS A N 19
ATOM 22086 C CA . LYS A 1 71 ? -4.293 -0.497 5.056 1.00 0.00 71 LYS A CA 19
ATOM 22087 C C . LYS A 1 71 ? -4.616 0.843 5.714 1.00 0.00 71 LYS A C 19
ATOM 22088 O O . LYS A 1 71 ? -4.777 0.928 6.936 1.00 0.00 71 LYS A O 19
ATOM 22107 N N . ALA A 1 72 ? -4.701 1.880 4.896 1.00 0.00 72 ALA A N 19
ATOM 22108 C CA . ALA A 1 72 ? -4.769 3.248 5.389 1.00 0.00 72 ALA A CA 19
ATOM 22109 C C . ALA A 1 72 ? -6.158 3.595 5.903 1.00 0.00 72 ALA A C 19
ATOM 22110 O O . ALA A 1 72 ? -7.126 2.876 5.655 1.00 0.00 72 ALA A O 19
ATOM 22117 N N . GLY A 1 73 ? -6.241 4.698 6.631 1.00 0.00 73 GLY A N 19
ATOM 22118 C CA . GLY A 1 73 ? -7.507 5.151 7.161 1.00 0.00 73 GLY A CA 19
ATOM 22119 C C . GLY A 1 73 ? -7.454 5.316 8.663 1.00 0.00 73 GLY A C 19
ATOM 22120 O O . GLY A 1 73 ? -8.179 6.130 9.235 1.00 0.00 73 GLY A O 19
ATOM 22124 N N . SER A 1 74 ? -6.589 4.538 9.297 1.00 0.00 74 SER A N 19
ATOM 22125 C CA . SER A 1 74 ? -6.403 4.586 10.738 1.00 0.00 74 SER A CA 19
ATOM 22126 C C . SER A 1 74 ? -5.020 4.056 11.090 1.00 0.00 74 SER A C 19
ATOM 22127 O O . SER A 1 74 ? -4.842 2.822 11.095 1.00 0.00 74 SER A O 19
ATOM 22136 N N . MET A 1 1 ? -11.780 -21.063 -3.638 1.00 0.00 1 MET A N 20
ATOM 22137 C CA . MET A 1 1 ? -10.439 -20.801 -4.212 1.00 0.00 1 MET A CA 20
ATOM 22138 C C . MET A 1 1 ? -10.334 -19.357 -4.671 1.00 0.00 1 MET A C 20
ATOM 22139 O O . MET A 1 1 ? -10.894 -18.982 -5.700 1.00 0.00 1 MET A O 20
ATOM 22155 N N . SER A 1 2 ? -9.631 -18.544 -3.900 1.00 0.00 2 SER A N 20
ATOM 22156 C CA . SER A 1 2 ? -9.467 -17.138 -4.227 1.00 0.00 2 SER A CA 20
ATOM 22157 C C . SER A 1 2 ? -8.015 -16.711 -4.043 1.00 0.00 2 SER A C 20
ATOM 22158 O O . SER A 1 2 ? -7.153 -17.537 -3.743 1.00 0.00 2 SER A O 20
ATOM 22166 N N . ILE A 1 3 ? -7.750 -15.427 -4.238 1.00 0.00 3 ILE A N 20
ATOM 22167 C CA . ILE A 1 3 ? -6.420 -14.871 -4.027 1.00 0.00 3 ILE A CA 20
ATOM 22168 C C . ILE A 1 3 ? -6.511 -13.653 -3.114 1.00 0.00 3 ILE A C 20
ATOM 22169 O O . ILE A 1 3 ? -5.886 -12.625 -3.362 1.00 0.00 3 ILE A O 20
ATOM 22185 N N . GLU A 1 4 ? -7.292 -13.789 -2.047 1.00 0.00 4 GLU A N 20
ATOM 22186 C CA . GLU A 1 4 ? -7.577 -12.675 -1.150 1.00 0.00 4 GLU A CA 20
ATOM 22187 C C . GLU A 1 4 ? -6.313 -12.107 -0.535 1.00 0.00 4 GLU A C 20
ATOM 22188 O O . GLU A 1 4 ? -5.605 -12.777 0.219 1.00 0.00 4 GLU A O 20
ATOM 22200 N N . VAL A 1 5 ? -6.047 -10.861 -0.870 1.00 0.00 5 VAL A N 20
ATOM 22201 C CA . VAL A 1 5 ? -4.879 -10.163 -0.373 1.00 0.00 5 VAL A CA 20
ATOM 22202 C C . VAL A 1 5 ? -5.253 -9.310 0.831 1.00 0.00 5 VAL A C 20
ATOM 22203 O O . VAL A 1 5 ? -6.205 -8.528 0.776 1.00 0.00 5 VAL A O 20
ATOM 22216 N N . ARG A 1 6 ? -4.524 -9.478 1.922 1.00 0.00 6 ARG A N 20
ATOM 22217 C CA . ARG A 1 6 ? -4.754 -8.681 3.118 1.00 0.00 6 ARG A CA 20
ATOM 22218 C C . ARG A 1 6 ? -3.444 -8.054 3.579 1.00 0.00 6 ARG A C 20
ATOM 22219 O O . ARG A 1 6 ? -2.373 -8.636 3.393 1.00 0.00 6 ARG A O 20
ATOM 22240 N N . ASP A 1 7 ? -3.539 -6.876 4.181 1.00 0.00 7 ASP A N 20
ATOM 22241 C CA . ASP A 1 7 ? -2.364 -6.145 4.659 1.00 0.00 7 ASP A CA 20
ATOM 22242 C C . ASP A 1 7 ? -1.802 -6.796 5.920 1.00 0.00 7 ASP A C 20
ATOM 22243 O O . ASP A 1 7 ? -2.233 -7.884 6.316 1.00 0.00 7 ASP A O 20
ATOM 22252 N N . CYS A 1 8 ? -0.849 -6.127 6.555 1.00 0.00 8 CYS A N 20
ATOM 22253 C CA . CYS A 1 8 ? -0.227 -6.643 7.766 1.00 0.00 8 CYS A CA 20
ATOM 22254 C C . CYS A 1 8 ? -1.245 -6.758 8.903 1.00 0.00 8 CYS A C 20
ATOM 22255 O O . CYS A 1 8 ? -1.114 -7.622 9.774 1.00 0.00 8 CYS A O 20
ATOM 22263 N N . ASN A 1 9 ? -2.264 -5.898 8.888 1.00 0.00 9 ASN A N 20
ATOM 22264 C CA . ASN A 1 9 ? -3.296 -5.917 9.913 1.00 0.00 9 ASN A CA 20
ATOM 22265 C C . ASN A 1 9 ? -4.259 -7.075 9.691 1.00 0.00 9 ASN A C 20
ATOM 22266 O O . ASN A 1 9 ? -4.892 -7.561 10.630 1.00 0.00 9 ASN A O 20
ATOM 22277 N N . GLY A 1 10 ? -4.372 -7.508 8.445 1.00 0.00 10 GLY A N 20
ATOM 22278 C CA . GLY A 1 10 ? -5.248 -8.610 8.115 1.00 0.00 10 GLY A CA 20
ATOM 22279 C C . GLY A 1 10 ? -6.528 -8.139 7.462 1.00 0.00 10 GLY A C 20
ATOM 22280 O O . GLY A 1 10 ? -7.523 -8.868 7.423 1.00 0.00 10 GLY A O 20
ATOM 22284 N N . ALA A 1 11 ? -6.502 -6.920 6.945 1.00 0.00 11 ALA A N 20
ATOM 22285 C CA . ALA A 1 11 ? -7.658 -6.348 6.281 1.00 0.00 11 ALA A CA 20
ATOM 22286 C C . ALA A 1 11 ? -7.549 -6.546 4.776 1.00 0.00 11 ALA A C 20
ATOM 22287 O O . ALA A 1 11 ? -6.482 -6.360 4.192 1.00 0.00 11 ALA A O 20
ATOM 22294 N N . LEU A 1 12 ? -8.654 -6.939 4.161 1.00 0.00 12 LEU A N 20
ATOM 22295 C CA . LEU A 1 12 ? -8.683 -7.228 2.732 1.00 0.00 12 LEU A CA 20
ATOM 22296 C C . LEU A 1 12 ? -8.485 -5.969 1.897 1.00 0.00 12 LEU A C 20
ATOM 22297 O O . LEU A 1 12 ? -9.032 -4.908 2.208 1.00 0.00 12 LEU A O 20
ATOM 22313 N N . LEU A 1 13 ? -7.691 -6.100 0.847 1.00 0.00 13 LEU A N 20
ATOM 22314 C CA . LEU A 1 13 ? -7.419 -4.997 -0.063 1.00 0.00 13 LEU A CA 20
ATOM 22315 C C . LEU A 1 13 ? -8.122 -5.228 -1.391 1.00 0.00 13 LEU A C 20
ATOM 22316 O O . LEU A 1 13 ? -8.647 -6.314 -1.641 1.00 0.00 13 LEU A O 20
ATOM 22332 N N . ALA A 1 14 ? -8.123 -4.209 -2.240 1.00 0.00 14 ALA A N 20
ATOM 22333 C CA . ALA A 1 14 ? -8.732 -4.308 -3.558 1.00 0.00 14 ALA A CA 20
ATOM 22334 C C . ALA A 1 14 ? -8.154 -3.253 -4.492 1.00 0.00 14 ALA A C 20
ATOM 22335 O O . ALA A 1 14 ? -7.362 -2.411 -4.069 1.00 0.00 14 ALA A O 20
ATOM 22342 N N . ASP A 1 15 ? -8.537 -3.310 -5.761 1.00 0.00 15 ASP A N 20
ATOM 22343 C CA . ASP A 1 15 ? -8.118 -2.298 -6.729 1.00 0.00 15 ASP A CA 20
ATOM 22344 C C . ASP A 1 15 ? -8.757 -0.954 -6.401 1.00 0.00 15 ASP A C 20
ATOM 22345 O O . ASP A 1 15 ? -9.977 -0.801 -6.471 1.00 0.00 15 ASP A O 20
ATOM 22354 N N . GLY A 1 16 ? -7.928 0.009 -6.030 1.00 0.00 16 GLY A N 20
ATOM 22355 C CA . GLY A 1 16 ? -8.417 1.315 -5.642 1.00 0.00 16 GLY A CA 20
ATOM 22356 C C . GLY A 1 16 ? -8.234 1.566 -4.160 1.00 0.00 16 GLY A C 20
ATOM 22357 O O . GLY A 1 16 ? -8.625 2.615 -3.645 1.00 0.00 16 GLY A O 20
ATOM 22361 N N . ASP A 1 17 ? -7.630 0.604 -3.473 1.00 0.00 17 ASP A N 20
ATOM 22362 C CA . ASP A 1 17 ? -7.419 0.701 -2.032 1.00 0.00 17 ASP A CA 20
ATOM 22363 C C . ASP A 1 17 ? -6.160 1.503 -1.736 1.00 0.00 17 ASP A C 20
ATOM 22364 O O . ASP A 1 17 ? -5.414 1.859 -2.649 1.00 0.00 17 ASP A O 20
ATOM 22373 N N . ASN A 1 18 ? -5.920 1.793 -0.469 1.00 0.00 18 ASN A N 20
ATOM 22374 C CA . ASN A 1 18 ? -4.742 2.542 -0.073 1.00 0.00 18 ASN A CA 20
ATOM 22375 C C . ASN A 1 18 ? -4.082 1.931 1.150 1.00 0.00 18 ASN A C 20
ATOM 22376 O O . ASN A 1 18 ? -4.749 1.455 2.064 1.00 0.00 18 ASN A O 20
ATOM 22387 N N . VAL A 1 19 ? -2.757 1.943 1.150 1.00 0.00 19 VAL A N 20
ATOM 22388 C CA . VAL A 1 19 ? -1.981 1.414 2.261 1.00 0.00 19 VAL A CA 20
ATOM 22389 C C . VAL A 1 19 ? -0.854 2.373 2.624 1.00 0.00 19 VAL A C 20
ATOM 22390 O O . VAL A 1 19 ? -0.679 3.410 1.986 1.00 0.00 19 VAL A O 20
ATOM 22403 N N . SER A 1 20 ? -0.105 2.040 3.663 1.00 0.00 20 SER A N 20
ATOM 22404 C CA . SER A 1 20 ? 1.035 2.842 4.072 1.00 0.00 20 SER A CA 20
ATOM 22405 C C . SER A 1 20 ? 2.104 1.984 4.749 1.00 0.00 20 SER A C 20
ATOM 22406 O O . SER A 1 20 ? 1.806 0.927 5.304 1.00 0.00 20 SER A O 20
ATOM 22414 N N . LEU A 1 21 ? 3.348 2.443 4.663 1.00 0.00 21 LEU A N 20
ATOM 22415 C CA . LEU A 1 21 ? 4.500 1.747 5.237 1.00 0.00 21 LEU A CA 20
ATOM 22416 C C . LEU A 1 21 ? 4.412 1.670 6.759 1.00 0.00 21 LEU A C 20
ATOM 22417 O O . LEU A 1 21 ? 4.224 2.688 7.428 1.00 0.00 21 LEU A O 20
ATOM 22433 N N . ILE A 1 22 ? 4.568 0.462 7.302 1.00 0.00 22 ILE A N 20
ATOM 22434 C CA . ILE A 1 22 ? 4.540 0.268 8.753 1.00 0.00 22 ILE A CA 20
ATOM 22435 C C . ILE A 1 22 ? 5.941 0.390 9.342 1.00 0.00 22 ILE A C 20
ATOM 22436 O O . ILE A 1 22 ? 6.115 0.464 10.558 1.00 0.00 22 ILE A O 20
ATOM 22452 N N . LYS A 1 23 ? 6.929 0.405 8.460 1.00 0.00 23 LYS A N 20
ATOM 22453 C CA . LYS A 1 23 ? 8.329 0.520 8.844 1.00 0.00 23 LYS A CA 20
ATOM 22454 C C . LYS A 1 23 ? 9.125 1.069 7.671 1.00 0.00 23 LYS A C 20
ATOM 22455 O O . LYS A 1 23 ? 8.553 1.370 6.623 1.00 0.00 23 LYS A O 20
ATOM 22474 N N . ASP A 1 24 ? 10.431 1.204 7.840 1.00 0.00 24 ASP A N 20
ATOM 22475 C CA . ASP A 1 24 ? 11.280 1.700 6.766 1.00 0.00 24 ASP A CA 20
ATOM 22476 C C . ASP A 1 24 ? 11.726 0.537 5.892 1.00 0.00 24 ASP A C 20
ATOM 22477 O O . ASP A 1 24 ? 12.413 -0.373 6.361 1.00 0.00 24 ASP A O 20
ATOM 22486 N N . LEU A 1 25 ? 11.329 0.560 4.630 1.00 0.00 25 LEU A N 20
ATOM 22487 C CA . LEU A 1 25 ? 11.677 -0.507 3.703 1.00 0.00 25 LEU A CA 20
ATOM 22488 C C . LEU A 1 25 ? 12.507 0.032 2.556 1.00 0.00 25 LEU A C 20
ATOM 22489 O O . LEU A 1 25 ? 12.048 0.861 1.773 1.00 0.00 25 LEU A O 20
ATOM 22505 N N . LYS A 1 26 ? 13.733 -0.436 2.465 1.00 0.00 26 LYS A N 20
ATOM 22506 C CA . LYS A 1 26 ? 14.609 -0.059 1.374 1.00 0.00 26 LYS A CA 20
ATOM 22507 C C . LYS A 1 26 ? 14.311 -0.927 0.152 1.00 0.00 26 LYS A C 20
ATOM 22508 O O . LYS A 1 26 ? 14.085 -2.133 0.269 1.00 0.00 26 LYS A O 20
ATOM 22527 N N . LEU A 1 27 ? 14.311 -0.291 -1.007 1.00 0.00 27 LEU A N 20
ATOM 22528 C CA . LEU A 1 27 ? 13.925 -0.928 -2.261 1.00 0.00 27 LEU A CA 20
ATOM 22529 C C . LEU A 1 27 ? 14.888 -2.056 -2.615 1.00 0.00 27 LEU A C 20
ATOM 22530 O O . LEU A 1 27 ? 16.084 -1.968 -2.337 1.00 0.00 27 LEU A O 20
ATOM 22546 N N . LYS A 1 28 ? 14.336 -3.105 -3.222 1.00 0.00 28 LYS A N 20
ATOM 22547 C CA . LYS A 1 28 ? 15.080 -4.309 -3.602 1.00 0.00 28 LYS A CA 20
ATOM 22548 C C . LYS A 1 28 ? 16.444 -3.966 -4.199 1.00 0.00 28 LYS A C 20
ATOM 22549 O O . LYS A 1 28 ? 16.539 -3.257 -5.203 1.00 0.00 28 LYS A O 20
ATOM 22568 N N . GLY A 1 29 ? 17.494 -4.478 -3.576 1.00 0.00 29 GLY A N 20
ATOM 22569 C CA . GLY A 1 29 ? 18.839 -4.162 -3.999 1.00 0.00 29 GLY A CA 20
ATOM 22570 C C . GLY A 1 29 ? 19.379 -2.935 -3.296 1.00 0.00 29 GLY A C 20
ATOM 22571 O O . GLY A 1 29 ? 19.478 -2.907 -2.070 1.00 0.00 29 GLY A O 20
ATOM 22575 N N . SER A 1 30 ? 19.721 -1.917 -4.067 1.00 0.00 30 SER A N 20
ATOM 22576 C CA . SER A 1 30 ? 20.229 -0.677 -3.505 1.00 0.00 30 SER A CA 20
ATOM 22577 C C . SER A 1 30 ? 19.899 0.500 -4.414 1.00 0.00 30 SER A C 20
ATOM 22578 O O . SER A 1 30 ? 20.448 0.619 -5.513 1.00 0.00 30 SER A O 20
ATOM 22586 N N . SER A 1 31 ? 18.988 1.354 -3.963 1.00 0.00 31 SER A N 20
ATOM 22587 C CA . SER A 1 31 ? 18.591 2.525 -4.726 1.00 0.00 31 SER A CA 20
ATOM 22588 C C . SER A 1 31 ? 17.780 3.479 -3.847 1.00 0.00 31 SER A C 20
ATOM 22589 O O . SER A 1 31 ? 18.297 4.485 -3.359 1.00 0.00 31 SER A O 20
ATOM 22597 N N . THR A 1 32 ? 16.517 3.140 -3.624 1.00 0.00 32 THR A N 20
ATOM 22598 C CA . THR A 1 32 ? 15.627 3.971 -2.827 1.00 0.00 32 THR A CA 20
ATOM 22599 C C . THR A 1 32 ? 15.424 3.365 -1.440 1.00 0.00 32 THR A C 20
ATOM 22600 O O . THR A 1 32 ? 15.152 2.177 -1.316 1.00 0.00 32 THR A O 20
ATOM 22611 N N . VAL A 1 33 ? 15.583 4.168 -0.400 1.00 0.00 33 VAL A N 20
ATOM 22612 C CA . VAL A 1 33 ? 15.271 3.722 0.952 1.00 0.00 33 VAL A CA 20
ATOM 22613 C C . VAL A 1 33 ? 13.987 4.394 1.427 1.00 0.00 33 VAL A C 20
ATOM 22614 O O . VAL A 1 33 ? 13.991 5.578 1.767 1.00 0.00 33 VAL A O 20
ATOM 22627 N N . LEU A 1 34 ? 12.889 3.652 1.426 1.00 0.00 34 LEU A N 20
ATOM 22628 C CA . LEU A 1 34 ? 11.607 4.205 1.836 1.00 0.00 34 LEU A CA 20
ATOM 22629 C C . LEU A 1 34 ? 11.479 4.189 3.351 1.00 0.00 34 LEU A C 20
ATOM 22630 O O . LEU A 1 34 ? 12.021 3.310 4.023 1.00 0.00 34 LEU A O 20
ATOM 22646 N N . LYS A 1 35 ? 10.751 5.156 3.877 1.00 0.00 35 LYS A N 20
ATOM 22647 C CA . LYS A 1 35 ? 10.611 5.319 5.316 1.00 0.00 35 LYS A CA 20
ATOM 22648 C C . LYS A 1 35 ? 9.207 4.968 5.787 1.00 0.00 35 LYS A C 20
ATOM 22649 O O . LYS A 1 35 ? 8.268 4.883 4.994 1.00 0.00 35 LYS A O 20
ATOM 22668 N N . ARG A 1 36 ? 9.085 4.752 7.083 1.00 0.00 36 ARG A N 20
ATOM 22669 C CA . ARG A 1 36 ? 7.803 4.503 7.717 1.00 0.00 36 ARG A CA 20
ATOM 22670 C C . ARG A 1 36 ? 6.884 5.700 7.528 1.00 0.00 36 ARG A C 20
ATOM 22671 O O . ARG A 1 36 ? 7.314 6.847 7.652 1.00 0.00 36 ARG A O 20
ATOM 22692 N N . GLY A 1 37 ? 5.625 5.437 7.227 1.00 0.00 37 GLY A N 20
ATOM 22693 C CA . GLY A 1 37 ? 4.685 6.515 7.012 1.00 0.00 37 GLY A CA 20
ATOM 22694 C C . GLY A 1 37 ? 4.450 6.795 5.543 1.00 0.00 37 GLY A C 20
ATOM 22695 O O . GLY A 1 37 ? 3.494 7.489 5.189 1.00 0.00 37 GLY A O 20
ATOM 22699 N N . THR A 1 38 ? 5.324 6.266 4.685 1.00 0.00 38 THR A N 20
ATOM 22700 C CA . THR A 1 38 ? 5.156 6.403 3.243 1.00 0.00 38 THR A CA 20
ATOM 22701 C C . THR A 1 38 ? 3.801 5.852 2.821 1.00 0.00 38 THR A C 20
ATOM 22702 O O . THR A 1 38 ? 3.496 4.680 3.048 1.00 0.00 38 THR A O 20
ATOM 22713 N N . MET A 1 39 ? 2.983 6.703 2.235 1.00 0.00 39 MET A N 20
ATOM 22714 C CA . MET A 1 39 ? 1.641 6.317 1.868 1.00 0.00 39 MET A CA 20
ATOM 22715 C C . MET A 1 39 ? 1.593 5.843 0.429 1.00 0.00 39 MET A C 20
ATOM 22716 O O . MET A 1 39 ? 1.984 6.558 -0.495 1.00 0.00 39 MET A O 20
ATOM 22730 N N . ILE A 1 40 ? 1.126 4.624 0.255 1.00 0.00 40 ILE A N 20
ATOM 22731 C CA . ILE A 1 40 ? 0.919 4.069 -1.065 1.00 0.00 40 ILE A CA 20
ATOM 22732 C C . ILE A 1 40 ? -0.576 3.934 -1.311 1.00 0.00 40 ILE A C 20
ATOM 22733 O O . ILE A 1 40 ? -1.197 2.932 -0.957 1.00 0.00 40 ILE A O 20
ATOM 22749 N N . ARG A 1 41 ? -1.157 4.976 -1.870 1.00 0.00 41 ARG A N 20
ATOM 22750 C CA . ARG A 1 41 ? -2.593 5.024 -2.082 1.00 0.00 41 ARG A CA 20
ATOM 22751 C C . ARG A 1 41 ? -2.920 4.794 -3.552 1.00 0.00 41 ARG A C 20
ATOM 22752 O O . ARG A 1 41 ? -2.236 5.309 -4.438 1.00 0.00 41 ARG A O 20
ATOM 22773 N N . GLY A 1 42 ? -3.946 3.998 -3.804 1.00 0.00 42 GLY A N 20
ATOM 22774 C CA . GLY A 1 42 ? -4.267 3.612 -5.161 1.00 0.00 42 GLY A CA 20
ATOM 22775 C C . GLY A 1 42 ? -3.585 2.313 -5.542 1.00 0.00 42 GLY A C 20
ATOM 22776 O O . GLY A 1 42 ? -2.916 2.229 -6.576 1.00 0.00 42 GLY A O 20
ATOM 22780 N N . ILE A 1 43 ? -3.739 1.306 -4.687 1.00 0.00 43 ILE A N 20
ATOM 22781 C CA . ILE A 1 43 ? -3.136 0.003 -4.915 1.00 0.00 43 ILE A CA 20
ATOM 22782 C C . ILE A 1 43 ? -4.150 -0.943 -5.543 1.00 0.00 43 ILE A C 20
ATOM 22783 O O . ILE A 1 43 ? -5.348 -0.668 -5.542 1.00 0.00 43 ILE A O 20
ATOM 22799 N N . ARG A 1 44 ? -3.665 -2.044 -6.080 1.00 0.00 44 ARG A N 20
ATOM 22800 C CA . ARG A 1 44 ? -4.521 -3.068 -6.649 1.00 0.00 44 ARG A CA 20
ATOM 22801 C C . ARG A 1 44 ? -3.966 -4.449 -6.362 1.00 0.00 44 ARG A C 20
ATOM 22802 O O . ARG A 1 44 ? -2.774 -4.604 -6.095 1.00 0.00 44 ARG A O 20
ATOM 22823 N N . LEU A 1 45 ? -4.837 -5.445 -6.410 1.00 0.00 45 LEU A N 20
ATOM 22824 C CA . LEU A 1 45 ? -4.436 -6.819 -6.169 1.00 0.00 45 LEU A CA 20
ATOM 22825 C C . LEU A 1 45 ? -3.701 -7.358 -7.385 1.00 0.00 45 LEU A C 20
ATOM 22826 O O . LEU A 1 45 ? -3.896 -6.873 -8.501 1.00 0.00 45 LEU A O 20
ATOM 22842 N N . THR A 1 46 ? -2.857 -8.347 -7.174 1.00 0.00 46 THR A N 20
ATOM 22843 C CA . THR A 1 46 ? -2.121 -8.954 -8.264 1.00 0.00 46 THR A CA 20
ATOM 22844 C C . THR A 1 46 ? -2.429 -10.441 -8.327 1.00 0.00 46 THR A C 20
ATOM 22845 O O . THR A 1 46 ? -3.368 -10.909 -7.685 1.00 0.00 46 THR A O 20
ATOM 22856 N N . ASP A 1 47 ? -1.648 -11.173 -9.107 1.00 0.00 47 ASP A N 20
ATOM 22857 C CA . ASP A 1 47 ? -1.758 -12.625 -9.144 1.00 0.00 47 ASP A CA 20
ATOM 22858 C C . ASP A 1 47 ? -1.304 -13.204 -7.810 1.00 0.00 47 ASP A C 20
ATOM 22859 O O . ASP A 1 47 ? -1.629 -14.339 -7.462 1.00 0.00 47 ASP A O 20
ATOM 22868 N N . SER A 1 48 ? -0.541 -12.407 -7.076 1.00 0.00 48 SER A N 20
ATOM 22869 C CA . SER A 1 48 ? -0.047 -12.784 -5.772 1.00 0.00 48 SER A CA 20
ATOM 22870 C C . SER A 1 48 ? -1.070 -12.462 -4.687 1.00 0.00 48 SER A C 20
ATOM 22871 O O . SER A 1 48 ? -1.816 -11.488 -4.787 1.00 0.00 48 SER A O 20
ATOM 22879 N N . GLU A 1 49 ? -1.087 -13.280 -3.646 1.00 0.00 49 GLU A N 20
ATOM 22880 C CA . GLU A 1 49 ? -1.986 -13.077 -2.516 1.00 0.00 49 GLU A CA 20
ATOM 22881 C C . GLU A 1 49 ? -1.253 -12.333 -1.411 1.00 0.00 49 GLU A C 20
ATOM 22882 O O . GLU A 1 49 ? -1.857 -11.835 -0.460 1.00 0.00 49 GLU A O 20
ATOM 22894 N N . ASP A 1 50 ? 0.061 -12.278 -1.549 1.00 0.00 50 ASP A N 20
ATOM 22895 C CA . ASP A 1 50 ? 0.916 -11.625 -0.573 1.00 0.00 50 ASP A CA 20
ATOM 22896 C C . ASP A 1 50 ? 1.447 -10.302 -1.115 1.00 0.00 50 ASP A C 20
ATOM 22897 O O . ASP A 1 50 ? 2.092 -9.537 -0.396 1.00 0.00 50 ASP A O 20
ATOM 22906 N N . GLU A 1 51 ? 1.162 -10.027 -2.380 1.00 0.00 51 GLU A N 20
ATOM 22907 C CA . GLU A 1 51 ? 1.680 -8.833 -3.033 1.00 0.00 51 GLU A CA 20
ATOM 22908 C C . GLU A 1 51 ? 0.566 -8.031 -3.691 1.00 0.00 51 GLU A C 20
ATOM 22909 O O . GLU A 1 51 ? -0.413 -8.586 -4.192 1.00 0.00 51 GLU A O 20
ATOM 22921 N N . ILE A 1 52 ? 0.740 -6.725 -3.687 1.00 0.00 52 ILE A N 20
ATOM 22922 C CA . ILE A 1 52 ? -0.164 -5.811 -4.366 1.00 0.00 52 ILE A CA 20
ATOM 22923 C C . ILE A 1 52 ? 0.644 -4.842 -5.213 1.00 0.00 52 ILE A C 20
ATOM 22924 O O . ILE A 1 52 ? 1.854 -4.749 -5.063 1.00 0.00 52 ILE A O 20
ATOM 22940 N N . GLU A 1 53 ? -0.013 -4.129 -6.095 1.00 0.00 53 GLU A N 20
ATOM 22941 C CA . GLU A 1 53 ? 0.662 -3.148 -6.922 1.00 0.00 53 GLU A CA 20
ATOM 22942 C C . GLU A 1 53 ? 0.097 -1.768 -6.626 1.00 0.00 53 GLU A C 20
ATOM 22943 O O . GLU A 1 53 ? -1.109 -1.564 -6.709 1.00 0.00 53 GLU A O 20
ATOM 22955 N N . GLY A 1 54 ? 0.955 -0.828 -6.271 1.00 0.00 54 GLY A N 20
ATOM 22956 C CA . GLY A 1 54 ? 0.477 0.481 -5.887 1.00 0.00 54 GLY A CA 20
ATOM 22957 C C . GLY A 1 54 ? 1.298 1.606 -6.471 1.00 0.00 54 GLY A C 20
ATOM 22958 O O . GLY A 1 54 ? 2.096 1.396 -7.385 1.00 0.00 54 GLY A O 20
ATOM 22962 N N . ARG A 1 55 ? 1.102 2.803 -5.945 1.00 0.00 55 ARG A N 20
ATOM 22963 C CA . ARG A 1 55 ? 1.811 3.975 -6.421 1.00 0.00 55 ARG A CA 20
ATOM 22964 C C . ARG A 1 55 ? 2.038 4.949 -5.277 1.00 0.00 55 ARG A C 20
ATOM 22965 O O . ARG A 1 55 ? 1.186 5.108 -4.400 1.00 0.00 55 ARG A O 20
ATOM 22986 N N . THR A 1 56 ? 3.197 5.565 -5.267 1.00 0.00 56 THR A N 20
ATOM 22987 C CA . THR A 1 56 ? 3.524 6.540 -4.249 1.00 0.00 56 THR A CA 20
ATOM 22988 C C . THR A 1 56 ? 4.149 7.781 -4.893 1.00 0.00 56 THR A C 20
ATOM 22989 O O . THR A 1 56 ? 4.166 7.905 -6.121 1.00 0.00 56 THR A O 20
ATOM 23000 N N . ASP A 1 57 ? 4.650 8.689 -4.065 1.00 0.00 57 ASP A N 20
ATOM 23001 C CA . ASP A 1 57 ? 5.285 9.916 -4.539 1.00 0.00 57 ASP A CA 20
ATOM 23002 C C . ASP A 1 57 ? 6.513 9.597 -5.384 1.00 0.00 57 ASP A C 20
ATOM 23003 O O . ASP A 1 57 ? 6.763 10.230 -6.411 1.00 0.00 57 ASP A O 20
ATOM 23012 N N . LYS A 1 58 ? 7.269 8.602 -4.951 1.00 0.00 58 LYS A N 20
ATOM 23013 C CA . LYS A 1 58 ? 8.487 8.209 -5.643 1.00 0.00 58 LYS A CA 20
ATOM 23014 C C . LYS A 1 58 ? 8.180 7.327 -6.847 1.00 0.00 58 LYS A C 20
ATOM 23015 O O . LYS A 1 58 ? 8.399 7.721 -7.992 1.00 0.00 58 LYS A O 20
ATOM 23034 N N . ILE A 1 59 ? 7.660 6.138 -6.583 1.00 0.00 59 ILE A N 20
ATOM 23035 C CA . ILE A 1 59 ? 7.427 5.161 -7.635 1.00 0.00 59 ILE A CA 20
ATOM 23036 C C . ILE A 1 59 ? 5.942 4.859 -7.790 1.00 0.00 59 ILE A C 20
ATOM 23037 O O . ILE A 1 59 ? 5.248 4.586 -6.810 1.00 0.00 59 ILE A O 20
ATOM 23053 N N . LYS A 1 60 ? 5.459 4.919 -9.017 1.00 0.00 60 LYS A N 20
ATOM 23054 C CA . LYS A 1 60 ? 4.086 4.549 -9.311 1.00 0.00 60 LYS A CA 20
ATOM 23055 C C . LYS A 1 60 ? 4.050 3.278 -10.153 1.00 0.00 60 LYS A C 20
ATOM 23056 O O . LYS A 1 60 ? 4.841 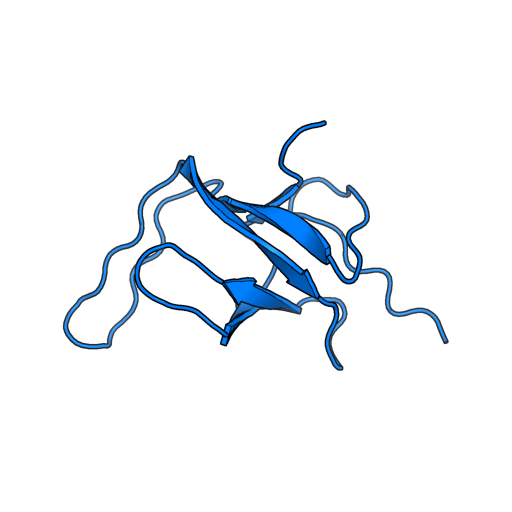3.112 -11.083 1.00 0.00 60 LYS A O 20
ATOM 23075 N N . GLY A 1 61 ? 3.144 2.376 -9.809 1.00 0.00 61 GLY A N 20
ATOM 23076 C CA . GLY A 1 61 ? 3.002 1.147 -10.560 1.00 0.00 61 GLY A CA 20
ATOM 23077 C C . GLY A 1 61 ? 4.037 0.114 -10.168 1.00 0.00 61 GLY A C 20
ATOM 23078 O O . GLY A 1 61 ? 4.578 -0.587 -11.023 1.00 0.00 61 GLY A O 20
ATOM 23082 N N . LEU A 1 62 ? 4.321 0.023 -8.876 1.00 0.00 62 LEU A N 20
ATOM 23083 C CA . LEU A 1 62 ? 5.285 -0.945 -8.388 1.00 0.00 62 LEU A CA 20
ATOM 23084 C C . LEU A 1 62 ? 4.575 -2.030 -7.592 1.00 0.00 62 LEU A C 20
ATOM 23085 O O . LEU A 1 62 ? 3.649 -1.751 -6.827 1.00 0.00 62 LEU A O 20
ATOM 23101 N N . VAL A 1 63 ? 4.997 -3.265 -7.797 1.00 0.00 63 VAL A N 20
ATOM 23102 C CA . VAL A 1 63 ? 4.395 -4.398 -7.118 1.00 0.00 63 VAL A CA 20
ATOM 23103 C C . VAL A 1 63 ? 5.165 -4.711 -5.846 1.00 0.00 63 VAL A C 20
ATOM 23104 O O . VAL A 1 63 ? 6.345 -5.062 -5.892 1.00 0.00 63 VAL A O 20
ATOM 23117 N N . LEU A 1 64 ? 4.495 -4.575 -4.720 1.00 0.00 64 LEU A N 20
ATOM 23118 C CA . LEU A 1 64 ? 5.126 -4.796 -3.427 1.00 0.00 64 LEU A CA 20
ATOM 23119 C C . LEU A 1 64 ? 4.327 -5.751 -2.568 1.00 0.00 64 LEU A C 20
ATOM 23120 O O . LEU A 1 64 ? 3.098 -5.781 -2.616 1.00 0.00 64 LEU A O 20
ATOM 23136 N N . ARG A 1 65 ? 5.045 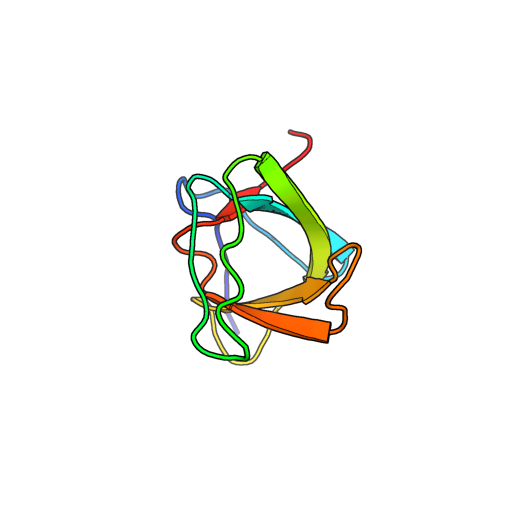-6.538 -1.787 1.00 0.00 65 ARG A N 20
ATOM 23137 C CA . ARG A 1 65 ? 4.430 -7.403 -0.802 1.00 0.00 65 ARG A CA 20
ATOM 23138 C C . ARG A 1 65 ? 3.724 -6.575 0.256 1.00 0.00 65 ARG A C 20
ATOM 23139 O O . ARG A 1 65 ? 4.298 -5.645 0.823 1.00 0.00 65 ARG A O 20
ATOM 23160 N N . THR A 1 66 ? 2.488 -6.930 0.533 1.00 0.00 66 THR A N 20
ATOM 23161 C CA . THR A 1 66 ? 1.662 -6.175 1.455 1.00 0.00 66 THR A CA 20
ATOM 23162 C C . THR A 1 66 ? 1.896 -6.641 2.896 1.00 0.00 66 THR A C 20
ATOM 23163 O O . THR A 1 66 ? 1.045 -6.467 3.771 1.00 0.00 66 THR A O 20
ATOM 23174 N N . GLU A 1 67 ? 3.085 -7.176 3.152 1.00 0.00 67 GLU A N 20
ATOM 23175 C CA . GLU A 1 67 ? 3.405 -7.738 4.455 1.00 0.00 67 GLU A CA 20
ATOM 23176 C C . GLU A 1 67 ? 3.855 -6.634 5.380 1.00 0.00 67 GLU A C 20
ATOM 23177 O O . GLU A 1 67 ? 3.733 -6.718 6.601 1.00 0.00 67 GLU A O 20
ATOM 23189 N N . PHE A 1 68 ? 4.365 -5.591 4.765 1.00 0.00 68 PHE A N 20
ATOM 23190 C CA . PHE A 1 68 ? 4.858 -4.440 5.490 1.00 0.00 68 PHE A CA 20
ATOM 23191 C C . PHE A 1 68 ? 4.000 -3.215 5.199 1.00 0.00 68 PHE A C 20
ATOM 23192 O O . PHE A 1 68 ? 4.394 -2.080 5.476 1.00 0.00 68 PHE A O 20
ATOM 23209 N N . LEU A 1 69 ? 2.811 -3.455 4.664 1.00 0.00 69 LEU A N 20
ATOM 23210 C CA . LEU A 1 69 ? 1.909 -2.372 4.325 1.00 0.00 69 LEU A CA 20
ATOM 23211 C C . LEU A 1 69 ? 0.676 -2.435 5.198 1.00 0.00 69 LEU A C 20
ATOM 23212 O O . LEU A 1 69 ? 0.223 -3.516 5.581 1.00 0.00 69 LEU A O 20
ATOM 23228 N N . LYS A 1 70 ? 0.158 -1.273 5.522 1.00 0.00 70 LYS A N 20
ATOM 23229 C CA . LYS A 1 70 ? -0.996 -1.166 6.385 1.00 0.00 70 LYS A CA 20
ATOM 23230 C C . LYS A 1 70 ? -2.141 -0.503 5.645 1.00 0.00 70 LYS A C 20
ATOM 23231 O O . LYS A 1 70 ? -1.980 0.592 5.109 1.00 0.00 70 LYS A O 20
ATOM 23250 N N . LYS A 1 71 ? -3.286 -1.165 5.619 1.00 0.00 71 LYS A N 20
ATOM 23251 C CA . LYS A 1 71 ? -4.454 -0.637 4.933 1.00 0.00 71 LYS A CA 20
ATOM 23252 C C . LYS A 1 71 ? -4.894 0.670 5.578 1.00 0.00 71 LYS A C 20
ATOM 23253 O O . LYS A 1 71 ? -5.174 0.718 6.776 1.00 0.00 71 LYS A O 20
ATOM 23272 N N . ALA A 1 72 ? -4.944 1.728 4.788 1.00 0.00 72 ALA A N 20
ATOM 23273 C CA . ALA A 1 72 ? -5.291 3.033 5.305 1.00 0.00 72 ALA A CA 20
ATOM 23274 C C . ALA A 1 72 ? -6.794 3.256 5.242 1.00 0.00 72 ALA A C 20
ATOM 23275 O O . ALA A 1 72 ? -7.387 3.260 4.163 1.00 0.00 72 ALA A O 20
ATOM 23282 N N . GLY A 1 73 ? -7.412 3.413 6.401 1.00 0.00 73 GLY A N 20
ATOM 23283 C CA . GLY A 1 73 ? -8.816 3.760 6.436 1.00 0.00 73 GLY A CA 20
ATOM 23284 C C . GLY A 1 73 ? -9.014 5.213 6.070 1.00 0.00 73 GLY A C 20
ATOM 23285 O O . GLY A 1 73 ? -10.074 5.610 5.586 1.00 0.00 73 GLY A O 20
ATOM 23289 N N . SER A 1 74 ? -7.972 5.999 6.296 1.00 0.00 74 SER A N 20
ATOM 23290 C CA . SER A 1 74 ? -7.978 7.410 5.966 1.00 0.00 74 SER A CA 20
ATOM 23291 C C . SER A 1 74 ? -6.656 7.791 5.302 1.00 0.00 74 SER A C 20
ATOM 23292 O O . SER A 1 74 ? -5.649 7.946 6.026 1.00 0.00 74 SER A O 20
#

Radius of gyration: 11.47 Å; Cα contacts (8 Å, |Δi|>4): 170; chains: 1; bounding box: 31×28×21 Å

Foldseek 3Di:
DDLFAAALVRHTDAQQFKKFFCAWDAPPDHDRIRGGGFIFGRWHPDPHSQWIFTQGPVGGGHIGGRNRIGTDPD

Sequence (74 aa):
MSIEVRDCNGALLADGDNVSLIKDLKLKGSSTVLKRGTMIRGIRLTDSEDEIEGRTDKIKGLVLRTEFLKKAGSMSIEVRDCNGALLADGDNVSLIKDLKLKGSSTVLKRGTMIRGIRLTDSEDEIEGRTDKIKGLVLRTEFLKKAGSMSIEVRDCNGALLADGDNVSLIKDLKLKGSSTVLKRGTMIRGIRLTDSEDEIEGRTDKIKGLVLRTEFLKKAGSMSIEVRDCNGALLADGDNVSLIKDLKLKGSSTVLKRGTMIRGIRLTDSEDEIEGRTDKIKGLVLRTEFLKKAGSMSIEVRDCNGALLADGDNVSLIKDLKLKGSSTVLKRGTMIRGIRLTDSEDEIEGRTDKIKGLVLRTEFLKKAGSMSIEVRDCNGALLADGDNVSLIKDLKLKGSSTVLKRGTMIRGIRLTDSEDEIEGRTDKIKGLVLRTEFLKKAGSMSIEVRDCNGALLADGDNVSLIKDLKLKGSSTVLKRGTMIRGIRLTDSEDEIEGRTDKIKGLVLRTEFLKKAGSMSIEVRDCNGALLADGDNVSLIKDLKLKGSSTVLKRGTMIRGIRLTDSEDEIEGRTDKIKGLVLRTEFLKKAGSMSIEVRDCNGALLADGDNVSLIKDLKLKGSSTVLKRGTMIRGIRLTDSEDEIEGRTDKIKGLVLRTEFLKKAGSMSIEVRDCNGALLADGDNVSLIKDLKLKGSSTVLKRGTMIRGIRLTDSEDEIEGRTDKIKGLVLRTEFLKKAGSMSIEVRDCNGALLADGDNVSLIKDLKLKGSSTVLKRGTMIRGIRLTDSEDEIEGRTDKIKGLVLRTEFLKKAGSMSIEVRDCNGALLADGDNVSLIKDLKLKGSSTVLKRGTMIRGIRLTDSEDEIEGRTDKIKGLVLRTEFLKKAGSMSIEVRDCNGALLADGDNVSLIKDLKLKGSSTVLKRGTMIRGIRLTDSEDEIEGRTDKIKGLVLRTEFLKKAGSMSIEVRDCNGALLADGDNVSLIKDLKLKGSSTVLKRGTMIRGIRLTDSEDEIEGRTDKIKGLVLRTEFLKKAGSMSIEVRDCNGALLADGDNVSLIKDLKLKGSSTVLKRGTMIRGIRLTDSEDEIEGRTDKIKGLVLRTEFLKKAGSMSIEVRDCNGALLADGDNVSLIKDLKLKGSSTVLKRGTMIRGIRLTDSEDEIEGRTDKIKGLVLRTEFLKKAGSMSIEVRDCNGALLADGDNVSLIKDLKLKGSSTVLKRGTMIRGIRLTDSEDEIEGRTDKIKGLVLRTEFLKKAGSMSIEVRDCNGALLADGDNVSLIKDLKLKGSSTVLKRGTMIRGIRLTDSEDEIEGRTDKIKGLVLRTEFLKKAGSMSIEVRDCNGALLADGDNVSLIKDLKLKGSSTVLKRGTMIRGIRLTDSEDEIEGRTDKIKGLVLRTEFLKKAGSMSIEVRDCNGALLADGDNVSLIKDLKLKGSSTVLKRGTMIRGIRLTDSEDEIEGRTDKIKGLVLRTEFLKKAGS

Nearest PDB structures (foldseek):
  2akk-assembly1_A  TM=9.513E-01  e=2.543E-11  Rhodopseudomonas palustris CGA009
  2akl-assembly1_A  TM=8.411E-01  e=7.653E-06  Pseudomonas aeruginosa PAO1
  1k9a-assembly7_D-2  TM=7.678E-01  e=1.334E-01  Rattus norvegicus
  1k9a-assembly5_E  TM=7.749E-01  e=1.414E-01  Rattus norvegicus
  1csk-assembly4_D  TM=7.813E-01  e=2.680E-01  Homo sapiens